Protein AF-0000000074700690 (afdb_homodimer)

Organism: Acropora cervicornis (NCBI:txid6130)

Structure (mmCIF, N/CA/C/O backbone):
data_AF-0000000074700690-model_v1
#
loop_
_entity.id
_entity.type
_entity.pdbx_description
1 polymer 'Protein ALP1-like'
#
loop_
_atom_site.group_PDB
_atom_site.id
_atom_site.type_symbol
_atom_site.label_atom_id
_atom_site.label_alt_id
_atom_site.label_comp_id
_atom_site.label_asym_id
_atom_site.label_entity_id
_atom_site.label_seq_id
_atom_site.pdbx_PDB_ins_code
_atom_site.Cartn_x
_atom_site.Cartn_y
_atom_site.Cartn_z
_atom_site.occupancy
_atom_site.B_iso_or_equiv
_atom_site.auth_seq_id
_atom_site.auth_comp_id
_atom_site.auth_asym_id
_atom_site.auth_atom_id
_atom_site.pdbx_PDB_model_num
ATOM 1 N N . MET A 1 1 ? 20.234 -24.75 26.969 1 20.64 1 MET A N 1
ATOM 2 C CA . MET A 1 1 ? 19.984 -24.656 25.531 1 20.64 1 MET A CA 1
ATOM 3 C C . MET A 1 1 ? 18.5 -24.484 25.25 1 20.64 1 MET A C 1
ATOM 5 O O . MET A 1 1 ? 18.125 -23.875 24.25 1 20.64 1 MET A O 1
ATOM 9 N N . ALA A 1 2 ? 17.594 -25.188 25.969 1 23.03 2 ALA A N 1
ATOM 10 C CA . ALA A 1 2 ? 16.172 -25.406 26.203 1 23.03 2 ALA A CA 1
ATOM 11 C C . ALA A 1 2 ? 15.492 -24.125 26.672 1 23.03 2 ALA A C 1
ATOM 13 O O . ALA A 1 2 ? 14.32 -23.891 26.391 1 23.03 2 ALA A O 1
ATOM 14 N N . GLU A 1 3 ? 16.141 -23.344 27.547 1 22.33 3 GLU A N 1
ATOM 15 C CA . GLU A 1 3 ? 15.531 -22.375 28.453 1 22.33 3 GLU A CA 1
ATOM 16 C C . GLU A 1 3 ? 15.164 -21.078 27.719 1 22.33 3 GLU A C 1
ATOM 18 O O . GLU A 1 3 ? 14.414 -20.266 28.25 1 22.33 3 GLU A O 1
ATOM 23 N N . ARG A 1 4 ? 16.016 -20.719 26.688 1 23.5 4 ARG A N 1
ATOM 24 C CA . ARG A 1 4 ? 15.922 -19.375 26.156 1 23.5 4 ARG A CA 1
ATOM 25 C C . ARG A 1 4 ? 14.648 -19.188 25.344 1 23.5 4 ARG A C 1
ATOM 27 O O . ARG A 1 4 ? 14.453 -18.156 24.703 1 23.5 4 ARG A O 1
ATOM 34 N N . LYS A 1 5 ? 13.773 -20.281 25.156 1 23.41 5 LYS A N 1
ATOM 35 C CA . LYS A 1 5 ? 12.602 -20.469 24.312 1 23.41 5 LYS A CA 1
ATOM 36 C C . LYS A 1 5 ? 11.414 -19.641 24.812 1 23.41 5 LYS A C 1
ATOM 38 O O . LYS A 1 5 ? 10.359 -19.609 24.172 1 23.41 5 LYS A O 1
ATOM 43 N N . GLY A 1 6 ? 11.328 -19.391 26.078 1 24.62 6 GLY A N 1
ATOM 44 C CA . GLY A 1 6 ? 10.062 -19.016 26.688 1 24.62 6 GLY A CA 1
ATOM 45 C C . GLY A 1 6 ? 9.555 -17.672 26.234 1 24.62 6 GLY A C 1
ATOM 46 O O . GLY A 1 6 ? 8.398 -17.312 26.484 1 24.62 6 GLY A O 1
ATOM 47 N N . ARG A 1 7 ? 10.414 -16.719 26.078 1 23.69 7 ARG A N 1
ATOM 48 C CA . ARG A 1 7 ? 10.078 -15.297 26.156 1 23.69 7 ARG A CA 1
ATOM 49 C C . ARG A 1 7 ? 9.406 -14.82 24.875 1 23.69 7 ARG A C 1
ATOM 51 O O . ARG A 1 7 ? 9.258 -13.617 24.672 1 23.69 7 ARG A O 1
ATOM 58 N N . PHE A 1 8 ? 9.156 -15.734 23.906 1 25.75 8 PHE A N 1
ATOM 59 C CA . PHE A 1 8 ? 8.688 -15.336 22.594 1 25.75 8 PHE A CA 1
ATOM 60 C C . PHE A 1 8 ? 7.242 -14.859 22.641 1 25.75 8 PHE A C 1
ATOM 62 O O . PHE A 1 8 ? 6.562 -14.797 21.625 1 25.75 8 PHE A O 1
ATOM 69 N N . LYS A 1 9 ? 6.559 -14.867 23.891 1 24.94 9 LYS A N 1
ATOM 70 C CA . LYS A 1 9 ? 5.102 -14.883 23.953 1 24.94 9 LYS A CA 1
ATOM 71 C C . LYS A 1 9 ? 4.496 -13.789 23.078 1 24.94 9 LYS A C 1
ATOM 73 O O . LYS A 1 9 ? 3.625 -14.062 22.25 1 24.94 9 LYS A O 1
ATOM 78 N N . ARG A 1 10 ? 4.02 -12.617 23.766 1 25.31 10 ARG A N 1
ATOM 79 C CA . ARG A 1 10 ? 2.801 -11.883 23.453 1 25.31 10 ARG A CA 1
ATOM 80 C C . ARG A 1 10 ? 2.994 -11 22.219 1 25.31 10 ARG A C 1
ATOM 82 O O . ARG A 1 10 ? 3.646 -9.953 22.312 1 25.31 10 ARG A O 1
ATOM 89 N N . CYS A 1 11 ? 3.287 -11.57 21.156 1 28.3 11 CYS A N 1
ATOM 90 C CA . CYS A 1 11 ? 3.461 -10.867 19.891 1 28.3 11 CYS A CA 1
ATOM 91 C C . CYS A 1 11 ? 2.273 -9.953 19.609 1 28.3 11 CYS A C 1
ATOM 93 O O . CYS A 1 11 ? 1.213 -10.422 19.188 1 28.3 11 CYS A O 1
ATOM 95 N N . LEU A 1 12 ? 1.979 -9.039 20.469 1 30.02 12 LEU A N 1
ATOM 96 C CA . LEU A 1 12 ? 0.917 -8.062 20.25 1 30.02 12 LEU A CA 1
ATOM 97 C C . LEU A 1 12 ? 0.988 -7.5 18.828 1 30.02 12 LEU A C 1
ATOM 99 O O . LEU A 1 12 ? 2.07 -7.156 18.344 1 30.02 12 LEU A O 1
ATOM 103 N N . SER A 1 13 ? 0.116 -7.926 18.047 1 34.38 13 SER A N 1
ATOM 104 C CA . SER A 1 13 ? -0.205 -7.422 16.719 1 34.38 13 SER A CA 1
ATOM 105 C C . SER A 1 13 ? 0.029 -5.918 16.625 1 34.38 13 SER A C 1
ATOM 107 O O . SER A 1 13 ? -0.413 -5.16 17.484 1 34.38 13 SER A O 1
ATOM 109 N N . VAL A 1 14 ? 1.081 -5.621 16.172 1 36.53 14 VAL A N 1
ATOM 110 C CA . VAL A 1 14 ? 1.437 -4.223 15.961 1 36.53 14 VAL A CA 1
ATOM 111 C C . VAL A 1 14 ? 0.288 -3.49 15.266 1 36.53 14 VAL A C 1
ATOM 113 O O . VAL A 1 14 ? 0.006 -3.738 14.094 1 36.53 14 VAL A O 1
ATOM 116 N N . LEU A 1 15 ? -0.778 -3.449 15.914 1 42.91 15 LEU A N 1
ATOM 117 C CA . LEU A 1 15 ? -1.876 -2.549 15.578 1 42.91 15 LEU A CA 1
ATOM 118 C C . LEU A 1 15 ? -1.349 -1.183 15.148 1 42.91 15 LEU A C 1
ATOM 120 O O . LEU A 1 15 ? -0.318 -0.726 15.656 1 42.91 15 LEU A O 1
ATOM 124 N N . PHE A 1 16 ? -1.852 -0.727 14.008 1 52.16 16 PHE A N 1
ATOM 125 C CA . PHE A 1 16 ? -1.657 0.647 13.562 1 52.16 16 PHE A CA 1
ATOM 126 C C . PHE A 1 16 ? -1.554 1.594 14.75 1 52.16 16 PHE A C 1
ATOM 128 O O . PHE A 1 16 ? -2.342 1.503 15.695 1 52.16 16 PHE A O 1
ATOM 135 N N . VAL A 1 17 ? -0.333 2.068 14.898 1 51.31 17 VAL A N 1
ATOM 136 C CA . VAL A 1 17 ? -0.028 2.879 16.062 1 51.31 17 VAL A CA 1
ATOM 137 C C . VAL A 1 17 ? -1.271 3.658 16.5 1 51.31 17 VAL A C 1
ATOM 139 O O . VAL A 1 17 ? -1.638 3.658 17.672 1 51.31 17 VAL A O 1
ATOM 142 N N . LEU A 1 18 ? -1.834 4.223 15.477 1 54.62 18 LEU A N 1
ATOM 143 C CA . LEU A 1 18 ? -3.012 5.004 15.844 1 54.62 18 LEU A CA 1
ATOM 144 C C . LEU A 1 18 ? -4.121 4.098 16.375 1 54.62 18 LEU A C 1
ATOM 146 O O . LEU A 1 18 ? -4.812 4.449 17.328 1 54.62 18 LEU A O 1
ATOM 150 N N . ASP A 1 19 ? -4.141 2.961 15.672 1 57.97 19 ASP A N 1
ATOM 151 C CA . ASP A 1 19 ? -5.16 2.02 16.125 1 57.97 19 ASP A CA 1
ATOM 152 C C . ASP A 1 19 ? -4.848 1.492 17.516 1 57.97 19 ASP A C 1
ATOM 154 O O . ASP A 1 19 ? -5.75 1.319 18.344 1 57.97 19 ASP A O 1
ATOM 158 N N . GLN A 1 20 ? -3.598 1.368 17.734 1 56.78 20 GLN A N 1
ATOM 159 C CA . GLN A 1 20 ? -3.191 0.909 19.062 1 56.78 20 GLN A CA 1
ATOM 160 C C . GLN A 1 20 ? -3.51 1.955 20.125 1 56.78 20 GLN A C 1
ATOM 162 O O . GLN A 1 20 ? -4.023 1.623 21.203 1 56.78 20 GLN A O 1
ATOM 167 N N . LEU A 1 21 ? -3.107 3.141 19.766 1 56.06 21 LEU A N 1
ATOM 168 C CA . LEU A 1 21 ? -3.338 4.215 20.734 1 56.06 21 LEU A CA 1
ATOM 169 C C . LEU A 1 21 ? -4.828 4.395 21 1 56.06 21 LEU A C 1
ATOM 171 O O . LEU A 1 21 ? -5.242 4.566 22.141 1 56.06 21 LEU A O 1
ATOM 175 N N . GLU A 1 22 ? -5.484 4.309 19.891 1 59.81 22 GLU A N 1
ATOM 176 C CA . GLU A 1 22 ? -6.926 4.477 20.031 1 59.81 22 GLU A CA 1
ATOM 177 C C . GLU A 1 22 ? -7.551 3.279 20.75 1 59.81 22 GLU A C 1
ATOM 179 O O . GLU A 1 22 ? -8.5 3.438 21.531 1 59.81 22 GLU A O 1
ATOM 184 N N . GLU A 1 23 ? -6.984 2.127 20.469 1 58.81 23 GLU A N 1
ATOM 185 C CA . GLU A 1 23 ? -7.461 0.928 21.156 1 58.81 23 GLU A CA 1
ATOM 186 C C . GLU A 1 23 ? -7.168 0.993 22.656 1 58.81 23 GLU A C 1
ATOM 188 O O . GLU A 1 23 ? -7.98 0.551 23.469 1 58.81 23 GLU A O 1
ATOM 193 N N . ILE A 1 24 ? -5.98 1.437 22.922 1 53.88 24 ILE A N 1
ATOM 194 C CA . ILE A 1 24 ? -5.629 1.595 24.328 1 53.88 24 ILE A CA 1
ATOM 195 C C . ILE A 1 24 ? -6.633 2.52 25.016 1 53.88 24 ILE A C 1
ATOM 197 O O . ILE A 1 24 ? -7.078 2.244 26.141 1 53.88 24 ILE A O 1
ATOM 201 N N . GLU A 1 25 ? -6.949 3.492 24.281 1 51.59 25 GLU A N 1
ATOM 202 C CA . GLU A 1 25 ? -7.938 4.414 24.828 1 51.59 25 GLU A CA 1
ATOM 203 C C . GLU A 1 25 ? -9.305 3.752 24.953 1 51.59 25 GLU A C 1
ATOM 205 O O . GLU A 1 25 ? -10.031 3.979 25.922 1 51.59 25 GLU A O 1
ATOM 210 N N . ASP A 1 26 ? -9.641 2.984 23.891 1 55.72 26 ASP A N 1
ATOM 211 C CA . ASP A 1 26 ? -10.93 2.309 23.859 1 55.72 26 ASP A CA 1
ATOM 212 C C . ASP A 1 26 ? -11.016 1.242 24.953 1 55.72 26 ASP A C 1
ATOM 214 O O . ASP A 1 26 ? -12.086 1.015 25.531 1 55.72 26 ASP A O 1
ATOM 218 N N . ARG A 1 27 ? -10.008 0.454 25.141 1 49.94 27 ARG A N 1
ATOM 219 C CA . ARG A 1 27 ? -10.008 -0.611 26.141 1 49.94 27 ARG A CA 1
ATOM 220 C C . ARG A 1 27 ? -10.281 -0.057 27.531 1 49.94 27 ARG A C 1
ATOM 222 O O . ARG A 1 27 ? -10.859 -0.748 28.375 1 49.94 27 ARG A O 1
ATOM 229 N N . ALA A 1 28 ? -9.625 1.015 27.812 1 45.66 28 ALA A N 1
ATOM 230 C CA . ALA A 1 28 ? -9.852 1.524 29.172 1 45.66 28 ALA A CA 1
ATOM 231 C C . ALA A 1 28 ? -11.336 1.688 29.453 1 45.66 28 ALA A C 1
ATOM 233 O O . ALA A 1 28 ? -11.773 1.608 30.609 1 45.66 28 ALA A O 1
ATOM 234 N N . SER A 1 29 ? -12.023 2.08 28.422 1 47.25 29 SER A N 1
ATOM 235 C CA . SER A 1 29 ? -13.367 2.457 28.844 1 47.25 29 SER A CA 1
ATOM 236 C C . SER A 1 29 ? -14.234 1.227 29.078 1 47.25 29 SER A C 1
ATOM 238 O O . SER A 1 29 ? -15.086 1.226 29.984 1 47.25 29 SER A O 1
ATOM 240 N N . LYS A 1 30 ? -14.82 0.274 28.094 1 48.06 30 LYS A N 1
ATOM 241 C CA . LYS A 1 30 ? -15.914 -0.65 28.391 1 48.06 30 LYS A CA 1
ATOM 242 C C . LYS A 1 30 ? -15.508 -2.09 28.078 1 48.06 30 LYS A C 1
ATOM 244 O O . LYS A 1 30 ? -15.664 -2.559 26.953 1 48.06 30 LYS A O 1
ATOM 249 N N . ARG A 1 31 ? -14.695 -2.863 28.906 1 45.5 31 ARG A N 1
ATOM 250 C CA . ARG A 1 31 ? -14.039 -4.168 28.906 1 45.5 31 ARG A CA 1
ATOM 251 C C . ARG A 1 31 ? -15.062 -5.297 28.859 1 45.5 31 ARG A C 1
ATOM 253 O O . ARG A 1 31 ? -14.703 -6.461 28.656 1 45.5 31 ARG A O 1
ATOM 260 N N . GLY A 1 32 ? -16.359 -5.188 28.453 1 53.53 32 GLY A N 1
ATOM 261 C CA . GLY A 1 32 ? -17.094 -6.438 28.594 1 53.53 32 GLY A CA 1
ATOM 262 C C . GLY A 1 32 ? -18.219 -6.594 27.578 1 53.53 32 GLY A C 1
ATOM 263 O O . GLY A 1 32 ? -18.484 -7.703 27.109 1 53.53 32 GLY A O 1
ATOM 264 N N . LYS A 1 33 ? -19.016 -5.676 27.203 1 60.81 33 LYS A N 1
ATOM 265 C CA . LYS A 1 33 ? -20.234 -5.93 26.453 1 60.81 33 LYS A CA 1
ATOM 266 C C . LYS A 1 33 ? -20.031 -5.672 24.953 1 60.81 33 LYS A C 1
ATOM 268 O O . LYS A 1 33 ? -19.344 -4.723 24.578 1 60.81 33 LYS A O 1
ATOM 273 N N . THR A 1 34 ? -20.188 -6.781 24.219 1 72.81 34 THR A N 1
ATOM 274 C CA . THR A 1 34 ? -20.156 -6.656 22.766 1 72.81 34 THR A CA 1
ATOM 275 C C . THR A 1 34 ? -20.875 -5.387 22.312 1 72.81 34 THR A C 1
ATOM 277 O O . THR A 1 34 ? -21.984 -5.09 22.781 1 72.81 34 THR A O 1
ATOM 280 N N . ARG A 1 35 ? -20.203 -4.656 21.609 1 75.31 35 ARG A N 1
ATOM 281 C CA . ARG A 1 35 ? -20.781 -3.418 21.078 1 75.31 35 ARG A CA 1
ATOM 282 C C . ARG A 1 35 ? -22.078 -3.686 20.344 1 75.31 35 ARG A C 1
ATOM 284 O O . ARG A 1 35 ? -22.234 -4.715 19.688 1 75.31 35 ARG A O 1
ATOM 291 N N . GLN A 1 36 ? -23 -2.816 20.406 1 73.88 36 GLN A N 1
ATOM 292 C CA . GLN A 1 36 ? -24.344 -3 19.891 1 73.88 36 GLN A CA 1
ATOM 293 C C . GLN A 1 36 ? -24.328 -3.188 18.375 1 73.88 36 GLN A C 1
ATOM 295 O O . GLN A 1 36 ? -25.062 -4.027 17.844 1 73.88 36 GLN A O 1
ATOM 300 N N . TRP A 1 37 ? -23.578 -2.402 17.656 1 76 37 TRP A N 1
ATOM 301 C CA . TRP A 1 37 ? -23.578 -2.506 16.188 1 76 37 TRP A CA 1
ATOM 302 C C . TRP A 1 37 ? -23.031 -3.852 15.742 1 76 37 TRP A C 1
ATOM 304 O O . TRP A 1 37 ? -23.422 -4.379 14.703 1 76 37 TRP A O 1
ATOM 314 N N . ILE A 1 38 ? -22.188 -4.484 16.484 1 76.5 38 ILE A N 1
ATOM 315 C CA . ILE A 1 38 ? -21.656 -5.805 16.172 1 76.5 38 ILE A CA 1
ATOM 316 C C . ILE A 1 38 ? -22.75 -6.855 16.344 1 76.5 38 ILE A C 1
ATOM 318 O O . ILE A 1 38 ? -22.812 -7.828 15.586 1 76.5 38 ILE A O 1
ATOM 322 N N . ARG A 1 39 ? -23.594 -6.594 17.281 1 72.69 39 ARG A N 1
ATOM 323 C CA . ARG A 1 39 ? -24.688 -7.516 17.547 1 72.69 39 ARG A CA 1
ATOM 324 C C . ARG A 1 39 ? -25.656 -7.578 16.375 1 72.69 39 ARG A C 1
ATOM 326 O O . ARG A 1 39 ? -26.406 -8.539 16.234 1 72.69 39 ARG A O 1
ATOM 333 N N . ARG A 1 40 ? -25.625 -6.629 15.508 1 80.06 40 ARG A N 1
ATOM 334 C CA . ARG A 1 40 ? -26.516 -6.57 14.359 1 80.06 40 ARG A CA 1
ATOM 335 C C . ARG A 1 40 ? -25.875 -7.195 13.125 1 80.06 40 ARG A C 1
ATOM 337 O O . ARG A 1 40 ? -26.281 -6.926 12 1 80.06 40 ARG A O 1
ATOM 344 N N . ARG A 1 41 ? -24.922 -8.055 13.305 1 82.44 41 ARG A N 1
ATOM 345 C CA . ARG A 1 41 ? -24.156 -8.672 12.219 1 82.44 41 ARG A CA 1
ATOM 346 C C . ARG A 1 41 ? -25.078 -9.484 11.312 1 82.44 41 ARG A C 1
ATOM 348 O O . ARG A 1 41 ? -24.984 -9.398 10.086 1 82.44 41 ARG A O 1
ATOM 355 N N . GLN A 1 42 ? -25.891 -10.289 11.906 1 78.19 42 GLN A N 1
ATOM 356 C CA . GLN A 1 42 ? -26.719 -11.203 11.133 1 78.19 42 GLN A CA 1
ATOM 357 C C . GLN A 1 42 ? -27.656 -10.445 10.211 1 78.19 42 GLN A C 1
ATOM 359 O O . GLN A 1 42 ? -28.047 -10.945 9.148 1 78.19 42 GLN A O 1
ATOM 364 N N . GLU A 1 43 ? -27.953 -9.211 10.539 1 80.56 43 GLU A N 1
ATOM 365 C CA . GLU A 1 43 ? -28.875 -8.422 9.742 1 80.56 43 GLU A CA 1
ATOM 366 C C . GLU A 1 43 ? -28.141 -7.492 8.789 1 80.56 43 GLU A C 1
ATOM 368 O O . GLU A 1 43 ? -28.531 -7.348 7.625 1 80.56 43 GLU A O 1
ATOM 373 N N . ASN A 1 44 ? -27.078 -6.922 9.258 1 83.25 44 ASN A N 1
ATOM 374 C CA . ASN A 1 44 ? -26.5 -5.797 8.531 1 83.25 44 ASN A CA 1
ATOM 375 C C . ASN A 1 44 ? -25.062 -6.078 8.094 1 83.25 44 ASN A C 1
ATOM 377 O O . ASN A 1 44 ? -24.422 -5.227 7.477 1 83.25 44 ASN A O 1
ATOM 381 N N . GLY A 1 45 ? -24.625 -7.301 8.391 1 83.88 45 GLY A N 1
ATOM 382 C CA . GLY A 1 45 ? -23.234 -7.621 8.055 1 83.88 45 GLY A CA 1
ATOM 383 C C . GLY A 1 45 ? -23 -7.766 6.559 1 83.88 45 GLY A C 1
ATOM 384 O O . GLY A 1 45 ? -23.938 -8.047 5.805 1 83.88 45 GLY A O 1
ATOM 385 N N . TYR A 1 46 ? -21.797 -7.578 6.188 1 86.94 46 TYR A N 1
ATOM 386 C CA . TYR A 1 46 ? -21.359 -7.648 4.801 1 86.94 46 TYR A CA 1
ATOM 387 C C . TYR A 1 46 ? -21.75 -8.984 4.176 1 86.94 46 TYR A C 1
ATOM 389 O O . TYR A 1 46 ? -22.266 -9.023 3.059 1 86.94 46 TYR A O 1
ATOM 397 N N . PHE A 1 47 ? -21.594 -10.062 4.883 1 85.62 47 PHE A N 1
ATOM 398 C CA . PHE A 1 47 ? -21.797 -11.422 4.387 1 85.62 47 PHE A CA 1
ATOM 399 C C . PHE A 1 47 ? -23.266 -11.68 4.086 1 85.62 47 PHE A C 1
ATOM 401 O O . PHE A 1 47 ? -23.594 -12.211 3.023 1 85.62 47 PHE A O 1
ATOM 408 N N . THR A 1 48 ? -24.109 -11.258 4.949 1 85.62 48 THR A N 1
ATOM 409 C CA . THR A 1 48 ? -25.531 -11.562 4.84 1 85.62 48 THR A CA 1
ATOM 410 C C . THR A 1 48 ? -26.219 -10.602 3.879 1 85.62 48 THR A C 1
ATOM 412 O O . THR A 1 48 ? -27.359 -10.828 3.484 1 85.62 48 THR A O 1
ATOM 415 N N . ASN A 1 49 ? -25.547 -9.57 3.486 1 89.06 49 ASN A N 1
ATOM 416 C CA . ASN A 1 49 ? -26.141 -8.578 2.6 1 89.06 49 ASN A CA 1
ATOM 417 C C . ASN A 1 49 ? -25.484 -8.578 1.228 1 89.06 49 ASN A C 1
ATOM 419 O O . ASN A 1 49 ? -25.828 -9.375 0.362 1 89.06 49 ASN A O 1
ATOM 423 N N . ILE A 1 50 ? -24.422 -7.891 1.108 1 88.31 50 ILE A N 1
ATOM 424 C CA . ILE A 1 50 ? -23.891 -7.625 -0.219 1 88.31 50 ILE A CA 1
ATOM 425 C C . ILE A 1 50 ? -23.328 -8.914 -0.818 1 88.31 50 ILE A C 1
ATOM 427 O O . ILE A 1 50 ? -23.5 -9.18 -2.008 1 88.31 50 ILE A O 1
ATOM 431 N N . VAL A 1 51 ? -22.688 -9.75 -0.021 1 88.75 51 VAL A N 1
ATOM 432 C CA . VAL A 1 51 ? -22.062 -10.953 -0.551 1 88.75 51 VAL A CA 1
ATOM 433 C C . VAL A 1 51 ? -23.141 -11.906 -1.074 1 88.75 51 VAL A C 1
ATOM 435 O O . VAL A 1 51 ? -23.031 -12.438 -2.182 1 88.75 51 VAL A O 1
ATOM 438 N N . ARG A 1 52 ? -24.109 -12.07 -0.277 1 87.81 52 ARG A N 1
ATOM 439 C CA . ARG A 1 52 ? -25.219 -12.953 -0.665 1 87.81 52 ARG A CA 1
ATOM 440 C C . ARG A 1 52 ? -25.953 -12.398 -1.877 1 87.81 52 ARG A C 1
ATOM 442 O O . ARG A 1 52 ? -26.344 -13.148 -2.77 1 87.81 52 ARG A O 1
ATOM 449 N N . GLU A 1 53 ? -26.188 -11.125 -1.861 1 88.94 53 GLU A N 1
ATOM 450 C CA . GLU A 1 53 ? -26.859 -10.484 -2.979 1 88.94 53 GLU A CA 1
ATOM 451 C C . GLU A 1 53 ? -26.094 -10.664 -4.281 1 88.94 53 GLU A C 1
ATOM 453 O O . GLU A 1 53 ? -26.672 -11.016 -5.309 1 88.94 53 GLU A O 1
ATOM 458 N N . LEU A 1 54 ? -24.797 -10.484 -4.25 1 89.38 54 LEU A N 1
ATOM 459 C CA . LEU A 1 54 ? -23.969 -10.602 -5.449 1 89.38 54 LEU A CA 1
ATOM 460 C C . LEU A 1 54 ? -23.938 -12.039 -5.941 1 89.38 54 LEU A C 1
ATOM 462 O O . LEU A 1 54 ? -24.031 -12.297 -7.145 1 89.38 54 LEU A O 1
ATOM 466 N N . ALA A 1 55 ? -23.812 -12.953 -5.004 1 88.12 55 ALA A N 1
ATOM 467 C CA . ALA A 1 55 ? -23.781 -14.367 -5.371 1 88.12 55 ALA A CA 1
ATOM 468 C C . ALA A 1 55 ? -25.062 -14.773 -6.09 1 88.12 55 ALA A C 1
ATOM 470 O O . ALA A 1 55 ? -25.031 -15.586 -7.02 1 88.12 55 ALA A O 1
ATOM 471 N N . ALA A 1 56 ? -26.141 -14.156 -5.777 1 86.19 56 ALA A N 1
ATOM 472 C CA . ALA A 1 56 ? -27.453 -14.547 -6.281 1 86.19 56 ALA A CA 1
ATOM 473 C C . ALA A 1 56 ? -27.781 -13.812 -7.582 1 86.19 56 ALA A C 1
ATOM 475 O O . ALA A 1 56 ? -28.422 -14.375 -8.469 1 86.19 56 ALA A O 1
ATOM 476 N N . GLU A 1 57 ? -27.297 -12.531 -7.715 1 86.62 57 GLU A N 1
ATOM 477 C CA . GLU A 1 57 ? -27.906 -11.75 -8.789 1 86.62 57 GLU A CA 1
ATOM 478 C C . GLU A 1 57 ? -26.844 -11.141 -9.695 1 86.62 57 GLU A C 1
ATOM 480 O O . GLU A 1 57 ? -27.156 -10.68 -10.797 1 86.62 57 GLU A O 1
ATOM 485 N N . ASP A 1 58 ? -25.688 -11.086 -9.281 1 88.38 58 ASP A N 1
ATOM 486 C CA . ASP A 1 58 ? -24.641 -10.43 -10.062 1 88.38 58 ASP A CA 1
ATOM 487 C C . ASP A 1 58 ? -23.328 -11.219 -10.023 1 88.38 58 ASP A C 1
ATOM 489 O O . ASP A 1 58 ? -22.391 -10.82 -9.344 1 88.38 58 ASP A O 1
ATOM 493 N N . THR A 1 59 ? -23.188 -12.148 -10.82 1 84.38 59 THR A N 1
ATOM 494 C CA . THR A 1 59 ? -22.078 -13.086 -10.828 1 84.38 59 THR A CA 1
ATOM 495 C C . THR A 1 59 ? -20.766 -12.359 -11.141 1 84.38 59 THR A C 1
ATOM 497 O O . THR A 1 59 ? -19.75 -12.602 -10.484 1 84.38 59 THR A O 1
ATOM 500 N N . PRO A 1 60 ? -20.781 -11.461 -12.055 1 83.94 60 PRO A N 1
ATOM 501 C CA . PRO A 1 60 ? -19.531 -10.742 -12.328 1 83.94 60 PRO A CA 1
ATOM 502 C C . PRO A 1 60 ? -19.047 -9.93 -11.133 1 83.94 60 PRO A C 1
ATOM 504 O O . PRO A 1 60 ? -17.844 -9.93 -10.828 1 83.94 60 PRO A O 1
ATOM 507 N N . ALA A 1 61 ? -19.969 -9.258 -10.5 1 87.5 61 ALA A N 1
ATOM 508 C CA . ALA A 1 61 ? -19.578 -8.477 -9.328 1 87.5 61 ALA A CA 1
ATOM 509 C C . ALA A 1 61 ? -19.078 -9.383 -8.211 1 87.5 61 ALA A C 1
ATOM 511 O O . ALA A 1 61 ? -18.156 -9.023 -7.473 1 87.5 61 ALA A O 1
ATOM 512 N N . TYR A 1 62 ? -19.734 -10.523 -8.102 1 90.5 62 TYR A N 1
ATOM 513 C CA . TYR A 1 62 ? -19.266 -11.492 -7.117 1 90.5 62 TYR A CA 1
ATOM 514 C C . TYR A 1 62 ? -17.844 -11.93 -7.406 1 90.5 62 TYR A C 1
ATOM 516 O O . TYR A 1 62 ? -17.016 -12.031 -6.496 1 90.5 62 TYR A O 1
ATOM 524 N N . HIS A 1 63 ? -17.578 -12.164 -8.602 1 90.06 63 HIS A N 1
ATOM 525 C CA . HIS A 1 63 ? -16.234 -12.562 -9.023 1 90.06 63 HIS A CA 1
ATOM 526 C C . HIS A 1 63 ? -15.219 -11.477 -8.703 1 90.06 63 HIS A C 1
ATOM 528 O O . HIS A 1 63 ? -14.102 -11.773 -8.273 1 90.06 63 HIS A O 1
ATOM 534 N N . HIS A 1 64 ? -15.633 -10.281 -8.836 1 86.75 64 HIS A N 1
ATOM 535 C CA . HIS A 1 64 ? -14.75 -9.164 -8.516 1 86.75 64 HIS A CA 1
ATOM 536 C C . HIS A 1 64 ? -14.477 -9.094 -7.02 1 86.75 64 HIS A C 1
ATOM 538 O O . HIS A 1 64 ? -13.359 -8.773 -6.598 1 86.75 64 HIS A O 1
ATOM 544 N N . MET A 1 65 ? -15.453 -9.367 -6.355 1 91.12 65 MET A N 1
ATOM 545 C CA . MET A 1 65 ? -15.344 -9.25 -4.902 1 91.12 65 MET A CA 1
ATOM 546 C C . MET A 1 65 ? -14.492 -10.375 -4.328 1 91.12 65 MET A C 1
ATOM 548 O O . MET A 1 65 ? -13.648 -10.141 -3.459 1 91.12 65 MET A O 1
ATOM 552 N N . MET A 1 66 ? -14.703 -11.594 -4.863 1 92.56 66 MET A N 1
ATOM 553 C CA . MET A 1 66 ? -14.125 -12.789 -4.254 1 92.56 66 MET A CA 1
ATOM 554 C C . MET A 1 66 ? -12.953 -13.312 -5.078 1 92.56 66 MET A C 1
ATOM 556 O O . MET A 1 66 ? -12.211 -14.188 -4.629 1 92.56 66 MET A O 1
ATOM 560 N N . ARG A 1 67 ? -12.773 -12.844 -6.25 1 92.19 67 ARG A N 1
ATOM 561 C CA . ARG A 1 67 ? -11.758 -13.234 -7.219 1 92.19 67 ARG A CA 1
ATOM 562 C C . ARG A 1 67 ? -11.984 -14.664 -7.711 1 92.19 67 ARG A C 1
ATOM 564 O O . ARG A 1 67 ? -11.055 -15.32 -8.18 1 92.19 67 ARG A O 1
ATOM 571 N N . MET A 1 68 ? -13.133 -15.141 -7.516 1 94.12 68 MET A N 1
ATOM 572 C CA . MET A 1 68 ? -13.531 -16.453 -7.996 1 94.12 68 MET A CA 1
ATOM 573 C C . MET A 1 68 ? -15.055 -16.562 -8.102 1 94.12 68 MET A C 1
ATOM 575 O O . MET A 1 68 ? -15.773 -15.727 -7.547 1 94.12 68 MET A O 1
ATOM 579 N N . LYS A 1 69 ? -15.484 -17.547 -8.797 1 92.56 69 LYS A N 1
ATOM 580 C CA . LYS A 1 69 ? -16.922 -17.812 -8.898 1 92.56 69 LYS A CA 1
ATOM 581 C C . LYS A 1 69 ? -17.453 -18.469 -7.621 1 92.56 69 LYS A C 1
ATOM 583 O O . LYS A 1 69 ? -16.688 -19.031 -6.84 1 92.56 69 LYS A O 1
ATOM 588 N N . PHE A 1 70 ? -18.781 -18.312 -7.527 1 93.25 70 PHE A N 1
ATOM 589 C CA . PHE A 1 70 ? -19.422 -18.875 -6.344 1 93.25 70 PHE A CA 1
ATOM 590 C C . PHE A 1 70 ? -19.219 -20.391 -6.281 1 93.25 70 PHE A C 1
ATOM 592 O O . PHE A 1 70 ? -19.062 -20.953 -5.195 1 93.25 70 PHE A O 1
ATOM 599 N N . GLU A 1 71 ? -19.203 -21.016 -7.387 1 92.5 71 GLU A N 1
ATOM 600 C CA . GLU A 1 71 ? -18.984 -22.469 -7.438 1 92.5 71 GLU A CA 1
ATOM 601 C C . GLU A 1 71 ? -17.594 -22.828 -6.918 1 92.5 71 GLU A C 1
ATOM 603 O O . GLU A 1 71 ? -17.438 -23.828 -6.203 1 92.5 71 GLU A O 1
ATOM 608 N N . ASP A 1 72 ? -16.609 -22.062 -7.352 1 95.62 72 ASP A N 1
ATOM 609 C CA . ASP A 1 72 ? -15.25 -22.297 -6.887 1 95.62 72 ASP A CA 1
ATOM 610 C C . ASP A 1 72 ? -15.133 -22.047 -5.387 1 95.62 72 ASP A C 1
ATOM 612 O O . ASP A 1 72 ? -14.445 -22.781 -4.68 1 95.62 72 ASP A O 1
ATOM 616 N N . PHE A 1 73 ? -15.828 -21 -4.934 1 96.19 73 PHE A N 1
ATOM 617 C CA . PHE A 1 73 ? -15.875 -20.703 -3.508 1 96.19 73 PHE A CA 1
ATOM 618 C C . PHE A 1 73 ? -16.422 -21.875 -2.723 1 96.19 73 PHE A C 1
ATOM 620 O O . PHE A 1 73 ? -15.859 -22.281 -1.705 1 96.19 73 PHE A O 1
ATOM 627 N N . THR A 1 74 ? -17.469 -22.438 -3.158 1 95.75 74 THR A N 1
ATOM 628 C CA . THR A 1 74 ? -18.125 -23.547 -2.482 1 95.75 74 THR A CA 1
ATOM 629 C C . THR A 1 74 ? -17.234 -24.781 -2.475 1 95.75 74 THR A C 1
ATOM 631 O O . THR A 1 74 ? -17.234 -25.562 -1.511 1 95.75 74 THR A O 1
ATOM 634 N N . ALA A 1 75 ? -16.531 -24.984 -3.545 1 95.44 75 ALA A N 1
ATOM 635 C CA . ALA A 1 75 ? -15.609 -26.109 -3.623 1 95.44 75 ALA A CA 1
ATOM 636 C C . ALA A 1 75 ? -14.508 -26 -2.57 1 95.44 75 ALA A C 1
ATOM 638 O O . ALA A 1 75 ? -14.195 -26.969 -1.889 1 95.44 75 ALA A O 1
ATOM 639 N N . ILE A 1 76 ? -13.938 -24.812 -2.436 1 96.44 76 ILE A N 1
ATOM 640 C CA . ILE A 1 76 ? -12.898 -24.578 -1.436 1 96.44 76 ILE A CA 1
ATOM 641 C C . ILE A 1 76 ? -13.492 -24.734 -0.036 1 96.44 76 ILE A C 1
ATOM 643 O O . ILE A 1 76 ? -12.891 -25.359 0.837 1 96.44 76 ILE A O 1
ATOM 647 N N . LEU A 1 77 ? -14.648 -24.172 0.163 1 97.31 77 LEU A N 1
ATOM 648 C CA . LEU A 1 77 ? -15.32 -24.234 1.455 1 97.31 77 LEU A CA 1
ATOM 649 C C . LEU A 1 77 ? -15.547 -25.688 1.87 1 97.31 77 LEU A C 1
ATOM 651 O O . LEU A 1 77 ? -15.336 -26.047 3.031 1 97.31 77 LEU A O 1
ATOM 655 N N . ARG A 1 78 ? -15.945 -26.484 0.978 1 95.94 78 ARG A N 1
ATOM 656 C CA . ARG A 1 78 ? -16.203 -27.891 1.265 1 95.94 78 ARG A CA 1
ATOM 657 C C . ARG A 1 78 ? -14.945 -28.594 1.761 1 95.94 78 ARG A C 1
ATOM 659 O O . ARG A 1 78 ? -15.008 -29.469 2.627 1 95.94 78 ARG A O 1
ATOM 666 N N . GLU A 1 79 ? -13.859 -28.203 1.231 1 95.75 79 GLU A N 1
ATOM 667 C CA . GLU A 1 79 ? -12.594 -28.844 1.59 1 95.75 79 GLU A CA 1
ATOM 668 C C . GLU A 1 79 ? -12.156 -28.453 3 1 95.75 79 GLU A C 1
ATOM 670 O O . GLU A 1 79 ? -11.492 -29.234 3.689 1 95.75 79 GLU A O 1
ATOM 675 N N . ILE A 1 80 ? -12.547 -27.219 3.469 1 97 80 ILE A N 1
ATOM 676 C CA . ILE A 1 80 ? -11.914 -26.75 4.699 1 97 80 ILE A CA 1
ATOM 677 C C . ILE A 1 80 ? -12.977 -26.562 5.781 1 97 80 ILE A C 1
ATOM 679 O O . ILE A 1 80 ? -12.656 -26.219 6.918 1 97 80 ILE A O 1
ATOM 683 N N . VAL A 1 81 ? -14.211 -26.812 5.562 1 96.56 81 VAL A N 1
ATOM 684 C CA . VAL A 1 81 ? -15.328 -26.5 6.449 1 96.56 81 VAL A CA 1
ATOM 685 C C . VAL A 1 81 ? -15.141 -27.188 7.793 1 96.56 81 VAL A C 1
ATOM 687 O O . VAL A 1 81 ? -15.438 -26.625 8.844 1 96.56 81 VAL A O 1
ATOM 690 N N . ALA A 1 82 ? -14.672 -28.344 7.832 1 94.12 82 ALA A N 1
ATOM 691 C CA . ALA A 1 82 ? -14.5 -29.125 9.062 1 94.12 82 ALA A CA 1
ATOM 692 C C . ALA A 1 82 ? -13.477 -28.453 9.977 1 94.12 82 ALA A C 1
ATOM 694 O O . ALA A 1 82 ? -13.586 -28.547 11.203 1 94.12 82 ALA A O 1
ATOM 695 N N . ASP A 1 83 ? -12.523 -27.766 9.406 1 95.69 83 ASP A N 1
ATOM 696 C CA . ASP A 1 83 ? -11.422 -27.188 10.172 1 95.69 83 ASP A CA 1
ATOM 697 C C . ASP A 1 83 ? -11.773 -25.797 10.688 1 95.69 83 ASP A C 1
ATOM 699 O O . ASP A 1 83 ? -11.18 -25.312 11.656 1 95.69 83 ASP A O 1
ATOM 703 N N . ILE A 1 84 ? -12.758 -25.094 10.07 1 95.31 84 ILE A N 1
ATOM 704 C CA . ILE A 1 84 ? -12.93 -23.688 10.406 1 95.31 84 ILE A CA 1
ATOM 705 C C . ILE A 1 84 ? -14.305 -23.469 11.039 1 95.31 84 ILE A C 1
ATOM 707 O O . ILE A 1 84 ? -14.648 -22.344 11.414 1 95.31 84 ILE A O 1
ATOM 711 N N . THR A 1 85 ? -15.086 -24.5 11.141 1 91.44 85 THR A N 1
ATOM 712 C CA . THR A 1 85 ? -16.344 -24.406 11.859 1 91.44 85 THR A CA 1
ATOM 713 C C . THR A 1 85 ? -16.125 -24.344 13.367 1 91.44 85 THR A C 1
ATOM 715 O O . THR A 1 85 ? -15.445 -25.203 13.93 1 91.44 85 THR A O 1
ATOM 718 N N . PRO A 1 86 ? -16.656 -23.25 13.922 1 85.94 86 PRO A N 1
ATOM 719 C CA . PRO A 1 86 ? -16.438 -23.156 15.367 1 85.94 86 PRO A CA 1
ATOM 720 C C . PRO A 1 86 ? -17.062 -24.312 16.141 1 85.94 86 PRO A C 1
ATOM 722 O O . PRO A 1 86 ? -18.156 -24.766 15.797 1 85.94 86 PRO A O 1
ATOM 725 N N . ARG A 1 87 ? -16.375 -24.875 17.094 1 74.25 87 ARG A N 1
ATOM 726 C CA . ARG A 1 87 ? -16.812 -26.031 17.875 1 74.25 87 ARG A CA 1
ATOM 727 C C . ARG A 1 87 ? -17.703 -25.609 19.031 1 74.25 87 ARG A C 1
ATOM 729 O O . ARG A 1 87 ? -18.594 -26.359 19.453 1 74.25 87 ARG A O 1
ATOM 736 N N . GLN A 1 88 ? -17.328 -24.422 19.562 1 66.81 88 GLN A N 1
ATOM 737 C CA . GLN A 1 88 ? -18.094 -24.031 20.734 1 66.81 88 GLN A CA 1
ATOM 738 C C . GLN A 1 88 ? -19 -22.844 20.422 1 66.81 88 GLN A C 1
ATOM 740 O O . GLN A 1 88 ? -18.609 -21.938 19.688 1 66.81 88 GLN A O 1
ATOM 745 N N . VAL A 1 89 ? -20.312 -23.062 20.719 1 61.09 89 VAL A N 1
ATOM 746 C CA . VAL A 1 89 ? -21.266 -21.953 20.656 1 61.09 89 VAL A CA 1
ATOM 747 C C . VAL A 1 89 ? -20.875 -20.875 21.672 1 61.09 89 VAL A C 1
ATOM 749 O O . VAL A 1 89 ? -20.594 -21.188 22.828 1 61.09 89 VAL A O 1
ATOM 752 N N . PRO A 1 90 ? -20.609 -19.734 21.203 1 59.59 90 PRO A N 1
ATOM 753 C CA . PRO A 1 90 ? -20.234 -18.688 22.156 1 59.59 90 PRO A CA 1
ATOM 754 C C . PRO A 1 90 ? -21.25 -18.516 23.281 1 59.59 90 PRO A C 1
ATOM 756 O O . PRO A 1 90 ? -22.453 -18.672 23.062 1 59.59 90 PRO A O 1
ATOM 759 N N . LYS A 1 91 ? -20.891 -18.594 24.531 1 52.72 91 LYS A N 1
ATOM 760 C CA . LYS A 1 91 ? -21.719 -18.562 25.734 1 52.72 91 LYS A CA 1
ATOM 761 C C . LYS A 1 91 ? -22.625 -17.328 25.734 1 52.72 91 LYS A C 1
ATOM 763 O O . LYS A 1 91 ? -23.719 -17.359 26.312 1 52.72 91 LYS A O 1
ATOM 768 N N . GLY A 1 92 ? -22.25 -16.234 25.094 1 51.16 92 GLY A N 1
ATOM 769 C CA . GLY A 1 92 ? -22.906 -14.961 25.328 1 51.16 92 GLY A CA 1
ATOM 770 C C . GLY A 1 92 ? -23.922 -14.602 24.266 1 51.16 92 GLY A C 1
ATOM 771 O O . GLY A 1 92 ? -24.312 -13.438 24.141 1 51.16 92 GLY A O 1
ATOM 772 N N . GLY A 1 93 ? -24.547 -15.734 23.641 1 55.09 93 GLY A N 1
ATOM 773 C CA . GLY A 1 93 ? -25.625 -15.445 22.719 1 55.09 93 GLY A CA 1
ATOM 774 C C . GLY A 1 93 ? -25.156 -14.953 21.359 1 55.09 93 GLY A C 1
ATOM 775 O O . GLY A 1 93 ? -25.953 -14.539 20.516 1 55.09 93 GLY A O 1
ATOM 776 N N . HIS A 1 94 ? -23.891 -14.789 21.328 1 60.84 94 HIS A N 1
ATOM 777 C CA . HIS A 1 94 ? -23.438 -14.32 20.016 1 60.84 94 HIS A CA 1
ATOM 778 C C . HIS A 1 94 ? -23.516 -15.43 18.969 1 60.84 94 HIS A C 1
ATOM 780 O O . HIS A 1 94 ? -23.234 -16.594 19.266 1 60.84 94 HIS A O 1
ATOM 786 N N . LYS A 1 95 ? -24.203 -15.023 17.953 1 70.56 95 LYS A N 1
ATOM 787 C CA . LYS A 1 95 ? -24.328 -16.016 16.875 1 70.56 95 LYS A CA 1
ATOM 788 C C . LYS A 1 95 ? -22.953 -16.359 16.312 1 70.56 95 LYS A C 1
ATOM 790 O O . LYS A 1 95 ? -22.078 -15.5 16.188 1 70.56 95 LYS A O 1
ATOM 795 N N . VAL A 1 96 ? -22.797 -17.562 16.234 1 82.56 96 VAL A N 1
ATOM 796 C CA . VAL A 1 96 ? -21.578 -18.141 15.695 1 82.56 96 VAL A CA 1
ATOM 797 C C . VAL A 1 96 ? -21.312 -17.594 14.297 1 82.56 96 VAL A C 1
ATOM 799 O O . VAL A 1 96 ? -22.234 -17.344 13.531 1 82.56 96 VAL A O 1
ATOM 802 N N . ILE A 1 97 ? -20.094 -17.188 14.039 1 90.5 97 ILE A N 1
ATOM 803 C CA . ILE A 1 97 ? -19.688 -16.828 12.695 1 90.5 97 ILE A CA 1
ATOM 804 C C . ILE A 1 97 ? -19.516 -18.078 11.844 1 90.5 97 ILE A C 1
ATOM 806 O O . ILE A 1 97 ? -18.641 -18.922 12.109 1 90.5 97 ILE A O 1
ATOM 810 N N . SER A 1 98 ? -20.297 -18.266 10.805 1 91.06 98 SER A N 1
ATOM 811 C CA . SER A 1 98 ? -20.344 -19.484 10.008 1 91.06 98 SER A CA 1
ATOM 812 C C . SER A 1 98 ? -19.031 -19.688 9.258 1 91.06 98 SER A C 1
ATOM 814 O O . SER A 1 98 ? -18.25 -18.75 9.07 1 91.06 98 SER A O 1
ATOM 816 N N . ALA A 1 99 ? -18.812 -20.922 8.812 1 94.31 99 ALA A N 1
ATOM 817 C CA . ALA A 1 99 ? -17.625 -21.25 8.031 1 94.31 99 ALA A CA 1
ATOM 818 C C . ALA A 1 99 ? -17.562 -20.453 6.734 1 94.31 99 ALA A C 1
ATOM 820 O O . ALA A 1 99 ? -16.5 -19.969 6.34 1 94.31 99 ALA A O 1
ATOM 821 N N . ALA A 1 100 ? -18.703 -20.312 6.133 1 94.94 100 ALA A N 1
ATOM 822 C CA . ALA A 1 100 ? -18.781 -19.562 4.879 1 94.94 100 ALA A CA 1
ATOM 823 C C . ALA A 1 100 ? -18.406 -18.094 5.098 1 94.94 100 ALA A C 1
ATOM 825 O O . ALA A 1 100 ? -17.703 -17.5 4.277 1 94.94 100 ALA A O 1
ATOM 826 N N . GLU A 1 101 ? -18.891 -17.531 6.141 1 94.81 101 GLU A N 1
ATOM 827 C CA . GLU A 1 101 ? -18.562 -16.156 6.465 1 94.81 101 GLU A CA 1
ATOM 828 C C . GLU A 1 101 ? -17.094 -15.992 6.812 1 94.81 101 GLU A C 1
ATOM 830 O O . GLU A 1 101 ? -16.453 -15 6.438 1 94.81 101 GLU A O 1
ATOM 835 N N . ARG A 1 102 ? -16.547 -16.922 7.512 1 96.12 102 ARG A N 1
ATOM 836 C CA . ARG A 1 102 ? -15.133 -16.922 7.879 1 96.12 102 ARG A CA 1
ATOM 837 C C . ARG A 1 102 ? -14.242 -16.969 6.637 1 96.12 102 ARG A C 1
ATOM 839 O O . ARG A 1 102 ? -13.266 -16.234 6.535 1 96.12 102 ARG A O 1
ATOM 846 N N . LEU A 1 103 ? -14.586 -17.828 5.723 1 97.12 103 LEU A N 1
ATOM 847 C CA . LEU A 1 103 ? -13.836 -17.922 4.477 1 97.12 103 LEU A CA 1
ATOM 848 C C . LEU A 1 103 ? -13.977 -16.641 3.652 1 97.12 103 LEU A C 1
ATOM 850 O O . LEU A 1 103 ? -13 -16.156 3.088 1 97.12 103 LEU A O 1
ATOM 854 N N . THR A 1 104 ? -15.203 -16.109 3.57 1 96.94 104 THR A N 1
ATOM 855 C CA . THR A 1 104 ? -15.453 -14.883 2.832 1 96.94 104 THR A CA 1
ATOM 856 C C . THR A 1 104 ? -14.594 -13.742 3.375 1 96.94 104 THR A C 1
ATOM 858 O O . THR A 1 104 ? -13.961 -13.016 2.607 1 96.94 104 THR A O 1
ATOM 861 N N . LEU A 1 105 ? -14.609 -13.625 4.648 1 96.75 105 LEU A N 1
ATOM 862 C CA . LEU A 1 105 ? -13.828 -12.594 5.328 1 96.75 105 LEU A CA 1
ATOM 863 C C . LEU A 1 105 ? -12.352 -12.719 4.984 1 96.75 105 LEU A C 1
ATOM 865 O O . LEU A 1 105 ? -11.695 -11.727 4.668 1 96.75 105 LEU A O 1
ATOM 869 N N . THR A 1 106 ? -11.844 -13.867 5.02 1 97.12 106 THR A N 1
ATOM 870 C CA . THR A 1 106 ? -10.43 -14.117 4.758 1 97.12 106 THR A CA 1
ATOM 871 C C . THR A 1 106 ? -10.094 -13.828 3.301 1 97.12 106 THR A C 1
ATOM 873 O O . THR A 1 106 ? -9.07 -13.195 3.01 1 97.12 106 THR A O 1
ATOM 876 N N . LEU A 1 107 ? -10.953 -14.273 2.436 1 96.81 107 LEU A N 1
ATOM 877 C CA . LEU A 1 107 ? -10.719 -14.023 1.018 1 96.81 107 LEU A CA 1
ATOM 878 C C . LEU A 1 107 ? -10.773 -12.531 0.71 1 96.81 107 LEU A C 1
ATOM 880 O O . LEU A 1 107 ? -10.023 -12.039 -0.138 1 96.81 107 LEU A O 1
ATOM 884 N N . ARG A 1 108 ? -11.656 -11.797 1.359 1 95.69 108 ARG A N 1
ATOM 885 C CA . ARG A 1 108 ? -11.719 -10.352 1.185 1 95.69 108 ARG A CA 1
ATOM 886 C C . ARG A 1 108 ? -10.438 -9.688 1.665 1 95.69 108 ARG A C 1
ATOM 888 O O . ARG A 1 108 ? -9.938 -8.75 1.033 1 95.69 108 ARG A O 1
ATOM 895 N N . PHE A 1 109 ? -9.945 -10.18 2.775 1 95.88 109 PHE A N 1
ATOM 896 C CA . PHE A 1 109 ? -8.672 -9.672 3.273 1 95.88 109 PHE A CA 1
ATOM 897 C C . PHE A 1 109 ? -7.562 -9.898 2.254 1 95.88 109 PHE A C 1
ATOM 899 O O . PHE A 1 109 ? -6.793 -8.984 1.951 1 95.88 109 PHE A O 1
ATOM 906 N N . LEU A 1 110 ? -7.52 -11.055 1.706 1 95.62 110 LEU A N 1
ATOM 907 C CA . LEU A 1 110 ? -6.496 -11.383 0.718 1 95.62 110 LEU A CA 1
ATOM 908 C C . LEU A 1 110 ? -6.668 -10.547 -0.543 1 95.62 110 LEU A C 1
ATOM 910 O O . LEU A 1 110 ? -5.688 -10.039 -1.091 1 95.62 110 LEU A O 1
ATOM 914 N N . ALA A 1 111 ? -7.875 -10.43 -0.96 1 93.81 111 ALA A N 1
ATOM 915 C CA . ALA A 1 111 ? -8.172 -9.766 -2.229 1 93.81 111 ALA A CA 1
ATOM 916 C C . ALA A 1 111 ? -7.891 -8.273 -2.148 1 93.81 111 ALA A C 1
ATOM 918 O O . ALA A 1 111 ? -7.523 -7.648 -3.148 1 93.81 111 ALA A O 1
ATOM 919 N N . THR A 1 112 ? -8.031 -7.688 -0.972 1 91 112 THR A N 1
ATOM 920 C CA . THR A 1 112 ? -8.023 -6.23 -0.917 1 91 112 THR A CA 1
ATOM 921 C C . THR A 1 112 ? -6.828 -5.727 -0.107 1 91 112 THR A C 1
ATOM 923 O O . THR A 1 112 ? -6.371 -4.598 -0.302 1 91 112 THR A O 1
ATOM 926 N N . GLY A 1 113 ? -6.426 -6.516 0.862 1 88.56 113 GLY A N 1
ATOM 927 C CA . GLY A 1 113 ? -5.387 -6.051 1.769 1 88.56 113 GLY A CA 1
ATOM 928 C C . GLY A 1 113 ? -5.871 -4.984 2.732 1 88.56 113 GLY A C 1
ATOM 929 O O . GLY A 1 113 ? -5.066 -4.254 3.312 1 88.56 113 GLY A O 1
ATOM 930 N N . GLU A 1 114 ? -7.164 -4.879 2.902 1 88.69 114 GLU A N 1
ATOM 931 C CA . GLU A 1 114 ? -7.727 -3.904 3.832 1 88.69 114 GLU A CA 1
ATOM 932 C C . GLU A 1 114 ? -7.34 -4.223 5.273 1 88.69 114 GLU A C 1
ATOM 934 O O . GLU A 1 114 ? -7.035 -5.375 5.598 1 88.69 114 GLU A O 1
ATOM 939 N N . THR A 1 115 ? -7.367 -3.178 6.117 1 87.12 115 THR A N 1
ATOM 940 C CA . THR A 1 115 ? -7.043 -3.375 7.527 1 87.12 115 THR A CA 1
ATOM 941 C C . THR A 1 115 ? -8.141 -4.172 8.227 1 87.12 115 THR A C 1
ATOM 943 O O . THR A 1 115 ? -9.289 -4.164 7.797 1 87.12 115 THR A O 1
ATOM 946 N N . PHE A 1 116 ? -7.758 -4.82 9.312 1 89.69 116 PHE A N 1
ATOM 947 C CA . PHE A 1 116 ? -8.742 -5.551 10.102 1 89.69 116 PHE A CA 1
ATOM 948 C C . PHE A 1 116 ? -9.805 -4.605 10.648 1 89.69 116 PHE A C 1
ATOM 950 O O . PHE A 1 116 ? -10.977 -4.98 10.773 1 89.69 116 PHE A O 1
ATOM 957 N N . ARG A 1 117 ? -9.438 -3.424 10.883 1 87.31 117 ARG A N 1
ATOM 958 C CA . ARG A 1 117 ? -10.398 -2.438 11.359 1 87.31 117 ARG A CA 1
ATOM 959 C C . ARG A 1 117 ? -11.461 -2.15 10.305 1 87.31 117 ARG A C 1
ATOM 961 O O . ARG A 1 117 ? -12.656 -2.125 10.602 1 87.31 117 ARG A O 1
ATOM 968 N N . SER A 1 118 ? -11 -1.9 9.148 1 89.25 118 SER A N 1
ATOM 969 C CA . SER A 1 118 ? -11.938 -1.66 8.055 1 89.25 118 SER A CA 1
ATOM 970 C C . SER A 1 118 ? -12.852 -2.857 7.84 1 89.25 118 SER A C 1
ATOM 972 O O . SER A 1 118 ? -14.062 -2.695 7.664 1 89.25 118 SER A O 1
ATOM 974 N N . LEU A 1 119 ? -12.273 -3.994 7.875 1 92.31 119 LEU A N 1
ATOM 975 C CA . LEU A 1 119 ? -13.062 -5.211 7.699 1 92.31 119 LEU A CA 1
ATOM 976 C C . LEU A 1 119 ? -14.039 -5.391 8.859 1 92.31 119 LEU A C 1
ATOM 978 O O . LEU A 1 119 ? -15.148 -5.91 8.664 1 92.31 119 LEU A O 1
ATOM 982 N N . SER A 1 120 ? -13.617 -4.98 10.039 1 91.88 120 SER A N 1
ATOM 983 C CA . SER A 1 120 ? -14.484 -5.062 11.203 1 91.88 120 SER A CA 1
ATOM 984 C C . SER A 1 120 ? -15.758 -4.254 11.008 1 91.88 120 SER A C 1
ATOM 986 O O . SER A 1 120 ? -16.859 -4.715 11.344 1 91.88 120 SER A O 1
ATOM 988 N N . PHE A 1 121 ? -15.672 -3.104 10.445 1 89.25 121 PHE A N 1
ATOM 989 C CA . PHE A 1 121 ? -16.828 -2.262 10.195 1 89.25 121 PHE A CA 1
ATOM 990 C C . PHE A 1 121 ? -17.75 -2.895 9.148 1 89.25 121 PHE A C 1
ATOM 992 O O . PHE A 1 121 ? -18.969 -2.76 9.219 1 89.25 121 PHE A O 1
ATOM 999 N N . GLN A 1 122 ? -17.172 -3.59 8.227 1 91.38 122 GLN A N 1
ATOM 1000 C CA . GLN A 1 122 ? -17.922 -4.195 7.137 1 91.38 122 GLN A CA 1
ATOM 1001 C C . GLN A 1 122 ? -18.641 -5.457 7.605 1 91.38 122 GLN A C 1
ATOM 1003 O O . GLN A 1 122 ? -19.859 -5.598 7.418 1 91.38 122 GLN A O 1
ATOM 1008 N N . PHE A 1 123 ? -17.891 -6.312 8.258 1 92.44 123 PHE A N 1
ATOM 1009 C CA . PHE A 1 123 ? -18.422 -7.625 8.609 1 92.44 123 PHE A CA 1
ATOM 1010 C C . PHE A 1 123 ? -19.062 -7.602 9.992 1 92.44 123 PHE A C 1
ATOM 1012 O O . PHE A 1 123 ? -19.766 -8.539 10.367 1 92.44 123 PHE A O 1
ATOM 1019 N N . ARG A 1 124 ? -18.844 -6.508 10.703 1 90.81 124 ARG A N 1
ATOM 1020 C CA . ARG A 1 124 ? -19.344 -6.375 12.07 1 90.81 124 ARG A CA 1
ATOM 1021 C C . ARG A 1 124 ? -18.828 -7.512 12.953 1 90.81 124 ARG A C 1
ATOM 1023 O O . ARG A 1 124 ? -19.609 -8.172 13.641 1 90.81 124 ARG A O 1
ATOM 1030 N N . ILE A 1 125 ? -17.594 -7.793 12.828 1 89.94 125 ILE A N 1
ATOM 1031 C CA . ILE A 1 125 ? -16.812 -8.734 13.617 1 89.94 125 ILE A CA 1
ATOM 1032 C C . ILE A 1 125 ? -15.633 -8.008 14.273 1 89.94 125 ILE A C 1
ATOM 1034 O O . ILE A 1 125 ? -15 -7.148 13.656 1 89.94 125 ILE A O 1
ATOM 1038 N N . SER A 1 126 ? -15.438 -8.32 15.523 1 87.06 126 SER A N 1
ATOM 1039 C CA . SER A 1 126 ? -14.367 -7.633 16.234 1 87.06 126 SER A CA 1
ATOM 1040 C C . SER A 1 126 ? -13.016 -7.895 15.578 1 87.06 126 SER A C 1
ATOM 1042 O O . SER A 1 126 ? -12.812 -8.938 14.953 1 87.06 126 SER A O 1
ATOM 1044 N N . ARG A 1 127 ? -12.102 -7.043 15.734 1 87.12 127 ARG A N 1
ATOM 1045 C CA . ARG A 1 127 ? -10.766 -7.164 15.164 1 87.12 127 ARG A CA 1
ATOM 1046 C C . ARG A 1 127 ? -10.055 -8.406 15.695 1 87.12 127 ARG A C 1
ATOM 1048 O O . ARG A 1 127 ? -9.352 -9.086 14.945 1 87.12 127 ARG A O 1
ATOM 1055 N N . ALA A 1 128 ? -10.211 -8.594 16.969 1 84.38 128 ALA A N 1
ATOM 1056 C CA . ALA A 1 128 ? -9.586 -9.766 17.578 1 84.38 128 ALA A CA 1
ATOM 1057 C C . ALA A 1 128 ? -10.102 -11.055 16.938 1 84.38 128 ALA A C 1
ATOM 1059 O O . ALA A 1 128 ? -9.312 -11.953 16.641 1 84.38 128 ALA A O 1
ATOM 1060 N N . ALA A 1 129 ? -11.375 -11.094 16.766 1 88.31 129 ALA A N 1
ATOM 1061 C CA . ALA A 1 129 ? -11.969 -12.266 16.125 1 88.31 129 ALA A CA 1
ATOM 1062 C C . ALA A 1 129 ? -11.5 -12.398 14.68 1 88.31 129 ALA A C 1
ATOM 1064 O O . ALA A 1 129 ? -11.242 -13.508 14.203 1 88.31 129 ALA A O 1
ATOM 1065 N N . ILE A 1 130 ? -11.391 -11.281 13.945 1 93.06 130 ILE A N 1
ATOM 1066 C CA . ILE A 1 130 ? -10.93 -11.297 12.562 1 93.06 130 ILE A CA 1
ATOM 1067 C C . ILE A 1 130 ? -9.508 -11.859 12.5 1 93.06 130 ILE A C 1
ATOM 1069 O O . ILE A 1 130 ? -9.203 -12.703 11.656 1 93.06 130 ILE A O 1
ATOM 1073 N N . SER A 1 131 ? -8.688 -11.391 13.398 1 91.19 131 SER A N 1
ATOM 1074 C CA . SER A 1 131 ? -7.309 -11.875 13.445 1 91.19 131 SER A CA 1
ATOM 1075 C C . SER A 1 131 ? -7.258 -13.383 13.633 1 91.19 131 SER A C 1
ATOM 1077 O O . SER A 1 131 ? -6.508 -14.078 12.945 1 91.19 131 SER A O 1
ATOM 1079 N N . TYR A 1 132 ? -8.062 -13.812 14.469 1 91.31 132 TYR A N 1
ATOM 1080 C CA . TYR A 1 132 ? -8.133 -15.242 14.75 1 91.31 132 TYR A CA 1
ATOM 1081 C C . TYR A 1 132 ? -8.672 -16.016 13.555 1 91.31 132 TYR A C 1
ATOM 1083 O O . TYR A 1 132 ? -8.125 -17.047 13.172 1 91.31 132 TYR A O 1
ATOM 1091 N N . ILE A 1 133 ? -9.688 -15.555 12.992 1 94.5 133 ILE A N 1
ATOM 1092 C CA . ILE A 1 133 ? -10.359 -16.219 11.883 1 94.5 133 ILE A CA 1
ATOM 1093 C C . ILE A 1 133 ? -9.414 -16.297 10.688 1 94.5 133 ILE A C 1
ATOM 1095 O O . ILE A 1 133 ? -9.273 -17.359 10.07 1 94.5 133 ILE A O 1
ATOM 1099 N N . VAL A 1 134 ? -8.797 -15.195 10.352 1 95.94 134 VAL A N 1
ATOM 1100 C CA . VAL A 1 134 ? -7.891 -15.156 9.211 1 95.94 134 VAL A CA 1
ATOM 1101 C C . VAL A 1 134 ? -6.77 -16.172 9.398 1 95.94 134 VAL A C 1
ATOM 1103 O O . VAL A 1 134 ? -6.441 -16.922 8.477 1 95.94 134 VAL A O 1
ATOM 1106 N N . LYS A 1 135 ? -6.242 -16.203 10.578 1 94.31 135 LYS A N 1
ATOM 1107 C CA . LYS A 1 135 ? -5.184 -17.172 10.883 1 94.31 135 LYS A CA 1
ATOM 1108 C C . LYS A 1 135 ? -5.68 -18.594 10.727 1 94.31 135 LYS A C 1
ATOM 1110 O O . LYS A 1 135 ? -5.047 -19.406 10.047 1 94.31 135 LYS A O 1
ATOM 1115 N N . GLU A 1 136 ? -6.773 -18.859 11.258 1 95.44 136 GLU A N 1
ATOM 1116 C CA . GLU A 1 136 ? -7.34 -20.219 11.25 1 95.44 136 GLU A CA 1
ATOM 1117 C C . GLU A 1 136 ? -7.684 -20.656 9.828 1 95.44 136 GLU A C 1
ATOM 1119 O O . GLU A 1 136 ? -7.402 -21.797 9.438 1 95.44 136 GLU A O 1
ATOM 1124 N N . VAL A 1 137 ? -8.289 -19.797 9.102 1 97.69 137 VAL A N 1
ATOM 1125 C CA . VAL A 1 137 ? -8.703 -20.125 7.742 1 97.69 137 VAL A CA 1
ATOM 1126 C C . VAL A 1 137 ? -7.477 -20.359 6.863 1 97.69 137 VAL A C 1
ATOM 1128 O O . VAL A 1 137 ? -7.43 -21.297 6.074 1 97.69 137 VAL A O 1
ATOM 1131 N N . CYS A 1 138 ? -6.484 -19.5 6.973 1 97.06 138 CYS A N 1
ATOM 1132 C CA . CYS A 1 138 ? -5.262 -19.672 6.199 1 97.06 138 CYS A CA 1
ATOM 1133 C C . CYS A 1 138 ? -4.594 -21 6.52 1 97.06 138 CYS A C 1
AT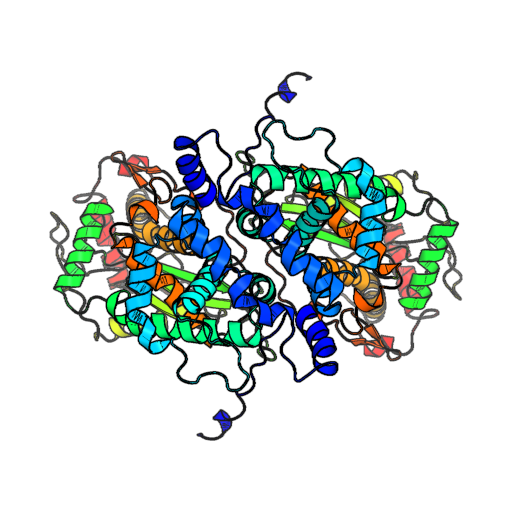OM 1135 O O . CYS A 1 138 ? -4.156 -21.703 5.613 1 97.06 138 CYS A O 1
ATOM 1137 N N . GLN A 1 139 ? -4.574 -21.328 7.758 1 96 139 GLN A N 1
ATOM 1138 C CA . GLN A 1 139 ? -3.986 -22.609 8.172 1 96 139 GLN A CA 1
ATOM 1139 C C . GLN A 1 139 ? -4.781 -23.781 7.621 1 96 139 GLN A C 1
ATOM 1141 O O . GLN A 1 139 ? -4.203 -24.797 7.211 1 96 139 GLN A O 1
ATOM 1146 N N . ALA A 1 140 ? -6.039 -23.656 7.648 1 97.38 140 ALA A N 1
ATOM 1147 C CA . ALA A 1 140 ? -6.895 -24.719 7.125 1 97.38 140 ALA A CA 1
ATOM 1148 C C . ALA A 1 140 ? -6.672 -24.906 5.629 1 97.38 140 ALA A C 1
ATOM 1150 O O . ALA A 1 140 ? -6.613 -26.047 5.148 1 97.38 140 ALA A O 1
ATOM 1151 N N . ILE A 1 141 ? -6.578 -23.844 4.922 1 96.81 141 ILE A N 1
ATOM 1152 C CA . ILE A 1 141 ? -6.324 -23.906 3.486 1 96.81 141 ILE A CA 1
ATOM 1153 C C . ILE A 1 141 ? -4.977 -24.578 3.232 1 96.81 141 ILE A C 1
ATOM 1155 O O . ILE A 1 141 ? -4.867 -25.453 2.375 1 96.81 141 ILE A O 1
ATOM 1159 N N . GLU A 1 142 ? -4.008 -24.172 3.98 1 94.44 142 GLU A N 1
ATOM 1160 C CA . GLU A 1 142 ? -2.68 -24.766 3.855 1 94.44 142 GLU A CA 1
ATOM 1161 C C . GLU A 1 142 ? -2.721 -26.266 4.129 1 94.44 142 GLU A C 1
ATOM 1163 O O . GLU A 1 142 ? -2.146 -27.062 3.379 1 94.44 142 GLU A O 1
ATOM 1168 N N . LYS A 1 143 ? -3.424 -26.656 5.109 1 95 143 LYS A N 1
ATOM 1169 C CA . LYS A 1 143 ? -3.49 -28.047 5.559 1 95 143 LYS A CA 1
ATOM 1170 C C . LYS A 1 143 ? -4.246 -28.906 4.559 1 95 143 LYS A C 1
ATOM 1172 O O . LYS A 1 143 ? -3.816 -30.016 4.238 1 95 143 LYS A O 1
ATOM 1177 N N . ARG A 1 144 ? -5.34 -28.391 4.035 1 95.5 144 ARG A N 1
ATOM 1178 C CA . ARG A 1 144 ? -6.242 -29.234 3.25 1 95.5 144 ARG A CA 1
ATOM 1179 C C . ARG A 1 144 ? -5.938 -29.109 1.76 1 95.5 144 ARG A C 1
ATOM 1181 O O . ARG A 1 144 ? -6.051 -30.094 1.021 1 95.5 144 ARG A O 1
ATOM 1188 N N . LEU A 1 145 ? -5.582 -27.938 1.298 1 94.62 145 LEU A N 1
ATOM 1189 C CA . LEU A 1 145 ? -5.367 -27.734 -0.13 1 94.62 145 LEU A CA 1
ATOM 1190 C C . LEU A 1 145 ? -3.885 -27.812 -0.475 1 94.62 145 LEU A C 1
ATOM 1192 O O . LEU A 1 145 ? -3.521 -28.094 -1.616 1 94.62 145 LEU A O 1
ATOM 1196 N N . GLY A 1 146 ? -3.025 -27.547 0.436 1 91.56 146 GLY A N 1
ATOM 1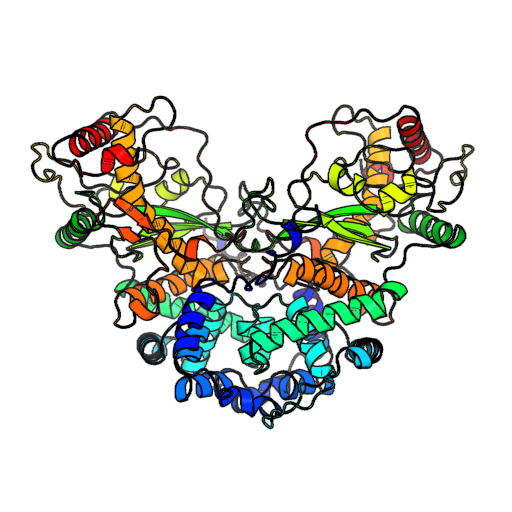197 C CA . GLY A 1 146 ? -1.588 -27.547 0.211 1 91.56 146 GLY A CA 1
ATOM 1198 C C . GLY A 1 146 ? -1.094 -28.828 -0.456 1 91.56 146 GLY A C 1
ATOM 1199 O O . GLY A 1 146 ? -0.552 -28.781 -1.562 1 91.56 146 GLY A O 1
ATOM 1200 N N . PRO A 1 147 ? -1.394 -29.938 0.133 1 89.69 147 PRO A N 1
ATOM 1201 C CA . PRO A 1 147 ? -0.915 -31.203 -0.414 1 89.69 147 PRO A CA 1
ATOM 1202 C C . PRO A 1 147 ? -1.505 -31.516 -1.787 1 89.69 147 PRO A C 1
ATOM 1204 O O . PRO A 1 147 ? -0.88 -32.219 -2.588 1 89.69 147 PRO A O 1
ATOM 1207 N N . LYS A 1 148 ? -2.604 -30.922 -2.111 1 89.31 148 LYS A N 1
ATOM 1208 C CA . LYS A 1 148 ? -3.297 -31.234 -3.359 1 89.31 148 LYS A CA 1
ATOM 1209 C C . LYS A 1 148 ? -2.814 -30.328 -4.488 1 89.31 148 LYS A C 1
ATOM 1211 O O . LYS A 1 148 ? -2.691 -30.766 -5.637 1 89.31 148 LYS A O 1
ATOM 1216 N N . PHE A 1 149 ? -2.547 -29.094 -4.129 1 91.12 149 PHE A N 1
ATOM 1217 C CA . PHE A 1 149 ? -2.352 -28.141 -5.211 1 91.12 149 PHE A CA 1
ATOM 1218 C C . PHE A 1 149 ? -0.938 -27.562 -5.184 1 91.12 149 PHE A C 1
ATOM 1220 O O . PHE A 1 149 ? -0.511 -26.906 -6.129 1 91.12 149 PHE A O 1
ATOM 1227 N N . LEU A 1 150 ? -0.25 -27.641 -4.16 1 88.69 150 LEU A N 1
ATOM 1228 C CA . LEU A 1 150 ? 1.153 -27.25 -4.078 1 88.69 150 LEU A CA 1
ATOM 1229 C C . LEU A 1 150 ? 2.041 -28.469 -3.826 1 88.69 150 LEU A C 1
ATOM 1231 O O . LEU A 1 150 ? 2.57 -28.625 -2.727 1 88.69 150 LEU A O 1
ATOM 1235 N N . ALA A 1 151 ? 2.021 -29.328 -4.816 1 80.44 151 ALA A N 1
ATOM 1236 C CA . ALA A 1 151 ? 2.787 -30.562 -4.66 1 80.44 151 ALA A CA 1
ATOM 1237 C C . ALA A 1 151 ? 3.881 -30.672 -5.719 1 80.44 151 ALA A C 1
ATOM 1239 O O . ALA A 1 151 ? 3.6 -30.609 -6.918 1 80.44 151 ALA A O 1
ATOM 1240 N N . LEU A 1 152 ? 5.043 -30.734 -5.207 1 86.06 152 LEU A N 1
ATOM 1241 C CA . LEU A 1 152 ? 6.164 -31 -6.098 1 86.06 152 LEU A CA 1
ATOM 1242 C C . LEU A 1 152 ? 6.016 -32.375 -6.754 1 86.06 152 LEU A C 1
ATOM 1244 O O . LEU A 1 152 ? 5.566 -33.344 -6.113 1 86.06 152 LEU A O 1
ATOM 1248 N N . PRO A 1 153 ? 6.379 -32.438 -7.992 1 87.75 153 PRO A N 1
ATOM 1249 C CA . PRO A 1 153 ? 6.348 -33.781 -8.617 1 87.75 153 PRO A CA 1
ATOM 1250 C C . PRO A 1 153 ? 7.121 -34.812 -7.816 1 87.75 153 PRO A C 1
ATOM 1252 O O . PRO A 1 153 ? 8.211 -34.531 -7.309 1 87.75 153 PRO A O 1
ATOM 1255 N N . SER A 1 154 ? 6.469 -35.969 -7.672 1 84.44 154 SER A N 1
ATOM 1256 C CA . SER A 1 154 ? 7.07 -37 -6.84 1 84.44 154 SER A CA 1
ATOM 1257 C C . SER A 1 154 ? 7.746 -38.062 -7.695 1 84.44 154 SER A C 1
ATOM 1259 O O . SER A 1 154 ? 8.5 -38.906 -7.18 1 84.44 154 SER A O 1
ATOM 1261 N N . SER A 1 155 ? 7.5 -38.031 -8.977 1 88.88 155 SER A N 1
ATOM 1262 C CA . SER A 1 155 ? 8.055 -39.062 -9.859 1 88.88 155 SER A CA 1
ATOM 1263 C C . SER A 1 155 ? 8.766 -38.438 -11.055 1 88.88 155 SER A C 1
ATOM 1265 O O . SER A 1 155 ? 8.539 -37.25 -11.383 1 88.88 155 SER A O 1
ATOM 1267 N N . GLN A 1 156 ? 9.57 -39.281 -11.664 1 91.12 156 GLN A N 1
ATOM 1268 C CA . GLN A 1 156 ? 10.289 -38.844 -12.859 1 91.12 156 GLN A CA 1
ATOM 1269 C C . GLN A 1 156 ? 9.32 -38.562 -14.008 1 91.12 156 GLN A C 1
ATOM 1271 O O . GLN A 1 156 ? 9.531 -37.625 -14.797 1 91.12 156 GLN A O 1
ATOM 1276 N N . GLU A 1 157 ? 8.281 -39.281 -14.023 1 92.69 157 GLU A N 1
ATOM 1277 C CA . GLU A 1 157 ? 7.285 -39.125 -15.078 1 92.69 157 GLU A CA 1
ATOM 1278 C C . GLU A 1 157 ? 6.59 -37.781 -14.984 1 92.69 157 GLU A C 1
ATOM 1280 O O . GLU A 1 157 ? 6.352 -37.125 -16 1 92.69 157 GLU A O 1
ATOM 1285 N N . GLU A 1 158 ? 6.324 -37.406 -13.797 1 93.12 158 GLU A N 1
ATOM 1286 C CA . GLU A 1 158 ? 5.676 -36.125 -13.586 1 93.12 158 GLU A CA 1
ATOM 1287 C C . GLU A 1 158 ? 6.59 -34.969 -13.992 1 93.12 158 GLU A C 1
ATOM 1289 O O . GLU A 1 158 ? 6.145 -34 -14.609 1 93.12 158 GLU A O 1
ATOM 1294 N N . TRP A 1 159 ? 7.828 -35.094 -13.688 1 94.5 159 TRP A N 1
ATOM 1295 C CA . TRP A 1 159 ? 8.812 -34.094 -14.062 1 94.5 159 TRP A CA 1
ATOM 1296 C C . TRP A 1 159 ? 8.961 -34.031 -15.578 1 94.5 159 TRP A C 1
ATOM 1298 O O . TRP A 1 159 ? 9.055 -32.938 -16.141 1 94.5 159 TRP A O 1
ATOM 1308 N N . GLN A 1 160 ? 8.984 -35.156 -16.125 1 95.12 160 GLN A N 1
ATOM 1309 C CA . GLN A 1 160 ? 9.141 -35.219 -17.578 1 95.12 160 GLN A CA 1
ATOM 1310 C C . GLN A 1 160 ? 7.953 -34.562 -18.281 1 95.12 160 GLN A C 1
ATOM 1312 O O . GLN A 1 160 ? 8.117 -33.906 -19.328 1 95.12 160 GLN A O 1
ATOM 1317 N N . ALA A 1 161 ? 6.809 -34.75 -17.734 1 95.5 161 ALA A N 1
ATOM 1318 C CA . ALA A 1 161 ? 5.621 -34.094 -18.281 1 95.5 161 ALA A CA 1
ATOM 1319 C C . ALA A 1 161 ? 5.758 -32.594 -18.25 1 95.5 161 ALA A C 1
ATOM 1321 O O . ALA A 1 161 ? 5.344 -31.906 -19.188 1 95.5 161 ALA A O 1
ATOM 1322 N N . ILE A 1 162 ? 6.266 -32.062 -17.203 1 96.19 162 ILE A N 1
ATOM 1323 C CA . ILE A 1 162 ? 6.5 -30.641 -17.062 1 96.19 162 ILE A CA 1
ATOM 1324 C C . ILE A 1 162 ? 7.512 -30.172 -18.109 1 96.19 162 ILE A C 1
ATOM 1326 O O . ILE A 1 162 ? 7.301 -29.156 -18.781 1 96.19 162 ILE A O 1
ATOM 1330 N N . ALA A 1 163 ? 8.609 -30.953 -18.281 1 97.25 163 ALA A N 1
ATOM 1331 C CA . ALA A 1 163 ? 9.641 -30.609 -19.25 1 97.25 163 ALA A CA 1
ATOM 1332 C C . ALA A 1 163 ? 9.078 -30.562 -20.672 1 97.25 163 ALA A C 1
ATOM 1334 O O . ALA A 1 163 ? 9.43 -29.672 -21.453 1 97.25 163 ALA A O 1
ATOM 1335 N N . LEU A 1 164 ? 8.242 -31.484 -20.922 1 96.38 164 LEU A N 1
ATOM 1336 C CA . LEU A 1 164 ? 7.625 -31.547 -22.25 1 96.38 164 LEU A CA 1
ATOM 1337 C C . LEU A 1 164 ? 6.781 -30.312 -22.5 1 96.38 164 LEU A C 1
ATOM 1339 O O . LEU A 1 164 ? 6.781 -29.766 -23.609 1 96.38 164 LEU A O 1
ATOM 1343 N N . LYS A 1 165 ? 6.062 -29.906 -21.5 1 96.19 165 LYS A N 1
ATOM 1344 C CA . LYS A 1 165 ? 5.23 -28.719 -21.641 1 96.19 165 LYS A CA 1
ATOM 1345 C C . LYS A 1 165 ? 6.09 -27.469 -21.828 1 96.19 165 LYS A C 1
ATOM 1347 O O . LYS A 1 165 ? 5.727 -26.562 -22.594 1 96.19 165 LYS A O 1
ATOM 1352 N N . PHE A 1 166 ? 7.188 -27.344 -21.156 1 96.81 166 PHE A N 1
ATOM 1353 C CA . PHE A 1 166 ? 8.102 -26.219 -21.328 1 96.81 166 PHE A CA 1
ATOM 1354 C C . PHE A 1 166 ? 8.648 -26.172 -22.75 1 96.81 166 PHE A C 1
ATOM 1356 O O . PHE A 1 166 ? 8.812 -25.094 -23.328 1 96.81 166 PHE A O 1
ATOM 1363 N N . GLU A 1 167 ? 8.969 -27.344 -23.234 1 95.19 167 GLU A N 1
ATOM 1364 C CA . GLU A 1 167 ? 9.445 -27.438 -24.609 1 95.19 167 GLU A CA 1
ATOM 1365 C C . GLU A 1 167 ? 8.375 -26.984 -25.609 1 95.19 167 GLU A C 1
ATOM 1367 O O . GLU A 1 167 ? 8.656 -26.188 -26.5 1 95.19 167 GLU A O 1
ATOM 1372 N N . GLU A 1 168 ? 7.223 -27.438 -25.375 1 93 168 GLU A N 1
ATOM 1373 C CA . GLU A 1 168 ? 6.121 -27.172 -26.297 1 93 168 GLU A CA 1
ATOM 1374 C C . GLU A 1 168 ? 5.691 -25.703 -26.219 1 93 168 GLU A C 1
ATOM 1376 O O . GLU A 1 168 ? 5.48 -25.062 -27.266 1 93 168 GLU A O 1
ATOM 1381 N N . ARG A 1 169 ? 5.602 -25.188 -25.031 1 91.12 169 ARG A N 1
ATOM 1382 C CA . ARG A 1 169 ? 4.98 -23.891 -24.844 1 91.12 169 ARG A CA 1
ATOM 1383 C C . ARG A 1 169 ? 6.023 -22.781 -24.875 1 91.12 169 ARG A C 1
ATOM 1385 O O . ARG A 1 169 ? 5.746 -21.656 -25.328 1 91.12 169 ARG A O 1
ATOM 1392 N N . TRP A 1 170 ? 7.215 -23.109 -24.438 1 92.25 170 TRP A N 1
ATOM 1393 C CA . TRP A 1 170 ? 8.172 -22.031 -24.234 1 92.25 170 TRP A CA 1
ATOM 1394 C C . TRP A 1 170 ? 9.469 -22.297 -24.984 1 92.25 170 TRP A C 1
ATOM 1396 O O . TRP A 1 170 ? 10.461 -21.578 -24.812 1 92.25 170 TRP A O 1
ATOM 1406 N N . ASN A 1 171 ? 9.547 -23.391 -25.719 1 92.31 171 ASN A N 1
ATOM 1407 C CA . ASN A 1 171 ? 10.68 -23.75 -26.562 1 92.31 171 ASN A CA 1
ATOM 1408 C C . ASN A 1 171 ? 11.945 -23.953 -25.734 1 92.31 171 ASN A C 1
ATOM 1410 O O . ASN A 1 171 ? 13.016 -23.469 -26.125 1 92.31 171 ASN A O 1
ATOM 1414 N N . PHE A 1 172 ? 11.82 -24.484 -24.594 1 96.75 172 PHE A N 1
ATOM 1415 C CA . PHE A 1 172 ? 12.984 -24.766 -23.75 1 96.75 172 PHE A CA 1
ATOM 1416 C C . PHE A 1 172 ? 12.961 -26.203 -23.266 1 96.75 172 PHE A C 1
ATOM 1418 O O . PHE A 1 172 ? 12.477 -26.484 -22.156 1 96.75 172 PHE A O 1
ATOM 1425 N N . PRO A 1 173 ? 13.578 -27.047 -24.016 1 96.81 173 PRO A N 1
ATOM 1426 C CA . PRO A 1 173 ? 13.57 -28.453 -23.656 1 96.81 173 PRO A CA 1
ATOM 1427 C C . PRO A 1 173 ? 14.312 -28.734 -22.344 1 96.81 173 PRO A C 1
ATOM 1429 O O . PRO A 1 173 ? 15.227 -28 -21.984 1 96.81 173 PRO A O 1
ATOM 1432 N N . ASN A 1 174 ? 13.938 -29.75 -21.609 1 97.25 174 ASN A N 1
ATOM 1433 C CA . ASN A 1 174 ? 14.539 -30.219 -20.375 1 97.25 174 ASN A CA 1
ATOM 1434 C C . ASN A 1 174 ? 14.336 -29.219 -19.234 1 97.25 174 ASN A C 1
ATOM 1436 O O . ASN A 1 174 ? 14.93 -29.359 -18.156 1 97.25 174 ASN A O 1
ATOM 1440 N N . CYS A 1 175 ? 13.531 -28.219 -19.438 1 98 175 CYS A N 1
ATOM 1441 C CA . CYS A 1 175 ? 13.258 -27.25 -18.375 1 98 175 CYS A CA 1
ATOM 1442 C C . CYS A 1 175 ? 12.164 -27.75 -17.438 1 98 175 CYS A C 1
ATOM 1444 O O . CYS A 1 175 ? 11.148 -28.281 -17.891 1 98 175 CYS A O 1
ATOM 1446 N N . LEU A 1 176 ? 12.406 -27.578 -16.172 1 97.12 176 LEU A N 1
ATOM 1447 C CA . LEU A 1 176 ? 11.484 -28.125 -15.18 1 97.12 176 LEU A CA 1
ATOM 1448 C C . LEU A 1 176 ? 10.719 -27 -14.477 1 97.12 176 LEU A C 1
ATOM 1450 O O . LEU A 1 176 ? 9.742 -27.266 -13.773 1 97.12 176 LEU A O 1
ATOM 1454 N N . GLY A 1 177 ? 11.133 -25.781 -14.586 1 97.19 177 GLY A N 1
ATOM 1455 C CA . GLY A 1 177 ? 10.477 -24.656 -13.922 1 97.19 177 GLY A CA 1
ATOM 1456 C C . GLY A 1 177 ? 11.32 -23.391 -13.898 1 97.19 177 GLY A C 1
ATOM 1457 O O . GLY A 1 177 ? 12.516 -23.438 -14.211 1 97.19 177 GLY A O 1
ATOM 1458 N N . ALA A 1 178 ? 10.695 -22.312 -13.609 1 97 178 ALA A N 1
ATOM 1459 C CA . ALA A 1 178 ? 11.367 -21.031 -13.453 1 97 178 ALA A CA 1
ATOM 1460 C C . ALA A 1 178 ? 11.352 -20.578 -12 1 97 178 ALA A C 1
ATOM 1462 O O . ALA A 1 178 ? 10.305 -20.562 -11.352 1 97 178 ALA A O 1
ATOM 1463 N N . ILE A 1 179 ? 12.508 -20.203 -11.492 1 93.75 179 ILE A N 1
ATOM 1464 C CA . ILE A 1 179 ? 12.664 -19.859 -10.086 1 93.75 179 ILE A CA 1
ATOM 1465 C C . ILE A 1 179 ? 12.82 -18.344 -9.945 1 93.75 179 ILE A C 1
ATOM 1467 O O . ILE A 1 179 ? 13.539 -17.703 -10.727 1 93.75 179 ILE A O 1
ATOM 1471 N N . ASP A 1 180 ? 12.148 -17.812 -9 1 91.5 180 ASP A N 1
ATOM 1472 C CA . ASP A 1 180 ? 12.336 -16.406 -8.625 1 91.5 180 ASP A CA 1
ATOM 1473 C C . ASP A 1 180 ? 11.891 -16.156 -7.184 1 91.5 180 ASP A C 1
ATOM 1475 O O . ASP A 1 180 ? 11.219 -17 -6.582 1 91.5 180 ASP A O 1
ATOM 1479 N N . GLY A 1 181 ? 12.375 -15.078 -6.633 1 88.62 181 GLY A N 1
ATOM 1480 C CA . GLY A 1 181 ? 12.008 -14.711 -5.273 1 88.62 181 GLY A CA 1
ATOM 1481 C C . GLY A 1 181 ? 11.469 -13.297 -5.16 1 88.62 181 GLY A C 1
ATOM 1482 O O . GLY A 1 181 ? 11.828 -12.43 -5.957 1 88.62 181 GLY A O 1
ATOM 1483 N N . LYS A 1 182 ? 10.578 -13.094 -4.219 1 87.44 182 LYS A N 1
ATOM 1484 C CA . LYS A 1 182 ? 10.023 -11.781 -3.918 1 87.44 182 LYS A CA 1
ATOM 1485 C C . LYS A 1 182 ? 10.102 -11.477 -2.424 1 87.44 182 LYS A C 1
ATOM 1487 O O . LYS A 1 182 ? 9.961 -12.375 -1.595 1 87.44 182 LYS A O 1
ATOM 1492 N N . HIS A 1 183 ? 10.328 -10.188 -2.113 1 83.56 183 HIS A N 1
ATOM 1493 C CA . HIS A 1 183 ? 10.203 -9.711 -0.741 1 83.56 183 HIS A CA 1
ATOM 1494 C C . HIS A 1 183 ? 8.758 -9.375 -0.4 1 83.56 183 HIS A C 1
ATOM 1496 O O . HIS A 1 183 ? 8.102 -8.625 -1.127 1 83.56 183 HIS A O 1
ATOM 1502 N N . ILE A 1 184 ? 8.281 -9.938 0.576 1 85.69 184 ILE A N 1
ATOM 1503 C CA . ILE A 1 184 ? 7 -9.555 1.153 1 85.69 184 ILE A CA 1
ATOM 1504 C C . ILE A 1 184 ? 7.227 -8.586 2.314 1 85.69 184 ILE A C 1
ATOM 1506 O O . ILE A 1 184 ? 7.734 -8.984 3.367 1 85.69 184 ILE A O 1
ATOM 1510 N N . VAL A 1 185 ? 6.824 -7.375 2.096 1 81.31 185 VAL A N 1
ATOM 1511 C CA . VAL A 1 185 ? 7.094 -6.336 3.082 1 81.31 185 VAL A CA 1
ATOM 1512 C C . VAL A 1 185 ? 6.078 -6.426 4.219 1 81.31 185 VAL A C 1
ATOM 1514 O O . VAL A 1 185 ? 4.883 -6.617 3.982 1 81.31 185 VAL A O 1
ATOM 1517 N N . MET A 1 186 ? 6.613 -6.371 5.418 1 81 186 MET A N 1
ATOM 1518 C CA . MET A 1 186 ? 5.746 -6.488 6.586 1 81 186 MET A CA 1
ATOM 1519 C C . MET A 1 186 ? 6.137 -5.477 7.656 1 81 186 MET A C 1
ATOM 1521 O O . MET A 1 186 ? 7.223 -4.898 7.605 1 81 186 MET A O 1
ATOM 1525 N N . GLU A 1 187 ? 5.176 -5.195 8.43 1 74 187 GLU A N 1
ATOM 1526 C CA . GLU A 1 187 ? 5.504 -4.461 9.648 1 74 187 GLU A CA 1
ATOM 1527 C C . GLU A 1 187 ? 6.285 -5.332 10.625 1 74 187 GLU A C 1
ATOM 1529 O O . GLU A 1 187 ? 5.844 -6.43 10.977 1 74 187 GLU A O 1
ATOM 1534 N N . PRO A 1 188 ? 7.461 -4.844 10.914 1 67.69 188 PRO A N 1
ATOM 1535 C CA . PRO A 1 188 ? 8.258 -5.691 11.805 1 67.69 188 PRO A CA 1
ATOM 1536 C C . PRO A 1 188 ? 7.633 -5.844 13.195 1 67.69 188 PRO A C 1
ATOM 1538 O O . PRO A 1 188 ? 7.031 -4.895 13.711 1 67.69 188 PRO A O 1
ATOM 1541 N N . PRO A 1 189 ? 7.656 -7.145 13.695 1 64.56 189 PRO A N 1
ATOM 1542 C CA . PRO A 1 189 ? 7.219 -7.301 15.086 1 64.56 189 PRO A CA 1
ATOM 1543 C C . PRO A 1 189 ? 7.973 -6.383 16.047 1 64.56 189 PRO A C 1
ATOM 1545 O O . PRO A 1 189 ? 9.102 -5.98 15.766 1 64.56 189 PRO A O 1
ATOM 1548 N N . ALA A 1 190 ? 7.234 -6.016 17 1 60.47 190 ALA A N 1
ATOM 1549 C CA . ALA A 1 190 ? 7.891 -5.199 18.016 1 60.47 190 ALA A CA 1
ATOM 1550 C C . ALA A 1 190 ? 9.172 -5.863 18.516 1 60.47 190 ALA A C 1
ATOM 1552 O O . ALA A 1 190 ? 9.203 -7.078 18.719 1 60.47 190 ALA A O 1
ATOM 1553 N N . GLY A 1 191 ? 10.25 -5.129 18.547 1 57.84 191 GLY A N 1
ATOM 1554 C CA . GLY A 1 191 ? 11.484 -5.633 19.125 1 57.84 191 GLY A CA 1
ATOM 1555 C C . GLY A 1 191 ? 12.328 -6.414 18.141 1 57.84 191 GLY A C 1
ATOM 1556 O O . GLY A 1 191 ? 13.289 -7.082 18.547 1 57.84 191 GLY A O 1
ATOM 1557 N N . SER A 1 192 ? 11.875 -6.504 16.906 1 59.31 192 SER A N 1
ATOM 1558 C CA . SER A 1 192 ? 12.594 -7.348 15.961 1 59.31 192 SER A CA 1
ATOM 1559 C C . SER A 1 192 ? 13.867 -6.672 15.469 1 59.31 192 SER A C 1
ATOM 1561 O O . SER A 1 192 ? 14.734 -7.32 14.875 1 59.31 192 SER A O 1
ATOM 1563 N N . GLY A 1 193 ? 14.148 -5.5 15.938 1 54.66 193 GLY A N 1
ATOM 1564 C CA . GLY A 1 193 ? 15.344 -4.816 15.477 1 54.66 193 GLY A CA 1
ATOM 1565 C C . GLY A 1 193 ? 15.469 -4.797 13.961 1 54.66 193 GLY A C 1
ATOM 1566 O O . GLY A 1 193 ? 14.539 -4.406 13.258 1 54.66 193 GLY A O 1
ATOM 1567 N N . SER A 1 194 ? 16.672 -5.164 13.508 1 55.06 194 SER A N 1
ATOM 1568 C CA . SER A 1 194 ? 16.969 -5.156 12.078 1 55.06 194 SER A CA 1
ATOM 1569 C C . SER A 1 194 ? 16.828 -6.551 11.477 1 55.06 194 SER A C 1
ATOM 1571 O O . SER A 1 194 ? 17.25 -6.789 10.344 1 55.06 194 SER A O 1
ATOM 1573 N N . PHE A 1 195 ? 16.312 -7.441 12.211 1 55.03 195 PHE A N 1
ATOM 1574 C CA . PHE A 1 195 ? 16.25 -8.836 11.789 1 55.03 195 PHE A CA 1
ATOM 1575 C C . PHE A 1 195 ? 15.539 -8.961 10.438 1 55.03 195 PHE A C 1
ATOM 1577 O O . PHE A 1 195 ? 15.953 -9.75 9.586 1 55.03 195 PHE A O 1
ATOM 1584 N N . TYR A 1 196 ? 14.617 -8.094 10.203 1 58.22 196 TYR A N 1
ATOM 1585 C CA . TYR A 1 196 ? 13.828 -8.203 8.984 1 58.22 196 TYR A CA 1
ATOM 1586 C C . TYR A 1 196 ? 14.148 -7.07 8.023 1 58.22 196 TYR A C 1
ATOM 1588 O O . TYR A 1 196 ? 13.531 -6.949 6.961 1 58.22 196 TYR A O 1
ATOM 1596 N N . TYR A 1 197 ? 15.078 -6.352 8.445 1 57.66 197 TYR A N 1
ATOM 1597 C CA . TYR A 1 197 ? 15.414 -5.164 7.672 1 57.66 197 TYR A CA 1
ATOM 1598 C C . TYR A 1 197 ? 16.234 -5.531 6.438 1 57.66 197 TYR A C 1
ATOM 1600 O O . TYR A 1 197 ? 17.219 -6.254 6.535 1 57.66 197 TYR A O 1
ATOM 1608 N N . ASN A 1 198 ? 15.695 -5.16 5.379 1 50.78 198 ASN A N 1
ATOM 1609 C CA . ASN A 1 198 ? 16.375 -5.527 4.141 1 50.78 198 ASN A CA 1
ATOM 1610 C C . ASN A 1 198 ? 17.094 -4.332 3.523 1 50.78 198 ASN A C 1
ATOM 1612 O O . ASN A 1 198 ? 17.031 -3.223 4.055 1 50.78 198 ASN A O 1
ATOM 1616 N N . TYR A 1 199 ? 17.938 -4.672 2.588 1 44.28 199 TYR A N 1
ATOM 1617 C CA . TYR A 1 199 ? 18.766 -3.686 1.914 1 44.28 199 TYR A CA 1
ATOM 1618 C C . TYR A 1 199 ? 17.922 -2.59 1.283 1 44.28 199 TYR A C 1
ATOM 1620 O O . TYR A 1 199 ? 18.438 -1.535 0.905 1 44.28 199 TYR A O 1
ATOM 1628 N N . LYS A 1 200 ? 16.688 -2.883 1.207 1 49.38 200 LYS A N 1
ATOM 1629 C CA . LYS A 1 200 ? 15.781 -1.904 0.597 1 49.38 200 LYS A CA 1
ATOM 1630 C C . LYS A 1 200 ? 15.133 -1.021 1.657 1 49.38 200 LYS A C 1
ATOM 1632 O O . LYS A 1 200 ? 14.18 -0.299 1.367 1 49.38 200 LYS A O 1
ATOM 1637 N N . ASN A 1 201 ? 15.578 -1.117 2.867 1 54.06 201 ASN A N 1
ATOM 1638 C CA . ASN A 1 201 ? 15.172 -0.292 3.998 1 54.06 201 ASN A CA 1
ATOM 1639 C C . ASN A 1 201 ? 13.734 -0.603 4.43 1 54.06 201 ASN A C 1
ATOM 1641 O O . ASN A 1 201 ? 12.977 0.304 4.777 1 54.06 201 ASN A O 1
ATOM 1645 N N . THR A 1 202 ? 13.453 -1.825 4.148 1 65.62 202 THR A N 1
ATOM 1646 C CA . THR A 1 202 ? 12.164 -2.309 4.621 1 65.62 202 THR A CA 1
ATOM 1647 C C . THR A 1 202 ? 12.32 -3.617 5.391 1 65.62 202 THR A C 1
ATOM 1649 O O . THR A 1 202 ? 13.359 -4.277 5.297 1 65.62 202 THR A O 1
ATOM 1652 N N . ASN A 1 203 ? 11.367 -3.963 6.203 1 74.38 203 ASN A N 1
ATOM 1653 C CA . ASN A 1 203 ? 11.289 -5.273 6.836 1 74.38 203 ASN A CA 1
ATOM 1654 C C . ASN A 1 203 ? 10.453 -6.25 6.008 1 74.38 203 ASN A C 1
ATOM 1656 O O . ASN A 1 203 ? 9.328 -5.934 5.617 1 74.38 203 ASN A O 1
ATOM 1660 N N . SER A 1 204 ? 11.133 -7.328 5.633 1 81.31 204 SER A N 1
ATOM 1661 C CA . SER A 1 204 ? 10.422 -8.227 4.727 1 81.31 204 SER A CA 1
ATOM 1662 C C . SER A 1 204 ? 10.797 -9.68 4.988 1 81.31 204 SER A C 1
ATOM 1664 O O . SER A 1 204 ? 11.773 -9.961 5.688 1 81.31 204 SER A O 1
ATOM 1666 N N . ILE A 1 205 ? 9.992 -10.594 4.582 1 82.94 205 ILE A N 1
ATOM 1667 C CA . ILE A 1 205 ? 10.273 -12.016 4.445 1 82.94 205 ILE A CA 1
ATOM 1668 C C . ILE A 1 205 ? 10.297 -12.398 2.969 1 82.94 205 ILE A C 1
ATOM 1670 O O . ILE A 1 205 ? 9.656 -11.75 2.143 1 82.94 205 ILE A O 1
ATOM 1674 N N . VAL A 1 206 ? 11.086 -13.422 2.623 1 84.69 206 VAL A N 1
ATOM 1675 C CA . VAL A 1 206 ? 11.289 -13.742 1.214 1 84.69 206 VAL A CA 1
ATOM 1676 C C . VAL A 1 206 ? 10.43 -14.945 0.827 1 84.69 206 VAL A C 1
ATOM 1678 O O . VAL A 1 206 ? 10.367 -15.93 1.559 1 84.69 206 VAL A O 1
ATOM 1681 N N . LEU A 1 207 ? 9.711 -14.797 -0.24 1 89.88 207 LEU A N 1
ATOM 1682 C CA . LEU A 1 207 ? 9.016 -15.898 -0.902 1 89.88 207 LEU A CA 1
ATOM 1683 C C . LEU A 1 207 ? 9.805 -16.391 -2.113 1 89.88 207 LEU A C 1
ATOM 1685 O O . LEU A 1 207 ? 10.07 -15.617 -3.039 1 89.88 207 LEU A O 1
ATOM 1689 N N . MET A 1 208 ? 10.297 -17.594 -2.051 1 90.56 208 MET A N 1
ATOM 1690 C CA . MET A 1 208 ? 10.891 -18.266 -3.199 1 90.56 208 MET A CA 1
ATOM 1691 C C . MET A 1 208 ? 9.891 -19.219 -3.846 1 90.56 208 MET A C 1
ATOM 1693 O O . MET A 1 208 ? 9.273 -20.031 -3.158 1 90.56 208 MET A O 1
ATOM 1697 N N . ALA A 1 209 ? 9.719 -19.078 -5.129 1 93.12 209 ALA A N 1
ATOM 1698 C CA . ALA A 1 209 ? 8.719 -19.922 -5.785 1 93.12 209 ALA A CA 1
ATOM 1699 C C . ALA A 1 209 ? 9.242 -20.469 -7.113 1 93.12 209 ALA A C 1
ATOM 1701 O O . ALA A 1 209 ? 10.164 -19.891 -7.699 1 93.12 209 ALA A O 1
ATOM 1702 N N . ILE A 1 210 ? 8.75 -21.594 -7.551 1 95 210 ILE A N 1
ATOM 1703 C CA . ILE A 1 210 ? 8.969 -22.172 -8.867 1 95 210 ILE A CA 1
ATOM 1704 C C . ILE A 1 210 ? 7.66 -22.188 -9.656 1 95 210 ILE A C 1
ATOM 1706 O O . ILE A 1 210 ? 6.652 -22.734 -9.18 1 95 210 ILE A O 1
ATOM 1710 N N . ALA A 1 211 ? 7.703 -21.578 -10.766 1 96.56 211 ALA A N 1
ATOM 1711 C CA . ALA A 1 211 ? 6.535 -21.562 -11.641 1 96.56 211 ALA A CA 1
ATOM 1712 C C . ALA A 1 211 ? 6.602 -22.688 -12.664 1 96.56 211 ALA A C 1
ATOM 1714 O O . ALA A 1 211 ? 7.664 -22.969 -13.219 1 96.56 211 ALA A O 1
ATOM 1715 N N . GLY A 1 212 ? 5.516 -23.359 -12.891 1 95.75 212 GLY A N 1
ATOM 1716 C CA . GLY A 1 212 ? 5.391 -24.359 -13.938 1 95.75 212 GLY A CA 1
ATOM 1717 C C . GLY A 1 212 ? 5.016 -23.766 -15.281 1 95.75 212 GLY A C 1
ATOM 1718 O O . GLY A 1 212 ? 4.867 -22.547 -15.414 1 95.75 212 GLY A O 1
ATOM 1719 N N . PRO A 1 213 ? 4.898 -24.641 -16.25 1 95.12 213 PRO A N 1
ATOM 1720 C CA . PRO A 1 213 ? 4.695 -24.172 -17.625 1 95.12 213 PRO A CA 1
ATOM 1721 C C . PRO A 1 213 ? 3.328 -23.531 -17.828 1 95.12 213 PRO A C 1
ATOM 1723 O O . PRO A 1 213 ? 3.113 -22.828 -18.828 1 95.12 213 PRO A O 1
ATOM 1726 N N . ASP A 1 214 ? 2.406 -23.719 -16.922 1 93 214 ASP A N 1
ATOM 1727 C CA . ASP A 1 214 ? 1.057 -23.172 -17.047 1 93 214 ASP A CA 1
ATOM 1728 C C . ASP A 1 214 ? 0.793 -22.094 -16 1 93 214 ASP A C 1
ATOM 1730 O O . ASP A 1 214 ? -0.331 -21.953 -15.516 1 93 214 ASP A O 1
ATOM 1734 N N . PHE A 1 215 ? 1.803 -21.469 -15.539 1 93.38 215 PHE A N 1
ATOM 1735 C CA . PHE A 1 215 ? 1.747 -20.328 -14.633 1 93.38 215 PHE A CA 1
ATOM 1736 C C . PHE A 1 215 ? 1.284 -20.766 -13.242 1 93.38 215 PHE A C 1
ATOM 1738 O O . PHE A 1 215 ? 0.789 -19.953 -12.461 1 93.38 215 PHE A O 1
ATOM 1745 N N . GLU A 1 216 ? 1.312 -22.047 -12.984 1 95 216 GLU A N 1
ATOM 1746 C CA . GLU A 1 216 ? 1.008 -22.531 -11.648 1 95 216 GLU A CA 1
ATOM 1747 C C . GLU A 1 216 ? 2.242 -22.5 -10.75 1 95 216 GLU A C 1
ATOM 1749 O O . GLU A 1 216 ? 3.371 -22.438 -11.242 1 95 216 GLU A O 1
ATOM 1754 N N . CYS A 1 217 ? 2.037 -22.453 -9.469 1 96.38 217 CYS A N 1
ATOM 1755 C CA . CYS A 1 217 ? 3.127 -22.531 -8.508 1 96.38 217 CYS A CA 1
ATOM 1756 C C . CYS A 1 217 ? 3.416 -23.984 -8.141 1 96.38 217 CYS A C 1
ATOM 1758 O O . CYS A 1 217 ? 2.562 -24.672 -7.574 1 96.38 217 CYS A O 1
ATOM 1760 N N . LEU A 1 218 ? 4.594 -24.469 -8.469 1 94.31 218 LEU A N 1
ATOM 1761 C CA . LEU A 1 218 ? 4.965 -25.859 -8.211 1 94.31 218 LEU A CA 1
ATOM 1762 C C . LEU A 1 218 ? 5.559 -26 -6.809 1 94.31 218 LEU A C 1
ATOM 1764 O O . LEU A 1 218 ? 5.469 -27.078 -6.207 1 94.31 218 LEU A O 1
ATOM 1768 N N . TYR A 1 219 ? 6.172 -24.969 -6.434 1 93 219 TYR A N 1
ATOM 1769 C CA . TYR A 1 219 ? 6.898 -24.969 -5.168 1 93 219 TYR A CA 1
ATOM 1770 C C . TYR A 1 219 ? 6.973 -23.562 -4.582 1 93 219 TYR A C 1
ATOM 1772 O O . TYR A 1 219 ? 7.098 -22.578 -5.316 1 93 219 TYR A O 1
ATOM 1780 N N . ALA A 1 220 ? 6.797 -23.531 -3.311 1 93.25 220 ALA A N 1
ATOM 1781 C CA . ALA A 1 220 ? 6.941 -22.266 -2.604 1 93.25 220 ALA A CA 1
ATOM 1782 C C . ALA A 1 220 ? 7.629 -22.469 -1.257 1 93.25 220 ALA A C 1
ATOM 1784 O O . ALA A 1 220 ? 7.328 -23.422 -0.532 1 93.25 220 ALA A O 1
ATOM 1785 N N . ASP A 1 221 ? 8.578 -21.656 -1.016 1 90.31 221 ASP A N 1
ATOM 1786 C CA . ASP A 1 221 ? 9.266 -21.594 0.268 1 90.31 221 ASP A CA 1
ATOM 1787 C C . ASP A 1 221 ? 9.266 -20.172 0.824 1 90.31 221 ASP A C 1
ATOM 1789 O O . ASP A 1 221 ? 9.68 -19.234 0.145 1 90.31 221 ASP A O 1
ATOM 1793 N N . ILE A 1 222 ? 8.695 -20.094 2.002 1 88.19 222 ILE A N 1
ATOM 1794 C CA . ILE A 1 222 ? 8.578 -18.766 2.605 1 88.19 222 ILE A CA 1
ATOM 1795 C C . ILE A 1 222 ? 9.156 -18.797 4.016 1 88.19 222 ILE A C 1
ATOM 1797 O O . ILE A 1 222 ? 9.031 -19.797 4.73 1 88.19 222 ILE A O 1
ATOM 1801 N N . GLY A 1 223 ? 9.836 -17.656 4.473 1 78.38 223 GLY A N 1
ATOM 1802 C CA . GLY A 1 223 ? 10.227 -17.562 5.871 1 78.38 223 GLY A CA 1
ATOM 1803 C C . GLY A 1 223 ? 11.617 -17 6.062 1 78.38 223 GLY A C 1
ATOM 1804 O O . GLY A 1 223 ? 11.953 -16.5 7.148 1 78.38 223 GLY A O 1
ATOM 1805 N N . THR A 1 224 ? 12.398 -17.062 5.008 1 73.75 224 THR A N 1
ATOM 1806 C CA . THR A 1 224 ? 13.75 -16.531 5.137 1 73.75 224 THR A CA 1
ATOM 1807 C C . THR A 1 224 ? 13.727 -15.008 5.285 1 73.75 224 THR A C 1
ATOM 1809 O O . THR A 1 224 ? 12.922 -14.328 4.637 1 73.75 224 THR A O 1
ATOM 1812 N N . ASN A 1 225 ? 14.539 -14.539 6.238 1 71.25 225 ASN A N 1
ATOM 1813 C CA . ASN A 1 225 ? 14.578 -13.109 6.504 1 71.25 225 ASN A CA 1
ATOM 1814 C C . ASN A 1 225 ? 15.07 -12.328 5.289 1 71.25 225 ASN A C 1
ATOM 1816 O O . ASN A 1 225 ? 15.867 -12.836 4.5 1 71.25 225 ASN A O 1
ATOM 1820 N N . GLY A 1 226 ? 14.664 -11.141 5.105 1 63.38 226 GLY A N 1
ATOM 1821 C CA . GLY A 1 226 ? 14.852 -10.273 3.951 1 63.38 226 GLY A CA 1
ATOM 1822 C C . GLY A 1 226 ? 16.281 -9.789 3.799 1 63.38 226 GLY A C 1
ATOM 1823 O O . GLY A 1 226 ? 16.641 -9.219 2.77 1 63.38 226 GLY A O 1
ATOM 1824 N N . ARG A 1 227 ? 17.109 -10.094 4.68 1 60.72 227 ARG A N 1
ATOM 1825 C CA . ARG A 1 227 ? 18.484 -9.617 4.613 1 60.72 227 ARG A CA 1
ATOM 1826 C C . ARG A 1 227 ? 19.297 -10.453 3.639 1 60.72 227 ARG A C 1
ATOM 1828 O O . ARG A 1 227 ? 20.312 -9.984 3.107 1 60.72 227 ARG A O 1
ATOM 1835 N N . VAL A 1 228 ? 18.828 -11.648 3.426 1 60.47 228 VAL A N 1
ATOM 1836 C CA . VAL A 1 228 ? 19.578 -12.609 2.623 1 60.47 228 VAL A CA 1
ATOM 1837 C C . VAL A 1 228 ? 19.328 -12.359 1.14 1 60.47 228 VAL A C 1
ATOM 1839 O O . VAL A 1 228 ? 18.203 -12.008 0.748 1 60.47 228 VAL A O 1
ATOM 1842 N N . SER A 1 229 ? 20.422 -12.32 0.309 1 61.31 229 SER A N 1
ATOM 1843 C CA . SER A 1 229 ? 20.281 -12.164 -1.136 1 61.31 229 SER A CA 1
ATOM 1844 C C . SER A 1 229 ? 19.469 -13.312 -1.741 1 61.31 229 SER A C 1
ATOM 1846 O O . SER A 1 229 ? 19.281 -14.344 -1.099 1 61.31 229 SER A O 1
ATOM 1848 N N . ASP A 1 230 ? 19.031 -13.094 -2.973 1 60.19 230 ASP A N 1
ATOM 1849 C CA . ASP A 1 230 ? 18.219 -14.102 -3.66 1 60.19 230 ASP A CA 1
ATOM 1850 C C . ASP A 1 230 ? 18.922 -15.453 -3.684 1 60.19 230 ASP A C 1
ATOM 1852 O O . ASP A 1 230 ? 18.328 -16.484 -3.361 1 60.19 230 ASP A O 1
ATOM 1856 N N . GLY A 1 231 ? 20.188 -15.336 -4.188 1 63.12 231 GLY A N 1
ATOM 1857 C CA . GLY A 1 231 ? 20.953 -16.578 -4.258 1 63.12 231 GLY A CA 1
ATOM 1858 C C . GLY A 1 231 ? 21.109 -17.25 -2.91 1 63.12 231 GLY A C 1
ATOM 1859 O O . GLY A 1 231 ? 21.016 -18.469 -2.809 1 63.12 231 GLY A O 1
ATOM 1860 N N . GLY A 1 232 ? 21.25 -16.469 -1.983 1 68.88 232 GLY A N 1
ATOM 1861 C CA . GLY A 1 232 ? 21.391 -17 -0.639 1 68.88 232 GLY A CA 1
ATOM 1862 C C . GLY A 1 232 ? 20.109 -17.641 -0.113 1 68.88 232 GLY A C 1
ATOM 1863 O O . GLY A 1 232 ? 20.156 -18.672 0.55 1 68.88 232 GLY A O 1
ATOM 1864 N N . VAL A 1 233 ? 19.078 -17.109 -0.494 1 73.88 233 VAL A N 1
ATOM 1865 C CA . VAL A 1 233 ? 17.781 -17.625 -0.048 1 73.88 233 VAL A CA 1
ATOM 1866 C C . VAL A 1 233 ? 17.5 -18.969 -0.709 1 73.88 233 VAL A C 1
ATOM 1868 O O . VAL A 1 233 ? 17.078 -19.922 -0.048 1 73.88 233 VAL A O 1
ATOM 1871 N N . TRP A 1 234 ? 17.859 -19.109 -1.988 1 79.81 234 TRP A N 1
ATOM 1872 C CA . TRP A 1 234 ? 17.609 -20.359 -2.705 1 79.81 234 TRP A CA 1
ATOM 1873 C C . TRP A 1 234 ? 18.406 -21.5 -2.086 1 79.81 234 TRP A C 1
ATOM 1875 O O . TRP A 1 234 ? 17.875 -22.609 -1.902 1 79.81 234 TRP A O 1
ATOM 1885 N N . ASN A 1 235 ? 19.578 -21.172 -1.761 1 77.56 235 ASN A N 1
ATOM 1886 C CA . ASN A 1 235 ? 20.438 -22.219 -1.206 1 77.56 235 ASN A CA 1
ATOM 1887 C C . ASN A 1 235 ? 19.875 -22.766 0.104 1 77.56 235 ASN A C 1
ATOM 1889 O O . ASN A 1 235 ? 20.156 -23.906 0.482 1 77.56 235 ASN A O 1
ATOM 1893 N N . LYS A 1 236 ? 19.031 -21.969 0.722 1 76.88 236 LYS A N 1
ATOM 1894 C CA . LYS A 1 236 ? 18.484 -22.359 2.012 1 76.88 236 LYS A CA 1
ATOM 1895 C C . LYS A 1 236 ? 17.109 -23.031 1.842 1 76.88 236 LYS A C 1
ATOM 1897 O O . LYS A 1 236 ? 16.578 -23.594 2.791 1 76.88 236 LYS A O 1
ATOM 1902 N N . CYS A 1 237 ? 16.656 -23 0.659 1 83.5 237 CYS A N 1
ATOM 1903 C CA . CYS A 1 237 ? 15.352 -23.578 0.401 1 83.5 237 CYS A CA 1
ATOM 1904 C C . CYS A 1 237 ? 15.406 -25.094 0.433 1 83.5 237 CYS A C 1
ATOM 1906 O O . CYS A 1 237 ? 16.422 -25.688 0.064 1 83.5 237 CYS A O 1
ATOM 1908 N N . SER A 1 238 ? 14.375 -25.719 0.8 1 79.69 238 SER A N 1
ATOM 1909 C CA . SER A 1 238 ? 14.289 -27.172 0.931 1 79.69 238 SER A CA 1
ATOM 1910 C C . SER A 1 238 ? 14.523 -27.859 -0.408 1 79.69 238 SER A C 1
ATOM 1912 O O . SER A 1 238 ? 15.219 -28.875 -0.475 1 79.69 238 SER A O 1
ATOM 1914 N N . LEU A 1 239 ? 14.031 -27.25 -1.385 1 81.12 239 LEU A N 1
ATOM 1915 C CA . LEU A 1 239 ? 14.156 -27.891 -2.691 1 81.12 239 LEU A CA 1
ATOM 1916 C C . LEU A 1 239 ? 15.602 -27.859 -3.178 1 81.12 239 LEU A C 1
ATOM 1918 O O . LEU A 1 239 ? 16.094 -28.828 -3.74 1 81.12 239 LEU A O 1
ATOM 1922 N N . SER A 1 240 ? 16.188 -26.734 -2.977 1 83.81 240 SER A N 1
ATOM 1923 C CA . SER A 1 240 ? 17.594 -26.641 -3.359 1 83.81 240 SER A CA 1
ATOM 1924 C C . SER A 1 240 ? 18.438 -27.688 -2.633 1 83.81 240 SER A C 1
ATOM 1926 O O . SER A 1 240 ? 19.266 -28.375 -3.25 1 83.81 240 SER A O 1
ATOM 1928 N N . GLN A 1 241 ? 18.156 -27.828 -1.43 1 82.88 241 GLN A N 1
ATOM 1929 C CA . GLN A 1 241 ? 18.875 -28.812 -0.625 1 82.88 241 GLN A CA 1
ATOM 1930 C C . GLN A 1 241 ? 18.562 -30.234 -1.093 1 82.88 241 GLN A C 1
ATOM 1932 O O . GLN A 1 241 ? 19.453 -31.094 -1.123 1 82.88 241 GLN A O 1
ATOM 1937 N N . ALA A 1 242 ? 17.391 -30.422 -1.447 1 83.12 242 ALA A N 1
ATOM 1938 C CA . ALA A 1 242 ? 16.984 -31.734 -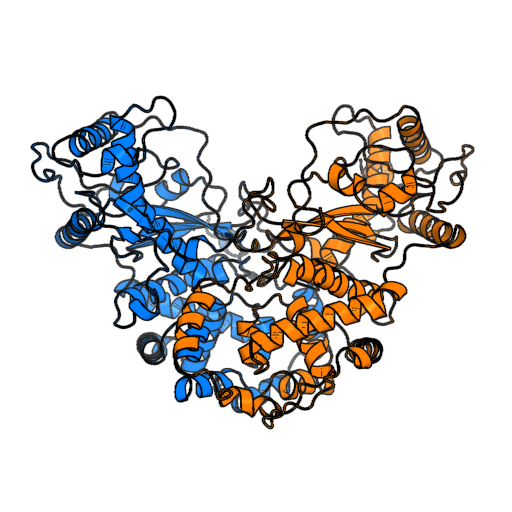1.912 1 83.12 242 ALA A CA 1
ATOM 1939 C C . ALA A 1 242 ? 17.625 -32.094 -3.252 1 83.12 242 ALA A C 1
ATOM 1941 O O . ALA A 1 242 ? 18 -33.219 -3.496 1 83.12 242 ALA A O 1
ATOM 1942 N N . ILE A 1 243 ? 17.766 -31.156 -4.07 1 83.62 243 ILE A N 1
ATOM 1943 C CA . ILE A 1 243 ? 18.406 -31.359 -5.363 1 83.62 243 ILE A CA 1
ATOM 1944 C C . ILE A 1 243 ? 19.891 -31.656 -5.168 1 83.62 243 ILE A C 1
ATOM 1946 O O . ILE A 1 243 ? 20.422 -32.625 -5.738 1 83.62 243 ILE A O 1
ATOM 1950 N N . GLU A 1 244 ? 20.484 -30.922 -4.332 1 82.25 244 GLU A N 1
ATOM 1951 C CA . GLU A 1 244 ? 21.906 -31.078 -4.07 1 82.25 244 GLU A CA 1
ATOM 1952 C C . GLU A 1 244 ? 22.188 -32.406 -3.363 1 82.25 244 GLU A C 1
ATOM 1954 O O . GLU A 1 244 ? 23.219 -33.031 -3.615 1 82.25 244 GLU A O 1
ATOM 1959 N N . GLY A 1 245 ? 21.266 -32.688 -2.496 1 81.38 245 GLY A N 1
ATOM 1960 C CA . GLY A 1 245 ? 21.438 -33.906 -1.735 1 81.38 245 GLY A CA 1
ATOM 1961 C C . GLY A 1 245 ? 20.984 -35.156 -2.488 1 81.38 245 GLY A C 1
ATOM 1962 O O . GLY A 1 245 ? 21.203 -36.281 -2.033 1 81.38 245 GLY A O 1
ATOM 1963 N N . GLY A 1 246 ? 20.344 -35.031 -3.557 1 79.81 246 GLY A N 1
ATOM 1964 C CA . GLY A 1 246 ? 19.906 -36.156 -4.375 1 79.81 246 GLY A CA 1
ATOM 1965 C C . GLY A 1 246 ? 18.641 -36.812 -3.857 1 79.81 246 GLY A C 1
ATOM 1966 O O . GLY A 1 246 ? 18.375 -37.969 -4.145 1 79.81 246 GLY A O 1
ATOM 1967 N N . THR A 1 247 ? 17.938 -36.125 -3.059 1 80.31 247 THR A N 1
ATOM 1968 C CA . THR A 1 247 ? 16.734 -36.719 -2.467 1 80.31 247 THR A CA 1
ATOM 1969 C C . THR A 1 247 ? 15.539 -36.531 -3.395 1 80.31 247 THR A C 1
ATOM 1971 O O . THR A 1 247 ? 14.547 -37.281 -3.273 1 80.31 247 THR A O 1
ATOM 1974 N N . ILE A 1 248 ? 15.641 -35.594 -4.246 1 83.25 248 ILE A N 1
ATOM 1975 C CA . ILE A 1 248 ? 14.562 -35.438 -5.215 1 83.25 248 ILE A CA 1
ATOM 1976 C C . ILE A 1 248 ? 14.891 -36.188 -6.496 1 83.25 248 ILE A C 1
ATOM 1978 O O . ILE A 1 248 ? 16.047 -36.219 -6.926 1 83.25 248 ILE A O 1
ATOM 1982 N N . SER A 1 249 ? 13.977 -36.844 -6.957 1 81.12 249 SER A N 1
ATOM 1983 C CA . SER A 1 249 ? 14.164 -37.688 -8.141 1 81.12 249 SER A CA 1
ATOM 1984 C C . SER A 1 249 ? 13.977 -36.875 -9.422 1 81.12 249 SER A C 1
ATOM 1986 O O . SER A 1 249 ? 12.945 -37 -10.086 1 81.12 249 SER A O 1
ATOM 1988 N N . LEU A 1 250 ? 14.977 -36.125 -9.797 1 88.5 250 LEU A N 1
ATOM 1989 C CA . LEU A 1 250 ? 14.906 -35.469 -11.102 1 88.5 250 LEU A CA 1
ATOM 1990 C C . LEU A 1 250 ? 15.102 -36.469 -12.219 1 88.5 250 LEU A C 1
ATOM 1992 O O . LEU A 1 250 ? 15.758 -37.5 -12.031 1 88.5 250 LEU A O 1
ATOM 1996 N N . PRO A 1 251 ? 14.5 -36.25 -13.289 1 92.56 251 PRO A N 1
ATOM 1997 C CA . PRO A 1 251 ? 14.727 -37.188 -14.391 1 92.56 251 PRO A CA 1
ATOM 1998 C C . PRO A 1 251 ? 16.188 -37.219 -14.836 1 92.56 251 PRO A C 1
ATOM 2000 O O . PRO A 1 251 ? 16.922 -36.25 -14.68 1 92.56 251 PRO A O 1
ATOM 2003 N N . PRO A 1 252 ? 16.562 -38.406 -15.305 1 91.56 252 PRO A N 1
ATOM 2004 C CA . PRO A 1 252 ? 17.938 -38.5 -15.812 1 91.56 252 PRO A CA 1
ATOM 2005 C C . PRO A 1 252 ? 18.172 -37.625 -17.047 1 91.56 252 PRO A C 1
ATOM 2007 O O . PRO A 1 252 ? 17.219 -37.188 -17.688 1 91.56 252 PRO A O 1
ATOM 2010 N N . PRO A 1 253 ? 19.469 -37.375 -17.266 1 94.06 253 PRO A N 1
ATOM 2011 C CA . PRO A 1 253 ? 19.781 -36.594 -18.453 1 94.06 253 PRO A CA 1
ATOM 2012 C C . PRO A 1 253 ? 19.156 -37.188 -19.719 1 94.06 253 PRO A C 1
ATOM 2014 O O . PRO A 1 253 ? 19.062 -38.406 -19.859 1 94.06 253 PRO A O 1
ATOM 2017 N N . LYS A 1 254 ? 18.766 -36.312 -20.562 1 94.06 254 LYS A N 1
ATOM 2018 C CA . LYS A 1 254 ? 18.109 -36.656 -21.812 1 94.06 254 LYS A CA 1
ATOM 2019 C C . LYS A 1 254 ? 18.641 -35.844 -22.969 1 94.06 254 LYS A C 1
ATOM 2021 O O . LYS A 1 254 ? 19.062 -34.688 -22.781 1 94.06 254 LYS A O 1
ATOM 2026 N N . CYS A 1 255 ? 18.562 -36.5 -24.078 1 93.31 255 CYS A N 1
ATOM 2027 C CA . CYS A 1 255 ? 18.969 -35.781 -25.281 1 93.31 255 CYS A CA 1
ATOM 2028 C C . CYS A 1 255 ? 17.953 -34.719 -25.641 1 93.31 255 CYS A C 1
ATOM 2030 O O . CYS A 1 255 ? 16.734 -34.938 -25.516 1 93.31 255 CYS A O 1
ATOM 2032 N N . LEU A 1 256 ? 18.5 -33.594 -26.031 1 93.44 256 LEU A N 1
ATOM 2033 C CA . LEU A 1 256 ? 17.625 -32.562 -26.547 1 93.44 256 LEU A CA 1
ATOM 2034 C C . LEU A 1 256 ? 16.984 -32.969 -27.859 1 93.44 256 LEU A C 1
ATOM 2036 O O . LEU A 1 256 ? 17.484 -33.875 -28.531 1 93.44 256 LEU A O 1
ATOM 2040 N N . PRO A 1 257 ? 15.844 -32.406 -28.156 1 90.75 257 PRO A N 1
ATOM 2041 C CA . PRO A 1 257 ? 15.227 -32.75 -29.438 1 90.75 257 PRO A CA 1
ATOM 2042 C C . PRO A 1 257 ? 16.172 -32.562 -30.625 1 90.75 257 PRO A C 1
ATOM 2044 O O . PRO A 1 257 ? 16.719 -31.484 -30.812 1 90.75 257 PRO A O 1
ATOM 2047 N N . HIS A 1 258 ? 16.359 -33.625 -31.375 1 87.5 258 HIS A N 1
ATOM 2048 C CA . HIS A 1 258 ? 17.203 -33.625 -32.562 1 87.5 258 HIS A CA 1
ATOM 2049 C C . HIS A 1 258 ? 18.672 -33.469 -32.188 1 87.5 258 HIS A C 1
ATOM 2051 O O . HIS A 1 258 ? 19.531 -33.281 -33.062 1 87.5 258 HIS A O 1
ATOM 2057 N N . GLY A 1 259 ? 18.906 -33.469 -30.844 1 80.81 259 GLY A N 1
ATOM 2058 C CA . GLY A 1 259 ? 20.281 -33.344 -30.406 1 80.81 259 GLY A CA 1
ATOM 2059 C C . GLY A 1 259 ? 20.922 -34.688 -30.062 1 80.81 259 GLY A C 1
ATOM 2060 O O . GLY A 1 259 ? 20.234 -35.719 -29.984 1 80.81 259 GLY A O 1
ATOM 2061 N N . VAL A 1 260 ? 22.297 -34.656 -29.906 1 81.69 260 VAL A N 1
ATOM 2062 C CA . VAL A 1 260 ? 23.016 -35.875 -29.672 1 81.69 260 VAL A CA 1
ATOM 2063 C C . VAL A 1 260 ? 23.562 -35.938 -28.25 1 81.69 260 VAL A C 1
ATOM 2065 O O . VAL A 1 260 ? 23.812 -37 -27.703 1 81.69 260 VAL A O 1
ATOM 2068 N N . GLN A 1 261 ? 23.547 -34.844 -27.719 1 86.62 261 GLN A N 1
ATOM 2069 C CA . GLN A 1 261 ? 24.141 -34.812 -26.391 1 86.62 261 GLN A CA 1
ATOM 2070 C C . GLN A 1 261 ? 23.078 -34.844 -25.297 1 86.62 261 GLN A C 1
ATOM 2072 O O . GLN A 1 261 ? 22.031 -34.188 -25.406 1 86.62 261 GLN A O 1
ATOM 2077 N N . LYS A 1 262 ? 23.359 -35.656 -24.328 1 92.94 262 LYS A N 1
ATOM 2078 C CA . LYS A 1 262 ? 22.484 -35.75 -23.172 1 92.94 262 LYS A CA 1
ATOM 2079 C C . LYS A 1 262 ? 22.734 -34.594 -22.203 1 92.94 262 LYS A C 1
ATOM 2081 O O . LYS A 1 262 ? 23.891 -34.312 -21.859 1 92.94 262 LYS A O 1
ATOM 2086 N N . LEU A 1 263 ? 21.719 -33.938 -21.906 1 95.31 263 LEU A N 1
ATOM 2087 C CA . LEU A 1 263 ? 21.812 -32.844 -20.953 1 95.31 263 LEU A CA 1
ATOM 2088 C C . LEU A 1 263 ? 20.906 -33.094 -19.75 1 95.31 263 LEU A C 1
ATOM 2090 O O . LEU A 1 263 ? 19.859 -33.75 -19.875 1 95.31 263 LEU A O 1
ATOM 2094 N N . PRO A 1 264 ? 21.312 -32.594 -18.594 1 95.31 264 PRO A N 1
ATOM 2095 C CA . PRO A 1 264 ? 20.453 -32.719 -17.422 1 95.31 264 PRO A CA 1
ATOM 2096 C C . PRO A 1 264 ? 19.203 -31.844 -17.547 1 95.31 264 PRO A C 1
ATOM 2098 O O . PRO A 1 264 ? 19.125 -30.953 -18.391 1 95.31 264 PRO A O 1
ATOM 2101 N N . HIS A 1 265 ? 18.188 -32.281 -16.766 1 96.19 265 HIS A N 1
ATOM 2102 C CA . HIS A 1 265 ? 17.047 -31.391 -16.594 1 96.19 265 HIS A CA 1
ATOM 2103 C C . HIS A 1 265 ? 17.406 -30.188 -15.711 1 96.19 265 HIS A C 1
ATOM 2105 O O . HIS A 1 265 ? 18.203 -30.328 -14.773 1 96.19 265 HIS A O 1
ATOM 2111 N N . ILE A 1 266 ? 16.844 -29.016 -16.047 1 96.94 266 ILE A N 1
ATOM 2112 C CA . ILE A 1 266 ? 17.344 -27.797 -15.406 1 96.94 266 ILE A CA 1
ATOM 2113 C C . ILE A 1 266 ? 16.172 -26.906 -15.008 1 96.94 266 ILE A C 1
ATOM 2115 O O . ILE A 1 266 ? 15.047 -27.078 -15.5 1 96.94 266 ILE A O 1
ATOM 2119 N N . PHE A 1 267 ? 16.422 -26.047 -14.07 1 96.62 267 PHE A N 1
ATOM 2120 C CA . PHE A 1 267 ? 15.586 -24.891 -13.758 1 96.62 267 PHE A CA 1
ATOM 2121 C C . PHE A 1 267 ? 16.188 -23.625 -14.328 1 96.62 267 PHE A C 1
ATOM 2123 O O . PHE A 1 267 ? 17.406 -23.547 -14.555 1 96.62 267 PHE A O 1
ATOM 2130 N N . VAL A 1 268 ? 15.367 -22.656 -14.602 1 97.06 268 VAL A N 1
ATOM 2131 C CA . VAL A 1 268 ? 15.867 -21.375 -15.094 1 97.06 268 VAL A CA 1
ATOM 2132 C C . VAL A 1 268 ? 15.648 -20.297 -14.039 1 97.06 268 VAL A C 1
ATOM 2134 O O . VAL A 1 268 ? 14.617 -20.281 -13.359 1 97.06 268 VAL A O 1
ATOM 2137 N N . ALA A 1 269 ? 16.578 -19.438 -13.82 1 93.94 269 ALA A N 1
ATOM 2138 C CA . ALA A 1 269 ? 16.516 -18.344 -12.844 1 93.94 269 ALA A CA 1
ATOM 2139 C C . ALA A 1 269 ? 17.219 -17.094 -13.375 1 93.94 269 ALA A C 1
ATOM 2141 O O . ALA A 1 269 ? 17.75 -17.109 -14.484 1 93.94 269 ALA A O 1
ATOM 2142 N N . ASP A 1 270 ? 17.094 -16.031 -12.656 1 88.94 270 ASP A N 1
ATOM 2143 C CA . ASP A 1 270 ? 17.703 -14.797 -13.125 1 88.94 270 ASP A CA 1
ATOM 2144 C C . ASP A 1 270 ? 19.188 -14.734 -12.75 1 88.94 270 ASP A C 1
ATOM 2146 O O . ASP A 1 270 ? 19.75 -15.727 -12.289 1 88.94 270 ASP A O 1
ATOM 2150 N N . ASP A 1 271 ? 19.828 -13.633 -12.992 1 85.56 271 ASP A N 1
ATOM 2151 C CA . ASP A 1 271 ? 21.281 -13.477 -12.867 1 85.56 271 ASP A CA 1
ATOM 2152 C C . ASP A 1 271 ? 21.703 -13.453 -11.406 1 85.56 271 ASP A C 1
ATOM 2154 O O . ASP A 1 271 ? 22.891 -13.602 -11.102 1 85.56 271 ASP A O 1
ATOM 2158 N N . ALA A 1 272 ? 20.781 -13.352 -10.547 1 78.5 272 ALA A N 1
ATOM 2159 C CA . ALA A 1 272 ? 21.094 -13.289 -9.125 1 78.5 272 ALA A CA 1
ATOM 2160 C C . ALA A 1 272 ? 21.406 -14.68 -8.57 1 78.5 272 ALA A C 1
ATOM 2162 O O . ALA A 1 272 ? 21.984 -14.812 -7.492 1 78.5 272 ALA A O 1
ATOM 2163 N N . PHE A 1 273 ? 21.078 -15.688 -9.273 1 85.31 273 PHE A N 1
ATOM 2164 C CA . PHE A 1 273 ? 21.297 -17.062 -8.836 1 85.31 273 PHE A CA 1
ATOM 2165 C C . PHE A 1 273 ? 22.656 -17.578 -9.336 1 85.31 273 PHE A C 1
ATOM 2167 O O . PHE A 1 273 ? 23.188 -17.078 -10.328 1 85.31 273 PHE A O 1
ATOM 2174 N N . ALA A 1 274 ? 23.141 -18.5 -8.664 1 85.94 274 ALA A N 1
ATOM 2175 C CA . ALA A 1 274 ? 24.375 -19.141 -9.109 1 85.94 274 ALA A CA 1
ATOM 2176 C C . ALA A 1 274 ? 24.094 -20.156 -10.211 1 85.94 274 ALA A C 1
ATOM 2178 O O . ALA A 1 274 ? 23.094 -20.875 -10.172 1 85.94 274 ALA A O 1
ATOM 2179 N N . LEU A 1 275 ? 25 -20.125 -11.125 1 91.75 275 LEU A N 1
ATOM 2180 C CA . LEU A 1 275 ? 24.922 -21.125 -12.18 1 91.75 275 LEU A CA 1
ATOM 2181 C C . LEU A 1 275 ? 25.297 -22.516 -11.641 1 91.75 275 LEU A C 1
ATOM 2183 O O . LEU A 1 275 ? 26.359 -22.672 -11.023 1 91.75 275 LEU A O 1
ATOM 2187 N N . LYS A 1 276 ? 24.438 -23.484 -11.828 1 91.81 276 LYS A N 1
ATOM 2188 C CA . LYS A 1 276 ? 24.672 -24.891 -11.453 1 91.81 276 LYS A CA 1
ATOM 2189 C C . LYS A 1 276 ? 24.281 -25.828 -12.586 1 91.81 276 LYS A C 1
ATOM 2191 O O . LYS A 1 276 ? 23.719 -25.391 -13.602 1 91.81 276 LYS A O 1
ATOM 2196 N N . THR A 1 277 ? 24.594 -27.078 -12.422 1 92.56 277 THR A N 1
ATOM 2197 C CA . THR A 1 277 ? 24.312 -28.047 -13.469 1 92.56 277 THR A CA 1
ATOM 2198 C C . THR A 1 277 ? 22.812 -28.156 -13.703 1 92.56 277 THR A C 1
ATOM 2200 O O . THR A 1 277 ? 22.375 -28.422 -14.828 1 92.56 277 THR A O 1
ATOM 2203 N N . ASN A 1 278 ? 22.031 -27.984 -12.641 1 93.56 278 ASN A N 1
ATOM 2204 C CA . ASN A 1 278 ? 20.578 -28.078 -12.766 1 93.56 278 ASN A CA 1
ATOM 2205 C C . ASN A 1 278 ? 19.922 -26.719 -12.648 1 93.56 278 ASN A C 1
ATOM 2207 O O . ASN A 1 278 ? 18.703 -26.625 -12.492 1 93.56 278 ASN A O 1
ATOM 2211 N N . LEU A 1 279 ? 20.688 -25.656 -12.664 1 94.12 279 LEU A N 1
ATOM 2212 C CA . LEU A 1 279 ? 20.188 -24.297 -12.57 1 94.12 279 LEU A CA 1
ATOM 2213 C C . LEU A 1 279 ? 20.891 -23.375 -13.562 1 94.12 279 LEU A C 1
ATOM 2215 O O . LEU A 1 279 ? 22.109 -23.141 -13.445 1 94.12 279 LEU A O 1
ATOM 2219 N N . MET A 1 280 ? 20.172 -22.891 -14.516 1 96.25 280 MET A N 1
ATOM 2220 C CA . MET A 1 280 ? 20.75 -22.078 -15.578 1 96.25 280 MET A CA 1
ATOM 2221 C C . MET A 1 280 ? 20.375 -20.609 -15.383 1 96.25 280 MET A C 1
ATOM 2223 O O . MET A 1 280 ? 19.297 -20.297 -14.867 1 96.25 280 MET A O 1
ATOM 2227 N N . LYS A 1 281 ? 21.141 -19.703 -15.734 1 94.06 281 LYS A N 1
ATOM 2228 C CA . LYS A 1 281 ? 20.938 -18.266 -15.727 1 94.06 281 LYS A CA 1
ATOM 2229 C C . LYS A 1 281 ? 21.422 -17.641 -17.031 1 94.06 281 LYS A C 1
ATOM 2231 O O . LYS A 1 281 ? 22.094 -18.297 -17.828 1 94.06 281 LYS A O 1
ATOM 2236 N N . PRO A 1 282 ? 21.094 -16.453 -17.312 1 94.69 282 PRO A N 1
ATOM 2237 C CA . PRO A 1 282 ? 21.531 -15.828 -18.562 1 94.69 282 PRO A CA 1
ATOM 2238 C C . PRO A 1 282 ? 23.016 -15.461 -18.562 1 94.69 282 PRO A C 1
ATOM 2240 O O . PRO A 1 282 ? 23.609 -15.336 -17.484 1 94.69 282 PRO A O 1
ATOM 2243 N N . TYR A 1 283 ? 23.562 -15.422 -19.781 1 93.88 283 TYR A N 1
ATOM 2244 C CA . TYR A 1 283 ? 24.906 -14.844 -19.906 1 93.88 283 TYR A CA 1
ATOM 2245 C C . TYR A 1 283 ? 24.891 -13.375 -19.5 1 93.88 283 TYR A C 1
ATOM 2247 O O . TYR A 1 283 ? 23.938 -12.648 -19.797 1 93.88 283 TYR A O 1
ATOM 2255 N N . PRO A 1 284 ? 25.938 -12.992 -18.812 1 89 284 PRO A N 1
ATOM 2256 C CA . PRO A 1 284 ? 26.016 -11.578 -18.438 1 89 284 PRO A CA 1
ATOM 2257 C C . PRO A 1 284 ? 26.078 -10.641 -19.641 1 89 284 PRO A C 1
ATOM 2259 O O . PRO A 1 284 ? 26.5 -11.055 -20.719 1 89 284 PRO A O 1
ATOM 2262 N N . GLN A 1 285 ? 25.688 -9.43 -19.359 1 85.56 285 GLN A N 1
ATOM 2263 C CA . GLN A 1 285 ? 25.594 -8.438 -20.438 1 85.56 285 GLN A CA 1
ATOM 2264 C C . GLN A 1 285 ? 26.969 -8.109 -21 1 85.56 285 GLN A C 1
ATOM 2266 O O . GLN A 1 285 ? 27.109 -7.84 -22.203 1 85.56 285 GLN A O 1
ATOM 2271 N N . LYS A 1 286 ? 27.859 -8.148 -20.188 1 83.88 286 LYS A N 1
ATOM 2272 C CA . LYS A 1 286 ? 29.219 -7.867 -20.641 1 83.88 286 LYS A CA 1
ATOM 2273 C C . LYS A 1 286 ? 29.734 -8.992 -21.547 1 83.88 286 LYS A C 1
ATOM 2275 O O . LYS A 1 286 ? 29.734 -10.156 -21.141 1 83.88 286 LYS A O 1
ATOM 2280 N N . GLY A 1 287 ? 30.109 -8.734 -22.797 1 84.25 287 GLY A N 1
ATOM 2281 C CA . GLY A 1 287 ? 30.719 -9.695 -23.703 1 84.25 287 GLY A CA 1
ATOM 2282 C C . GLY A 1 287 ? 29.703 -10.555 -24.438 1 84.25 287 GLY A C 1
ATOM 2283 O O . GLY A 1 287 ? 29.984 -11.711 -24.75 1 84.25 287 GLY A O 1
ATOM 2284 N N . LEU A 1 288 ? 28.578 -10.078 -24.578 1 87.75 288 LEU A N 1
ATOM 2285 C CA . LEU A 1 288 ? 27.531 -10.844 -25.25 1 87.75 288 LEU A CA 1
ATOM 2286 C C . LEU A 1 288 ? 27.781 -10.891 -26.75 1 87.75 288 LEU A C 1
ATOM 2288 O O . LEU A 1 288 ? 27.984 -9.852 -27.391 1 87.75 288 LEU A O 1
ATOM 2292 N N . ASP A 1 289 ? 27.938 -12.07 -27.312 1 92.69 289 ASP A N 1
ATOM 2293 C CA . ASP A 1 289 ? 27.906 -12.266 -28.766 1 92.69 289 ASP A CA 1
ATOM 2294 C C . ASP A 1 289 ? 26.516 -12.703 -29.219 1 92.69 289 ASP A C 1
ATOM 2296 O O . ASP A 1 289 ? 25.578 -12.781 -28.406 1 92.69 289 ASP A O 1
ATOM 2300 N N . ALA A 1 290 ? 26.375 -12.891 -30.469 1 93.38 290 ALA A N 1
ATOM 2301 C CA . ALA A 1 290 ? 25.062 -13.18 -31.031 1 93.38 290 ALA A CA 1
ATOM 2302 C C . ALA A 1 290 ? 24.516 -14.508 -30.5 1 93.38 290 ALA A C 1
ATOM 2304 O O . ALA A 1 290 ? 23.312 -14.625 -30.219 1 93.38 290 ALA A O 1
ATOM 2305 N N . GLU A 1 291 ? 25.359 -15.484 -30.406 1 95.25 291 GLU A N 1
ATOM 2306 C CA . GLU A 1 291 ? 24.922 -16.797 -29.938 1 95.25 291 GLU A CA 1
ATOM 2307 C C . GLU A 1 291 ? 24.469 -16.734 -28.484 1 95.25 291 GLU A C 1
ATOM 2309 O O . GLU A 1 291 ? 23.453 -17.344 -28.109 1 95.25 291 GLU A O 1
ATOM 2314 N N . LYS A 1 292 ? 25.203 -15.992 -27.734 1 95.88 292 LYS A N 1
ATOM 2315 C CA . LYS A 1 292 ? 24.828 -15.812 -26.328 1 95.88 292 LYS A CA 1
ATOM 2316 C C . LYS A 1 292 ? 23.531 -15.047 -26.188 1 95.88 292 LYS A C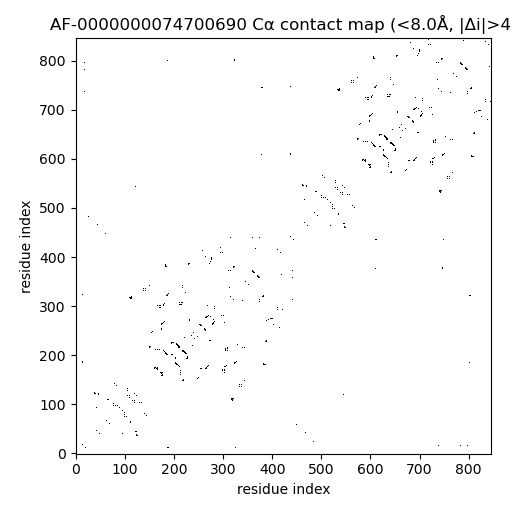 1
ATOM 2318 O O . LYS A 1 292 ? 22.734 -15.305 -25.281 1 95.88 292 LYS A O 1
ATOM 2323 N N . ARG A 1 293 ? 23.281 -14.172 -27.047 1 95.12 293 ARG A N 1
ATOM 2324 C CA . ARG A 1 293 ? 22.031 -13.414 -27.047 1 95.12 293 ARG A CA 1
ATOM 2325 C C . ARG A 1 293 ? 20.844 -14.312 -27.375 1 95.12 293 ARG A C 1
ATOM 2327 O O . ARG A 1 293 ? 19.766 -14.148 -26.828 1 95.12 293 ARG A O 1
ATOM 2334 N N . VAL A 1 294 ? 21.109 -15.188 -28.312 1 94.94 294 VAL A N 1
ATOM 2335 C CA . VAL A 1 294 ? 20.062 -16.141 -28.656 1 94.94 294 VAL A CA 1
ATOM 2336 C C . VAL A 1 294 ? 19.719 -16.984 -27.438 1 94.94 294 VAL A C 1
ATOM 2338 O O . VAL A 1 294 ? 18.531 -17.203 -27.141 1 94.94 294 VAL A O 1
ATOM 2341 N N . TYR A 1 295 ? 20.719 -17.438 -26.766 1 96.38 295 TYR A N 1
ATOM 2342 C CA . TYR A 1 295 ? 20.484 -18.188 -25.531 1 96.38 295 TYR A CA 1
ATOM 2343 C C . TYR A 1 295 ? 19.688 -17.375 -24.531 1 96.38 295 TYR A C 1
ATOM 2345 O O . TYR A 1 295 ? 18.719 -17.859 -23.938 1 96.38 295 TYR A O 1
ATOM 2353 N N . ASN A 1 296 ? 20.156 -16.156 -24.328 1 95.5 296 ASN A N 1
ATOM 2354 C CA . ASN A 1 296 ? 19.484 -15.289 -23.375 1 95.5 296 ASN A CA 1
ATOM 2355 C C . ASN A 1 296 ? 18.016 -15.07 -23.734 1 95.5 296 ASN A C 1
ATOM 2357 O O . ASN A 1 296 ? 17.172 -14.938 -22.859 1 95.5 296 ASN A O 1
ATOM 2361 N N . TYR A 1 297 ? 17.781 -15.008 -24.984 1 93.31 297 TYR A N 1
ATOM 2362 C CA . TYR A 1 297 ? 16.406 -14.852 -25.438 1 93.31 297 TYR A CA 1
ATOM 2363 C C . TYR A 1 297 ? 15.555 -16.047 -25.016 1 93.31 297 TYR A C 1
ATOM 2365 O O . TYR A 1 297 ? 14.477 -15.875 -24.438 1 93.31 297 TYR A O 1
ATOM 2373 N N . HIS A 1 298 ? 16.016 -17.266 -25.328 1 94.81 298 HIS A N 1
ATOM 2374 C CA . HIS A 1 298 ? 15.289 -18.469 -24.969 1 94.81 298 HIS A CA 1
ATOM 2375 C C . HIS A 1 298 ? 15.133 -18.594 -23.469 1 94.81 298 HIS A C 1
ATOM 2377 O O . HIS A 1 298 ? 14.07 -18.984 -22.969 1 94.81 298 HIS A O 1
ATOM 2383 N N . HIS A 1 299 ? 16.172 -18.25 -22.797 1 96.12 299 HIS A N 1
ATOM 2384 C CA . HIS A 1 299 ? 16.156 -18.281 -21.328 1 96.12 299 HIS A CA 1
ATOM 2385 C C . HIS A 1 299 ? 15.094 -17.344 -20.781 1 96.12 299 HIS A C 1
ATOM 2387 O O . HIS A 1 299 ? 14.328 -17.719 -19.891 1 96.12 299 HIS A O 1
ATOM 2393 N N . SER A 1 300 ? 15.078 -16.172 -21.266 1 93.69 300 SER A N 1
ATOM 2394 C CA . SER A 1 300 ? 14.117 -15.164 -20.812 1 93.69 300 SER A CA 1
ATOM 2395 C C . SER A 1 300 ? 12.688 -15.594 -21.109 1 93.69 300 SER A C 1
ATOM 2397 O O . SER A 1 300 ? 11.781 -15.352 -20.297 1 93.69 300 SER A O 1
ATOM 2399 N N . ARG A 1 301 ? 12.516 -16.141 -22.25 1 92.31 301 ARG A N 1
ATOM 2400 C CA . ARG A 1 301 ? 11.195 -16.609 -22.641 1 92.31 301 ARG A CA 1
ATOM 2401 C C . ARG A 1 301 ? 10.664 -17.641 -21.641 1 92.31 301 ARG A C 1
ATOM 2403 O O . ARG A 1 301 ? 9.508 -17.562 -21.219 1 92.31 301 ARG A O 1
ATOM 2410 N N . ALA A 1 302 ? 11.477 -18.547 -21.266 1 94.75 302 ALA A N 1
ATOM 2411 C CA . ALA A 1 302 ? 11.086 -19.578 -20.297 1 94.75 302 ALA A CA 1
ATOM 2412 C C . ALA A 1 302 ? 10.938 -18.984 -18.906 1 94.75 302 ALA A C 1
ATOM 2414 O O . ALA A 1 302 ? 10.023 -19.359 -18.156 1 94.75 302 ALA A O 1
ATOM 2415 N N . ARG A 1 303 ? 11.781 -18.078 -18.562 1 94.62 303 ARG A N 1
ATOM 2416 C CA . ARG A 1 303 ? 11.812 -17.5 -17.219 1 94.62 303 ARG A CA 1
ATOM 2417 C C . ARG A 1 303 ? 10.617 -16.578 -16.984 1 94.62 303 ARG A C 1
ATOM 2419 O O . ARG A 1 303 ? 10.18 -16.406 -15.844 1 94.62 303 ARG A O 1
ATOM 2426 N N . ARG A 1 304 ? 10.07 -15.977 -17.922 1 92.62 304 ARG A N 1
ATOM 2427 C CA . ARG A 1 304 ? 9.008 -14.977 -17.812 1 92.62 304 ARG A CA 1
ATOM 2428 C C . ARG A 1 304 ? 7.785 -15.555 -17.109 1 92.62 304 ARG A C 1
ATOM 2430 O O . ARG A 1 304 ? 6.973 -14.805 -16.562 1 92.62 304 ARG A O 1
ATOM 2437 N N . ILE A 1 305 ? 7.66 -16.812 -17.125 1 93.62 305 ILE A N 1
ATOM 2438 C CA . ILE A 1 305 ? 6.488 -17.469 -16.547 1 93.62 305 ILE A CA 1
ATOM 2439 C C . ILE A 1 305 ? 6.414 -17.156 -15.055 1 93.62 305 ILE A C 1
ATOM 2441 O O . ILE A 1 305 ? 5.324 -16.984 -14.5 1 93.62 305 ILE A O 1
ATOM 2445 N N . VAL A 1 306 ? 7.551 -17.141 -14.406 1 94.19 306 VAL A N 1
ATOM 2446 C CA . VAL A 1 306 ? 7.539 -16.891 -12.969 1 94.19 306 VAL A CA 1
ATOM 2447 C C . VAL A 1 306 ? 7.199 -15.422 -12.703 1 94.19 306 VAL A C 1
ATOM 2449 O O . VAL A 1 306 ? 6.562 -15.102 -11.703 1 94.19 306 VAL A O 1
ATOM 2452 N N . GLU A 1 307 ? 7.621 -14.555 -13.57 1 90.69 307 GLU A N 1
ATOM 2453 C CA . GLU A 1 307 ? 7.207 -13.156 -13.469 1 90.69 307 GLU A CA 1
ATOM 2454 C C . GLU A 1 307 ? 5.688 -13.023 -13.562 1 90.69 307 GLU A C 1
ATOM 2456 O O . GLU A 1 307 ? 5.082 -12.25 -12.82 1 90.69 307 GLU A O 1
ATOM 2461 N N . ASN A 1 308 ? 5.152 -13.766 -14.492 1 92 308 ASN A N 1
ATOM 2462 C CA . ASN A 1 308 ? 3.703 -13.766 -14.656 1 92 308 ASN A CA 1
ATOM 2463 C C . ASN A 1 308 ? 3.004 -14.336 -13.422 1 92 308 ASN A C 1
ATOM 2465 O O . ASN A 1 308 ? 1.982 -13.805 -12.984 1 92 308 ASN A O 1
ATOM 2469 N N . LEU A 1 309 ? 3.514 -15.398 -12.93 1 93.56 309 LEU A N 1
ATOM 2470 C CA . LEU A 1 309 ? 2.943 -15.977 -11.719 1 93.56 309 LEU A CA 1
ATOM 2471 C C . LEU A 1 309 ? 2.852 -14.93 -10.609 1 93.56 309 LEU A C 1
ATOM 2473 O O . LEU A 1 309 ? 1.777 -14.703 -10.055 1 93.56 309 LEU A O 1
ATOM 2477 N N . PHE A 1 310 ? 3.949 -14.242 -10.297 1 91.06 310 PHE A N 1
ATOM 2478 C CA . PHE A 1 310 ? 3.975 -13.242 -9.234 1 91.06 310 PHE A CA 1
ATOM 2479 C C . PHE A 1 310 ? 3.07 -12.062 -9.578 1 91.06 310 PHE A C 1
ATOM 2481 O O . PHE A 1 310 ? 2.416 -11.5 -8.695 1 91.06 310 PHE A O 1
ATOM 2488 N N . GLY A 1 311 ? 3.07 -11.719 -10.797 1 88.62 311 GLY A N 1
ATOM 2489 C CA . GLY A 1 311 ? 2.209 -10.633 -11.234 1 88.62 311 GLY A CA 1
ATOM 2490 C C . GLY A 1 311 ? 0.735 -10.914 -11.016 1 88.62 311 GLY A C 1
ATOM 2491 O O . GLY A 1 311 ? 0.008 -10.062 -10.492 1 88.62 311 GLY A O 1
ATOM 2492 N N . ILE A 1 312 ? 0.297 -12.07 -11.375 1 90.06 312 ILE A N 1
ATOM 2493 C CA . ILE A 1 312 ? -1.106 -12.445 -11.25 1 90.06 312 ILE A CA 1
ATOM 2494 C C . ILE A 1 312 ? -1.481 -12.555 -9.773 1 90.06 312 ILE A C 1
ATOM 2496 O O . ILE A 1 312 ? -2.535 -12.07 -9.352 1 90.06 312 ILE A O 1
ATOM 2500 N N . VAL A 1 313 ? -0.647 -13.227 -9.062 1 92.44 313 VAL A N 1
ATOM 2501 C CA . VAL A 1 313 ? -0.922 -13.422 -7.645 1 92.44 313 VAL A CA 1
ATOM 2502 C C . VAL A 1 313 ? -1.027 -12.062 -6.945 1 92.44 313 VAL A C 1
ATOM 2504 O O . VAL A 1 313 ? -1.94 -11.836 -6.148 1 92.44 313 VAL A O 1
ATOM 2507 N N . ALA A 1 314 ? -0.167 -11.141 -7.25 1 88.75 314 ALA A N 1
ATOM 2508 C CA . ALA A 1 314 ? -0.2 -9.812 -6.641 1 88.75 314 ALA A CA 1
ATOM 2509 C C . ALA A 1 314 ? -1.421 -9.031 -7.105 1 88.75 314 ALA A C 1
ATOM 2511 O O . ALA A 1 314 ? -1.985 -8.234 -6.344 1 88.75 314 ALA A O 1
ATOM 2512 N N . ASN A 1 315 ? -1.754 -9.266 -8.297 1 85.88 315 ASN A N 1
ATOM 2513 C CA . ASN A 1 315 ? -2.889 -8.547 -8.859 1 85.88 315 ASN A CA 1
ATOM 2514 C C . ASN A 1 315 ? -4.211 -9.039 -8.281 1 85.88 315 ASN A C 1
ATOM 2516 O O . ASN A 1 315 ? -5.109 -8.242 -7.996 1 85.88 315 ASN A O 1
ATOM 2520 N N . ARG A 1 316 ? -4.332 -10.297 -8.234 1 90.5 316 ARG A N 1
ATOM 2521 C CA . ARG A 1 316 ? -5.57 -10.883 -7.73 1 90.5 316 ARG A CA 1
ATOM 2522 C C . ARG A 1 316 ? -5.664 -10.734 -6.215 1 90.5 316 ARG A C 1
ATOM 2524 O O . ARG A 1 316 ? -6.723 -10.383 -5.688 1 90.5 316 ARG A O 1
ATOM 2531 N N . TRP A 1 317 ? -4.598 -11.047 -5.559 1 93.19 317 TRP A N 1
ATOM 2532 C CA . TRP A 1 317 ? -4.531 -10.953 -4.102 1 93.19 317 TRP A CA 1
ATOM 2533 C C . TRP A 1 317 ? -3.711 -9.742 -3.674 1 93.19 317 TRP A C 1
ATOM 2535 O O . TRP A 1 317 ? -2.51 -9.859 -3.42 1 93.19 317 TRP A O 1
ATOM 2545 N N . ARG A 1 318 ? -4.348 -8.711 -3.424 1 88.75 318 ARG A N 1
ATOM 2546 C CA . ARG A 1 318 ? -3.732 -7.391 -3.334 1 88.75 318 ARG A CA 1
ATOM 2547 C C . ARG A 1 318 ? -3.121 -7.164 -1.956 1 88.75 318 ARG A C 1
ATOM 2549 O O . ARG A 1 318 ? -2.498 -6.129 -1.711 1 88.75 318 ARG A O 1
ATOM 2556 N N . VAL A 1 319 ? -3.314 -8.094 -1.064 1 90.31 319 VAL A N 1
ATOM 2557 C CA . VAL A 1 319 ? -2.633 -8.031 0.224 1 90.31 319 VAL A CA 1
ATOM 2558 C C . VAL A 1 319 ? -1.124 -7.938 0.007 1 90.31 319 VAL A C 1
ATOM 2560 O O . VAL A 1 319 ? -0.408 -7.355 0.825 1 90.31 319 VAL A O 1
ATOM 2563 N N . PHE A 1 320 ? -0.678 -8.422 -1.152 1 89.31 320 PHE A N 1
ATOM 2564 C CA . PHE A 1 320 ? 0.751 -8.461 -1.44 1 89.31 320 PHE A CA 1
ATOM 2565 C C . PHE A 1 320 ? 1.236 -7.105 -1.95 1 89.31 320 PHE A C 1
ATOM 2567 O O . PHE A 1 320 ? 2.441 -6.883 -2.082 1 89.31 320 PHE A O 1
ATOM 2574 N N . ARG A 1 321 ? 0.36 -6.219 -2.186 1 81.5 321 ARG A N 1
ATOM 2575 C CA . ARG A 1 321 ? 0.738 -4.922 -2.734 1 81.5 321 ARG A CA 1
ATOM 2576 C C . ARG A 1 321 ? 0.96 -3.902 -1.624 1 81.5 321 ARG A C 1
ATOM 2578 O O . ARG A 1 321 ? 1.413 -2.785 -1.881 1 81.5 321 ARG A O 1
ATOM 2585 N N . GLY A 1 322 ? 0.641 -4.262 -0.463 1 78.44 322 GLY A N 1
ATOM 2586 C CA . GLY A 1 322 ? 0.826 -3.379 0.678 1 78.44 322 GLY A CA 1
ATOM 2587 C C . GLY A 1 322 ? 1.71 -3.977 1.757 1 78.44 322 GLY A C 1
ATOM 2588 O O . GLY A 1 322 ? 2.211 -5.094 1.608 1 78.44 322 GLY A O 1
ATOM 2589 N N . VAL A 1 323 ? 1.899 -3.172 2.777 1 78.56 323 VAL A N 1
ATOM 2590 C CA . VAL A 1 323 ? 2.617 -3.658 3.951 1 78.56 323 VAL A CA 1
ATOM 2591 C C . VAL A 1 323 ? 1.694 -4.535 4.797 1 78.56 323 VAL A C 1
ATOM 2593 O O . VAL A 1 323 ? 0.631 -4.086 5.23 1 78.56 323 VAL A O 1
ATOM 2596 N N . ILE A 1 324 ? 2.123 -5.746 4.93 1 83.5 324 ILE A N 1
ATOM 2597 C CA . ILE A 1 324 ? 1.282 -6.672 5.684 1 83.5 324 ILE A CA 1
ATOM 2598 C C . ILE A 1 324 ? 1.556 -6.516 7.176 1 83.5 324 ILE A C 1
ATOM 2600 O O . ILE A 1 324 ? 2.711 -6.531 7.609 1 83.5 324 ILE A O 1
ATOM 2604 N N . GLN A 1 325 ? 0.456 -6.324 7.867 1 78.81 325 GLN A N 1
ATOM 2605 C CA . GLN A 1 325 ? 0.568 -6.094 9.305 1 78.81 325 GLN A CA 1
ATOM 2606 C C . GLN A 1 325 ? 0.237 -7.363 10.094 1 78.81 325 GLN A C 1
ATOM 2608 O O . GLN A 1 325 ? -0.701 -7.375 10.891 1 78.81 325 GLN A O 1
ATOM 2613 N N . LEU A 1 326 ? 0.935 -8.398 9.961 1 83.94 326 LEU A N 1
ATOM 2614 C CA . LEU A 1 326 ? 0.794 -9.672 10.656 1 83.94 326 LEU A CA 1
ATOM 2615 C C . LEU A 1 326 ? 2.154 -10.203 11.094 1 83.94 326 LEU A C 1
ATOM 2617 O O . LEU A 1 326 ? 3.191 -9.734 10.625 1 83.94 326 LEU A O 1
ATOM 2621 N N . ALA A 1 327 ? 2.094 -11.086 11.992 1 82 327 ALA A N 1
ATOM 2622 C CA . ALA A 1 327 ? 3.316 -11.766 12.406 1 82 327 ALA A CA 1
ATOM 2623 C C . ALA A 1 327 ? 3.881 -12.625 11.281 1 82 327 ALA A C 1
ATOM 2625 O O . ALA A 1 327 ? 3.131 -13.125 10.438 1 82 327 ALA A O 1
ATOM 2626 N N . PRO A 1 328 ? 5.191 -12.82 11.289 1 81.94 328 PRO A N 1
ATOM 2627 C CA . PRO A 1 328 ? 5.836 -13.578 10.211 1 81.94 328 PRO A CA 1
ATOM 2628 C C . PRO A 1 328 ? 5.219 -14.961 10.008 1 81.94 328 PRO A C 1
ATOM 2630 O O . PRO A 1 328 ? 5.016 -15.383 8.867 1 81.94 328 PRO A O 1
ATOM 2633 N N . SER A 1 329 ? 4.953 -15.672 11.102 1 83.25 329 SER A N 1
ATOM 2634 C CA . SER A 1 329 ? 4.379 -17.016 10.992 1 83.25 329 SER A CA 1
ATOM 2635 C C . SER A 1 329 ? 3.014 -16.969 10.312 1 83.25 329 SER A C 1
ATOM 2637 O O . SER A 1 329 ? 2.682 -17.859 9.523 1 83.25 329 SER A O 1
ATOM 2639 N N . SER A 1 330 ? 2.293 -15.969 10.633 1 87.75 330 SER A N 1
ATOM 2640 C CA . SER A 1 330 ? 0.981 -15.797 10.016 1 87.75 330 SER A CA 1
ATOM 2641 C C . SER A 1 330 ? 1.108 -15.453 8.531 1 87.75 330 SER A C 1
ATOM 2643 O O . SER A 1 330 ? 0.264 -15.836 7.727 1 87.75 330 SER A O 1
ATOM 2645 N N . ILE A 1 331 ? 2.145 -14.742 8.273 1 89.69 331 ILE A N 1
ATOM 2646 C CA . ILE A 1 331 ? 2.363 -14.344 6.887 1 89.69 331 ILE A CA 1
ATOM 2647 C C . ILE A 1 331 ? 2.697 -15.57 6.039 1 89.69 331 ILE A C 1
ATOM 2649 O O . ILE A 1 331 ? 2.271 -15.672 4.883 1 89.69 331 ILE A O 1
ATOM 2653 N N . GLU A 1 332 ? 3.453 -16.5 6.582 1 90.38 332 GLU A N 1
ATOM 2654 C CA . GLU A 1 332 ? 3.779 -17.734 5.859 1 90.38 332 GLU A CA 1
ATOM 2655 C C . GLU A 1 332 ? 2.516 -18.469 5.434 1 90.38 332 GLU A C 1
ATOM 2657 O O . GLU A 1 332 ? 2.363 -18.828 4.262 1 90.38 332 GLU A O 1
ATOM 2662 N N . SER A 1 333 ? 1.642 -18.641 6.375 1 92.44 333 SER A N 1
ATOM 2663 C CA . SER A 1 333 ? 0.386 -19.328 6.078 1 92.44 333 SER A CA 1
ATOM 2664 C C . SER A 1 333 ? -0.466 -18.516 5.105 1 92.44 333 SER A C 1
ATOM 2666 O O . SER A 1 333 ? -1.162 -19.094 4.262 1 92.44 333 SER A O 1
ATOM 2668 N N . LEU A 1 334 ? -0.428 -17.234 5.281 1 94.69 334 LEU A N 1
ATOM 2669 C CA . LEU A 1 334 ? -1.191 -16.344 4.418 1 94.69 334 LEU A CA 1
ATOM 2670 C C . LEU A 1 334 ? -0.75 -16.484 2.967 1 94.69 334 LEU A C 1
ATOM 2672 O O . LEU A 1 334 ? -1.587 -16.531 2.061 1 94.69 334 LEU A O 1
ATOM 2676 N N . VAL A 1 335 ? 0.536 -16.547 2.756 1 94.06 335 VAL A N 1
ATOM 2677 C CA . VAL A 1 335 ? 1.086 -16.641 1.408 1 94.06 335 VAL A CA 1
ATOM 2678 C C . VAL A 1 335 ? 0.643 -17.953 0.764 1 94.06 335 VAL A C 1
ATOM 2680 O O . VAL A 1 335 ? 0.17 -17.969 -0.375 1 94.06 335 VAL A O 1
ATOM 2683 N N . ILE A 1 336 ? 0.757 -18.984 1.52 1 93.5 336 ILE A N 1
ATOM 2684 C CA . ILE A 1 336 ? 0.351 -20.281 1.005 1 93.5 336 ILE A CA 1
ATOM 2685 C C . ILE A 1 336 ? -1.147 -20.281 0.709 1 93.5 336 ILE A C 1
ATOM 2687 O O . ILE A 1 336 ? -1.587 -20.812 -0.312 1 93.5 336 ILE A O 1
ATOM 2691 N N . ALA A 1 337 ? -1.865 -19.672 1.551 1 95.31 337 ALA A N 1
ATOM 2692 C CA . ALA A 1 337 ? -3.316 -19.594 1.399 1 95.31 337 ALA A CA 1
ATOM 2693 C C . ALA A 1 337 ? -3.703 -18.812 0.154 1 95.31 337 ALA A C 1
ATOM 2695 O O . ALA A 1 337 ? -4.777 -19.016 -0.414 1 95.31 337 ALA A O 1
ATOM 2696 N N . ALA A 1 338 ? -2.91 -17.875 -0.228 1 95.56 338 ALA A N 1
ATOM 2697 C CA . ALA A 1 338 ? -3.166 -17.109 -1.449 1 95.56 338 ALA A CA 1
ATOM 2698 C C . ALA A 1 338 ? -2.77 -17.906 -2.688 1 95.56 338 ALA A C 1
ATOM 2700 O O . ALA A 1 338 ? -3.434 -17.828 -3.723 1 95.56 338 ALA A O 1
ATOM 2701 N N . LEU A 1 339 ? -1.72 -18.703 -2.557 1 96.06 339 LEU A N 1
ATOM 2702 C CA . LEU A 1 339 ? -1.214 -19.469 -3.691 1 96.06 339 LEU A CA 1
ATOM 2703 C C . LEU A 1 339 ? -2.133 -20.641 -4.008 1 96.06 339 LEU A C 1
ATOM 2705 O O . LEU A 1 339 ? -2.209 -21.094 -5.156 1 96.06 339 LEU A O 1
ATOM 2709 N N . MET A 1 340 ? -2.826 -21.141 -3.041 1 95.56 340 MET A N 1
ATOM 2710 C CA . MET A 1 340 ? -3.654 -22.328 -3.24 1 95.56 340 MET A CA 1
ATOM 2711 C C . MET A 1 340 ? -4.848 -22.016 -4.133 1 95.56 340 MET A C 1
ATOM 2713 O O . MET A 1 340 ? -5.09 -22.719 -5.121 1 95.56 340 MET A O 1
ATOM 2717 N N . PRO A 1 341 ? -5.59 -20.953 -3.822 1 95.31 341 PRO A N 1
ATOM 2718 C CA . PRO A 1 341 ? -6.652 -20.609 -4.77 1 95.31 341 PRO A CA 1
ATOM 2719 C C . PRO A 1 341 ? -6.121 -20.312 -6.168 1 95.31 341 PRO A C 1
ATOM 2721 O O . PRO A 1 341 ? -6.793 -20.609 -7.164 1 95.31 341 PRO A O 1
ATOM 2724 N N . HIS A 1 342 ? -5 -19.766 -6.281 1 95.75 342 HIS A N 1
ATOM 2725 C CA . HIS A 1 342 ? -4.395 -19.531 -7.586 1 95.75 342 HIS A CA 1
ATOM 2726 C C . HIS A 1 342 ? -4.219 -20.844 -8.352 1 95.75 342 HIS A C 1
ATOM 2728 O O . HIS A 1 342 ? -4.676 -20.969 -9.492 1 95.75 342 HIS A O 1
ATOM 2734 N N . ASN A 1 343 ? -3.514 -21.797 -7.719 1 96.12 343 ASN A N 1
ATOM 2735 C CA . ASN A 1 343 ? -3.303 -23.078 -8.359 1 96.12 343 ASN A CA 1
ATOM 2736 C C . ASN A 1 343 ? -4.625 -23.781 -8.656 1 96.12 343 ASN A C 1
ATOM 2738 O O . ASN A 1 343 ? -4.801 -24.375 -9.727 1 96.12 343 ASN A O 1
ATOM 2742 N N . PHE A 1 344 ? -5.543 -23.75 -7.719 1 95.44 344 PHE A N 1
ATOM 2743 C CA . PHE A 1 344 ? -6.852 -24.375 -7.867 1 95.44 344 PHE A CA 1
ATOM 2744 C C . PHE A 1 344 ? -7.598 -23.797 -9.062 1 95.44 344 PHE A C 1
ATOM 2746 O O . PHE A 1 344 ? -8.102 -24.531 -9.906 1 95.44 344 PHE A O 1
ATOM 2753 N N . LEU A 1 345 ? -7.645 -22.453 -9.117 1 94.62 345 LEU A N 1
ATOM 2754 C CA . LEU A 1 345 ? -8.422 -21.781 -10.148 1 94.62 345 LEU A CA 1
ATOM 2755 C C . LEU A 1 345 ? -7.758 -21.922 -11.516 1 94.62 345 LEU A C 1
ATOM 2757 O O . LEU A 1 345 ? -8.445 -21.969 -12.539 1 94.62 345 LEU A O 1
ATOM 2761 N N . ARG A 1 346 ? -6.441 -22.047 -11.555 1 92.5 346 ARG A N 1
ATOM 2762 C CA . ARG A 1 346 ? -5.73 -22.266 -12.812 1 92.5 346 ARG A CA 1
ATOM 2763 C C . ARG A 1 346 ? -6.035 -23.641 -13.391 1 92.5 346 ARG A C 1
ATOM 2765 O O . ARG A 1 346 ? -5.949 -23.844 -14.609 1 92.5 346 ARG A O 1
ATOM 2772 N N . LYS A 1 347 ? -6.379 -24.531 -12.539 1 91 347 LYS A N 1
ATOM 2773 C CA . LYS A 1 347 ? -6.637 -25.906 -12.969 1 91 347 LYS A CA 1
ATOM 2774 C C . LYS A 1 347 ? -8.133 -26.156 -13.125 1 91 347 LYS A C 1
ATOM 2776 O O . LYS A 1 347 ? -8.539 -27.219 -13.602 1 91 347 LYS A O 1
ATOM 2781 N N . SER A 1 348 ? -8.891 -25.219 -12.695 1 90.69 348 SER A N 1
ATOM 2782 C CA . SER A 1 348 ? -10.344 -25.391 -12.727 1 90.69 348 SER A CA 1
ATOM 2783 C C . SER A 1 348 ? -10.93 -24.875 -14.039 1 90.69 348 SER A C 1
ATOM 2785 O O . SER A 1 348 ? -10.203 -24.375 -14.898 1 90.69 348 SER A O 1
ATOM 2787 N N . SER A 1 349 ? -12.266 -25.047 -14.148 1 89.69 349 SER A N 1
ATOM 2788 C CA . SER A 1 349 ? -12.992 -24.547 -15.312 1 89.69 349 SER A CA 1
ATOM 2789 C C . SER A 1 349 ? -13.047 -23.016 -15.32 1 89.69 349 SER A C 1
ATOM 2791 O O . SER A 1 349 ? -13.398 -22.406 -16.328 1 89.69 349 SER A O 1
ATOM 2793 N N . SER A 1 350 ? -12.664 -22.484 -14.227 1 90.75 350 SER A N 1
ATOM 2794 C CA . SER A 1 350 ? -12.734 -21.031 -14.102 1 90.75 350 SER A CA 1
ATOM 2795 C C . SER A 1 350 ? -11.414 -20.375 -14.484 1 90.75 350 SER A C 1
ATOM 2797 O O . SER A 1 350 ? -11.195 -19.188 -14.219 1 90.75 350 SER A O 1
ATOM 2799 N N . ARG A 1 351 ? -10.57 -21.109 -15.133 1 90.62 351 ARG A N 1
ATOM 2800 C CA . ARG A 1 351 ? -9.227 -20.641 -15.477 1 90.62 351 ARG A CA 1
ATOM 2801 C C . ARG A 1 351 ? -9.281 -19.344 -16.281 1 90.62 351 ARG A C 1
ATOM 2803 O O . ARG A 1 351 ? -8.547 -18.406 -15.984 1 90.62 351 ARG A O 1
ATOM 2810 N N . ASN A 1 352 ? -10.203 -19.297 -17.156 1 87.69 352 ASN A N 1
ATOM 2811 C CA . ASN A 1 352 ? -10.266 -18.141 -18.062 1 87.69 352 ASN A CA 1
ATOM 2812 C C . ASN A 1 352 ? -10.852 -16.922 -17.359 1 87.69 352 ASN A C 1
ATOM 2814 O O . ASN A 1 352 ? -10.531 -15.789 -17.719 1 87.69 352 ASN A O 1
ATOM 2818 N N . GLN A 1 353 ? -11.68 -17.203 -16.422 1 86.81 353 GLN A N 1
ATOM 2819 C CA . GLN A 1 353 ? -12.227 -16.078 -15.664 1 86.81 353 GLN A CA 1
ATOM 2820 C C . GLN A 1 353 ? -11.203 -15.523 -14.672 1 86.81 353 GLN A C 1
ATOM 2822 O O . GLN A 1 353 ? -11.133 -14.312 -14.453 1 86.81 353 GLN A O 1
ATOM 2827 N N . TYR A 1 354 ? -10.508 -16.438 -14.156 1 89.88 354 TYR A N 1
ATOM 2828 C CA . TYR A 1 354 ? -9.484 -16.047 -13.195 1 89.88 354 TYR A CA 1
ATOM 2829 C C . TYR A 1 354 ? -8.336 -15.32 -13.891 1 89.88 354 TYR A C 1
ATOM 2831 O O . TYR A 1 354 ? -7.828 -14.32 -13.391 1 89.88 354 TYR A O 1
ATOM 2839 N N . CYS A 1 355 ? -7.941 -15.844 -15.016 1 89 355 CYS A N 1
ATOM 2840 C CA . CYS A 1 355 ? -6.906 -15.242 -15.844 1 89 355 CYS A CA 1
ATOM 2841 C C . CYS A 1 355 ? -7.41 -15.008 -17.266 1 89 355 CYS A C 1
ATOM 2843 O O . CYS A 1 355 ? -7.113 -15.797 -18.172 1 89 355 CYS A O 1
ATOM 2845 N N . PRO A 1 356 ? -8.086 -13.938 -17.406 1 84.75 356 PRO A N 1
ATOM 2846 C CA . PRO A 1 356 ? -8.609 -13.664 -18.75 1 84.75 356 PRO A CA 1
ATOM 2847 C C . PRO A 1 356 ? -7.508 -13.406 -19.781 1 84.75 356 PRO A C 1
ATOM 2849 O O . PRO A 1 356 ? -6.363 -13.133 -19.406 1 84.75 356 PRO A O 1
ATOM 2852 N N . SER A 1 357 ? -7.941 -13.523 -20.969 1 82.44 357 SER A N 1
ATOM 2853 C CA . SER A 1 357 ? -7 -13.266 -22.047 1 82.44 357 SER A CA 1
ATOM 2854 C C . SER A 1 357 ? -6.434 -11.852 -21.969 1 82.44 357 SER A C 1
ATOM 2856 O O . SER A 1 357 ? -7.172 -10.898 -21.719 1 82.44 357 SER A O 1
ATOM 2858 N N . GLY A 1 358 ? -5.16 -11.828 -22.141 1 81.81 358 GLY A N 1
ATOM 2859 C CA . GLY A 1 358 ? -4.512 -10.523 -22.141 1 81.81 358 GLY A CA 1
ATOM 2860 C C . GLY A 1 358 ? -3.875 -10.18 -20.812 1 81.81 358 GLY A C 1
ATOM 2861 O O . GLY A 1 358 ? -3.027 -9.289 -20.734 1 81.81 358 GLY A O 1
ATOM 2862 N N . LEU A 1 359 ? -4.332 -10.859 -19.797 1 82.75 359 LEU A N 1
ATOM 2863 C CA . LEU A 1 359 ? -3.762 -10.578 -18.484 1 82.75 359 LEU A CA 1
ATOM 2864 C C . LEU A 1 359 ? -2.309 -11.039 -18.422 1 82.75 359 LEU A C 1
ATOM 2866 O O . LEU A 1 359 ? -1.459 -10.352 -17.859 1 82.75 359 LEU A O 1
ATOM 2870 N N . LEU A 1 360 ? -2.072 -12.133 -19.047 1 85.75 360 LEU A N 1
ATOM 2871 C CA . LEU A 1 360 ? -0.746 -12.742 -19.016 1 85.75 360 LEU A CA 1
ATOM 2872 C C . LEU A 1 360 ? 0.04 -12.391 -20.266 1 85.75 360 LEU A C 1
ATOM 2874 O O . LEU A 1 360 ? -0.546 -12.031 -21.297 1 85.75 360 LEU A O 1
ATOM 2878 N N . ASP A 1 361 ? 1.319 -12.508 -20.047 1 85 361 ASP A N 1
ATOM 2879 C CA . ASP A 1 361 ? 2.145 -12.422 -21.25 1 85 361 ASP A CA 1
ATOM 2880 C C . ASP A 1 361 ? 1.81 -13.539 -22.234 1 85 361 ASP A C 1
ATOM 2882 O O . ASP A 1 361 ? 1.556 -14.68 -21.812 1 85 361 ASP A O 1
ATOM 2886 N N . THR A 1 362 ? 1.622 -13.109 -23.438 1 83.06 362 THR A N 1
ATOM 2887 C CA . THR A 1 362 ? 1.357 -14.109 -24.469 1 83.06 362 THR A CA 1
ATOM 2888 C C . THR A 1 362 ? 2.416 -14.055 -25.562 1 83.06 362 THR A C 1
ATOM 2890 O O . THR A 1 362 ? 2.891 -12.969 -25.922 1 83.06 362 THR A O 1
ATOM 2893 N N . GLU A 1 363 ? 2.832 -15.227 -25.906 1 80.88 363 GLU A N 1
ATOM 2894 C CA . GLU A 1 363 ? 3.752 -15.352 -27.031 1 80.88 363 GLU A CA 1
ATOM 2895 C C . GLU A 1 363 ? 3.004 -15.68 -28.328 1 80.88 363 GLU A C 1
ATOM 2897 O O . GLU A 1 363 ? 2.25 -16.656 -28.375 1 80.88 363 GLU A O 1
ATOM 2902 N N . LEU A 1 364 ? 3.258 -14.812 -29.203 1 78.69 364 LEU A N 1
ATOM 2903 C CA . LEU A 1 364 ? 2.619 -15.031 -30.5 1 78.69 364 LEU A CA 1
ATOM 2904 C C . LEU A 1 364 ? 3.455 -15.969 -31.375 1 78.69 364 LEU A C 1
ATOM 2906 O O . LEU A 1 364 ? 4.625 -16.219 -31.078 1 78.69 364 LEU A O 1
ATOM 2910 N N . SER A 1 365 ? 2.857 -16.438 -32.438 1 76.5 365 SER A N 1
ATOM 2911 C CA . SER A 1 365 ? 3.488 -17.422 -33.312 1 76.5 365 SER A CA 1
ATOM 2912 C C . SER A 1 365 ? 4.727 -16.828 -33.969 1 76.5 365 SER A C 1
ATOM 2914 O O . SER A 1 365 ? 5.648 -17.562 -34.344 1 76.5 365 SER A O 1
ATOM 2916 N N . ASN A 1 366 ? 4.719 -15.516 -34.094 1 72.56 366 ASN A N 1
ATOM 2917 C CA . ASN A 1 366 ? 5.852 -14.875 -34.75 1 72.56 366 ASN A CA 1
ATOM 2918 C C . ASN A 1 366 ? 6.941 -14.492 -33.75 1 72.56 366 ASN A C 1
ATOM 2920 O O . ASN A 1 366 ? 7.895 -13.797 -34.094 1 72.56 366 ASN A O 1
ATOM 2924 N N . GLY A 1 367 ? 6.766 -14.938 -32.562 1 74 367 GLY A N 1
ATOM 2925 C CA . GLY A 1 367 ? 7.789 -14.664 -31.578 1 74 367 GLY A CA 1
ATOM 2926 C C . GLY A 1 367 ? 7.582 -13.336 -30.875 1 74 367 GLY A C 1
ATOM 2927 O O . GLY A 1 367 ? 8.352 -12.984 -29.969 1 74 367 GLY A O 1
ATOM 2928 N N . GLU A 1 368 ? 6.586 -12.68 -31.312 1 79 368 GLU A N 1
ATOM 2929 C CA . GLU A 1 368 ? 6.297 -11.414 -30.656 1 79 368 GLU A CA 1
ATOM 2930 C C . GLU A 1 368 ? 5.656 -11.633 -29.281 1 79 368 GLU A C 1
ATOM 2932 O O . GLU A 1 368 ? 4.883 -12.578 -29.109 1 79 368 GLU A O 1
ATOM 2937 N N . ARG A 1 369 ? 6.164 -10.836 -28.453 1 82.38 369 ARG A N 1
ATOM 2938 C CA . ARG A 1 369 ? 5.633 -10.898 -27.094 1 82.38 369 ARG A CA 1
ATOM 2939 C C . ARG A 1 369 ? 4.602 -9.797 -26.859 1 82.38 369 ARG A C 1
ATOM 2941 O O . ARG A 1 369 ? 4.852 -8.633 -27.172 1 82.38 369 ARG A O 1
ATOM 2948 N N . ALA A 1 370 ? 3.4 -10.242 -26.516 1 82.19 370 ALA A N 1
ATOM 2949 C CA . ALA A 1 370 ? 2.408 -9.281 -26.031 1 82.19 370 ALA A CA 1
ATOM 2950 C C . ALA A 1 370 ? 2.41 -9.203 -24.516 1 82.19 370 ALA A C 1
ATOM 2952 O O . ALA A 1 370 ? 2.135 -10.195 -23.828 1 82.19 370 ALA A O 1
ATOM 2953 N N . GLU A 1 371 ? 2.768 -8.086 -24.016 1 83.06 371 GLU A N 1
ATOM 2954 C CA . GLU A 1 371 ? 2.84 -7.918 -22.562 1 83.06 371 GLU A CA 1
ATOM 2955 C C . GLU A 1 371 ? 1.453 -7.992 -21.922 1 83.06 371 GLU A C 1
ATOM 2957 O O . GLU A 1 371 ? 0.483 -7.469 -22.484 1 83.06 371 GLU A O 1
ATOM 2962 N N . GLY A 1 372 ? 1.48 -8.766 -20.906 1 81.12 372 GLY A N 1
ATOM 2963 C CA . GLY A 1 372 ? 0.227 -8.875 -20.172 1 81.12 372 GLY A CA 1
ATOM 2964 C C . GLY A 1 372 ? -0.187 -7.578 -19.5 1 81.12 372 GLY A C 1
ATOM 2965 O O . GLY A 1 372 ? 0.661 -6.746 -19.172 1 81.12 372 GLY A O 1
ATOM 2966 N N . LEU A 1 373 ? -1.42 -7.473 -19.203 1 75.81 373 LEU A N 1
ATOM 2967 C CA . LEU A 1 373 ? -1.99 -6.27 -18.609 1 75.81 373 LEU A CA 1
ATOM 2968 C C . LEU A 1 373 ? -1.507 -6.098 -17.172 1 75.81 373 LEU A C 1
ATOM 2970 O O . LEU A 1 373 ? -1.465 -4.977 -16.656 1 75.81 373 LEU A O 1
ATOM 2974 N N . TRP A 1 374 ? -1.122 -7.219 -16.594 1 77 374 TRP A N 1
ATOM 2975 C CA . TRP A 1 374 ? -0.673 -7.133 -15.211 1 77 374 TRP A CA 1
ATOM 2976 C C . TRP A 1 374 ? 0.568 -6.254 -15.094 1 77 374 TRP A C 1
ATOM 2978 O O . TRP A 1 374 ? 0.837 -5.684 -14.031 1 77 374 TRP A O 1
ATOM 2988 N N . ARG A 1 375 ? 1.293 -6.172 -16.172 1 76.69 375 ARG A N 1
ATOM 2989 C CA . ARG A 1 375 ? 2.541 -5.414 -16.156 1 76.69 375 ARG A CA 1
ATOM 2990 C C . ARG A 1 375 ? 2.271 -3.914 -16.125 1 76.69 375 ARG A C 1
ATOM 2992 O O . ARG A 1 375 ? 3.17 -3.123 -15.828 1 76.69 375 ARG A O 1
ATOM 2999 N N . GLN A 1 376 ? 1.163 -3.533 -16.406 1 68.12 376 GLN A N 1
ATOM 3000 C CA . GLN A 1 376 ? 0.817 -2.117 -16.453 1 68.12 376 GLN A CA 1
ATOM 3001 C C . GLN A 1 376 ? 0.582 -1.563 -15.047 1 68.12 376 GLN A C 1
ATOM 3003 O O . GLN A 1 376 ? 0.614 -0.348 -14.836 1 68.12 376 GLN A O 1
ATOM 3008 N N . GLU A 1 377 ? 0.39 -2.445 -14.18 1 67.12 377 GLU A N 1
ATOM 3009 C CA . GLU A 1 377 ? 0.196 -1.994 -12.805 1 67.12 377 GLU A CA 1
ATOM 3010 C C . GLU A 1 377 ? 1.527 -1.649 -12.148 1 67.12 377 GLU A C 1
ATOM 3012 O O . GLU A 1 377 ? 2.514 -2.373 -12.305 1 67.12 377 GLU A O 1
ATOM 3017 N N . THR A 1 378 ? 1.599 -0.421 -11.586 1 62.12 378 THR A N 1
ATOM 3018 C CA . THR A 1 378 ? 2.812 -0.018 -10.883 1 62.12 378 THR A CA 1
ATOM 3019 C C . THR A 1 378 ? 3.111 -0.973 -9.734 1 62.12 378 THR A C 1
ATOM 3021 O O . THR A 1 378 ? 2.217 -1.318 -8.953 1 62.12 378 THR A O 1
ATOM 3024 N N . PRO A 1 379 ? 4.309 -1.533 -9.938 1 58.69 379 PRO A N 1
ATOM 3025 C CA . PRO A 1 379 ? 4.656 -2.406 -8.812 1 58.69 379 PRO A CA 1
ATOM 3026 C C . PRO A 1 379 ? 4.555 -1.699 -7.461 1 58.69 379 PRO A C 1
ATOM 3028 O O . PRO A 1 379 ? 4.883 -0.515 -7.355 1 58.69 379 PRO A O 1
ATOM 3031 N N . GLY A 1 380 ? 3.662 -2.17 -6.68 1 58.38 380 GLY A N 1
ATOM 3032 C CA . GLY A 1 380 ? 3.654 -1.632 -5.328 1 58.38 380 GLY A CA 1
ATOM 3033 C C . GLY A 1 380 ? 5 -1.73 -4.641 1 58.38 380 GLY A C 1
ATOM 30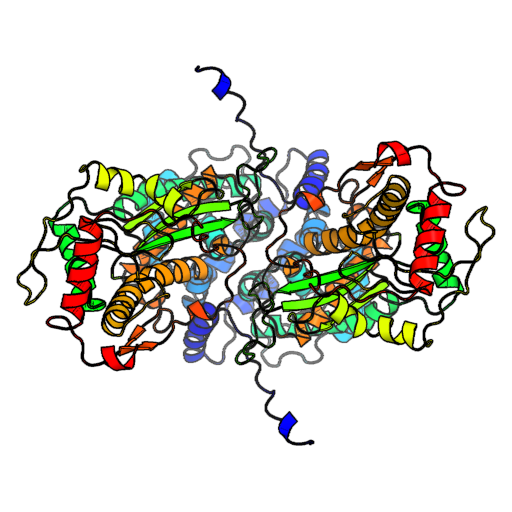34 O O . GLY A 1 380 ? 5.934 -2.336 -5.172 1 58.38 380 GLY A O 1
ATOM 3035 N N . ASN A 1 381 ? 5.215 -0.941 -3.703 1 57.5 381 ASN A N 1
ATOM 3036 C CA . ASN A 1 381 ? 6.457 -1.002 -2.936 1 57.5 381 ASN A CA 1
ATOM 3037 C C . ASN A 1 381 ? 6.5 -2.236 -2.041 1 57.5 381 ASN A C 1
ATOM 3039 O O . ASN A 1 381 ? 7.219 -2.256 -1.039 1 57.5 381 ASN A O 1
ATOM 3043 N N . SER A 1 382 ? 5.582 -3.098 -2.441 1 62.62 382 SER A N 1
ATOM 3044 C CA . SER A 1 382 ? 5.543 -4.379 -1.744 1 62.62 382 SER A CA 1
ATOM 3045 C C . SER A 1 382 ? 5.68 -5.543 -2.719 1 62.62 382 SER A C 1
ATOM 3047 O O . SER A 1 382 ? 5.543 -5.363 -3.93 1 62.62 382 SER A O 1
ATOM 3049 N N . PHE A 1 383 ? 6.371 -6.531 -2.486 1 60.31 383 PHE A N 1
ATOM 3050 C CA . PHE A 1 383 ? 6.621 -7.684 -3.346 1 60.31 383 PHE A CA 1
ATOM 3051 C C . PHE A 1 383 ? 7.777 -7.406 -4.301 1 60.31 383 PHE A C 1
ATOM 3053 O O . PHE A 1 383 ? 7.605 -7.461 -5.52 1 60.31 383 PHE A O 1
ATOM 3060 N N . LEU A 1 384 ? 8.828 -6.922 -3.723 1 63.31 384 LEU A N 1
ATOM 3061 C CA . LEU A 1 384 ? 10 -6.371 -4.391 1 63.31 384 LEU A CA 1
ATOM 3062 C C . LEU A 1 384 ? 10.922 -7.484 -4.883 1 63.31 384 LEU A C 1
ATOM 3064 O O . LEU A 1 384 ? 11.047 -8.523 -4.23 1 63.31 384 LEU A O 1
ATOM 3068 N N . PRO A 1 385 ? 11.422 -7.188 -6.062 1 64.25 385 PRO A N 1
ATOM 3069 C CA . PRO A 1 385 ? 12.414 -8.156 -6.535 1 64.25 385 PRO A CA 1
ATOM 3070 C C . PRO A 1 385 ? 13.617 -8.273 -5.602 1 64.25 385 PRO A C 1
ATOM 3072 O O . PRO A 1 385 ? 13.922 -7.332 -4.863 1 64.25 385 PRO A O 1
ATOM 3075 N N . LEU A 1 386 ? 14.219 -9.422 -5.605 1 62.78 386 LEU A N 1
ATOM 3076 C CA . LEU A 1 386 ? 15.414 -9.641 -4.797 1 62.78 386 LEU A CA 1
ATOM 3077 C C . LEU A 1 386 ? 16.641 -9 -5.441 1 62.78 386 LEU A C 1
ATOM 3079 O O . LEU A 1 386 ? 16.688 -8.836 -6.664 1 62.78 386 LEU A O 1
ATOM 3083 N N . ALA A 1 387 ? 17.5 -8.461 -4.543 1 57.97 387 ALA A N 1
ATOM 3084 C CA . ALA A 1 387 ? 18.703 -7.801 -5.027 1 57.97 387 ALA A CA 1
ATOM 3085 C C . ALA A 1 387 ? 19.719 -8.828 -5.523 1 57.97 387 ALA A C 1
ATOM 3087 O O . ALA A 1 387 ? 19.766 -9.961 -5.035 1 57.97 387 ALA A O 1
ATOM 3088 N N . MET A 1 388 ? 20.453 -8.438 -6.609 1 56.12 388 MET A N 1
ATOM 3089 C CA . MET A 1 388 ? 21.547 -9.242 -7.137 1 56.12 388 MET A CA 1
ATOM 3090 C C . MET A 1 388 ? 22.734 -9.234 -6.18 1 56.12 388 MET A C 1
ATOM 3092 O O . MET A 1 388 ? 23.125 -8.18 -5.672 1 56.12 388 MET A O 1
ATOM 3096 N N . PRO A 1 389 ? 23.109 -10.492 -5.695 1 52.56 389 PRO A N 1
ATOM 3097 C CA . PRO A 1 389 ? 24.328 -10.445 -4.902 1 52.56 389 PRO A CA 1
ATOM 3098 C C . PRO A 1 389 ? 25.516 -9.844 -5.668 1 52.56 389 PRO A C 1
ATOM 3100 O O . PRO A 1 389 ? 25.578 -9.961 -6.895 1 52.56 389 PRO A O 1
ATOM 3103 N N . THR A 1 390 ? 26.234 -8.906 -5.043 1 50.62 390 THR A N 1
ATOM 3104 C CA . THR A 1 390 ? 27.438 -8.305 -5.605 1 50.62 390 THR A CA 1
ATOM 3105 C C . THR A 1 390 ? 28.5 -9.367 -5.902 1 50.62 390 THR A C 1
ATOM 3107 O O . THR A 1 390 ? 29.438 -9.125 -6.66 1 50.62 390 THR A O 1
ATOM 3110 N N . THR A 1 391 ? 28.484 -10.5 -5.227 1 50.59 391 THR A N 1
ATOM 3111 C CA . THR A 1 391 ? 29.641 -11.375 -5.387 1 50.59 391 THR A CA 1
ATOM 3112 C C . THR A 1 391 ? 29.328 -12.508 -6.367 1 50.59 391 THR A C 1
ATOM 3114 O O . THR A 1 391 ? 28.344 -13.227 -6.199 1 50.59 391 THR A O 1
ATOM 3117 N N . GLY A 1 392 ? 29.75 -12.383 -7.48 1 53.44 392 GLY A N 1
ATOM 3118 C CA . GLY A 1 392 ? 29.656 -13.398 -8.523 1 53.44 392 GLY A CA 1
ATOM 3119 C C . GLY A 1 392 ? 30.312 -14.703 -8.141 1 53.44 392 GLY A C 1
ATOM 3120 O O . GLY A 1 392 ? 31.453 -14.711 -7.641 1 53.44 392 GLY A O 1
ATOM 3121 N N . HIS A 1 393 ? 29.656 -15.727 -7.648 1 60.03 393 HIS A N 1
ATOM 3122 C CA . HIS A 1 393 ? 30.297 -17.016 -7.422 1 60.03 393 HIS A CA 1
ATOM 3123 C C . HIS A 1 393 ? 30.703 -17.672 -8.742 1 60.03 393 HIS A C 1
ATOM 3125 O O . HIS A 1 393 ? 29.969 -17.594 -9.727 1 60.03 393 HIS A O 1
ATOM 3131 N N . ASN A 1 394 ? 31.984 -18.031 -8.789 1 70.5 394 ASN A N 1
ATOM 3132 C CA . ASN A 1 394 ? 32.469 -18.75 -9.969 1 70.5 394 ASN A CA 1
ATOM 3133 C C . ASN A 1 394 ? 31.75 -20.078 -10.156 1 70.5 394 ASN A C 1
ATOM 3135 O O . ASN A 1 394 ? 31.797 -20.938 -9.273 1 70.5 394 ASN A O 1
ATOM 3139 N N . ALA A 1 395 ? 31.031 -20.312 -11.258 1 82.88 395 ALA A N 1
ATOM 3140 C CA . ALA A 1 395 ? 30.297 -21.531 -11.578 1 82.88 395 ALA A CA 1
ATOM 3141 C C . ALA A 1 395 ? 31.234 -22.672 -11.945 1 82.88 395 ALA A C 1
ATOM 3143 O O . ALA A 1 395 ? 32.375 -22.422 -12.398 1 82.88 395 ALA A O 1
ATOM 3144 N N . SER A 1 396 ? 30.891 -23.859 -11.68 1 87.94 396 SER A N 1
ATOM 3145 C CA . SER A 1 396 ? 31.672 -25.031 -12.039 1 87.94 396 SER A CA 1
ATOM 3146 C C . SER A 1 396 ? 31.812 -25.172 -13.555 1 87.94 396 SER A C 1
ATOM 3148 O O . SER A 1 396 ? 30.984 -24.641 -14.305 1 87.94 396 SER A O 1
ATOM 3150 N N . LYS A 1 397 ? 32.844 -25.812 -13.938 1 91.19 397 LYS A N 1
ATOM 3151 C CA . LYS A 1 397 ? 33.062 -26.062 -15.359 1 91.19 397 LYS A CA 1
ATOM 3152 C C . LYS A 1 397 ? 31.906 -26.859 -15.961 1 91.19 397 LYS A C 1
ATOM 3154 O O . LYS A 1 397 ? 31.5 -26.609 -17.109 1 91.19 397 LYS A O 1
ATOM 3159 N N . ASP A 1 398 ? 31.406 -27.766 -15.203 1 92.62 398 ASP A N 1
ATOM 3160 C CA . ASP A 1 398 ? 30.297 -28.594 -15.672 1 92.62 398 ASP A CA 1
ATOM 3161 C C . ASP A 1 398 ? 29.047 -27.734 -15.922 1 92.62 398 ASP A C 1
ATOM 3163 O O . ASP A 1 398 ? 28.344 -27.938 -16.922 1 92.62 398 ASP A O 1
ATOM 3167 N N . ALA A 1 399 ? 28.797 -26.859 -15.062 1 94.56 399 ALA A N 1
ATOM 3168 C CA . ALA A 1 399 ? 27.641 -25.984 -15.211 1 94.56 399 ALA A CA 1
ATOM 3169 C C . ALA A 1 399 ? 27.766 -25.109 -16.453 1 94.56 399 ALA A C 1
ATOM 3171 O O . ALA A 1 399 ? 26.797 -24.906 -17.188 1 94.56 399 ALA A O 1
ATOM 3172 N N . LYS A 1 400 ? 28.938 -24.656 -16.703 1 95.5 400 LYS A N 1
ATOM 3173 C CA . LYS A 1 400 ? 29.203 -23.844 -17.875 1 95.5 400 LYS A CA 1
ATOM 3174 C C . LYS A 1 400 ? 29.016 -24.656 -19.156 1 95.5 400 LYS A C 1
ATOM 3176 O O . LYS A 1 400 ? 28.516 -24.141 -20.156 1 95.5 400 LYS A O 1
ATOM 3181 N N . LEU A 1 401 ? 29.469 -25.812 -19.047 1 94.88 401 LEU A N 1
ATOM 3182 C CA . LEU A 1 401 ? 29.344 -26.703 -20.203 1 94.88 401 LEU A CA 1
ATOM 3183 C C . LEU A 1 401 ? 27.875 -26.938 -20.547 1 94.88 401 LEU A C 1
ATOM 3185 O O . LEU A 1 401 ? 27.5 -26.969 -21.719 1 94.88 401 LEU A O 1
ATOM 3189 N N . VAL A 1 402 ? 27.094 -27.156 -19.531 1 96.06 402 VAL A N 1
ATOM 3190 C CA . VAL A 1 402 ? 25.672 -27.344 -19.75 1 96.06 402 VAL A CA 1
ATOM 3191 C C . VAL A 1 402 ? 25.078 -26.109 -20.406 1 96.06 402 VAL A C 1
ATOM 3193 O O . VAL A 1 402 ? 24.344 -26.219 -21.406 1 96.06 402 VAL A O 1
ATOM 3196 N N . GLN A 1 403 ? 25.375 -24.938 -19.906 1 96.69 403 GLN A N 1
ATOM 3197 C CA . GLN A 1 403 ? 24.875 -23.688 -20.453 1 96.69 403 GLN A CA 1
ATOM 3198 C C . GLN A 1 403 ? 25.297 -23.5 -21.906 1 96.69 403 GLN A C 1
ATOM 3200 O O . GLN A 1 403 ? 24.484 -23.141 -22.766 1 96.69 403 GLN A O 1
ATOM 3205 N N . ASP A 1 404 ? 26.547 -23.828 -22.188 1 96.25 404 ASP A N 1
ATOM 3206 C CA . ASP A 1 404 ? 27.094 -23.672 -23.531 1 96.25 404 ASP A CA 1
ATOM 3207 C C . ASP A 1 404 ? 26.453 -24.656 -24.5 1 96.25 404 ASP A C 1
ATOM 3209 O O . ASP A 1 404 ? 26.281 -24.344 -25.688 1 96.25 404 ASP A O 1
ATOM 3213 N N . THR A 1 405 ? 26.203 -25.828 -23.984 1 95.94 405 THR A N 1
ATOM 3214 C CA . THR A 1 405 ? 25.562 -26.812 -24.828 1 95.94 405 THR A CA 1
ATOM 3215 C C . THR A 1 405 ? 24.156 -26.391 -25.188 1 95.94 405 THR A C 1
ATOM 3217 O O . THR A 1 405 ? 23.703 -26.578 -26.328 1 95.94 405 THR A O 1
ATOM 3220 N N . PHE A 1 406 ? 23.453 -25.844 -24.25 1 96.62 406 PHE A N 1
ATOM 3221 C CA . PHE A 1 406 ? 22.141 -25.297 -24.547 1 96.62 406 PHE A CA 1
ATOM 3222 C C . PHE A 1 406 ? 22.25 -24.172 -25.578 1 96.62 406 PHE A C 1
ATOM 3224 O O . PHE A 1 406 ? 21.438 -24.078 -26.5 1 96.62 406 PHE A O 1
ATOM 3231 N N . LYS A 1 407 ? 23.203 -23.328 -25.344 1 96.62 407 LYS A N 1
ATOM 3232 C CA . LYS A 1 407 ? 23.438 -22.25 -26.297 1 96.62 407 LYS A CA 1
ATOM 3233 C C . LYS A 1 407 ? 23.625 -22.797 -27.703 1 96.62 407 LYS A C 1
ATOM 3235 O O . LYS A 1 407 ? 22.984 -22.328 -28.656 1 96.62 407 LYS A O 1
ATOM 3240 N N . ALA A 1 408 ? 24.531 -23.797 -27.812 1 95.62 408 ALA A N 1
ATOM 3241 C CA . ALA A 1 408 ? 24.781 -24.422 -29.109 1 95.62 408 ALA A CA 1
ATOM 3242 C C . ALA A 1 408 ? 23.516 -25.016 -29.703 1 95.62 408 ALA A C 1
ATOM 3244 O O . ALA A 1 408 ? 23.266 -24.906 -30.906 1 95.62 408 ALA A O 1
ATOM 3245 N N . TYR A 1 409 ? 22.797 -25.562 -28.875 1 95.44 409 TYR A N 1
ATOM 3246 C CA . TYR A 1 409 ? 21.547 -26.172 -29.312 1 95.44 409 TYR A CA 1
ATOM 3247 C C . TYR A 1 409 ? 20.594 -25.125 -29.875 1 95.44 409 TYR A C 1
ATOM 3249 O O . TYR A 1 409 ? 20 -25.328 -30.938 1 95.44 409 TYR A O 1
ATOM 3257 N N . PHE A 1 410 ? 20.391 -24 -29.266 1 95.5 410 PHE A N 1
ATOM 3258 C CA . PHE A 1 410 ? 19.422 -22.984 -29.656 1 95.5 410 PHE A CA 1
ATOM 3259 C C . PHE A 1 410 ? 19.859 -22.266 -30.938 1 95.5 410 PHE A C 1
ATOM 3261 O O . PHE A 1 410 ? 19.047 -21.703 -31.656 1 95.5 410 PHE A O 1
ATOM 3268 N N . VAL A 1 411 ? 21.109 -22.328 -31.188 1 95 411 VAL A N 1
ATOM 3269 C CA . VAL A 1 411 ? 21.625 -21.703 -32.375 1 95 411 VAL A CA 1
ATOM 3270 C C . VAL A 1 411 ? 21.5 -22.656 -33.562 1 95 411 VAL A C 1
ATOM 3272 O O . VAL A 1 411 ? 21.453 -22.234 -34.719 1 95 411 VAL A O 1
ATOM 3275 N N . ASN A 1 412 ? 21.406 -23.969 -33.281 1 94.06 412 ASN A N 1
ATOM 3276 C CA . ASN A 1 412 ? 21.406 -24.984 -34.312 1 94.06 412 ASN A CA 1
ATOM 3277 C C . ASN A 1 412 ? 20.094 -25.766 -34.344 1 94.06 412 ASN A C 1
ATOM 3279 O O . ASN A 1 412 ? 19.094 -25.281 -34.844 1 94.06 412 ASN A O 1
ATOM 3283 N N . GLU A 1 413 ? 20.031 -26.922 -33.719 1 92.81 413 GLU A N 1
ATOM 3284 C CA . GLU A 1 413 ? 18.906 -27.828 -33.812 1 92.81 413 GLU A CA 1
ATOM 3285 C C . GLU A 1 413 ? 17.641 -27.203 -33.219 1 92.81 413 GLU A C 1
ATOM 3287 O O . GLU A 1 413 ? 16.531 -27.5 -33.688 1 92.81 413 GLU A O 1
ATOM 3292 N N . GLY A 1 414 ? 17.875 -26.438 -32.25 1 92.5 414 GLY A N 1
ATOM 3293 C CA . GLY A 1 414 ? 16.75 -25.875 -31.531 1 92.5 414 GLY A CA 1
ATOM 3294 C C . GLY A 1 414 ? 16.391 -24.469 -31.969 1 92.5 414 GLY A C 1
ATOM 3295 O O . GLY A 1 414 ? 15.625 -23.781 -31.281 1 92.5 414 GLY A O 1
ATOM 3296 N N . ALA A 1 415 ? 16.938 -23.984 -33.062 1 92.94 415 ALA A N 1
ATOM 3297 C CA . ALA A 1 415 ? 16.703 -22.625 -33.531 1 92.94 415 ALA A CA 1
ATOM 3298 C C . ALA A 1 415 ? 15.25 -22.438 -33.969 1 92.94 415 ALA A C 1
ATOM 3300 O O . ALA A 1 415 ? 14.648 -23.312 -34.562 1 92.94 415 ALA A O 1
ATOM 3301 N N . VAL A 1 416 ? 14.734 -21.359 -33.562 1 90.69 416 VAL A N 1
ATOM 3302 C CA . VAL A 1 416 ? 13.406 -20.969 -34 1 90.69 416 VAL A CA 1
ATOM 3303 C C . VAL A 1 416 ? 13.516 -19.859 -35.031 1 90.69 416 VAL A C 1
ATOM 3305 O O . VAL A 1 416 ? 14.461 -19.062 -35 1 90.69 416 VAL A O 1
ATOM 3308 N N . GLU A 1 417 ? 12.547 -19.688 -35.875 1 88.31 417 GLU A N 1
ATOM 3309 C CA . GLU A 1 417 ? 12.609 -18.859 -37.062 1 88.31 417 GLU A CA 1
ATOM 3310 C C . GLU A 1 417 ? 12.805 -17.391 -36.719 1 88.31 417 GLU A C 1
ATOM 3312 O O . GLU A 1 417 ? 13.508 -16.672 -37.438 1 88.31 417 GLU A O 1
ATOM 3317 N N . TRP A 1 418 ? 12.281 -17 -35.688 1 89.69 418 TRP A N 1
ATOM 3318 C CA . TRP A 1 418 ? 12.195 -15.562 -35.406 1 89.69 418 TRP A CA 1
ATOM 3319 C C . TRP A 1 418 ? 13.273 -15.125 -34.438 1 89.69 418 TRP A C 1
ATOM 3321 O O . TRP A 1 418 ? 13.367 -13.945 -34.094 1 89.69 418 TRP A O 1
ATOM 3331 N N . GLN A 1 419 ? 14.133 -16.016 -33.969 1 90.5 419 GLN A N 1
ATOM 3332 C CA . GLN A 1 419 ? 14.984 -15.734 -32.812 1 90.5 419 GLN A CA 1
ATOM 3333 C C . GLN A 1 419 ? 16.016 -14.664 -33.156 1 90.5 419 GLN A C 1
ATOM 3335 O O . GLN A 1 419 ? 16.375 -13.852 -32.281 1 90.5 419 GLN A O 1
ATOM 3340 N N . TRP A 1 420 ? 16.516 -14.617 -34.344 1 89.31 420 TRP A N 1
ATOM 3341 C CA . TRP A 1 420 ? 17.562 -13.68 -34.719 1 89.31 420 TRP A CA 1
ATOM 3342 C C . TRP A 1 420 ? 17.016 -12.258 -34.812 1 89.31 420 TRP A C 1
ATOM 3344 O O . TRP A 1 420 ? 17.766 -11.289 -34.688 1 89.31 420 TRP A O 1
ATOM 3354 N N . ASP A 1 421 ? 15.727 -12.07 -34.906 1 86.94 421 ASP A N 1
ATOM 3355 C CA . ASP A 1 421 ? 15.086 -10.758 -34.938 1 86.94 421 ASP A CA 1
ATOM 3356 C C . ASP A 1 421 ? 14.914 -10.203 -33.531 1 86.94 421 ASP A C 1
ATOM 3358 O O . ASP A 1 421 ? 14.656 -9.008 -33.344 1 86.94 421 ASP A O 1
ATOM 3362 N N . LYS A 1 422 ? 15.055 -11.055 -32.594 1 85.12 422 LYS A N 1
ATOM 3363 C CA . LYS A 1 422 ? 14.68 -10.664 -31.234 1 85.12 422 LYS A CA 1
ATOM 3364 C C . LYS A 1 422 ? 15.914 -10.352 -30.391 1 85.12 422 LYS A C 1
ATOM 3366 O O . LYS A 1 422 ? 15.805 -9.984 -29.219 1 85.12 422 LYS A O 1
ATOM 3371 N N . ILE A 1 423 ? 17.047 -10.453 -30.984 1 84.44 423 ILE A N 1
ATOM 3372 C CA . ILE A 1 423 ? 18.266 -10.219 -30.203 1 84.44 423 ILE A CA 1
ATOM 3373 C C . ILE A 1 423 ? 18.891 -8.898 -30.641 1 84.44 423 ILE A C 1
ATOM 3375 O O . ILE A 1 423 ? 18.719 -8.453 -31.766 1 84.44 423 ILE A O 1
ATOM 3379 N N . MET B 1 1 ? 0.002 28.234 -31.609 1 20.41 1 MET B N 1
ATOM 3380 C CA . MET B 1 1 ? 0.478 28.094 -30.234 1 20.41 1 MET B CA 1
ATOM 3381 C C . MET B 1 1 ? -0.596 27.469 -29.344 1 20.41 1 MET B C 1
ATOM 3383 O O . MET B 1 1 ? -0.282 26.781 -28.375 1 20.41 1 MET B O 1
ATOM 3387 N N . ALA B 1 2 ? -1.88 27.828 -29.5 1 22.34 2 ALA B N 1
ATOM 3388 C CA . ALA B 1 2 ? -3.246 27.625 -29.016 1 22.34 2 ALA B CA 1
ATOM 3389 C C . ALA B 1 2 ? -3.725 26.203 -29.312 1 22.34 2 ALA B C 1
ATOM 3391 O O . ALA B 1 2 ? -4.59 25.672 -28.609 1 22.34 2 ALA B O 1
ATOM 3392 N N . GLU B 1 3 ? -3.334 25.641 -30.359 1 22.45 3 GLU B N 1
ATOM 3393 C CA . GLU B 1 3 ? -3.992 24.516 -31.031 1 22.45 3 GLU B CA 1
ATOM 3394 C C . GLU B 1 3 ? -3.707 23.203 -30.328 1 22.45 3 GLU B C 1
ATOM 3396 O O . GLU B 1 3 ? -4.391 22.203 -30.562 1 22.45 3 GLU B O 1
ATOM 3401 N N . ARG B 1 4 ? -2.447 23.062 -29.781 1 22.7 4 ARG B N 1
ATOM 3402 C CA . ARG B 1 4 ? -2.004 21.734 -29.375 1 22.7 4 ARG B CA 1
ATOM 3403 C C . ARG B 1 4 ? -2.693 21.297 -28.078 1 22.7 4 ARG B C 1
ATOM 3405 O O . ARG B 1 4 ? -2.24 20.359 -27.422 1 22.7 4 ARG B O 1
ATOM 3412 N N . LYS B 1 5 ? -3.631 22.031 -27.469 1 23.88 5 LYS B N 1
ATOM 3413 C CA . LYS B 1 5 ? -4.359 22 -26.203 1 23.88 5 LYS B CA 1
ATOM 3414 C C . LYS B 1 5 ? -5.402 20.875 -26.203 1 23.88 5 LYS B C 1
ATOM 3416 O O . LYS B 1 5 ? -5.973 20.562 -25.156 1 23.88 5 LYS B O 1
ATOM 3421 N N . GLY B 1 6 ? -5.965 20.531 -27.406 1 24.66 6 GLY B N 1
ATOM 3422 C CA . GLY B 1 6 ? -7.23 19.812 -27.469 1 24.66 6 GLY B CA 1
ATOM 3423 C C . GLY B 1 6 ? -7.133 18.375 -26.969 1 24.66 6 GLY B C 1
ATOM 3424 O O . GLY B 1 6 ? -8.148 17.719 -26.781 1 24.66 6 GLY B O 1
ATOM 3425 N N . ARG B 1 7 ? -6.113 17.672 -27.266 1 24.19 7 ARG B N 1
ATOM 3426 C CA . ARG B 1 7 ? -6.078 16.203 -27.328 1 24.19 7 ARG B CA 1
ATOM 3427 C C . ARG B 1 7 ? -5.988 15.602 -25.938 1 24.19 7 ARG B C 1
ATOM 3429 O O . ARG B 1 7 ? -5.75 14.406 -25.781 1 24.19 7 ARG B O 1
ATOM 3436 N N . PHE B 1 8 ? -5.977 16.438 -24.875 1 25.62 8 PHE B N 1
ATOM 3437 C CA . PHE B 1 8 ? -5.645 15.969 -23.531 1 25.62 8 PHE B CA 1
ATOM 3438 C C . PHE B 1 8 ? -6.789 15.148 -22.938 1 25.62 8 PHE B C 1
ATOM 3440 O O . PHE B 1 8 ? -6.812 14.875 -21.734 1 25.62 8 PHE B O 1
ATOM 3447 N N . LYS B 1 9 ? -8.008 15.016 -23.672 1 26.17 9 LYS B N 1
ATOM 3448 C CA . LYS B 1 9 ? -9.273 14.742 -23 1 26.17 9 LYS B CA 1
ATOM 3449 C C . LYS B 1 9 ? -9.172 13.484 -22.141 1 26.17 9 LYS B C 1
ATOM 3451 O O . LYS B 1 9 ? -9.562 13.484 -20.969 1 26.17 9 LYS B O 1
ATOM 3456 N N . ARG B 1 10 ? -9.539 12.289 -22.766 1 25.83 10 ARG B N 1
ATOM 3457 C CA . ARG B 1 10 ? -10.281 11.227 -22.078 1 25.83 10 ARG B CA 1
ATOM 3458 C C . ARG B 1 10 ? -9.367 10.43 -21.156 1 25.83 10 ARG B C 1
ATOM 3460 O O . ARG B 1 10 ? -8.586 9.602 -21.609 1 25.83 10 ARG B O 1
ATOM 3467 N N . CYS B 1 11 ? -8.781 11.039 -20.188 1 28.66 11 CYS B N 1
ATOM 3468 C CA . CYS B 1 11 ? -7.906 10.438 -19.188 1 28.66 11 CYS B CA 1
ATOM 3469 C C . CYS B 1 11 ? -8.586 9.25 -18.516 1 28.66 11 CYS B C 1
ATOM 3471 O O . CYS B 1 11 ? -9.445 9.438 -17.641 1 28.66 11 CYS B O 1
ATOM 3473 N N . LEU B 1 12 ? -8.922 8.242 -19.266 1 30.2 12 LEU B N 1
ATOM 3474 C CA . LEU B 1 12 ? -9.508 7.02 -18.719 1 30.2 12 LEU B CA 1
ATOM 3475 C C . LEU B 1 12 ? -8.75 6.566 -17.469 1 30.2 12 LEU B C 1
ATOM 3477 O O . LEU B 1 12 ? -7.52 6.559 -17.453 1 30.2 12 LEU B O 1
ATOM 3481 N N . SER B 1 13 ? -9.352 6.758 -16.406 1 34.41 13 SER B N 1
ATOM 3482 C CA . SER B 1 13 ? -9.008 6.262 -15.078 1 34.41 13 SER B CA 1
ATOM 3483 C C . SER B 1 13 ? -8.359 4.887 -15.156 1 34.41 13 SER B C 1
ATOM 3485 O O . SER B 1 13 ? -8.844 3.998 -15.859 1 34.41 13 SER B O 1
ATOM 3487 N N . VAL B 1 14 ? -7.16 4.895 -15.094 1 36.81 14 VAL B N 1
ATOM 3488 C CA . VAL B 1 14 ? -6.363 3.676 -15.102 1 36.81 14 VAL B CA 1
ATOM 3489 C C . VAL B 1 14 ? -6.922 2.682 -14.086 1 36.81 14 VAL B C 1
ATOM 3491 O O . VAL B 1 14 ? -6.816 2.896 -12.875 1 36.81 14 VAL B O 1
ATOM 3494 N N . LEU B 1 15 ? -8.078 2.307 -14.305 1 43.03 15 LEU B N 1
ATOM 3495 C CA . LEU B 1 15 ? -8.695 1.165 -13.633 1 43.03 15 LEU B CA 1
ATOM 3496 C C . LEU B 1 15 ? -7.711 0.003 -13.539 1 43.03 15 LEU B C 1
ATOM 3498 O O . LEU B 1 15 ? -6.879 -0.191 -14.422 1 43.03 15 LEU B O 1
ATOM 3502 N N . PHE B 1 16 ? -7.574 -0.518 -12.305 1 52.41 16 PHE B N 1
ATOM 3503 C CA . PHE B 1 16 ? -6.863 -1.768 -12.062 1 52.41 16 PHE B CA 1
ATOM 3504 C C . PHE B 1 16 ? -7.035 -2.729 -13.234 1 52.41 16 PHE B C 1
ATOM 3506 O O . PHE B 1 16 ? -8.141 -2.877 -13.758 1 52.41 16 PHE B O 1
ATOM 3513 N N . VAL B 1 17 ? -5.906 -2.928 -13.875 1 51.06 17 VAL B N 1
ATOM 3514 C CA . VAL B 1 17 ? -5.918 -3.705 -15.109 1 51.06 17 VAL B CA 1
ATOM 3515 C C . VAL B 1 17 ? -6.988 -4.793 -15.023 1 51.06 17 VAL B C 1
ATOM 3517 O O . VAL B 1 17 ? -7.793 -4.953 -15.945 1 51.06 17 VAL B O 1
ATOM 3520 N N . LEU B 1 18 ? -6.938 -5.418 -13.891 1 54.47 18 LEU B N 1
ATOM 3521 C CA . LEU B 1 18 ? -7.93 -6.484 -13.789 1 54.47 18 LEU B CA 1
ATOM 3522 C C . LEU B 1 18 ? -9.344 -5.906 -13.766 1 54.47 18 LEU B C 1
ATOM 3524 O O . LEU B 1 18 ? -10.258 -6.473 -14.375 1 54.47 18 LEU B O 1
ATOM 3528 N N . ASP B 1 19 ? -9.359 -4.789 -13.07 1 57.81 19 ASP B N 1
ATOM 3529 C CA . ASP B 1 19 ? -10.672 -4.156 -13.016 1 57.81 19 ASP B CA 1
ATOM 3530 C C . ASP B 1 19 ? -11.094 -3.65 -14.391 1 57.81 19 ASP B C 1
ATOM 3532 O O . ASP B 1 19 ? -12.266 -3.752 -14.758 1 57.81 19 ASP B O 1
ATOM 3536 N N . GLN B 1 20 ? -10.125 -3.238 -15.094 1 56.53 20 GLN B N 1
ATOM 3537 C CA . GLN B 1 20 ? -10.43 -2.77 -16.438 1 56.53 20 GLN B CA 1
ATOM 3538 C C . GLN B 1 20 ? -10.883 -3.92 -17.344 1 56.53 20 GLN B C 1
ATOM 3540 O O . GLN B 1 20 ? -11.859 -3.785 -18.078 1 56.53 20 GLN B O 1
ATOM 3545 N N . LEU B 1 21 ? -10.086 -4.938 -17.234 1 56.03 21 LEU B N 1
ATOM 3546 C CA . LEU B 1 21 ? -10.422 -6.09 -18.062 1 56.03 21 LEU B CA 1
ATOM 3547 C C . LEU B 1 21 ? -11.797 -6.645 -17.703 1 56.03 21 LEU B C 1
ATOM 3549 O O . LEU B 1 21 ? -12.586 -6.977 -18.578 1 56.03 21 LEU B O 1
ATOM 3553 N N . GLU B 1 22 ? -11.953 -6.66 -16.422 1 59.62 22 GLU B N 1
ATOM 3554 C CA . GLU B 1 22 ? -13.234 -7.184 -15.969 1 59.62 22 GLU B CA 1
ATOM 3555 C C . GLU B 1 22 ? -14.367 -6.219 -16.312 1 59.62 22 GLU B C 1
ATOM 3557 O O . GLU B 1 22 ? -15.484 -6.652 -16.625 1 59.62 22 GLU B O 1
ATOM 3562 N N . GLU B 1 23 ? -14.047 -4.945 -16.219 1 58.94 23 GLU B N 1
ATOM 3563 C CA . GLU B 1 23 ? -15.039 -3.945 -16.578 1 58.94 23 GLU B CA 1
ATOM 3564 C C . GLU B 1 23 ? -15.383 -4.027 -18.078 1 58.94 23 GLU B C 1
ATOM 3566 O O . GLU B 1 23 ? -16.531 -3.846 -18.453 1 58.94 23 GLU B O 1
ATOM 3571 N N . ILE B 1 24 ? -14.336 -4.191 -18.844 1 53.94 24 ILE B N 1
ATOM 3572 C CA . ILE B 1 24 ? -14.57 -4.34 -20.281 1 53.94 24 ILE B CA 1
ATOM 3573 C C . ILE B 1 24 ? -15.5 -5.523 -20.531 1 53.94 24 ILE B C 1
ATOM 3575 O O . ILE B 1 24 ? -16.422 -5.434 -21.344 1 53.94 24 ILE B O 1
ATOM 3579 N N . GLU B 1 25 ? -15.242 -6.504 -19.766 1 51.41 25 GLU B N 1
ATOM 3580 C CA . GLU B 1 25 ? -16.109 -7.668 -19.906 1 51.41 25 GLU B CA 1
ATOM 3581 C C . GLU B 1 25 ? -17.531 -7.355 -19.422 1 51.41 25 GLU B C 1
ATOM 3583 O O . GLU B 1 25 ? -18.5 -7.816 -20 1 51.41 25 GLU B O 1
ATOM 3588 N N . ASP B 1 26 ? -17.594 -6.621 -18.312 1 55.62 26 ASP B N 1
ATOM 3589 C CA . ASP B 1 26 ? -18.891 -6.27 -17.719 1 55.62 26 ASP B CA 1
ATOM 3590 C C . ASP B 1 26 ? -19.672 -5.316 -18.625 1 55.62 26 ASP B C 1
ATOM 3592 O O . ASP B 1 26 ? -20.891 -5.383 -18.688 1 55.62 26 ASP B O 1
ATOM 3596 N N . ARG B 1 27 ? -19.016 -4.297 -19.156 1 51 27 ARG B N 1
ATOM 3597 C CA . ARG B 1 27 ? -19.688 -3.309 -20 1 51 27 ARG B CA 1
ATOM 3598 C C . ARG B 1 27 ? -20.375 -3.979 -21.188 1 51 27 ARG B C 1
ATOM 3600 O O . ARG B 1 27 ? -21.375 -3.479 -21.688 1 51 27 ARG B O 1
ATOM 3607 N N . ALA B 1 28 ? -19.625 -4.891 -21.75 1 43.81 28 ALA B N 1
ATOM 3608 C CA . ALA B 1 28 ? -20.266 -5.508 -22.906 1 43.81 28 ALA B CA 1
ATOM 3609 C C . ALA B 1 28 ? -21.656 -6.043 -22.547 1 43.81 28 ALA B C 1
ATOM 3611 O O . ALA B 1 28 ? -22.516 -6.184 -23.422 1 43.81 28 ALA B O 1
ATOM 3612 N N . SER B 1 29 ? -21.688 -6.559 -21.406 1 46.41 29 SER B N 1
ATOM 3613 C CA . SER B 1 29 ? -22.953 -7.273 -21.219 1 46.41 29 SER B CA 1
ATOM 3614 C C . SER B 1 29 ? -24.109 -6.305 -21.031 1 46.41 29 SER B C 1
ATOM 3616 O O . SER B 1 29 ? -25.234 -6.566 -21.469 1 46.41 29 SER B O 1
ATOM 3618 N N . LYS B 1 30 ? -24.484 -5.48 -19.75 1 48.44 30 LYS B N 1
ATOM 3619 C CA . LYS B 1 30 ? -25.797 -4.879 -19.5 1 48.44 30 LYS B CA 1
ATOM 3620 C C . LYS B 1 30 ? -25.688 -3.371 -19.312 1 48.44 30 LYS B C 1
ATOM 3622 O O . LYS B 1 30 ? -25.406 -2.9 -18.203 1 48.44 30 LYS B O 1
ATOM 3627 N N . ARG B 1 31 ? -25.484 -2.496 -20.266 1 46.62 31 ARG B N 1
ATOM 3628 C CA . ARG B 1 31 ? -25.219 -1.064 -20.375 1 46.62 31 ARG B CA 1
ATOM 3629 C C . ARG B 1 31 ? -26.25 -0.257 -19.594 1 46.62 31 ARG B C 1
ATOM 3631 O O . ARG B 1 31 ? -26 0.903 -19.25 1 46.62 31 ARG B O 1
ATOM 3638 N N . GLY B 1 32 ? -27.484 -0.653 -19.359 1 52.22 32 GLY B N 1
ATOM 3639 C CA . GLY B 1 32 ? -28.469 0.381 -19.094 1 52.22 32 GLY B CA 1
ATOM 3640 C C . GLY B 1 32 ? -29.031 0.32 -17.688 1 52.22 32 GLY B C 1
ATOM 3641 O O . GLY B 1 32 ? -29.391 1.349 -17.109 1 52.22 32 GLY B O 1
ATOM 3642 N N . LYS B 1 33 ? -29.359 -0.717 -17.016 1 60.84 33 LYS B N 1
ATOM 3643 C CA . LYS B 1 33 ? -30.188 -0.712 -15.812 1 60.84 33 LYS B CA 1
ATOM 3644 C C . LYS B 1 33 ? -29.312 -0.827 -14.562 1 60.84 33 LYS B C 1
ATOM 3646 O O . LYS B 1 33 ? -28.328 -1.573 -14.547 1 60.84 33 LYS B O 1
ATOM 3651 N N . THR B 1 34 ? -29.406 0.225 -13.758 1 72.75 34 THR B N 1
ATOM 3652 C CA . THR B 1 34 ? -28.75 0.197 -12.461 1 72.75 34 THR B CA 1
ATOM 3653 C C . THR B 1 34 ? -28.875 -1.183 -11.82 1 72.75 34 THR B C 1
ATOM 3655 O O . THR B 1 34 ? -29.969 -1.767 -11.805 1 72.75 34 THR B O 1
ATOM 3658 N N . ARG B 1 35 ? -27.812 -1.689 -11.484 1 75.06 35 ARG B N 1
ATOM 3659 C CA . ARG B 1 35 ? -27.781 -2.996 -10.836 1 75.06 35 ARG B CA 1
ATOM 3660 C C . ARG B 1 35 ? -28.688 -3.02 -9.617 1 75.06 35 ARG B C 1
ATOM 3662 O O . ARG B 1 35 ? -28.812 -2.023 -8.898 1 75.06 35 ARG B O 1
ATOM 3669 N N . GLN B 1 36 ? -29.312 -4.094 -9.344 1 73.81 36 GLN B N 1
ATOM 3670 C CA . GLN B 1 36 ? -30.328 -4.219 -8.305 1 73.81 36 GLN B CA 1
ATOM 3671 C C . GLN B 1 36 ? -29.734 -3.953 -6.922 1 73.81 36 GLN B C 1
ATOM 3673 O O . GLN B 1 36 ? -30.375 -3.291 -6.094 1 73.81 36 GLN B O 1
ATOM 3678 N N . TRP B 1 37 ? -28.578 -4.48 -6.629 1 75.94 37 TRP B N 1
ATOM 3679 C CA . TRP B 1 37 ? -28.016 -4.305 -5.297 1 75.94 37 TRP B CA 1
ATOM 3680 C C . TRP B 1 37 ? -27.672 -2.838 -5.039 1 75.94 37 TRP B C 1
ATOM 3682 O O . TRP B 1 37 ? -27.719 -2.373 -3.898 1 75.94 37 TRP B O 1
ATOM 3692 N N . ILE B 1 38 ? -27.406 -2.055 -6.027 1 76.19 38 ILE B N 1
ATOM 3693 C CA . ILE B 1 38 ? -27.141 -0.627 -5.891 1 76.19 38 ILE B CA 1
ATOM 3694 C C . ILE B 1 38 ? -28.422 0.107 -5.535 1 76.19 38 ILE B C 1
ATOM 3696 O O . ILE B 1 38 ? -28.406 1.074 -4.773 1 76.19 38 ILE B O 1
ATOM 3700 N N . ARG B 1 39 ? -29.484 -0.41 -6.051 1 72.44 39 ARG B N 1
ATOM 3701 C CA . ARG B 1 39 ? -30.797 0.196 -5.797 1 72.44 39 ARG B CA 1
ATOM 3702 C C . ARG B 1 39 ? -31.172 0.084 -4.324 1 72.44 39 ARG B C 1
ATOM 3704 O O . ARG B 1 39 ? -32 0.836 -3.834 1 72.44 39 ARG B O 1
ATOM 3711 N N . ARG B 1 40 ? -30.547 -0.771 -3.598 1 79.81 40 ARG B N 1
ATOM 3712 C CA . ARG B 1 40 ? -30.844 -0.984 -2.184 1 79.81 40 ARG B CA 1
ATOM 3713 C C . ARG B 1 40 ? -29.922 -0.149 -1.3 1 79.81 40 ARG B C 1
ATOM 3715 O O . ARG B 1 40 ? -29.734 -0.452 -0.118 1 79.81 40 ARG B O 1
ATOM 3722 N N . ARG B 1 41 ? -29.359 0.896 -1.796 1 82.5 41 ARG B N 1
ATOM 3723 C CA . ARG B 1 41 ? -28.406 1.736 -1.086 1 82.5 41 ARG B CA 1
ATOM 3724 C C . ARG B 1 41 ? -29.031 2.35 0.161 1 82.5 41 ARG B C 1
ATOM 3726 O O . ARG B 1 41 ? -28.422 2.352 1.232 1 82.5 41 ARG B O 1
ATOM 3733 N N . GLN B 1 42 ? -30.203 2.904 0.002 1 77.94 42 GLN B N 1
ATOM 3734 C CA . GLN B 1 42 ? -30.828 3.629 1.097 1 77.94 42 GLN B CA 1
ATOM 3735 C C . GLN B 1 42 ? -31.109 2.707 2.281 1 77.94 42 GLN B C 1
ATOM 3737 O O . GLN B 1 42 ? -31.125 3.152 3.432 1 77.94 42 GLN B O 1
ATOM 3742 N N . GLU B 1 43 ? -31.188 1.433 2.023 1 80.56 43 GLU B N 1
ATOM 3743 C CA . GLU B 1 43 ? -31.5 0.475 3.082 1 80.56 43 GLU B CA 1
ATOM 3744 C C . GLU B 1 43 ? -30.234 -0.196 3.604 1 80.56 43 GLU B C 1
ATOM 3746 O O . GLU B 1 43 ? -30.062 -0.37 4.812 1 80.56 43 GLU B O 1
ATOM 3751 N N . ASN B 1 44 ? -29.344 -0.509 2.701 1 83.19 44 ASN B N 1
ATOM 3752 C CA . ASN B 1 44 ? -28.266 -1.422 3.072 1 83.19 44 ASN B CA 1
ATOM 3753 C C . ASN B 1 44 ? -26.906 -0.774 2.896 1 83.19 44 ASN B C 1
ATOM 3755 O O . ASN B 1 44 ? -25.875 -1.405 3.152 1 83.19 44 ASN B O 1
ATOM 3759 N N . GLY B 1 45 ? -26.938 0.498 2.512 1 83.62 45 GLY B N 1
ATOM 3760 C CA . GLY B 1 45 ? -25.656 1.161 2.271 1 83.62 45 GLY B CA 1
ATOM 3761 C C . GLY B 1 45 ? -24.875 1.436 3.543 1 83.62 45 GLY B C 1
ATOM 3762 O O . GLY B 1 45 ? -25.453 1.515 4.629 1 83.62 45 GLY B O 1
ATOM 3763 N N . TYR B 1 46 ? -23.625 1.584 3.369 1 87.19 46 TYR B N 1
ATOM 3764 C CA . TYR B 1 46 ? -22.688 1.831 4.461 1 87.19 46 TYR B CA 1
ATOM 3765 C C . TYR B 1 46 ? -23.094 3.062 5.262 1 87.19 46 TYR B C 1
ATOM 3767 O O . TYR B 1 46 ? -23.109 3.029 6.492 1 87.19 46 TYR B O 1
ATOM 3775 N N . PHE B 1 47 ? -23.531 4.113 4.621 1 85.12 47 PHE B N 1
ATOM 3776 C CA . PHE B 1 47 ? -23.812 5.402 5.23 1 85.12 47 PHE B CA 1
ATOM 3777 C C . PHE B 1 47 ? -25.062 5.312 6.117 1 85.12 47 PHE B C 1
ATOM 3779 O O . PHE B 1 47 ? -25.047 5.793 7.254 1 85.12 47 PHE B O 1
ATOM 3786 N N . THR B 1 48 ? -26.031 4.648 5.652 1 85.44 48 THR B N 1
ATOM 3787 C CA . THR B 1 48 ? -27.312 4.609 6.348 1 85.44 48 THR B CA 1
ATOM 3788 C C . THR B 1 48 ? -27.297 3.555 7.453 1 85.44 48 THR B C 1
ATOM 3790 O O . THR B 1 48 ? -28.203 3.506 8.281 1 85.44 48 THR B O 1
ATOM 3793 N N . ASN B 1 49 ? -26.297 2.74 7.48 1 89.06 49 ASN B N 1
ATOM 3794 C CA . ASN B 1 49 ? -26.203 1.681 8.484 1 89.06 49 ASN B CA 1
ATOM 3795 C C . ASN B 1 49 ? -25.062 1.916 9.453 1 89.06 49 ASN B C 1
ATOM 3797 O O . ASN B 1 49 ? -25.219 2.65 10.438 1 89.06 49 ASN B O 1
ATOM 3801 N N . ILE B 1 50 ? -23.922 1.516 9.094 1 88.38 50 ILE B N 1
ATOM 3802 C CA . ILE B 1 50 ? -22.844 1.459 10.062 1 88.38 50 ILE B CA 1
ATOM 3803 C C . ILE B 1 50 ? -22.422 2.875 10.453 1 88.38 50 ILE B C 1
ATOM 3805 O O . ILE B 1 50 ? -22.156 3.154 11.625 1 88.38 50 ILE B O 1
ATOM 3809 N N . VAL B 1 51 ? -22.406 3.799 9.516 1 88.81 51 VAL B N 1
ATOM 3810 C CA . VAL B 1 51 ? -21.938 5.148 9.812 1 88.81 51 VAL B CA 1
ATOM 3811 C C . VAL B 1 51 ? -22.891 5.828 10.781 1 88.81 51 VAL B C 1
ATOM 3813 O O . VAL B 1 51 ? -22.469 6.426 11.773 1 88.81 51 VAL B O 1
ATOM 3816 N N . ARG B 1 52 ? -24.125 5.719 10.461 1 87.69 52 ARG B N 1
ATOM 3817 C CA . ARG B 1 52 ? -25.141 6.316 11.312 1 87.69 52 ARG B CA 1
ATOM 3818 C C . ARG B 1 52 ? -25.156 5.656 12.695 1 87.69 52 ARG B C 1
ATOM 3820 O O . ARG B 1 52 ? -25.328 6.336 13.711 1 87.69 52 ARG B O 1
ATOM 3827 N N . GLU B 1 53 ? -25.047 4.363 12.695 1 88.94 53 GLU B N 1
ATOM 3828 C CA . GLU B 1 53 ? -25.031 3.629 13.961 1 88.94 53 GLU B CA 1
ATOM 3829 C C . GLU B 1 53 ? -23.859 4.066 14.836 1 88.94 53 GLU B C 1
ATOM 3831 O O . GLU B 1 53 ? -24.031 4.312 16.031 1 88.94 53 GLU B O 1
ATOM 3836 N N . LEU B 1 54 ? -22.703 4.203 14.273 1 89.5 54 LEU B N 1
ATOM 3837 C CA . LEU B 1 54 ? -21.516 4.582 15.031 1 89.5 54 LEU B CA 1
ATOM 3838 C C . LEU B 1 54 ? -21.641 6.012 15.547 1 89.5 54 LEU B C 1
ATOM 3840 O O . LEU B 1 54 ? -21.281 6.293 16.703 1 89.5 54 LEU B O 1
ATOM 3844 N N . ALA B 1 55 ? -22.141 6.871 14.695 1 88.12 55 ALA B N 1
ATOM 3845 C CA . ALA B 1 55 ? -22.312 8.266 15.094 1 88.12 55 ALA B CA 1
ATOM 3846 C C . ALA B 1 55 ? -23.234 8.383 16.297 1 88.12 55 ALA B C 1
ATOM 3848 O O . ALA B 1 55 ? -23.031 9.219 17.172 1 88.12 55 ALA B O 1
ATOM 3849 N N . ALA B 1 56 ? -24.172 7.504 16.422 1 86 56 ALA B N 1
ATOM 3850 C CA . ALA B 1 56 ? -25.219 7.582 17.438 1 86 56 ALA B CA 1
ATOM 3851 C C . ALA B 1 56 ? -24.797 6.863 18.703 1 86 56 ALA B C 1
ATOM 3853 O O . ALA B 1 56 ? -25.141 7.289 19.812 1 86 56 ALA B O 1
ATOM 3854 N N . GLU B 1 57 ? -23.984 5.75 18.547 1 86.62 57 GLU B N 1
ATOM 3855 C CA . GLU B 1 57 ? -23.891 4.898 19.734 1 86.62 57 GLU B CA 1
ATOM 3856 C C . GLU B 1 57 ? -22.438 4.613 20.094 1 86.62 57 GLU B C 1
ATOM 3858 O O . GLU B 1 57 ? -22.156 4.152 21.203 1 86.62 57 GLU B O 1
ATOM 3863 N N . ASP B 1 58 ? -21.562 4.832 19.25 1 88.38 58 ASP B N 1
ATOM 3864 C CA . ASP B 1 58 ? -20.172 4.488 19.5 1 88.38 58 ASP B CA 1
ATOM 3865 C C . ASP B 1 58 ? -19.234 5.57 18.969 1 88.38 58 ASP B C 1
ATOM 3867 O O . ASP B 1 58 ? -18.578 5.379 17.953 1 88.38 58 ASP B O 1
ATOM 3871 N N . THR B 1 59 ? -19.016 6.555 19.688 1 84.19 59 THR B N 1
ATOM 3872 C CA . THR B 1 59 ? -18.25 7.738 19.281 1 84.19 59 THR B CA 1
ATOM 3873 C C . THR B 1 59 ? -16.797 7.383 19 1 84.19 59 THR B C 1
ATOM 3875 O O . THR B 1 59 ? -16.234 7.836 18 1 84.19 59 THR B O 1
ATOM 3878 N N . PRO B 1 60 ? -16.219 6.551 19.797 1 83.81 60 PRO B N 1
ATOM 3879 C CA . PRO B 1 60 ? -14.836 6.184 19.5 1 83.81 60 PRO B CA 1
ATOM 3880 C C . PRO B 1 60 ? -14.695 5.453 18.156 1 83.81 60 PRO B C 1
ATOM 3882 O O . PRO B 1 60 ? -13.766 5.73 17.406 1 83.81 60 PRO B O 1
ATOM 3885 N N . ALA B 1 61 ? -15.609 4.543 17.922 1 87.44 61 ALA B N 1
ATOM 3886 C CA . ALA B 1 61 ? -15.547 3.822 16.656 1 87.44 61 ALA B CA 1
ATOM 3887 C C . ALA B 1 61 ? -15.781 4.766 15.477 1 87.44 61 ALA B C 1
ATOM 3889 O O . ALA B 1 61 ? -15.18 4.598 14.414 1 87.44 61 ALA B O 1
ATOM 3890 N N . TYR B 1 62 ? -16.688 5.703 15.719 1 90.5 62 TYR B N 1
ATOM 3891 C CA . TYR B 1 62 ? -16.922 6.703 14.688 1 90.5 62 TYR B CA 1
ATOM 3892 C C . TYR B 1 62 ? -15.648 7.492 14.391 1 90.5 62 TYR B C 1
ATOM 3894 O O . TYR B 1 62 ? -15.32 7.742 13.227 1 90.5 62 TYR B O 1
ATOM 3902 N N . HIS B 1 63 ? -14.984 7.84 15.383 1 89.88 63 HIS B N 1
ATOM 3903 C CA . HIS B 1 63 ? -13.734 8.578 15.234 1 89.88 63 HIS B CA 1
ATOM 3904 C C . HIS B 1 63 ? -12.703 7.754 14.469 1 89.88 63 HIS B C 1
ATOM 3906 O O . HIS B 1 63 ? -11.969 8.297 13.641 1 89.88 63 HIS B O 1
ATOM 3912 N N . HIS B 1 64 ? -12.719 6.504 14.68 1 86.62 64 HIS B N 1
ATOM 3913 C CA . HIS B 1 64 ? -11.797 5.625 13.969 1 86.62 64 HIS B CA 1
ATOM 3914 C C . HIS B 1 64 ? -12.156 5.543 12.492 1 86.62 64 HIS B C 1
ATOM 3916 O O . HIS B 1 64 ? -11.266 5.477 11.633 1 86.62 64 HIS B O 1
ATOM 3922 N N . MET B 1 65 ? -13.359 5.543 12.305 1 90.81 65 MET B N 1
ATOM 3923 C CA . MET B 1 65 ? -13.828 5.383 10.93 1 90.81 65 MET B CA 1
ATOM 3924 C C . MET B 1 65 ? -13.586 6.652 10.125 1 90.81 65 MET B C 1
ATOM 3926 O O . MET B 1 65 ? -13.141 6.586 8.977 1 90.81 65 MET B O 1
ATOM 3930 N N . MET B 1 66 ? -13.859 7.812 10.758 1 92.31 66 MET B N 1
ATOM 3931 C CA . MET B 1 66 ? -13.898 9.078 10.031 1 92.31 66 MET B CA 1
ATOM 3932 C C . MET B 1 66 ? -12.656 9.914 10.344 1 92.31 66 MET B C 1
ATOM 3934 O O . MET B 1 66 ? -12.406 10.922 9.68 1 92.31 66 MET B O 1
ATOM 3938 N N . ARG B 1 67 ? -11.914 9.57 11.305 1 92.12 67 ARG B N 1
ATOM 3939 C CA . ARG B 1 67 ? -10.711 10.25 11.789 1 92.12 67 ARG B CA 1
ATOM 3940 C C . ARG B 1 67 ? -11.062 11.602 12.406 1 92.12 67 ARG B C 1
ATOM 3942 O O . ARG B 1 67 ? -10.219 12.492 12.477 1 92.12 67 ARG B O 1
ATOM 3949 N N . MET B 1 68 ? -12.273 11.773 12.742 1 94 68 MET B N 1
ATOM 3950 C CA . MET B 1 68 ? -12.758 12.977 13.414 1 94 68 MET B CA 1
ATOM 3951 C C . MET B 1 68 ? -14.078 12.703 14.141 1 94 68 MET B C 1
ATOM 3953 O O . MET B 1 68 ? -14.727 11.695 13.883 1 94 68 MET B O 1
ATOM 3957 N N . LYS B 1 69 ? -14.406 13.594 14.992 1 92.31 69 LYS B N 1
ATOM 3958 C CA . LYS B 1 69 ? -15.695 13.5 15.68 1 92.31 69 LYS B CA 1
ATOM 3959 C C . LYS B 1 69 ? -16.844 13.93 14.766 1 92.31 69 LYS B C 1
ATOM 3961 O O . LYS B 1 69 ? -16.625 14.625 13.773 1 92.31 69 LYS B O 1
ATOM 3966 N N . PHE B 1 70 ? -18.016 13.461 15.227 1 93.19 70 PHE B N 1
ATOM 3967 C CA . PHE B 1 70 ? -19.203 13.781 14.438 1 93.19 70 PHE B CA 1
ATOM 3968 C C . PHE B 1 70 ? -19.406 15.289 14.375 1 93.19 70 PHE B C 1
ATOM 3970 O O . PHE B 1 70 ? -19.859 15.812 13.359 1 93.19 70 PHE B O 1
ATOM 3977 N N . GLU B 1 71 ? -19.109 15.953 15.414 1 92.38 71 GLU B N 1
ATOM 3978 C CA . GLU B 1 71 ? -19.25 17.406 15.445 1 92.38 71 GLU B CA 1
ATOM 3979 C C . GLU B 1 71 ? -18.328 18.078 14.43 1 92.38 71 GLU B C 1
ATOM 3981 O O . GLU B 1 71 ? -18.719 19.031 13.766 1 92.38 71 GLU B O 1
ATOM 3986 N N . ASP B 1 72 ? -17.094 17.594 14.375 1 95.56 72 ASP B N 1
ATOM 3987 C CA . ASP B 1 72 ? -16.141 18.125 13.414 1 95.56 72 ASP B CA 1
ATOM 3988 C C . ASP B 1 72 ? -16.578 17.828 11.984 1 95.56 72 ASP B C 1
ATOM 3990 O O . ASP B 1 72 ? -16.453 18.688 11.094 1 95.56 72 ASP B O 1
ATOM 3994 N N . PHE B 1 73 ? -17.125 16.641 11.789 1 96.19 73 PHE B N 1
ATOM 3995 C CA . PHE B 1 73 ? -17.688 16.266 10.492 1 96.19 73 PHE B CA 1
ATOM 3996 C C . PHE B 1 73 ? -18.781 17.234 10.07 1 96.19 73 PHE B C 1
ATOM 3998 O O . PHE B 1 73 ? -18.797 17.703 8.93 1 96.19 73 PHE B O 1
ATOM 4005 N N . THR B 1 74 ? -19.656 17.531 10.922 1 95.75 74 THR B N 1
ATOM 4006 C CA . THR B 1 74 ? -20.781 18.406 10.641 1 95.75 74 THR B CA 1
ATOM 4007 C C . THR B 1 74 ? -20.297 19.828 10.336 1 95.75 74 THR B C 1
ATOM 4009 O O . THR B 1 74 ? -20.875 20.516 9.5 1 95.75 74 THR B O 1
ATOM 4012 N N . ALA B 1 75 ? -19.297 20.234 11.039 1 95.31 75 ALA B N 1
ATOM 4013 C CA . ALA B 1 75 ? -18.719 21.562 10.797 1 95.31 75 ALA B CA 1
ATOM 4014 C C . ALA B 1 75 ? -18.172 21.672 9.383 1 95.31 75 ALA B C 1
ATOM 4016 O O . ALA B 1 75 ? -18.406 22.656 8.688 1 95.31 75 ALA B O 1
ATOM 4017 N N . ILE B 1 76 ? -17.422 20.641 8.953 1 96.31 76 ILE B N 1
ATOM 4018 C CA . ILE B 1 76 ? -16.859 20.625 7.609 1 96.31 76 ILE B CA 1
ATOM 4019 C C . ILE B 1 76 ? -18 20.547 6.582 1 96.31 76 ILE B C 1
ATOM 4021 O O . ILE B 1 76 ? -17.969 21.266 5.578 1 96.31 76 ILE B O 1
ATOM 4025 N N . LEU B 1 77 ? -18.953 19.719 6.848 1 97.19 77 LEU B N 1
ATOM 4026 C CA . LEU B 1 77 ? -20.094 19.547 5.949 1 97.19 77 LEU B CA 1
ATOM 4027 C C . LEU B 1 77 ? -20.812 20.875 5.742 1 97.19 77 LEU B C 1
ATOM 4029 O O . LEU B 1 77 ? -21.203 21.219 4.617 1 97.19 77 LEU B O 1
ATOM 4033 N N . ARG B 1 78 ? -21 21.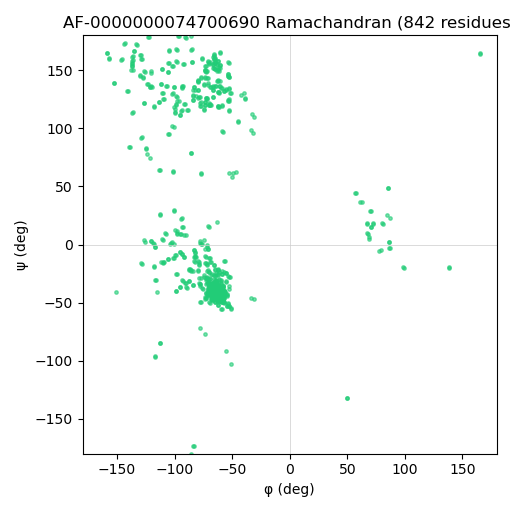594 6.758 1 95.88 78 ARG B N 1
ATOM 4034 C CA . ARG B 1 78 ? -21.688 22.891 6.676 1 95.88 78 ARG B CA 1
ATOM 4035 C C . ARG B 1 78 ? -20.953 23.844 5.746 1 95.88 78 ARG B C 1
ATOM 4037 O O . ARG B 1 78 ? -21.578 24.625 5.031 1 95.88 78 ARG B O 1
ATOM 4044 N N . GLU B 1 79 ? -19.688 23.766 5.766 1 95.69 79 GLU B N 1
ATOM 4045 C CA . GLU B 1 79 ? -18.875 24.672 4.957 1 95.69 79 GLU B CA 1
ATOM 4046 C C . GLU B 1 79 ? -18.969 24.328 3.473 1 95.69 79 GLU B C 1
ATOM 4048 O O . GLU B 1 79 ? -18.859 25.203 2.615 1 95.69 79 GLU B O 1
ATOM 4053 N N . ILE B 1 80 ? -19.203 23.016 3.145 1 96.94 80 ILE B N 1
ATOM 4054 C CA . ILE B 1 80 ? -19.031 22.656 1.743 1 96.94 80 ILE B CA 1
ATOM 4055 C C . ILE B 1 80 ? -20.359 22.141 1.178 1 96.94 80 ILE B C 1
ATOM 4057 O O . ILE B 1 80 ? -20.453 21.844 -0.012 1 96.94 80 ILE B O 1
ATOM 4061 N N . VAL B 1 81 ? -21.422 22.094 1.899 1 96.5 81 VAL B N 1
ATOM 4062 C CA . VAL B 1 81 ? -22.688 21.469 1.531 1 96.5 81 VAL B CA 1
ATOM 4063 C C . VAL B 1 81 ? -23.234 22.109 0.265 1 96.5 81 VAL B C 1
ATOM 4065 O O . VAL B 1 81 ? -23.781 21.438 -0.601 1 96.5 81 VAL B O 1
ATOM 4068 N N . ALA B 1 82 ? -23.125 23.328 0.1 1 94 82 ALA B N 1
ATOM 4069 C CA . ALA B 1 82 ? -23.656 24.062 -1.047 1 94 82 ALA B CA 1
ATOM 4070 C C . ALA B 1 82 ? -22.984 23.625 -2.34 1 94 82 ALA B C 1
ATOM 4072 O O . ALA B 1 82 ? -23.594 23.625 -3.406 1 94 82 ALA B O 1
ATOM 4073 N N . ASP B 1 83 ? -21.734 23.234 -2.254 1 95.62 83 ASP B N 1
ATOM 4074 C CA . ASP B 1 83 ? -20.938 22.906 -3.432 1 95.62 83 ASP B CA 1
ATOM 4075 C C . ASP B 1 83 ? -21.109 21.438 -3.832 1 95.62 83 ASP B C 1
ATOM 4077 O O . ASP B 1 83 ? -20.875 21.078 -4.984 1 95.62 83 ASP B O 1
ATOM 4081 N N . ILE B 1 84 ? -21.547 20.547 -2.908 1 95.38 84 ILE B N 1
ATOM 4082 C CA . ILE B 1 84 ? -21.484 19.125 -3.223 1 95.38 84 ILE B CA 1
ATOM 4083 C C . ILE B 1 84 ? -22.906 18.547 -3.252 1 95.38 84 ILE B C 1
ATOM 4085 O O . ILE B 1 84 ? -23.094 17.359 -3.508 1 95.38 84 ILE B O 1
ATOM 4089 N N . THR B 1 85 ? -23.891 19.344 -2.969 1 91.38 85 THR B N 1
ATOM 4090 C CA . THR B 1 85 ? -25.266 18.906 -3.107 1 91.38 85 THR B CA 1
ATOM 4091 C C . THR B 1 85 ? -25.672 18.828 -4.578 1 91.38 85 THR B C 1
ATOM 4093 O O . THR B 1 85 ? -25.516 19.797 -5.324 1 91.38 85 THR B O 1
ATOM 4096 N N . PRO B 1 86 ? -26.094 17.594 -4.926 1 85.69 86 PRO B N 1
ATOM 4097 C CA . PRO B 1 86 ? -26.469 17.469 -6.336 1 85.69 86 PRO B CA 1
ATOM 4098 C C . PRO B 1 86 ? -27.625 18.406 -6.719 1 85.69 86 PRO B C 1
ATOM 4100 O O . PRO B 1 86 ? -28.562 18.578 -5.938 1 85.69 86 PRO B O 1
ATOM 4103 N N . ARG B 1 87 ? -27.531 19.078 -7.859 1 73.56 87 ARG B N 1
ATOM 4104 C CA . ARG B 1 87 ? -28.531 20.047 -8.32 1 73.56 87 ARG B CA 1
ATOM 4105 C C . ARG B 1 87 ? -29.688 19.359 -9.031 1 73.56 87 ARG B C 1
ATOM 4107 O O . ARG B 1 87 ? -30.812 19.844 -9.008 1 73.56 87 ARG B O 1
ATOM 4114 N N . GLN B 1 88 ? -29.266 18.266 -9.727 1 66.62 88 GLN B N 1
ATOM 4115 C CA . GLN B 1 88 ? -30.312 17.641 -10.508 1 66.62 88 GLN B CA 1
ATOM 4116 C C . GLN B 1 88 ? -30.703 16.297 -9.914 1 66.62 88 GLN B C 1
ATOM 4118 O O . GLN B 1 88 ? -29.859 15.547 -9.438 1 66.62 88 GLN B O 1
ATOM 4123 N N . VAL B 1 89 ? -32.031 16.188 -9.648 1 60.97 89 VAL B N 1
ATOM 4124 C CA . VAL B 1 89 ? -32.594 14.891 -9.258 1 60.97 89 VAL B CA 1
ATOM 4125 C C . VAL B 1 89 ? -32.406 13.883 -10.391 1 60.97 89 VAL B C 1
ATOM 4127 O O . VAL B 1 89 ? -32.688 14.188 -11.547 1 60.97 89 VAL B O 1
ATOM 4130 N N . PRO B 1 90 ? -31.703 12.859 -10.109 1 59.44 90 PRO B N 1
ATOM 4131 C CA . PRO B 1 90 ? -31.516 11.883 -11.188 1 59.44 90 PRO B CA 1
ATOM 4132 C C . PRO B 1 90 ? -32.812 11.414 -11.805 1 59.44 90 PRO B C 1
ATOM 4134 O O . PRO B 1 90 ? -33.844 11.312 -11.109 1 59.44 90 PRO B O 1
ATOM 4137 N N . LYS B 1 91 ? -33.031 11.516 -13.094 1 52.41 91 LYS B N 1
ATOM 4138 C CA . LYS B 1 91 ? -34.25 11.219 -13.836 1 52.41 91 LYS B CA 1
ATOM 4139 C C . LYS B 1 91 ? -34.75 9.812 -13.547 1 52.41 91 LYS B C 1
ATOM 4141 O O . LYS B 1 91 ? -35.938 9.539 -13.625 1 52.41 91 LYS B O 1
ATOM 4146 N N . GLY B 1 92 ? -33.875 8.883 -13.18 1 50.97 92 GLY B N 1
ATOM 4147 C CA . GLY B 1 92 ? -34.25 7.477 -13.211 1 50.97 92 GLY B CA 1
ATOM 4148 C C . GLY B 1 92 ? -34.625 6.926 -11.844 1 50.97 92 GLY B C 1
ATOM 4149 O O . GLY B 1 92 ? -34.594 5.711 -11.633 1 50.97 92 GLY B O 1
ATOM 4150 N N . GLY B 1 93 ? -35.156 7.875 -10.945 1 54.94 93 GLY B N 1
ATOM 4151 C CA . GLY B 1 93 ? -35.656 7.375 -9.68 1 54.94 93 GLY B CA 1
ATOM 4152 C C . GLY B 1 93 ? -34.562 7.086 -8.68 1 54.94 93 GLY B C 1
ATOM 4153 O O . GLY B 1 93 ? -34.812 6.535 -7.605 1 54.94 93 GLY B O 1
ATOM 4154 N N . HIS B 1 94 ? -33.406 7.238 -9.172 1 60.72 94 HIS B N 1
ATOM 4155 C CA . HIS B 1 94 ? -32.375 6.969 -8.203 1 60.72 94 HIS B CA 1
ATOM 4156 C C . HIS B 1 94 ? -32.281 8.078 -7.156 1 60.72 94 HIS B C 1
ATOM 4158 O O . HIS B 1 94 ? -32.438 9.258 -7.48 1 60.72 94 HIS B O 1
ATOM 4164 N N . LYS B 1 95 ? -32.375 7.574 -5.965 1 70.5 95 LYS B N 1
ATOM 4165 C CA . LYS B 1 95 ? -32.281 8.562 -4.887 1 70.5 95 LYS B CA 1
ATOM 4166 C C . LYS B 1 95 ? -30.906 9.266 -4.906 1 70.5 95 LYS B C 1
ATOM 4168 O O . LYS B 1 95 ? -29.891 8.648 -5.207 1 70.5 95 LYS B O 1
ATOM 4173 N N . VAL B 1 96 ? -31.047 10.461 -4.832 1 82.31 96 VAL B N 1
ATOM 4174 C CA . VAL B 1 96 ? -29.891 11.352 -4.816 1 82.31 96 VAL B CA 1
ATOM 4175 C C . VAL B 1 96 ? -28.938 10.961 -3.684 1 82.31 96 VAL B C 1
ATOM 4177 O O . VAL B 1 96 ? -29.391 10.539 -2.613 1 82.31 96 VAL B O 1
ATOM 4180 N N . ILE B 1 97 ? -27.672 10.891 -3.961 1 90.44 97 ILE B N 1
ATOM 4181 C CA . ILE B 1 97 ? -26.672 10.711 -2.924 1 90.44 97 ILE B CA 1
ATOM 4182 C C . ILE B 1 97 ? -26.484 12.016 -2.146 1 90.44 97 ILE B C 1
ATOM 4184 O O . ILE B 1 97 ? -26.031 13.016 -2.701 1 90.44 97 ILE B O 1
ATOM 4188 N N . SER B 1 98 ? -26.812 12.047 -0.872 1 90.94 98 SER B N 1
ATOM 4189 C CA . SER B 1 98 ? -26.828 13.258 -0.062 1 90.94 98 SER B CA 1
ATOM 4190 C C . SER B 1 98 ? -25.422 13.828 0.095 1 90.94 98 SER B C 1
ATOM 4192 O O . SER B 1 98 ? -24.422 13.117 -0.097 1 90.94 98 SER B O 1
ATOM 4194 N N . ALA B 1 99 ? -25.344 15.086 0.475 1 94.25 99 ALA B N 1
ATOM 4195 C CA . ALA B 1 99 ? -24.062 15.75 0.715 1 94.25 99 ALA B CA 1
ATOM 4196 C C . ALA B 1 99 ? -23.281 15.055 1.832 1 94.25 99 ALA B C 1
ATOM 4198 O O . ALA B 1 99 ? -22.078 14.867 1.731 1 94.25 99 ALA B O 1
ATOM 4199 N N . ALA B 1 100 ? -24.016 14.672 2.838 1 94.88 100 ALA B N 1
ATOM 4200 C CA . ALA B 1 100 ? -23.375 14 3.969 1 94.88 100 ALA B CA 1
ATOM 4201 C C . ALA B 1 100 ? -22.781 12.664 3.543 1 94.88 100 ALA B C 1
ATOM 4203 O O . ALA B 1 100 ? -21.688 12.297 3.977 1 94.88 100 ALA B O 1
ATOM 4204 N N . GLU B 1 101 ? -23.484 11.945 2.762 1 94.81 101 GLU B N 1
ATOM 4205 C CA . GLU B 1 101 ? -23 10.664 2.26 1 94.81 101 GLU B CA 1
ATOM 4206 C C . GLU B 1 101 ? -21.797 10.859 1.335 1 94.81 101 GLU B C 1
ATOM 4208 O O . GLU B 1 101 ? -20.844 10.07 1.364 1 94.81 101 GLU B O 1
ATOM 4213 N N . ARG B 1 102 ? -21.828 11.852 0.541 1 96.06 102 ARG B N 1
ATOM 4214 C CA . ARG B 1 102 ? -20.75 12.172 -0.37 1 96.06 102 ARG B CA 1
ATOM 4215 C C . ARG B 1 102 ? -19.469 12.508 0.4 1 96.06 102 ARG B C 1
ATOM 4217 O O . ARG B 1 102 ? -18.391 12.031 0.053 1 96.06 102 ARG B O 1
ATOM 4224 N N . LEU B 1 103 ? -19.609 13.305 1.41 1 97 103 LEU B N 1
ATOM 4225 C CA . LEU B 1 103 ? -18.453 13.656 2.244 1 97 103 LEU B CA 1
ATOM 4226 C C . LEU B 1 103 ? -17.938 12.43 2.984 1 97 103 LEU B C 1
ATOM 4228 O O . LEU B 1 103 ? -16.719 12.227 3.076 1 97 103 LEU B O 1
ATOM 4232 N N . THR B 1 104 ? -18.844 11.609 3.516 1 96.94 104 THR B N 1
ATOM 4233 C CA . THR B 1 104 ? -18.453 10.398 4.227 1 96.94 104 THR B CA 1
ATOM 4234 C C . THR B 1 104 ? -17.641 9.477 3.322 1 96.94 104 THR B C 1
ATOM 4236 O O . THR B 1 104 ? -16.594 8.969 3.723 1 96.94 104 THR B O 1
ATOM 4239 N N . LEU B 1 105 ? -18.156 9.289 2.168 1 96.75 105 LEU B N 1
ATOM 4240 C CA . LEU B 1 105 ? -17.484 8.445 1.176 1 96.75 105 LEU B CA 1
ATOM 4241 C C . LEU B 1 105 ? -16.078 8.953 0.893 1 96.75 105 LEU B C 1
ATOM 4243 O O . LEU B 1 105 ? -15.125 8.164 0.858 1 96.75 105 LEU B O 1
ATOM 4247 N N . THR B 1 106 ? -15.938 10.188 0.705 1 97.19 106 THR B N 1
ATOM 4248 C CA . THR B 1 106 ? -14.648 10.789 0.38 1 97.19 106 THR B CA 1
ATOM 4249 C C . THR B 1 106 ? -13.68 10.672 1.556 1 97.19 106 THR B C 1
ATOM 4251 O O . THR B 1 106 ? -12.508 10.328 1.37 1 97.19 106 THR B O 1
ATOM 4254 N N . LEU B 1 107 ? -14.18 10.93 2.715 1 96.69 107 LEU B N 1
ATOM 4255 C CA . LEU B 1 107 ? -13.344 10.828 3.902 1 96.69 107 LEU B CA 1
ATOM 4256 C C . LEU B 1 107 ? -12.898 9.383 4.129 1 96.69 107 LEU B C 1
ATOM 4258 O O . LEU B 1 107 ? -11.773 9.141 4.574 1 96.69 107 LEU B O 1
ATOM 4262 N N . ARG B 1 108 ? -13.766 8.43 3.855 1 95.5 108 ARG B N 1
ATOM 4263 C CA . ARG B 1 108 ? -13.398 7.023 3.965 1 95.5 108 ARG B CA 1
ATOM 4264 C C . ARG B 1 108 ? -12.297 6.668 2.971 1 95.5 108 ARG B C 1
ATOM 4266 O O . ARG B 1 108 ? -11.383 5.91 3.297 1 95.5 108 ARG B O 1
ATOM 4273 N N . PHE B 1 109 ? -12.438 7.227 1.811 1 95.5 109 PHE B N 1
ATOM 4274 C CA . PHE B 1 109 ? -11.398 7.02 0.813 1 95.5 109 PHE B CA 1
ATOM 4275 C C . PHE B 1 109 ? -10.062 7.57 1.301 1 95.5 109 PHE B C 1
ATOM 4277 O O . PHE B 1 109 ? -9.039 6.887 1.23 1 95.5 109 PHE B O 1
ATOM 4284 N N . LEU B 1 110 ? -10.078 8.711 1.79 1 95.5 110 LEU B N 1
ATOM 4285 C CA . LEU B 1 110 ? -8.859 9.336 2.291 1 95.5 110 LEU B CA 1
ATOM 4286 C C . LEU B 1 110 ? -8.289 8.555 3.467 1 95.5 110 LEU B C 1
ATOM 4288 O O . LEU B 1 110 ? -7.078 8.32 3.537 1 95.5 110 LEU B O 1
ATOM 4292 N N . ALA B 1 111 ? -9.156 8.148 4.344 1 93.75 111 ALA B N 1
ATOM 4293 C CA . ALA B 1 111 ? -8.742 7.508 5.59 1 93.75 111 ALA B CA 1
ATOM 4294 C C . ALA B 1 111 ? -8.156 6.125 5.32 1 93.75 111 ALA B C 1
ATOM 4296 O O . ALA B 1 111 ? -7.273 5.664 6.051 1 93.75 111 ALA B O 1
ATOM 4297 N N . THR B 1 112 ? -8.609 5.465 4.277 1 90.88 112 THR B N 1
ATOM 4298 C CA . THR B 1 112 ? -8.266 4.055 4.148 1 90.88 112 THR B CA 1
ATOM 4299 C C . THR B 1 112 ? -7.43 3.812 2.895 1 90.88 112 THR B C 1
ATOM 4301 O O . THR B 1 112 ? -6.676 2.84 2.822 1 90.88 112 THR B O 1
ATOM 4304 N N . GLY B 1 113 ? -7.664 4.629 1.888 1 88.5 113 GLY B N 1
ATOM 4305 C CA . GLY B 1 113 ? -7.012 4.387 0.613 1 88.5 113 GLY B CA 1
ATOM 4306 C C . GLY B 1 113 ? -7.57 3.184 -0.125 1 88.5 113 GLY B C 1
ATOM 4307 O O . GLY B 1 113 ? -6.918 2.639 -1.018 1 88.5 113 GLY B O 1
ATOM 4308 N N . GLU B 1 114 ? -8.742 2.75 0.247 1 88.69 114 GLU B N 1
ATOM 4309 C CA . GLU B 1 114 ? -9.375 1.617 -0.419 1 88.69 114 GLU B CA 1
ATOM 4310 C C . GLU B 1 114 ? -9.703 1.942 -1.874 1 88.69 114 GLU B C 1
ATOM 4312 O O . GLU B 1 114 ? -9.844 3.111 -2.236 1 88.69 114 GLU B O 1
ATOM 4317 N N . THR B 1 115 ? -9.82 0.884 -2.686 1 87.25 115 THR B N 1
ATOM 4318 C CA . THR B 1 115 ? -10.156 1.075 -4.09 1 87.25 115 THR B CA 1
ATOM 4319 C C . THR B 1 115 ? -11.602 1.542 -4.238 1 87.25 115 THR B C 1
ATOM 4321 O O . THR B 1 115 ? -12.438 1.273 -3.375 1 87.25 115 THR B O 1
ATOM 4324 N N . PHE B 1 116 ? -11.859 2.205 -5.34 1 89.75 116 PHE B N 1
ATOM 4325 C CA . PHE B 1 116 ? -13.234 2.629 -5.613 1 89.75 116 PHE B CA 1
ATOM 4326 C C . PHE B 1 116 ? -14.156 1.426 -5.734 1 89.75 116 PHE B C 1
ATOM 4328 O O . PHE B 1 116 ? -15.328 1.498 -5.359 1 89.75 116 PHE B O 1
ATOM 4335 N N . ARG B 1 117 ? -13.641 0.356 -6.168 1 87.5 117 ARG B N 1
ATOM 4336 C CA . ARG B 1 117 ? -14.438 -0.859 -6.266 1 87.5 117 ARG B CA 1
ATOM 4337 C C . ARG B 1 117 ? -14.875 -1.344 -4.887 1 87.5 117 ARG B C 1
ATOM 4339 O O . ARG B 1 117 ? -16.047 -1.678 -4.68 1 87.5 117 ARG B O 1
ATOM 4346 N N . SER B 1 118 ? -13.938 -1.417 -4.043 1 89.5 118 SER B N 1
ATOM 4347 C CA . SER B 1 118 ? -14.266 -1.823 -2.678 1 89.5 118 SER B CA 1
ATOM 4348 C C . SER B 1 118 ? -15.273 -0.876 -2.043 1 89.5 118 SER B C 1
ATOM 4350 O O . SER B 1 118 ? -16.234 -1.319 -1.4 1 89.5 118 SER B O 1
ATOM 4352 N N . LEU B 1 119 ? -15.047 0.373 -2.244 1 92.31 119 LEU B N 1
ATOM 4353 C CA . LEU B 1 119 ? -15.969 1.365 -1.702 1 92.31 119 LEU B CA 1
ATOM 4354 C C . LEU B 1 119 ? -17.344 1.239 -2.346 1 92.31 119 LEU B C 1
ATOM 4356 O O . LEU B 1 119 ? -18.359 1.479 -1.694 1 92.31 119 LEU B O 1
ATOM 4360 N N . SER B 1 120 ? -17.359 0.875 -3.604 1 91.81 120 SER B N 1
ATOM 4361 C CA . SER B 1 120 ? -18.625 0.678 -4.312 1 91.81 120 SER B CA 1
ATOM 4362 C C . SER B 1 120 ? -19.453 -0.411 -3.65 1 91.81 120 SER B C 1
ATOM 4364 O O . SER B 1 120 ? -20.672 -0.255 -3.488 1 91.81 120 SER B O 1
ATOM 4366 N N . PHE B 1 121 ? -18.859 -1.467 -3.246 1 89.31 121 PHE B N 1
ATOM 4367 C CA . PHE B 1 121 ? -19.562 -2.557 -2.584 1 89.31 121 PHE B CA 1
ATOM 4368 C C . PHE B 1 121 ? -20.094 -2.113 -1.226 1 89.31 121 PHE B C 1
ATOM 4370 O O . PHE B 1 121 ? -21.172 -2.553 -0.796 1 89.31 121 PHE B O 1
ATOM 4377 N N . GLN B 1 122 ? -19.391 -1.246 -0.588 1 91.38 122 GLN B N 1
ATOM 4378 C CA . GLN B 1 122 ? -19.766 -0.791 0.746 1 91.38 122 GLN B CA 1
ATOM 4379 C C . GLN B 1 122 ? -20.891 0.23 0.679 1 91.38 122 GLN B C 1
ATOM 4381 O O . GLN B 1 122 ? -21.922 0.077 1.354 1 91.38 122 GLN B O 1
ATOM 4386 N N . PHE B 1 123 ? -20.719 1.212 -0.175 1 92.38 123 PHE B N 1
ATOM 4387 C CA . PHE B 1 123 ? -21.641 2.336 -0.209 1 92.38 123 PHE B CA 1
ATOM 4388 C C . PHE B 1 123 ? -22.766 2.082 -1.21 1 92.38 123 PHE B C 1
ATOM 4390 O O . PHE B 1 123 ? -23.766 2.797 -1.221 1 92.38 123 PHE B O 1
ATOM 4397 N N . ARG B 1 124 ? -22.594 1.035 -2.008 1 90.69 124 ARG B N 1
ATOM 4398 C CA . ARG B 1 124 ? -23.562 0.714 -3.061 1 90.69 124 ARG B CA 1
ATOM 4399 C C . ARG B 1 124 ? -23.734 1.892 -4.012 1 90.69 124 ARG B C 1
ATOM 4401 O O . ARG B 1 124 ? -24.875 2.307 -4.281 1 90.69 124 ARG B O 1
ATOM 4408 N N . ILE B 1 125 ? -22.672 2.479 -4.383 1 89.88 125 ILE B N 1
ATOM 4409 C CA . ILE B 1 125 ? -22.531 3.541 -5.375 1 89.88 125 ILE B CA 1
ATOM 4410 C C . ILE B 1 125 ? -21.594 3.092 -6.492 1 89.88 125 ILE B C 1
ATOM 4412 O O . ILE B 1 125 ? -20.578 2.443 -6.23 1 89.88 125 ILE B O 1
ATOM 4416 N N . SER B 1 126 ? -22.016 3.379 -7.68 1 87.06 126 SER B N 1
ATOM 4417 C CA . SER B 1 126 ? -21.188 2.941 -8.805 1 87.06 126 SER B CA 1
ATOM 4418 C C . SER B 1 126 ? -19.797 3.561 -8.742 1 87.06 126 SER B C 1
ATOM 4420 O O . SER B 1 126 ? -19.625 4.656 -8.211 1 87.06 126 SER B O 1
ATOM 4422 N N . ARG B 1 127 ? -18.844 2.932 -9.32 1 87.12 127 ARG B N 1
ATOM 4423 C CA . ARG B 1 127 ? -17.469 3.406 -9.344 1 87.12 127 ARG B CA 1
ATOM 4424 C C . ARG B 1 127 ? -17.359 4.754 -10.047 1 87.12 127 ARG B C 1
ATOM 4426 O O . ARG B 1 127 ? -16.609 5.625 -9.617 1 87.12 127 ARG B O 1
ATOM 4433 N N . ALA B 1 128 ? -18.062 4.832 -11.125 1 84.31 128 ALA B N 1
ATOM 4434 C CA . ALA B 1 128 ? -18.047 6.086 -11.867 1 84.31 128 ALA B CA 1
ATOM 4435 C C . ALA B 1 128 ? -18.547 7.242 -11.008 1 84.31 128 ALA B C 1
ATOM 4437 O O . ALA B 1 128 ? -17.953 8.32 -11.008 1 84.31 128 ALA B O 1
ATOM 4438 N N . ALA B 1 129 ? -19.625 6.992 -10.32 1 88.38 129 ALA B N 1
ATOM 4439 C CA . ALA B 1 129 ? -20.172 8.016 -9.438 1 88.38 129 ALA B CA 1
ATOM 4440 C C . ALA B 1 129 ? -19.203 8.344 -8.305 1 88.38 129 ALA B C 1
ATOM 4442 O O . ALA B 1 129 ? -19.047 9.508 -7.918 1 88.38 129 ALA B O 1
ATOM 4443 N N . ILE B 1 130 ? -18.531 7.32 -7.746 1 93.12 130 ILE B N 1
ATOM 4444 C CA . ILE B 1 130 ? -17.562 7.52 -6.672 1 93.12 130 ILE B CA 1
ATOM 4445 C C . ILE B 1 130 ? -16.422 8.414 -7.16 1 93.12 130 ILE B C 1
ATOM 4447 O O . ILE B 1 130 ? -16.016 9.352 -6.465 1 93.12 130 ILE B O 1
ATOM 4451 N N . SER B 1 131 ? -15.945 8.109 -8.336 1 91.19 131 SER B N 1
ATOM 4452 C CA . SER B 1 131 ? -14.875 8.914 -8.914 1 91.19 131 SER B CA 1
ATOM 4453 C C . SER B 1 131 ? -15.281 10.383 -9.023 1 91.19 131 SER B C 1
ATOM 4455 O O . SER B 1 131 ? -14.508 11.273 -8.672 1 91.19 131 SER B O 1
ATOM 4457 N N . TYR B 1 132 ? -16.438 10.555 -9.43 1 91.25 132 TYR B N 1
ATOM 4458 C CA . TYR B 1 132 ? -16.953 11.906 -9.586 1 91.25 132 TYR B CA 1
ATOM 4459 C C . TYR B 1 132 ? -17.141 12.586 -8.227 1 91.25 132 TYR B C 1
ATOM 4461 O O . TYR B 1 132 ? -16.75 13.742 -8.047 1 91.25 132 TYR B O 1
ATOM 4469 N N . ILE B 1 133 ? -17.703 11.922 -7.336 1 94.5 133 ILE B N 1
ATOM 4470 C CA . ILE B 1 133 ? -18 12.461 -6.012 1 94.5 133 ILE B CA 1
ATOM 4471 C C . ILE B 1 133 ? -16.703 12.836 -5.305 1 94.5 133 ILE B C 1
ATOM 4473 O O . ILE B 1 133 ? -16.578 13.922 -4.742 1 94.5 133 ILE B O 1
ATOM 4477 N N . VAL B 1 134 ? -15.742 11.93 -5.312 1 96 134 VAL B N 1
ATOM 4478 C CA . VAL B 1 134 ? -14.477 12.18 -4.637 1 96 134 VAL B CA 1
ATOM 4479 C C . VAL B 1 134 ? -13.812 13.422 -5.219 1 96 134 VAL B C 1
ATOM 4481 O O . VAL B 1 134 ? -13.336 14.289 -4.477 1 96 134 VAL B O 1
ATOM 4484 N N . LYS B 1 135 ? -13.844 13.516 -6.512 1 94.31 135 LYS B N 1
ATOM 4485 C CA . LYS B 1 135 ? -13.273 14.688 -7.168 1 94.31 135 LYS B CA 1
ATOM 4486 C C . LYS B 1 135 ? -14 15.969 -6.746 1 94.31 135 LYS B C 1
ATOM 4488 O O . LYS B 1 135 ? -13.367 16.938 -6.348 1 94.31 135 LYS B O 1
ATOM 4493 N N . GLU B 1 136 ? -15.234 15.938 -6.766 1 95.5 136 GLU B N 1
ATOM 4494 C CA . GLU B 1 136 ? -16.062 17.094 -6.457 1 95.5 136 GLU B CA 1
ATOM 4495 C C . GLU B 1 136 ? -15.891 17.516 -5 1 95.5 136 GLU B C 1
ATOM 4497 O O . GLU B 1 136 ? -15.766 18.703 -4.699 1 95.5 136 GLU B O 1
ATOM 4502 N N . VAL B 1 137 ? -15.93 16.594 -4.133 1 97.69 137 VAL B N 1
ATOM 4503 C CA . VAL B 1 137 ? -15.82 16.875 -2.709 1 97.69 137 VAL B CA 1
ATOM 4504 C C . VAL B 1 137 ? -14.438 17.438 -2.398 1 97.69 137 VAL B C 1
ATOM 4506 O O . VAL B 1 137 ? -14.312 18.422 -1.649 1 97.69 137 VAL B O 1
ATOM 4509 N N . CYS B 1 138 ? -13.398 16.844 -2.949 1 97.06 138 CYS B N 1
ATOM 4510 C CA . CYS B 1 138 ? -12.047 17.359 -2.736 1 97.06 138 CYS B CA 1
ATOM 4511 C C . CYS B 1 138 ? -11.922 18.781 -3.229 1 97.06 138 CYS B C 1
ATOM 4513 O O . CYS B 1 138 ? -11.344 19.641 -2.545 1 97.06 138 CYS B O 1
ATOM 4515 N N . GLN B 1 139 ? -12.492 19.047 -4.336 1 96 139 GLN B N 1
ATOM 4516 C CA . GLN B 1 139 ? -12.453 20.406 -4.887 1 96 139 GLN B CA 1
ATOM 4517 C C . GLN B 1 139 ? -13.219 21.375 -3.998 1 96 139 GLN B C 1
ATOM 4519 O O . GLN B 1 139 ? -12.797 22.516 -3.812 1 96 139 GLN B O 1
ATOM 4524 N N . ALA B 1 140 ? -14.312 20.953 -3.518 1 97.38 140 ALA B N 1
ATOM 4525 C CA . ALA B 1 140 ? -15.117 21.797 -2.633 1 97.38 140 ALA B CA 1
ATOM 4526 C C . ALA B 1 140 ? -14.352 22.125 -1.352 1 97.38 140 ALA B C 1
ATOM 4528 O O . ALA B 1 140 ? -14.383 23.266 -0.878 1 97.38 140 ALA B O 1
ATOM 4529 N N . ILE B 1 141 ? -13.703 21.141 -0.81 1 96.81 141 ILE B N 1
ATOM 4530 C CA . ILE B 1 141 ? -12.914 21.344 0.397 1 96.81 141 ILE B CA 1
ATOM 4531 C C . ILE B 1 141 ? -11.789 22.344 0.116 1 96.81 141 ILE B C 1
ATOM 4533 O O . ILE B 1 141 ? -11.562 23.266 0.901 1 96.81 141 ILE B O 1
ATOM 4537 N N . GLU B 1 142 ? -11.156 22.141 -0.986 1 94.31 142 GLU B N 1
ATOM 4538 C CA . GLU B 1 142 ? -10.086 23.062 -1.383 1 94.31 142 GLU B CA 1
ATOM 4539 C C . GLU B 1 142 ? -10.609 24.484 -1.536 1 94.31 142 GLU B C 1
ATOM 4541 O O . GLU B 1 142 ? -9.984 25.438 -1.049 1 94.31 142 GLU B O 1
ATOM 4546 N N . LYS B 1 143 ? -11.711 24.625 -2.105 1 94.94 143 LYS B N 1
ATOM 4547 C CA . LYS B 1 143 ? -12.297 25.922 -2.412 1 94.94 143 LYS B CA 1
ATOM 4548 C C . LYS B 1 143 ? -12.766 26.625 -1.143 1 94.94 143 LYS B C 1
ATOM 4550 O O . LYS B 1 143 ? -12.531 27.828 -0.97 1 94.94 143 LYS B O 1
ATOM 4555 N N . ARG B 1 144 ? -13.391 25.891 -0.244 1 95.38 144 ARG B N 1
ATOM 4556 C CA . ARG B 1 144 ? -14.07 26.516 0.884 1 95.38 144 ARG B CA 1
ATOM 4557 C C . ARG B 1 144 ? -13.172 26.562 2.111 1 95.38 144 ARG B C 1
ATOM 4559 O O . ARG B 1 144 ? -13.211 27.531 2.883 1 95.38 144 ARG B O 1
ATOM 4566 N N . LEU B 1 145 ? -12.375 25.547 2.314 1 94.56 145 LEU B N 1
ATOM 4567 C CA . LEU B 1 145 ? -11.547 25.469 3.518 1 94.56 145 LEU B CA 1
ATOM 4568 C C . LEU B 1 145 ? -10.125 25.922 3.229 1 94.56 145 LEU B C 1
ATOM 4570 O O . LEU B 1 145 ? -9.414 26.359 4.137 1 94.56 145 LEU B O 1
ATOM 4574 N N . GLY B 1 146 ? -9.68 25.828 2.041 1 91.38 146 GLY B N 1
ATOM 4575 C CA . GLY B 1 146 ? -8.328 26.203 1.66 1 91.38 146 GLY B CA 1
ATOM 4576 C C . GLY B 1 146 ? -7.938 27.594 2.137 1 91.38 146 GLY B C 1
ATOM 4577 O O . GLY B 1 146 ? -7 27.734 2.924 1 91.38 146 GLY B O 1
ATOM 4578 N N . PRO B 1 147 ? -8.719 28.562 1.784 1 89.31 147 PRO B N 1
ATOM 4579 C CA . PRO B 1 147 ? -8.391 29.953 2.158 1 89.31 147 PRO B CA 1
ATOM 4580 C C . PRO B 1 147 ? -8.422 30.172 3.668 1 89.31 147 PRO B C 1
ATOM 4582 O O . PRO B 1 147 ? -7.727 31.047 4.184 1 89.31 147 PRO B O 1
ATOM 4585 N N . LYS B 1 148 ? -9.109 29.344 4.375 1 89.12 148 LYS B N 1
ATOM 4586 C CA . LYS B 1 148 ? -9.289 29.516 5.812 1 89.12 148 LYS B CA 1
ATOM 4587 C C . LYS B 1 148 ? -8.18 28.828 6.598 1 89.12 148 LYS B C 1
ATOM 4589 O O . LYS B 1 148 ? -7.719 29.328 7.621 1 89.12 148 LYS B O 1
ATOM 4594 N N . PHE B 1 149 ? -7.781 27.688 6.086 1 90.94 149 PHE B N 1
ATOM 4595 C CA . PHE B 1 149 ? -6.93 26.875 6.941 1 90.94 149 PHE B CA 1
ATOM 4596 C C . PHE B 1 149 ? -5.559 26.672 6.309 1 90.94 149 PHE B C 1
ATOM 4598 O O . PHE B 1 149 ? -4.633 26.188 6.961 1 90.94 149 PHE B O 1
ATOM 4605 N N . LEU B 1 150 ? -5.395 26.844 5.098 1 88.25 150 LEU B N 1
ATOM 4606 C CA . LEU B 1 150 ? -4.098 26.812 4.426 1 88.25 150 LEU B CA 1
ATOM 4607 C C . LEU B 1 150 ? -3.725 28.188 3.896 1 88.25 150 LEU B C 1
ATOM 4609 O O . LEU B 1 150 ? -3.758 28.422 2.686 1 88.25 150 LEU B O 1
ATOM 4613 N N . ALA B 1 151 ? -3.559 29.078 4.844 1 79.88 151 ALA B N 1
ATOM 4614 C CA . ALA B 1 151 ? -3.252 30.453 4.453 1 79.88 151 ALA B CA 1
ATOM 4615 C C . ALA B 1 151 ? -1.884 30.891 4.977 1 79.88 151 ALA B C 1
ATOM 4617 O O . ALA B 1 151 ? -1.629 30.828 6.18 1 79.88 151 ALA B O 1
ATOM 4618 N N . LEU B 1 152 ? -1.078 31.188 4.051 1 85.88 152 LEU B N 1
ATOM 4619 C CA . LEU B 1 152 ? 0.202 31.781 4.414 1 85.88 152 LEU B CA 1
ATOM 4620 C C . LEU B 1 152 ? -0.004 33.094 5.148 1 85.88 152 LEU B C 1
ATOM 4622 O O . LEU B 1 152 ? -0.897 33.875 4.801 1 85.88 152 LEU B O 1
ATOM 4626 N N . PRO B 1 153 ? 0.806 33.312 6.133 1 87.56 153 PRO B N 1
ATOM 4627 C CA . PRO B 1 153 ? 0.705 34.625 6.789 1 87.56 153 PRO B CA 1
ATOM 4628 C C . PRO B 1 153 ? 0.799 35.781 5.801 1 87.56 153 PRO B C 1
ATOM 4630 O O . PRO B 1 153 ? 1.617 35.75 4.879 1 87.56 153 PRO B O 1
ATOM 4633 N N . SER B 1 154 ? -0.115 36.719 5.992 1 83.94 154 SER B N 1
ATOM 4634 C CA . SER B 1 154 ? -0.189 37.844 5.047 1 83.94 154 SER B CA 1
ATOM 4635 C C . SER B 1 154 ? 0.492 39.094 5.605 1 83.94 154 SER B C 1
ATOM 4637 O O . SER B 1 154 ? 0.748 40.031 4.867 1 83.94 154 SER B O 1
ATOM 4639 N N . SER B 1 155 ? 0.813 39.062 6.875 1 88.56 155 SER B N 1
ATOM 4640 C CA . SER B 1 155 ? 1.406 40.25 7.504 1 88.56 155 SER B CA 1
ATOM 4641 C C . SER B 1 155 ? 2.676 39.875 8.266 1 88.56 155 SER B C 1
ATOM 4643 O O . SER B 1 155 ? 2.896 38.719 8.594 1 88.56 155 SER B O 1
ATOM 4645 N N . GLN B 1 156 ? 3.438 40.906 8.539 1 90.94 156 GLN B N 1
ATOM 4646 C CA . GLN B 1 156 ? 4.66 40.75 9.312 1 90.94 156 GLN B CA 1
ATOM 4647 C C . GLN B 1 156 ? 4.344 40.281 10.742 1 90.94 156 GLN B C 1
ATOM 4649 O O . GLN B 1 156 ? 5.082 39.5 11.328 1 90.94 156 GLN B O 1
ATOM 4654 N N . GLU B 1 157 ? 3.244 40.75 11.219 1 92.44 157 GLU B N 1
ATOM 4655 C CA . GLU B 1 157 ? 2.838 40.406 12.578 1 92.44 157 GLU B CA 1
ATOM 4656 C C . GLU B 1 157 ? 2.52 38.938 12.703 1 92.44 157 GLU B C 1
ATOM 4658 O O . GLU B 1 157 ? 2.885 38.281 13.688 1 92.44 157 GLU B O 1
ATOM 4663 N N . GLU B 1 158 ? 1.899 38.438 11.703 1 93 158 GLU B N 1
ATOM 4664 C CA . GLU B 1 158 ? 1.563 37 11.711 1 93 158 GLU B CA 1
ATOM 4665 C C . GLU B 1 158 ? 2.82 36.156 11.648 1 93 158 GLU B C 1
ATOM 4667 O O . GLU B 1 158 ? 2.916 35.125 12.336 1 93 158 GLU B O 1
ATOM 4672 N N . TRP B 1 159 ? 3.746 36.562 10.867 1 94.38 159 TRP B N 1
ATOM 4673 C CA . TRP B 1 159 ? 5.016 35.844 10.758 1 94.38 159 TRP B CA 1
ATOM 4674 C C . TRP B 1 159 ? 5.781 35.906 12.078 1 94.38 159 TRP B C 1
ATOM 4676 O O . TRP B 1 159 ? 6.375 34.906 12.5 1 94.38 159 TRP B O 1
ATOM 4686 N N . GLN B 1 160 ? 5.75 37.031 12.633 1 95 160 GLN B N 1
ATOM 4687 C CA . GLN B 1 160 ? 6.465 37.219 13.898 1 95 160 GLN B CA 1
ATOM 4688 C C . GLN B 1 160 ? 5.867 36.312 14.984 1 95 160 GLN B C 1
ATOM 4690 O O . GLN B 1 160 ? 6.59 35.812 15.844 1 95 160 GLN B O 1
ATOM 4695 N N . ALA B 1 161 ? 4.578 36.188 14.953 1 95.38 161 ALA B N 1
ATOM 4696 C CA . ALA B 1 161 ? 3.922 35.312 15.914 1 95.38 161 ALA B CA 1
ATOM 4697 C C . ALA B 1 161 ? 4.402 33.875 15.742 1 95.38 161 ALA B C 1
ATOM 4699 O O . ALA B 1 161 ? 4.586 33.156 16.734 1 95.38 161 ALA B O 1
ATOM 4700 N N . ILE B 1 162 ? 4.555 33.438 14.555 1 96.12 162 ILE B N 1
ATOM 4701 C CA . ILE B 1 162 ? 5.059 32.125 14.25 1 96.12 162 ILE B CA 1
ATOM 4702 C C . ILE B 1 162 ? 6.488 31.969 14.766 1 96.12 162 ILE B C 1
ATOM 4704 O O . ILE B 1 162 ? 6.828 30.969 15.406 1 96.12 162 ILE B O 1
ATOM 4708 N N . ALA B 1 163 ? 7.336 33 14.523 1 97.19 163 ALA B N 1
ATOM 4709 C CA . ALA B 1 163 ? 8.727 32.969 14.961 1 97.19 163 ALA B CA 1
ATOM 4710 C C . ALA B 1 163 ? 8.82 32.875 16.484 1 97.19 163 ALA B C 1
ATOM 4712 O O . ALA B 1 163 ? 9.672 32.156 17.016 1 97.19 163 ALA B O 1
ATOM 4713 N N . LEU B 1 164 ? 7.953 33.562 17.109 1 96.31 164 LEU B N 1
ATOM 4714 C CA . LEU B 1 164 ? 7.941 33.531 18.562 1 96.31 164 LEU B CA 1
ATOM 4715 C C . LEU B 1 164 ? 7.613 32.156 19.078 1 96.31 164 LEU B C 1
ATOM 4717 O O . LEU B 1 164 ? 8.195 31.688 20.062 1 96.31 164 LEU B O 1
ATOM 4721 N N . LYS B 1 165 ? 6.668 31.531 18.422 1 96.12 165 LYS B N 1
ATOM 4722 C CA . LYS B 1 165 ? 6.297 30.172 18.844 1 96.12 165 LYS B CA 1
ATOM 4723 C C . LYS B 1 165 ? 7.434 29.188 18.594 1 96.12 165 LYS B C 1
ATOM 4725 O O . LYS B 1 165 ? 7.648 28.266 19.391 1 96.12 165 LYS B O 1
ATOM 4730 N N . PHE B 1 166 ? 8.148 29.312 17.531 1 96.75 166 PHE B N 1
ATOM 4731 C CA . PHE B 1 166 ? 9.305 28.453 17.25 1 96.75 166 PHE B CA 1
ATOM 4732 C C . PHE B 1 166 ? 10.367 28.625 18.328 1 96.75 166 PHE B C 1
ATOM 4734 O O . PHE B 1 166 ? 11.016 27.656 18.719 1 96.75 166 PHE B O 1
ATOM 4741 N N . GLU B 1 167 ? 10.578 29.875 18.703 1 95.19 167 GLU B N 1
ATOM 4742 C CA . GLU B 1 167 ? 11.531 30.156 19.766 1 95.19 167 GLU B CA 1
ATOM 4743 C C . GLU B 1 167 ? 11.109 29.516 21.078 1 95.19 167 GLU B C 1
ATOM 4745 O O . GLU B 1 167 ? 11.914 28.859 21.734 1 95.19 167 GLU B O 1
ATOM 4750 N N . GLU B 1 168 ? 9.883 29.641 21.359 1 92.94 168 GLU B N 1
ATOM 4751 C CA . GLU B 1 168 ? 9.352 29.172 22.625 1 92.94 168 GLU B CA 1
ATOM 4752 C C . GLU B 1 168 ? 9.312 27.641 22.672 1 92.94 168 GLU B C 1
ATOM 4754 O O . GLU B 1 168 ? 9.703 27.031 23.672 1 92.94 168 GLU B O 1
ATOM 4759 N N . ARG B 1 169 ? 8.875 27.047 21.594 1 91.12 169 ARG B N 1
ATOM 4760 C CA . ARG B 1 169 ? 8.578 25.625 21.609 1 91.12 169 ARG B CA 1
ATOM 4761 C C . ARG B 1 169 ? 9.781 24.812 21.156 1 91.12 169 ARG B C 1
ATOM 4763 O O . ARG B 1 169 ? 10 23.688 21.625 1 91.12 169 ARG B O 1
ATOM 4770 N N . TRP B 1 170 ? 10.562 25.406 20.281 1 92.25 170 TRP B N 1
ATOM 4771 C CA . TRP B 1 170 ? 11.594 24.578 19.656 1 92.25 170 TRP B CA 1
ATOM 4772 C C . TRP B 1 170 ? 12.969 25.203 19.812 1 92.25 170 TRP B C 1
ATOM 4774 O O . TRP B 1 170 ? 13.953 24.734 19.234 1 92.25 170 TRP B O 1
ATOM 4784 N N . ASN B 1 171 ? 13.07 26.312 20.516 1 92.25 171 ASN B N 1
ATOM 4785 C CA . ASN B 1 171 ? 14.32 27 20.844 1 92.25 171 ASN B CA 1
ATOM 4786 C C . ASN B 1 171 ? 15.055 27.453 19.594 1 92.25 171 ASN B C 1
ATOM 4788 O O . ASN B 1 171 ? 16.266 27.281 19.469 1 92.25 171 ASN B O 1
ATOM 4792 N N . PHE B 1 172 ? 14.336 27.875 18.609 1 96.69 172 PHE B N 1
ATOM 4793 C CA . PHE B 1 172 ? 14.953 28.391 17.406 1 96.69 172 PHE B CA 1
ATOM 4794 C C . PHE B 1 172 ? 14.367 29.766 17.047 1 96.69 172 PHE B C 1
ATOM 4796 O O . PHE B 1 172 ? 13.43 29.844 16.25 1 96.69 172 PHE B O 1
ATOM 4803 N N . PRO B 1 173 ? 15.016 30.766 17.516 1 96.69 173 PRO B N 1
ATOM 4804 C CA . PRO B 1 173 ? 14.508 32.125 17.25 1 96.69 173 PRO B CA 1
ATOM 4805 C C . PRO B 1 173 ? 14.547 32.5 15.781 1 96.69 173 PRO B C 1
ATOM 4807 O O . PRO B 1 173 ? 15.391 31.984 15.031 1 96.69 173 PRO B O 1
ATOM 4810 N N . ASN B 1 174 ? 13.672 33.344 15.328 1 97.19 174 ASN B N 1
ATOM 4811 C CA . ASN B 1 174 ? 13.57 33.875 13.977 1 97.19 174 ASN B CA 1
ATOM 4812 C C . ASN B 1 174 ? 13.18 32.812 12.969 1 97.19 174 ASN B C 1
ATOM 4814 O O . ASN B 1 174 ? 13.25 33.031 11.758 1 97.19 174 ASN B O 1
ATOM 4818 N N . CYS B 1 175 ? 12.797 31.641 13.422 1 97.94 175 CYS B N 1
ATOM 4819 C CA . CYS B 1 175 ? 12.367 30.578 12.523 1 97.94 175 CYS B CA 1
ATOM 4820 C C . CYS B 1 175 ? 10.898 30.75 12.141 1 97.94 175 CYS B C 1
ATOM 4822 O O . CYS B 1 175 ? 10.062 31.031 13 1 97.94 175 CYS B O 1
ATOM 4824 N N . LEU B 1 176 ? 10.641 30.578 10.875 1 97.06 176 LEU B N 1
ATOM 4825 C CA . LEU B 1 176 ? 9.297 30.812 10.367 1 97.06 176 LEU B CA 1
ATOM 4826 C C . LEU B 1 176 ? 8.617 29.516 9.984 1 97.06 176 LEU B C 1
ATOM 4828 O O . LEU B 1 176 ? 7.402 29.484 9.75 1 97.06 176 LEU B O 1
ATOM 4832 N N . GLY B 1 177 ? 9.328 28.422 9.844 1 97.19 177 GLY B N 1
ATOM 4833 C CA . GLY B 1 177 ? 8.758 27.156 9.453 1 97.19 177 GLY B CA 1
ATOM 4834 C C . GLY B 1 177 ? 9.797 26.141 9.016 1 97.19 177 GLY B C 1
ATOM 4835 O O . GLY B 1 177 ? 10.961 26.484 8.82 1 97.19 177 GLY B O 1
ATOM 4836 N N . ALA B 1 178 ? 9.398 24.922 8.961 1 97 178 ALA B N 1
ATOM 4837 C CA . ALA B 1 178 ? 10.242 23.828 8.477 1 97 178 ALA B CA 1
ATOM 4838 C C . ALA B 1 178 ? 9.742 23.312 7.133 1 97 178 ALA B C 1
ATOM 4840 O O . ALA B 1 178 ? 8.555 23 6.977 1 97 178 ALA B O 1
ATOM 4841 N N . ILE B 1 179 ? 10.648 23.203 6.18 1 93.75 179 ILE B N 1
ATOM 4842 C CA . ILE B 1 179 ? 10.289 22.828 4.816 1 93.75 179 ILE B CA 1
ATOM 4843 C C . ILE B 1 179 ? 10.75 21.391 4.539 1 93.75 179 ILE B C 1
ATOM 4845 O O . ILE B 1 179 ? 11.852 21 4.922 1 93.75 179 ILE B O 1
ATOM 4849 N N . ASP B 1 180 ? 9.898 20.656 3.912 1 91.62 180 ASP B N 1
ATOM 4850 C CA . ASP B 1 180 ? 10.258 19.328 3.416 1 91.62 180 ASP B CA 1
ATOM 4851 C C . ASP B 1 180 ? 9.344 18.906 2.27 1 91.62 180 ASP B C 1
ATOM 4853 O O . ASP B 1 180 ? 8.297 19.516 2.043 1 91.62 180 ASP B O 1
ATOM 4857 N N . GLY B 1 181 ? 9.82 17.953 1.503 1 88.56 181 GLY B N 1
ATOM 4858 C CA . GLY B 1 181 ? 9.039 17.438 0.392 1 88.56 181 GLY B CA 1
ATOM 4859 C C . GLY B 1 181 ? 8.867 15.93 0.436 1 88.56 181 GLY B C 1
ATOM 4860 O O . GLY B 1 181 ? 9.719 15.211 0.968 1 88.56 181 GLY B O 1
ATOM 4861 N N . LYS B 1 182 ? 7.738 15.461 -0.072 1 87.5 182 LYS B N 1
ATOM 4862 C CA . LYS B 1 182 ? 7.457 14.031 -0.191 1 87.5 182 LYS B CA 1
ATOM 4863 C C . LYS B 1 182 ? 6.988 13.68 -1.601 1 87.5 182 LYS B C 1
ATOM 4865 O O . LYS B 1 182 ? 6.297 14.477 -2.246 1 87.5 182 LYS B O 1
ATOM 4870 N N . HIS B 1 183 ? 7.375 12.477 -2.043 1 83.5 183 HIS B N 1
ATOM 4871 C CA . HIS B 1 183 ? 6.828 11.914 -3.271 1 83.5 183 HIS B CA 1
ATOM 4872 C C . HIS B 1 183 ? 5.5 11.211 -3.01 1 83.5 183 HIS B C 1
ATOM 4874 O O . HIS B 1 183 ? 5.406 10.359 -2.121 1 83.5 183 HIS B O 1
ATOM 4880 N N . ILE B 1 184 ? 4.543 11.578 -3.676 1 85.69 184 ILE B N 1
ATOM 4881 C CA . ILE B 1 184 ? 3.275 10.859 -3.701 1 85.69 184 ILE B CA 1
ATOM 4882 C C . ILE B 1 184 ? 3.242 9.914 -4.898 1 85.69 184 ILE B C 1
ATOM 4884 O O . ILE B 1 184 ? 3.16 10.359 -6.047 1 85.69 184 ILE B O 1
ATOM 4888 N N . VAL B 1 185 ? 3.281 8.664 -4.605 1 81.5 185 VAL B N 1
ATOM 4889 C CA . VAL B 1 185 ? 3.371 7.668 -5.668 1 81.5 185 VAL B CA 1
ATOM 4890 C C . VAL B 1 185 ? 1.993 7.441 -6.285 1 81.5 185 VAL B C 1
ATOM 4892 O O . VAL B 1 185 ? 0.994 7.344 -5.57 1 81.5 185 VAL B O 1
ATOM 4895 N N . MET B 1 186 ? 1.985 7.449 -7.598 1 80.81 186 MET B N 1
ATOM 4896 C CA . MET B 1 186 ? 0.718 7.281 -8.305 1 80.81 186 MET B CA 1
ATOM 4897 C C . MET B 1 186 ? 0.877 6.34 -9.492 1 80.81 186 MET B C 1
ATOM 4899 O O . MET B 1 186 ? 1.998 6.055 -9.914 1 80.81 186 MET B O 1
ATOM 4903 N N . GLU B 1 187 ? -0.216 5.785 -9.828 1 74.12 187 GLU B N 1
ATOM 4904 C CA . GLU B 1 187 ? -0.242 5.09 -11.109 1 74.12 187 GLU B CA 1
ATOM 4905 C C . GLU B 1 187 ? -0.177 6.074 -12.273 1 74.12 187 GLU B C 1
ATOM 4907 O O . GLU B 1 187 ? -0.987 6.996 -12.359 1 74.12 187 GLU B O 1
ATOM 4912 N N . PRO B 1 188 ? 0.863 5.883 -13.039 1 67.44 188 PRO B N 1
ATOM 4913 C CA . PRO B 1 188 ? 0.983 6.855 -14.133 1 67.44 188 PRO B CA 1
ATOM 4914 C C . PRO B 1 188 ? -0.164 6.758 -15.133 1 67.44 188 PRO B C 1
ATOM 4916 O O . PRO B 1 188 ? -0.659 5.66 -15.406 1 67.44 188 PRO B O 1
ATOM 4919 N N . PRO B 1 189 ? -0.673 8 -15.531 1 64.44 189 PRO B N 1
ATOM 4920 C CA . PRO B 1 189 ? -1.659 7.957 -16.609 1 64.44 189 PRO B CA 1
ATOM 4921 C C . PRO B 1 189 ? -1.154 7.203 -17.844 1 64.44 189 PRO B C 1
ATOM 4923 O O . PRO B 1 189 ? 0.056 7.105 -18.062 1 64.44 189 PRO B O 1
ATOM 4926 N N . ALA B 1 190 ? -2.088 6.613 -18.422 1 60.31 190 ALA B N 1
ATOM 4927 C CA . ALA B 1 190 ? -1.723 5.93 -19.656 1 60.31 190 ALA B CA 1
ATOM 4928 C C . ALA B 1 190 ? -0.96 6.859 -20.594 1 60.31 190 ALA B C 1
ATOM 4930 O O . ALA B 1 190 ? -1.322 8.031 -20.75 1 60.31 190 ALA B O 1
ATOM 4931 N N . GLY B 1 191 ? 0.146 6.418 -21.094 1 58.12 191 GLY B N 1
ATOM 4932 C CA . GLY B 1 191 ? 0.868 7.176 -22.094 1 58.12 191 GLY B CA 1
ATOM 4933 C C . GLY B 1 191 ? 1.816 8.203 -21.516 1 58.12 191 GLY B C 1
ATOM 4934 O O . GLY B 1 191 ? 2.328 9.062 -22.234 1 58.12 191 GLY B O 1
ATOM 4935 N N . SER B 1 192 ? 1.91 8.25 -20.188 1 59.06 192 SER B N 1
ATOM 4936 C CA . SER B 1 192 ? 2.713 9.297 -19.578 1 59.06 192 SER B CA 1
ATOM 4937 C C . SER B 1 192 ? 4.203 8.992 -19.688 1 59.06 192 SER B C 1
ATOM 4939 O O . SER B 1 192 ? 5.039 9.875 -19.469 1 59.06 192 SER B O 1
ATOM 4941 N N . GLY B 1 193 ? 4.543 7.91 -20.281 1 54.75 193 GLY B N 1
ATOM 4942 C CA . GLY B 1 193 ? 5.957 7.578 -20.391 1 54.75 193 GLY B CA 1
ATOM 4943 C C . GLY B 1 193 ? 6.691 7.672 -19.062 1 54.75 193 GLY B C 1
ATOM 4944 O O . GLY B 1 193 ? 6.258 7.094 -18.062 1 54.75 193 GLY B O 1
ATOM 4945 N N . SER B 1 194 ? 7.836 8.359 -19.125 1 55.25 194 SER B N 1
ATOM 4946 C CA . SER B 1 194 ? 8.68 8.5 -17.938 1 55.25 194 SER B CA 1
ATOM 4947 C C . SER B 1 194 ? 8.445 9.844 -17.25 1 55.25 194 SER B C 1
ATOM 4949 O O . SER B 1 194 ? 9.211 10.234 -16.359 1 55.25 194 SER B O 1
ATOM 4951 N N . PHE B 1 195 ? 7.48 10.531 -17.672 1 54.38 195 PHE B N 1
ATOM 4952 C CA . PHE B 1 195 ? 7.246 11.891 -17.172 1 54.38 195 PHE B CA 1
ATOM 4953 C C . PHE B 1 195 ? 7.133 11.898 -15.656 1 54.38 195 PHE B C 1
ATOM 4955 O O . PHE B 1 195 ? 7.645 12.805 -15 1 54.38 195 PHE B O 1
ATOM 4962 N N . TYR B 1 196 ? 6.633 10.859 -15.125 1 58 196 TYR B N 1
ATOM 4963 C CA . TYR B 1 196 ? 6.402 10.828 -13.68 1 58 196 TYR B CA 1
ATOM 4964 C C . TYR B 1 196 ? 7.359 9.859 -13 1 58 196 TYR B C 1
ATOM 4966 O O . TYR B 1 196 ? 7.277 9.648 -11.789 1 58 196 TYR B O 1
ATOM 4974 N N . TYR B 1 197 ? 8.172 9.367 -13.805 1 57.47 197 TYR B N 1
ATOM 4975 C CA . TYR B 1 197 ? 9.078 8.344 -13.297 1 57.47 197 TYR B CA 1
ATOM 4976 C C . TYR B 1 197 ? 10.203 8.969 -12.484 1 57.47 197 TYR B C 1
ATOM 4978 O O . TYR B 1 197 ? 10.852 9.914 -12.93 1 57.47 197 TYR B O 1
ATOM 4986 N N . ASN B 1 198 ? 10.266 8.531 -11.32 1 50.47 198 ASN B N 1
ATOM 4987 C CA . ASN B 1 198 ? 11.273 9.125 -10.445 1 50.47 198 ASN B CA 1
ATOM 4988 C C . ASN B 1 198 ? 12.461 8.188 -10.25 1 50.47 198 ASN B C 1
ATOM 4990 O O . ASN B 1 198 ? 12.477 7.074 -10.773 1 50.47 198 ASN B O 1
ATOM 4994 N N . TYR B 1 199 ? 13.492 8.781 -9.703 1 44 199 TYR B N 1
ATOM 4995 C CA . TYR B 1 199 ? 14.75 8.078 -9.484 1 44 199 TYR B CA 1
ATOM 4996 C C . TYR B 1 199 ? 14.539 6.836 -8.617 1 44 199 TYR B C 1
ATOM 4998 O O . TYR B 1 199 ? 15.406 5.969 -8.547 1 44 199 TYR B O 1
ATOM 5006 N N . LYS B 1 200 ? 13.406 6.816 -8.031 1 49.81 200 LYS B N 1
ATOM 5007 C CA . LYS B 1 200 ? 13.109 5.68 -7.164 1 49.81 200 LYS B CA 1
ATOM 5008 C C . LYS B 1 200 ? 12.328 4.602 -7.91 1 49.81 200 LYS B C 1
ATOM 5010 O O . LYS B 1 200 ? 11.797 3.678 -7.293 1 49.81 200 LYS B O 1
ATOM 5015 N N . ASN B 1 201 ? 12.203 4.75 -9.188 1 54.31 201 ASN B N 1
ATOM 5016 C CA . ASN B 1 201 ? 11.594 3.783 -10.102 1 54.31 201 ASN B CA 1
ATOM 5017 C C . ASN B 1 201 ? 10.078 3.699 -9.891 1 54.31 201 ASN B C 1
ATOM 5019 O O . ASN B 1 201 ? 9.5 2.613 -9.945 1 54.31 201 ASN B O 1
ATOM 5023 N N . THR B 1 202 ? 9.625 4.816 -9.461 1 65.69 202 THR B N 1
ATOM 5024 C CA . THR B 1 202 ? 8.18 4.938 -9.344 1 65.69 202 THR B CA 1
ATOM 5025 C C . THR B 1 202 ? 7.684 6.203 -10.039 1 65.69 202 THR B C 1
ATOM 5027 O O . THR B 1 202 ? 8.469 7.102 -10.336 1 65.69 202 THR B O 1
ATOM 5030 N N . ASN B 1 203 ? 6.434 6.254 -10.383 1 74.31 203 ASN B N 1
ATOM 5031 C CA . ASN B 1 203 ? 5.781 7.473 -10.859 1 74.31 203 ASN B CA 1
ATOM 5032 C C . ASN B 1 203 ? 5.148 8.258 -9.711 1 74.31 203 ASN B C 1
ATOM 5034 O O . ASN B 1 203 ? 4.406 7.691 -8.906 1 74.31 203 ASN B O 1
ATOM 5038 N N . SER B 1 204 ? 5.617 9.484 -9.586 1 81.44 204 SER B N 1
ATOM 5039 C CA . SER B 1 204 ? 5.141 10.227 -8.422 1 81.44 204 SER B CA 1
ATOM 5040 C C . SER B 1 204 ? 5.008 11.711 -8.734 1 81.44 204 SER B C 1
ATOM 5042 O O . SER B 1 204 ? 5.512 12.188 -9.758 1 81.44 204 SER B O 1
ATOM 5044 N N . ILE B 1 205 ? 4.238 12.414 -7.988 1 82.88 205 ILE B N 1
ATOM 5045 C CA . ILE B 1 205 ? 4.191 13.867 -7.902 1 82.88 205 ILE B CA 1
ATOM 5046 C C . ILE B 1 205 ? 4.727 14.32 -6.547 1 82.88 205 ILE B C 1
ATOM 5048 O O . ILE B 1 205 ? 4.668 13.578 -5.57 1 82.88 205 ILE B O 1
ATOM 5052 N N . VAL B 1 206 ? 5.309 15.523 -6.488 1 84.62 206 VAL B N 1
ATOM 5053 C CA . VAL B 1 206 ? 5.984 15.961 -5.27 1 84.62 206 VAL B CA 1
ATOM 5054 C C . VAL B 1 206 ? 5.09 16.938 -4.504 1 84.62 206 VAL B C 1
ATOM 5056 O O . VAL B 1 206 ? 4.492 17.844 -5.094 1 84.62 206 VAL B O 1
ATOM 5059 N N . LEU B 1 207 ? 4.926 16.672 -3.244 1 89.81 207 LEU B N 1
ATOM 5060 C CA . LEU B 1 207 ? 4.316 17.609 -2.299 1 89.81 207 LEU B CA 1
ATOM 5061 C C . LEU B 1 207 ? 5.379 18.344 -1.492 1 89.81 207 LEU B C 1
ATOM 5063 O O . LEU B 1 207 ? 6.184 17.719 -0.8 1 89.81 207 LEU B O 1
ATOM 5067 N N . MET B 1 208 ? 5.488 19.625 -1.681 1 90.5 208 MET B N 1
ATOM 5068 C CA . MET B 1 208 ? 6.316 20.5 -0.842 1 90.5 208 MET B CA 1
ATOM 5069 C C . MET B 1 208 ? 5.469 21.203 0.206 1 90.5 208 MET B C 1
ATOM 5071 O O . MET B 1 208 ? 4.441 21.797 -0.122 1 90.5 208 MET B O 1
ATOM 5075 N N . ALA B 1 209 ? 5.867 21.094 1.447 1 93.06 209 ALA B N 1
ATOM 5076 C CA . ALA B 1 209 ? 5.051 21.703 2.498 1 93.06 209 ALA B CA 1
ATOM 5077 C C . ALA B 1 209 ? 5.922 22.422 3.521 1 93.06 209 ALA B C 1
ATOM 5079 O O . ALA B 1 209 ? 7.113 22.141 3.645 1 93.06 209 ALA B O 1
ATOM 5080 N N . ILE B 1 210 ? 5.391 23.422 4.184 1 94.94 210 ILE B N 1
ATOM 5081 C CA . ILE B 1 210 ? 5.98 24.109 5.324 1 94.94 210 ILE B CA 1
ATOM 5082 C C . ILE B 1 210 ? 5.145 23.844 6.578 1 94.94 210 ILE B C 1
ATOM 5084 O O . ILE B 1 210 ? 3.936 24.078 6.586 1 94.94 210 ILE B O 1
ATOM 5088 N N . ALA B 1 211 ? 5.793 23.312 7.539 1 96.5 211 ALA B N 1
ATOM 5089 C CA . ALA B 1 211 ? 5.129 23.047 8.812 1 96.5 211 ALA B CA 1
ATOM 5090 C C . ALA B 1 211 ? 5.32 24.219 9.781 1 96.5 211 ALA B C 1
ATOM 5092 O O . ALA B 1 211 ? 6.414 24.781 9.867 1 96.5 211 ALA B O 1
ATOM 5093 N N . GLY B 1 212 ? 4.297 24.609 10.461 1 95.69 212 GLY B N 1
ATOM 5094 C CA . GLY B 1 212 ? 4.367 25.609 11.523 1 95.69 212 GLY B CA 1
ATOM 5095 C C . GLY B 1 212 ? 4.738 25.016 12.875 1 95.69 212 GLY B C 1
ATOM 5096 O O . GLY B 1 212 ? 4.965 23.812 12.984 1 95.69 212 GLY B O 1
ATOM 5097 N N . PRO B 1 213 ? 4.809 25.875 13.844 1 95.06 213 PRO B N 1
ATOM 5098 C CA . PRO B 1 213 ? 5.309 25.438 15.148 1 95.06 213 PRO B CA 1
ATOM 5099 C C . PRO B 1 213 ? 4.352 24.484 15.859 1 95.06 213 PRO B C 1
ATOM 5101 O O . PRO B 1 213 ? 4.742 23.797 16.812 1 95.06 213 PRO B O 1
ATOM 5104 N N . ASP B 1 214 ? 3.127 24.391 15.43 1 93 214 ASP B N 1
ATOM 5105 C CA . ASP B 1 214 ? 2.129 23.547 16.078 1 93 214 ASP B CA 1
ATOM 5106 C C . ASP B 1 214 ? 1.734 22.391 15.164 1 93 214 ASP B C 1
ATOM 5108 O O . ASP B 1 214 ? 0.582 21.953 15.172 1 93 214 ASP B O 1
ATOM 5112 N N . PHE B 1 215 ? 2.584 22 14.297 1 93.44 215 PHE B N 1
ATOM 5113 C CA . PHE B 1 215 ? 2.443 20.828 13.43 1 93.44 215 PHE B CA 1
ATOM 5114 C C . PHE B 1 215 ? 1.364 21.062 12.383 1 93.44 215 PHE B C 1
ATOM 5116 O O . PHE B 1 215 ? 0.815 20.109 11.828 1 93.44 215 PHE B O 1
ATOM 5123 N N . GLU B 1 216 ? 0.968 22.281 12.203 1 95 216 GLU B N 1
ATOM 5124 C CA . GLU B 1 216 ? 0.031 22.609 11.133 1 95 216 GLU B CA 1
ATOM 5125 C C . GLU B 1 216 ? 0.76 22.828 9.812 1 95 216 GLU B C 1
ATOM 5127 O O . GLU B 1 216 ? 1.969 23.078 9.797 1 95 216 GLU B O 1
ATOM 5132 N N . CYS B 1 217 ? 0.068 22.672 8.719 1 96.31 217 CYS B N 1
ATOM 5133 C CA . CYS B 1 217 ? 0.61 22.984 7.398 1 96.31 217 CYS B CA 1
ATOM 5134 C C . CYS B 1 217 ? 0.357 24.438 7.031 1 96.31 217 CYS B C 1
ATOM 5136 O O . CYS B 1 217 ? -0.793 24.859 6.898 1 96.31 217 CYS B O 1
ATOM 5138 N N . LEU B 1 218 ? 1.407 25.219 6.871 1 94.19 218 LEU B N 1
ATOM 5139 C CA . LEU B 1 218 ? 1.285 26.641 6.559 1 94.19 218 LEU B CA 1
ATOM 5140 C C . LEU B 1 218 ? 1.197 26.859 5.051 1 94.19 218 LEU B C 1
ATOM 5142 O O . LEU B 1 218 ? 0.605 27.828 4.594 1 94.19 218 LEU B O 1
ATOM 5146 N N . TYR B 1 219 ? 1.839 25.984 4.406 1 92.94 219 TYR B N 1
ATOM 5147 C CA . TYR B 1 219 ? 1.963 26.094 2.959 1 92.94 219 TYR B CA 1
ATOM 5148 C C . TYR B 1 219 ? 2.137 24.719 2.316 1 92.94 219 TYR B C 1
ATOM 5150 O O . TYR B 1 219 ? 2.789 23.844 2.883 1 92.94 219 TYR B O 1
ATOM 5158 N N . ALA B 1 220 ? 1.457 24.578 1.222 1 93.19 220 ALA B N 1
ATOM 5159 C CA . ALA B 1 220 ? 1.609 23.344 0.449 1 93.19 220 ALA B CA 1
ATOM 5160 C C . ALA B 1 220 ? 1.612 23.641 -1.049 1 93.19 220 ALA B C 1
ATOM 5162 O O . ALA B 1 220 ? 0.813 24.438 -1.534 1 93.19 220 ALA B O 1
ATOM 5163 N N . ASP B 1 221 ? 2.551 23.078 -1.7 1 90 221 ASP B N 1
ATOM 5164 C CA . ASP B 1 221 ? 2.648 23.125 -3.156 1 90 221 ASP B CA 1
ATOM 5165 C C . ASP B 1 221 ? 2.77 21.719 -3.738 1 90 221 ASP B C 1
ATOM 5167 O O . ASP B 1 221 ? 3.652 20.938 -3.344 1 90 221 ASP B O 1
ATOM 5171 N N . ILE B 1 222 ? 1.803 21.438 -4.59 1 88.06 222 ILE B N 1
ATOM 5172 C CA . ILE B 1 222 ? 1.78 20.094 -5.16 1 88.06 222 ILE B CA 1
ATOM 5173 C C . ILE B 1 222 ? 1.708 20.172 -6.684 1 88.06 222 ILE B C 1
ATOM 5175 O O . ILE B 1 222 ? 1.06 21.078 -7.23 1 88.06 222 ILE B O 1
ATOM 5179 N N . GLY B 1 223 ? 2.406 19.219 -7.441 1 78.25 223 GLY B N 1
ATOM 5180 C CA . GLY B 1 223 ? 2.203 19.156 -8.883 1 78.25 223 GLY B CA 1
ATOM 5181 C C . GLY B 1 223 ? 3.488 18.938 -9.656 1 78.25 223 GLY B C 1
ATOM 5182 O O . GLY B 1 223 ? 3.459 18.484 -10.805 1 78.25 223 GLY B O 1
ATOM 5183 N N . THR B 1 224 ? 4.59 19.25 -9.008 1 73.31 224 THR B N 1
ATOM 5184 C CA . THR B 1 224 ? 5.855 19.062 -9.711 1 73.31 224 THR B CA 1
ATOM 5185 C C . THR B 1 224 ? 6.148 17.578 -9.914 1 73.31 224 THR B C 1
ATOM 5187 O O . THR B 1 224 ? 5.879 16.766 -9.031 1 73.31 224 THR B O 1
ATOM 5190 N N . ASN B 1 225 ? 6.586 17.281 -11.148 1 70.56 225 ASN B N 1
ATOM 5191 C CA . ASN B 1 225 ? 6.867 15.891 -11.484 1 70.56 225 ASN B CA 1
ATOM 5192 C C . ASN B 1 225 ? 7.984 15.312 -10.625 1 70.56 225 ASN B C 1
ATOM 5194 O O . ASN B 1 225 ? 8.875 16.047 -10.188 1 70.56 225 ASN B O 1
ATOM 5198 N N . GLY B 1 226 ? 8.008 14.078 -10.367 1 63.06 226 GLY B N 1
ATOM 5199 C CA . GLY B 1 226 ? 8.859 13.344 -9.438 1 63.06 226 GLY B CA 1
ATOM 5200 C C . GLY B 1 226 ? 10.297 13.242 -9.906 1 63.06 226 GLY B C 1
ATOM 5201 O O . GLY B 1 226 ? 11.172 12.82 -9.148 1 63.06 226 GLY B O 1
ATOM 5202 N N . ARG B 1 227 ? 10.586 13.703 -11.016 1 60.81 227 ARG B N 1
ATOM 5203 C CA . ARG B 1 227 ? 11.945 13.594 -11.539 1 60.81 227 ARG B CA 1
ATOM 5204 C C . ARG B 1 227 ? 12.852 14.656 -10.938 1 60.81 227 ARG B C 1
ATOM 5206 O O . ARG B 1 227 ? 14.07 14.484 -10.891 1 60.81 227 ARG B O 1
ATOM 5213 N N . VAL B 1 228 ? 12.234 15.695 -10.461 1 60.56 228 VAL B N 1
ATOM 5214 C CA . VAL B 1 228 ? 12.984 16.859 -9.977 1 60.56 228 VAL B CA 1
ATOM 5215 C C . VAL B 1 228 ? 13.414 16.625 -8.531 1 60.56 228 VAL B C 1
ATOM 5217 O O . VAL B 1 228 ? 12.68 16.031 -7.742 1 60.56 228 VAL B O 1
ATOM 5220 N N . SER B 1 229 ? 14.727 16.906 -8.219 1 61.41 229 SER B N 1
ATOM 5221 C CA . SER B 1 229 ? 15.227 16.797 -6.852 1 61.41 229 SER B CA 1
ATOM 5222 C C . SER B 1 229 ? 14.477 17.734 -5.914 1 61.41 229 SER B C 1
ATOM 5224 O O . SER B 1 229 ? 13.781 18.656 -6.367 1 61.41 229 SER B O 1
ATOM 5226 N N . ASP B 1 230 ? 14.641 17.5 -4.625 1 60.81 230 ASP B N 1
ATOM 5227 C CA . ASP B 1 230 ? 13.961 18.312 -3.621 1 60.81 230 ASP B CA 1
ATOM 5228 C C . ASP B 1 230 ? 14.258 19.797 -3.82 1 60.81 230 ASP B C 1
ATOM 5230 O O . ASP B 1 230 ? 13.336 20.609 -3.82 1 60.81 230 ASP B O 1
ATOM 5234 N N . GLY B 1 231 ? 15.594 20.016 -3.869 1 63.75 231 GLY B N 1
ATOM 5235 C CA . GLY B 1 231 ? 15.984 21.406 -4.055 1 63.75 231 GLY B CA 1
ATOM 5236 C C . GLY B 1 231 ? 15.422 22.031 -5.32 1 63.75 231 GLY B C 1
ATOM 5237 O O . GLY B 1 231 ? 14.992 23.188 -5.312 1 63.75 231 GLY B O 1
ATOM 5238 N N . GLY B 1 232 ? 15.359 21.266 -6.27 1 68.94 232 GLY B N 1
ATOM 5239 C CA . GLY B 1 232 ? 14.805 21.734 -7.523 1 68.94 232 GLY B CA 1
ATOM 5240 C C . GLY B 1 232 ? 13.312 22 -7.453 1 68.94 232 GLY B C 1
ATOM 5241 O O . GLY B 1 232 ? 12.82 22.984 -8.016 1 68.94 232 GLY B O 1
ATOM 5242 N N . VAL B 1 233 ? 12.68 21.25 -6.707 1 73.81 233 VAL B N 1
ATOM 5243 C CA . VAL B 1 233 ? 11.234 21.406 -6.559 1 73.81 233 VAL B CA 1
ATOM 5244 C C . VAL B 1 233 ? 10.93 22.688 -5.773 1 73.81 233 VAL B C 1
ATOM 5246 O O . VAL B 1 233 ? 10.047 23.453 -6.145 1 73.81 233 VAL B O 1
ATOM 5249 N N . TRP B 1 234 ? 11.727 22.969 -4.738 1 79.62 234 TRP B N 1
ATOM 5250 C CA . TRP B 1 234 ? 11.5 24.156 -3.916 1 79.62 234 TRP B CA 1
ATOM 5251 C C . TRP B 1 234 ? 11.656 25.422 -4.742 1 79.62 234 TRP B C 1
ATOM 5253 O O . TRP B 1 234 ? 10.844 26.344 -4.633 1 79.62 234 TRP B O 1
ATOM 5263 N N . ASN B 1 235 ? 12.641 25.375 -5.543 1 77.5 235 ASN B N 1
ATOM 5264 C CA . ASN B 1 235 ? 12.906 26.562 -6.34 1 77.5 235 ASN B CA 1
ATOM 5265 C C . ASN B 1 235 ? 11.742 26.891 -7.277 1 77.5 235 ASN B C 1
ATOM 5267 O O . ASN B 1 235 ? 11.562 28.031 -7.688 1 77.5 235 ASN B O 1
ATOM 5271 N N . LYS B 1 236 ? 10.953 25.875 -7.543 1 76.88 236 LYS B N 1
ATOM 5272 C CA . LYS B 1 236 ? 9.844 26.047 -8.469 1 76.88 236 LYS B CA 1
ATOM 5273 C C . LYS B 1 236 ? 8.547 26.359 -7.723 1 76.88 236 LYS B C 1
ATOM 5275 O O . LYS B 1 236 ? 7.543 26.719 -8.336 1 76.88 236 LYS B O 1
ATOM 5280 N N . CYS B 1 237 ? 8.648 26.281 -6.461 1 83.44 237 CYS B N 1
ATOM 5281 C CA . CYS B 1 237 ? 7.457 26.531 -5.656 1 83.44 237 CYS B CA 1
ATOM 5282 C C . CYS B 1 237 ? 7.117 28.016 -5.629 1 83.44 237 CYS B C 1
ATOM 5284 O O . CYS B 1 237 ? 8.008 28.859 -5.684 1 83.44 237 CYS B O 1
ATOM 5286 N N . SER B 1 238 ? 5.898 28.344 -5.508 1 79.19 238 SER B N 1
ATOM 5287 C CA . SER B 1 238 ? 5.41 29.719 -5.516 1 79.19 238 SER B CA 1
ATOM 5288 C C . SER B 1 238 ? 5.992 30.516 -4.355 1 79.19 238 SER B C 1
ATOM 5290 O O . SER B 1 238 ? 6.367 31.672 -4.523 1 79.19 238 SER B O 1
ATOM 5292 N N . LEU B 1 239 ? 6.109 29.859 -3.291 1 80.88 239 LEU B N 1
ATOM 5293 C CA . LEU B 1 239 ? 6.598 30.578 -2.117 1 80.88 239 LEU B CA 1
ATOM 5294 C C . LEU B 1 239 ? 8.078 30.922 -2.268 1 80.88 239 LEU B C 1
ATOM 5296 O O . LEU B 1 239 ? 8.5 32.031 -1.907 1 80.88 239 LEU B O 1
ATOM 5300 N N . SER B 1 240 ? 8.781 29.984 -2.76 1 83.69 240 SER B N 1
ATOM 5301 C CA . SER B 1 240 ? 10.203 30.25 -2.99 1 83.69 240 SER B CA 1
ATOM 5302 C C . SER B 1 240 ? 10.391 31.422 -3.943 1 83.69 240 SER B C 1
ATOM 5304 O O . SER B 1 240 ? 11.195 32.312 -3.684 1 83.69 240 SER B O 1
ATOM 5306 N N . GLN B 1 241 ? 9.609 31.438 -4.906 1 82.62 241 GLN B N 1
ATOM 5307 C CA . GLN B 1 241 ? 9.664 32.531 -5.879 1 82.62 241 GLN B CA 1
ATOM 5308 C C . GLN B 1 241 ? 9.234 33.844 -5.254 1 82.62 241 GLN B C 1
ATOM 5310 O O . GLN B 1 241 ? 9.812 34.906 -5.551 1 82.62 241 GLN B O 1
ATOM 5315 N N . ALA B 1 242 ? 8.312 33.75 -4.438 1 82.88 242 ALA B N 1
ATOM 5316 C CA . ALA B 1 242 ? 7.809 34.969 -3.773 1 82.88 242 ALA B CA 1
ATOM 5317 C C . ALA B 1 242 ? 8.844 35.5 -2.799 1 82.88 242 ALA B C 1
ATOM 5319 O O . ALA B 1 242 ? 8.977 36.719 -2.664 1 82.88 242 ALA B O 1
ATOM 5320 N N . ILE B 1 243 ? 9.523 34.719 -2.164 1 83.5 243 ILE B N 1
ATOM 5321 C CA . ILE B 1 243 ? 10.562 35.125 -1.234 1 83.5 243 ILE B CA 1
ATOM 5322 C C . ILE B 1 243 ? 11.711 35.781 -2.004 1 83.5 243 ILE B C 1
ATOM 5324 O O . ILE B 1 243 ? 12.172 36.875 -1.648 1 83.5 243 ILE B O 1
ATOM 5328 N N . GLU B 1 244 ? 12.086 35.156 -3.053 1 82.19 244 GLU B N 1
ATOM 5329 C CA . GLU B 1 244 ? 13.188 35.656 -3.867 1 82.19 244 GLU B CA 1
ATOM 5330 C C . GLU B 1 244 ? 12.82 36.969 -4.555 1 82.19 244 GLU B C 1
ATOM 5332 O O . GLU B 1 244 ? 13.664 37.844 -4.707 1 82.19 244 GLU B O 1
ATOM 5337 N N . GLY B 1 245 ? 11.57 36.969 -4.949 1 80.88 245 GLY B N 1
ATOM 5338 C CA . GLY B 1 245 ? 11.109 38.156 -5.645 1 80.88 245 GLY B CA 1
ATOM 5339 C C . GLY B 1 245 ? 10.711 39.281 -4.707 1 80.88 245 GLY B C 1
ATOM 5340 O O . GLY B 1 245 ? 10.445 40.406 -5.148 1 80.88 245 GLY B O 1
ATOM 5341 N N . GLY B 1 246 ? 10.625 39.062 -3.467 1 79.62 246 GLY B N 1
ATOM 5342 C CA . GLY B 1 246 ? 10.305 40.094 -2.486 1 79.62 246 GLY B CA 1
ATOM 5343 C C . GLY B 1 246 ? 8.812 40.375 -2.404 1 79.62 246 GLY B C 1
ATOM 5344 O O . GLY B 1 246 ? 8.414 41.469 -1.968 1 79.62 246 GLY B O 1
ATOM 5345 N N . THR B 1 247 ? 8.031 39.5 -2.895 1 79.56 247 THR B N 1
ATOM 5346 C CA . THR B 1 247 ? 6.598 39.719 -2.914 1 79.56 247 THR B CA 1
ATOM 5347 C C . THR B 1 247 ? 5.961 39.312 -1.591 1 79.56 247 THR B C 1
ATOM 5349 O O . THR B 1 247 ? 4.859 39.781 -1.26 1 79.56 247 THR B O 1
ATOM 5352 N N . ILE B 1 248 ? 6.625 38.469 -0.897 1 82.81 248 ILE B N 1
ATOM 5353 C CA . ILE B 1 248 ? 6.117 38.094 0.417 1 82.81 248 ILE B CA 1
ATOM 5354 C C . ILE B 1 248 ? 6.746 38.969 1.489 1 82.81 248 ILE B C 1
ATOM 5356 O O . ILE B 1 248 ? 7.93 39.312 1.412 1 82.81 248 ILE B O 1
ATOM 5360 N N . SER B 1 249 ? 5.977 39.406 2.312 1 81 249 SER B N 1
ATOM 5361 C CA . SER B 1 249 ? 6.418 40.344 3.359 1 81 249 SER B CA 1
ATOM 5362 C C . SER B 1 249 ? 6.969 39.562 4.562 1 81 249 SER B C 1
ATOM 5364 O O . SER B 1 249 ? 6.301 39.469 5.594 1 81 249 SER B O 1
ATOM 5366 N N . LEU B 1 250 ? 8.188 39.094 4.465 1 88.38 250 LEU B N 1
ATOM 5367 C CA . LEU B 1 250 ? 8.82 38.531 5.648 1 88.38 250 LEU B CA 1
ATOM 5368 C C . LEU B 1 250 ? 9.188 39.625 6.648 1 88.38 250 LEU B C 1
ATOM 5370 O O . LEU B 1 250 ? 9.438 40.781 6.258 1 88.38 250 LEU B O 1
ATOM 5374 N N . PRO B 1 251 ? 9.164 39.281 7.84 1 92.44 251 PRO B N 1
ATOM 5375 C CA . PRO B 1 251 ? 9.57 40.312 8.805 1 92.44 251 PRO B CA 1
ATOM 5376 C C . PRO B 1 251 ? 11.023 40.75 8.617 1 92.44 251 PRO B C 1
ATOM 5378 O O . PRO B 1 251 ? 11.852 39.969 8.133 1 92.44 251 PRO B O 1
ATOM 5381 N N . PRO B 1 252 ? 11.266 42 8.953 1 91.44 252 PRO B N 1
ATOM 5382 C CA . PRO B 1 252 ? 12.648 42.469 8.867 1 91.44 252 PRO B CA 1
ATOM 5383 C C . PRO B 1 252 ? 13.578 41.75 9.844 1 91.44 252 PRO B C 1
ATOM 5385 O O . PRO B 1 252 ? 13.117 41.125 10.797 1 91.44 252 PRO B O 1
ATOM 5388 N N . PRO B 1 253 ? 14.859 41.844 9.5 1 94 253 PRO B N 1
ATOM 5389 C CA . PRO B 1 253 ? 15.812 41.219 10.414 1 94 253 PRO B CA 1
ATOM 5390 C C . PRO B 1 253 ? 15.641 41.688 11.859 1 94 253 PRO B C 1
ATOM 5392 O O . PRO B 1 253 ? 15.312 42.875 12.094 1 94 253 PRO B O 1
ATOM 5395 N N . LYS B 1 254 ? 15.852 40.812 12.727 1 94 254 LYS B N 1
ATOM 5396 C CA . LYS B 1 254 ? 15.688 41.062 14.156 1 94 254 LYS B CA 1
ATOM 5397 C C . LYS B 1 254 ? 16.844 40.438 14.953 1 94 254 LYS B C 1
ATOM 5399 O O . LYS B 1 254 ? 17.422 39.438 14.555 1 94 254 LYS B O 1
ATOM 5404 N N . CYS B 1 255 ? 17.062 41.125 16.031 1 93.31 255 CYS B N 1
ATOM 5405 C CA . CYS B 1 255 ? 18.078 40.594 16.938 1 93.31 255 CYS B CA 1
ATOM 5406 C C . CYS B 1 255 ? 17.609 39.344 17.625 1 93.31 255 CYS B C 1
ATOM 5408 O O . CYS B 1 255 ? 16.438 39.25 18 1 93.31 255 CYS B O 1
ATOM 5410 N N . LEU B 1 256 ? 18.531 38.406 17.688 1 93.44 256 LEU B N 1
ATOM 5411 C CA . LEU B 1 256 ? 18.219 37.219 18.469 1 93.44 256 LEU B CA 1
ATOM 5412 C C . LEU B 1 256 ? 18.078 37.531 19.953 1 93.44 256 LEU B C 1
ATOM 5414 O O . LEU B 1 256 ? 18.562 38.594 20.406 1 93.44 256 LEU B O 1
ATOM 5418 N N . PRO B 1 257 ? 17.359 36.719 20.656 1 90.69 257 PRO B N 1
ATOM 5419 C CA . PRO B 1 257 ? 17.25 36.969 22.094 1 90.69 257 PRO B CA 1
ATOM 5420 C C . PRO B 1 257 ? 18.609 37.094 22.781 1 90.69 257 PRO B C 1
ATOM 5422 O O . PRO B 1 257 ? 19.438 36.219 22.656 1 90.69 257 PRO B O 1
ATOM 5425 N N . HIS B 1 258 ? 18.812 38.219 23.438 1 87.25 258 HIS B N 1
ATOM 5426 C CA . HIS B 1 258 ? 20.031 38.5 24.188 1 87.25 258 HIS B CA 1
ATOM 5427 C C . HIS B 1 258 ? 21.219 38.688 23.234 1 87.25 258 HIS B C 1
ATOM 5429 O O . HIS B 1 258 ? 22.359 38.75 23.672 1 87.25 258 HIS B O 1
ATOM 5435 N N . GLY B 1 259 ? 20.875 38.688 21.922 1 80.5 259 GLY B N 1
ATOM 5436 C CA . GLY B 1 259 ? 21.938 38.875 20.938 1 80.5 259 GLY B CA 1
ATOM 5437 C C . GLY B 1 259 ? 22.016 40.312 20.453 1 80.5 259 GLY B C 1
ATOM 5438 O O . GLY B 1 259 ? 21.125 41.125 20.703 1 80.5 259 GLY B O 1
ATOM 5439 N N . VAL B 1 260 ? 23.156 40.594 19.734 1 81.12 260 VAL B N 1
ATOM 5440 C CA . VAL B 1 260 ? 23.391 41.969 19.312 1 81.12 260 VAL B CA 1
ATOM 5441 C C . VAL B 1 260 ? 23.281 42.062 17.781 1 81.12 260 VAL B C 1
ATOM 5443 O O . VAL B 1 260 ? 23.016 43.125 17.234 1 81.12 260 VAL B O 1
ATOM 5446 N N . GLN B 1 261 ? 23.312 41 17.25 1 86.31 261 GLN B N 1
ATOM 5447 C CA . GLN B 1 261 ? 23.312 41.031 15.781 1 86.31 261 GLN B CA 1
ATOM 5448 C C . GLN B 1 261 ? 21.922 40.75 15.227 1 86.31 261 GLN B C 1
ATOM 5450 O O . GLN B 1 261 ? 21.219 39.875 15.719 1 86.31 261 GLN B O 1
ATOM 5455 N N . LYS B 1 262 ? 21.594 41.562 14.258 1 92.81 262 LYS B N 1
ATOM 5456 C CA . LYS B 1 262 ? 20.312 41.344 13.57 1 92.81 262 LYS B CA 1
ATOM 5457 C C . LYS B 1 262 ? 20.438 40.25 12.516 1 92.81 262 LYS B C 1
ATOM 5459 O O . LYS B 1 262 ? 21.391 40.25 11.719 1 92.81 262 LYS B O 1
ATOM 5464 N N . LEU B 1 263 ? 19.578 39.344 12.625 1 95.25 263 LEU B N 1
ATOM 5465 C CA . LEU B 1 263 ? 19.547 38.25 11.656 1 95.25 263 LEU B CA 1
ATOM 5466 C C . LEU B 1 263 ? 18.203 38.188 10.945 1 95.25 263 LEU B C 1
ATOM 5468 O O . LEU B 1 263 ? 17.172 38.562 11.516 1 95.25 263 LEU B O 1
ATOM 5472 N N . PRO B 1 264 ? 18.219 37.781 9.703 1 95.25 264 PRO B N 1
ATOM 5473 C CA . PRO B 1 264 ? 16.953 37.594 9 1 95.25 264 PRO B CA 1
ATOM 5474 C C . PRO B 1 264 ? 16.109 36.438 9.57 1 95.25 264 PRO B C 1
ATOM 5476 O O . PRO B 1 264 ? 16.625 35.625 10.328 1 95.25 264 PRO B O 1
ATOM 5479 N N . HIS B 1 265 ? 14.805 36.594 9.305 1 96.19 265 HIS B N 1
ATOM 5480 C CA . HIS B 1 265 ? 13.961 35.438 9.57 1 96.19 265 HIS B CA 1
ATOM 5481 C C . HIS B 1 265 ? 14.203 34.312 8.555 1 96.19 265 HIS B C 1
ATOM 5483 O O . HIS B 1 265 ? 14.484 34.594 7.383 1 96.19 265 HIS B O 1
ATOM 5489 N N . ILE B 1 266 ? 14.148 33.062 9.023 1 96.88 266 ILE B N 1
ATOM 5490 C CA . ILE B 1 266 ? 14.617 31.969 8.164 1 96.88 266 ILE B CA 1
ATOM 5491 C C . ILE B 1 266 ? 13.641 30.797 8.234 1 96.88 266 ILE B C 1
ATOM 5493 O O . ILE B 1 266 ? 12.82 30.719 9.148 1 96.88 266 ILE B O 1
ATOM 5497 N N . PHE B 1 267 ? 13.695 29.969 7.238 1 96.56 267 PHE B N 1
ATOM 5498 C CA . PHE B 1 267 ? 13.125 28.625 7.23 1 96.56 267 PHE B CA 1
ATOM 5499 C C . PHE B 1 267 ? 14.211 27.578 7.43 1 96.56 267 PHE B C 1
ATOM 5501 O O . PHE B 1 267 ? 15.383 27.828 7.141 1 96.56 267 PHE B O 1
ATOM 5508 N N . VAL B 1 268 ? 13.828 26.453 7.965 1 97.06 268 VAL B N 1
ATOM 5509 C CA . VAL B 1 268 ? 14.781 25.359 8.141 1 97.06 268 VAL B CA 1
ATOM 5510 C C . VAL B 1 268 ? 14.422 24.203 7.211 1 97.06 268 VAL B C 1
ATOM 5512 O O . VAL B 1 268 ? 13.242 23.906 7.016 1 97.06 268 VAL B O 1
ATOM 5515 N N . ALA B 1 269 ? 15.359 23.594 6.586 1 94 269 ALA B N 1
ATOM 5516 C CA . ALA B 1 269 ? 15.18 22.469 5.66 1 94 269 ALA B CA 1
ATOM 5517 C C . ALA B 1 269 ? 16.312 21.469 5.797 1 94 269 ALA B C 1
ATOM 5519 O O . ALA B 1 269 ? 17.234 21.672 6.59 1 94 269 ALA B O 1
ATOM 5520 N N . ASP B 1 270 ? 16.188 20.375 5.129 1 89.12 270 ASP B N 1
ATOM 5521 C CA . ASP B 1 270 ? 17.234 19.344 5.238 1 89.12 270 ASP B CA 1
ATOM 5522 C C . ASP B 1 270 ? 18.391 19.641 4.289 1 89.12 270 ASP B C 1
ATOM 5524 O O . ASP B 1 270 ? 18.469 20.719 3.703 1 89.12 270 ASP B O 1
ATOM 5528 N N . ASP B 1 271 ? 19.328 18.734 4.184 1 85.69 271 ASP B N 1
ATOM 5529 C CA . ASP B 1 271 ? 20.594 18.938 3.477 1 85.69 271 ASP B CA 1
ATOM 5530 C C . ASP B 1 271 ? 20.375 18.938 1.964 1 85.69 271 ASP B C 1
ATOM 5532 O O . ASP B 1 271 ? 21.266 19.359 1.209 1 85.69 271 ASP B O 1
ATOM 5536 N N . ALA B 1 272 ? 19.219 18.578 1.553 1 78.62 272 ALA B N 1
ATOM 5537 C CA . ALA B 1 272 ? 18.938 18.516 0.121 1 78.62 272 ALA B CA 1
ATOM 5538 C C . ALA B 1 272 ? 18.641 19.906 -0.433 1 78.62 272 ALA B C 1
ATOM 5540 O O . ALA B 1 272 ? 18.688 20.125 -1.647 1 78.62 272 ALA B O 1
ATOM 5541 N N . PHE B 1 273 ? 18.406 20.844 0.393 1 85.31 273 PHE B N 1
ATOM 5542 C CA . PHE B 1 273 ? 18.078 22.203 -0.015 1 85.31 273 PHE B CA 1
ATOM 5543 C C . PHE B 1 273 ? 19.344 23.062 -0.087 1 85.31 273 PHE B C 1
ATOM 5545 O O . PHE B 1 273 ? 20.328 22.766 0.574 1 85.31 273 PHE B O 1
ATOM 5552 N N . ALA B 1 274 ? 19.266 24.031 -0.85 1 85.88 274 ALA B N 1
ATOM 5553 C CA . ALA B 1 274 ? 20.375 24.984 -0.914 1 85.88 274 ALA B CA 1
ATOM 5554 C C . ALA B 1 274 ? 20.328 25.969 0.26 1 85.88 274 ALA B C 1
ATOM 5556 O O . ALA B 1 274 ? 19.25 26.406 0.666 1 85.88 274 ALA B O 1
ATOM 5557 N N . LEU B 1 275 ? 21.5 26.203 0.719 1 91.69 275 LEU B N 1
ATOM 5558 C CA . LEU B 1 275 ? 21.609 27.219 1.767 1 91.69 275 LEU B CA 1
ATOM 5559 C C . LEU B 1 275 ? 21.391 28.609 1.198 1 91.69 275 LEU B C 1
ATOM 5561 O O . LEU B 1 275 ? 22.016 29 0.217 1 91.69 275 LEU B O 1
ATOM 5565 N N . LYS B 1 276 ? 20.453 29.359 1.762 1 91.75 276 LYS B N 1
ATOM 5566 C CA . LYS B 1 276 ? 20.156 30.734 1.405 1 91.75 276 LYS B CA 1
ATOM 5567 C C . LYS B 1 276 ? 20.047 31.609 2.648 1 91.75 276 LYS B C 1
ATOM 5569 O O . LYS B 1 276 ? 20.078 31.109 3.773 1 91.75 276 LYS B O 1
ATOM 5574 N N . THR B 1 277 ? 19.953 32.906 2.449 1 92.5 277 THR B N 1
ATOM 5575 C CA . THR B 1 277 ? 19.891 33.812 3.576 1 92.5 277 THR B CA 1
ATOM 5576 C C . THR B 1 277 ? 18.641 33.562 4.41 1 92.5 277 THR B C 1
ATOM 5578 O O . THR B 1 277 ? 18.641 33.781 5.625 1 92.5 277 THR B O 1
ATOM 5581 N N . ASN B 1 278 ? 17.562 33.156 3.746 1 93.44 278 ASN B N 1
ATOM 5582 C CA . ASN B 1 278 ? 16.312 32.906 4.453 1 93.44 278 ASN B CA 1
ATOM 5583 C C . ASN B 1 278 ? 16.031 31.406 4.547 1 93.44 278 ASN B C 1
ATOM 5585 O O . ASN B 1 278 ? 14.914 31 4.895 1 93.44 278 ASN B O 1
ATOM 5589 N N . LEU B 1 279 ? 16.969 30.578 4.184 1 94.06 279 LEU B N 1
ATOM 5590 C CA . LEU B 1 279 ? 16.828 29.125 4.227 1 94.06 279 LEU B CA 1
ATOM 5591 C C . LEU B 1 279 ? 18.078 28.469 4.797 1 94.06 279 LEU B C 1
ATOM 5593 O O . LEU B 1 279 ? 19.156 28.531 4.188 1 94.06 279 LEU B O 1
ATOM 5597 N N . MET B 1 280 ? 17.953 27.875 5.926 1 96.19 280 MET B N 1
ATOM 5598 C CA . MET B 1 280 ? 19.094 27.266 6.621 1 96.19 280 MET B CA 1
ATOM 5599 C C . MET B 1 280 ? 19.047 25.75 6.516 1 96.19 280 MET B C 1
ATOM 5601 O O . MET B 1 280 ? 17.969 25.156 6.469 1 96.19 280 MET B O 1
ATOM 5605 N N . LYS B 1 281 ? 20.078 25.094 6.484 1 94.06 281 LYS B N 1
ATOM 5606 C CA . LYS B 1 281 ? 20.266 23.641 6.484 1 94.06 281 LYS B CA 1
ATOM 5607 C C . LYS B 1 281 ? 21.375 23.234 7.449 1 94.06 281 LYS B C 1
ATOM 5609 O O . LYS B 1 281 ? 22.125 24.078 7.934 1 94.06 281 LYS B O 1
ATOM 5614 N N . PRO B 1 282 ? 21.484 22.016 7.762 1 94.75 282 PRO B N 1
ATOM 5615 C CA . PRO B 1 282 ? 22.531 21.578 8.688 1 94.75 282 PRO B CA 1
ATOM 5616 C C . PRO B 1 282 ? 23.922 21.609 8.055 1 94.75 282 PRO B C 1
ATOM 5618 O O . PRO B 1 282 ? 24.047 21.578 6.828 1 94.75 282 PRO B O 1
ATOM 5621 N N . TYR B 1 283 ? 24.938 21.781 8.953 1 93.88 283 TYR B N 1
ATOM 5622 C CA . TYR B 1 283 ? 26.297 21.562 8.484 1 93.88 283 TYR B CA 1
ATOM 5623 C C . TYR B 1 283 ? 26.5 20.125 8.039 1 93.88 283 TYR B C 1
ATOM 5625 O O . TYR B 1 283 ? 25.969 19.188 8.656 1 93.88 283 TYR B O 1
ATOM 5633 N N . PRO B 1 284 ? 27.234 19.969 6.973 1 89 284 PRO B N 1
ATOM 5634 C CA . PRO B 1 284 ? 27.5 18.609 6.512 1 89 284 PRO B CA 1
ATOM 5635 C C . PRO B 1 284 ? 28.281 17.781 7.535 1 89 284 PRO B C 1
ATOM 5637 O O . PRO B 1 284 ? 28.984 18.344 8.375 1 89 284 PRO B O 1
ATOM 5640 N N . GLN B 1 285 ? 28.125 16.484 7.363 1 85.75 285 GLN B N 1
ATOM 5641 C CA . GLN B 1 285 ? 28.719 15.562 8.32 1 85.75 285 GLN B CA 1
ATOM 5642 C C . GLN B 1 285 ? 30.25 15.625 8.258 1 85.75 285 GLN B C 1
ATOM 5644 O O . GLN B 1 285 ? 30.922 15.461 9.281 1 85.75 285 GLN B O 1
ATOM 5649 N N . LYS B 1 286 ? 30.688 15.82 7.145 1 84 286 LYS B N 1
ATOM 5650 C CA . LYS B 1 286 ? 32.125 15.922 6.996 1 84 286 LYS B CA 1
ATOM 5651 C C . LYS B 1 286 ? 32.656 17.188 7.66 1 84 286 LYS B C 1
ATOM 5653 O O . LYS B 1 286 ? 32.219 18.297 7.355 1 84 286 LYS B O 1
ATOM 5658 N N . GLY B 1 287 ? 33.562 17.125 8.656 1 84.62 287 GLY B N 1
ATOM 5659 C CA . GLY B 1 287 ? 34.219 18.266 9.273 1 84.62 287 GLY B CA 1
ATOM 5660 C C . GLY B 1 287 ? 33.438 18.859 10.414 1 84.62 287 GLY B C 1
ATOM 5661 O O . GLY B 1 287 ? 33.531 20.062 10.672 1 84.62 287 GLY B O 1
ATOM 5662 N N . LEU B 1 288 ? 32.625 18.125 10.969 1 87.81 288 LEU B N 1
ATOM 5663 C CA . LEU B 1 288 ? 31.781 18.625 12.055 1 87.81 288 LEU B CA 1
ATOM 5664 C C . LEU B 1 288 ? 32.594 18.812 13.328 1 87.81 288 LEU B C 1
ATOM 5666 O O . LEU B 1 288 ? 33.312 17.891 13.75 1 87.81 288 LEU B O 1
ATOM 5670 N N . ASP B 1 289 ? 32.656 20.016 13.844 1 92.69 289 ASP B N 1
ATOM 5671 C CA . ASP B 1 289 ? 33.188 20.281 15.188 1 92.69 289 ASP B CA 1
ATOM 5672 C C . ASP B 1 289 ? 32.031 20.375 16.203 1 92.69 289 ASP B C 1
ATOM 5674 O O . ASP B 1 289 ? 30.875 20.172 15.852 1 92.69 289 ASP B O 1
ATOM 5678 N N . ALA B 1 290 ? 32.375 20.594 17.391 1 93.44 290 ALA B N 1
ATOM 5679 C CA . ALA B 1 290 ? 31.375 20.578 18.469 1 93.44 290 ALA B CA 1
ATOM 5680 C C . ALA B 1 290 ? 30.359 21.688 18.281 1 93.44 290 ALA B C 1
ATOM 5682 O O . ALA B 1 290 ? 29.156 21.484 18.516 1 93.44 290 ALA B O 1
ATOM 5683 N N . GLU B 1 291 ? 30.812 22.844 17.922 1 95.19 291 GLU B N 1
ATOM 5684 C CA . GLU B 1 291 ? 29.906 23.984 17.734 1 95.19 291 GLU B CA 1
ATOM 5685 C C . GLU B 1 291 ? 28.922 23.734 16.594 1 95.19 291 GLU B C 1
ATOM 5687 O O . GLU B 1 291 ? 27.75 24.047 16.703 1 95.19 291 GLU B O 1
ATOM 5692 N N . LYS B 1 292 ? 29.469 23.156 15.555 1 95.81 292 LYS B N 1
ATOM 5693 C CA . LYS B 1 292 ? 28.609 22.812 14.414 1 95.81 292 LYS B CA 1
ATOM 5694 C C . LYS B 1 292 ? 27.594 21.734 14.789 1 95.81 292 LYS B C 1
ATOM 5696 O O . LYS B 1 292 ? 26.469 21.75 14.297 1 95.81 292 LYS B O 1
ATOM 5701 N N . ARG B 1 293 ? 27.953 20.875 15.609 1 95.19 293 ARG B N 1
ATOM 5702 C CA . ARG B 1 293 ? 27.047 19.844 16.078 1 95.19 293 ARG B CA 1
ATOM 5703 C C . ARG B 1 293 ? 25.906 20.422 16.906 1 95.19 293 ARG B C 1
ATOM 5705 O O . ARG B 1 293 ? 24.766 19.969 16.844 1 95.19 293 ARG B O 1
ATOM 5712 N N . VAL B 1 294 ? 26.297 21.375 17.719 1 94.88 294 VAL B N 1
ATOM 5713 C CA . VAL B 1 294 ? 25.281 22.062 18.516 1 94.88 294 VAL B CA 1
ATOM 5714 C C . VAL B 1 294 ? 24.266 22.734 17.594 1 94.88 294 VAL B C 1
ATOM 5716 O O . VAL B 1 294 ? 23.062 22.641 17.812 1 94.88 294 VAL B O 1
ATOM 5719 N N . TYR B 1 295 ? 24.766 23.375 16.578 1 96.38 295 TYR B N 1
ATOM 5720 C CA . TYR B 1 295 ? 23.875 23.984 15.602 1 96.38 295 TYR B CA 1
ATOM 5721 C C . TYR B 1 295 ? 22.969 22.938 14.969 1 96.38 295 TYR B C 1
ATOM 5723 O O . TYR B 1 295 ? 21.766 23.156 14.844 1 96.38 295 TYR B O 1
ATOM 5731 N N . ASN B 1 296 ? 23.594 21.875 14.523 1 95.56 296 ASN B N 1
ATOM 5732 C CA . ASN B 1 296 ? 22.844 20.828 13.867 1 95.56 296 ASN B CA 1
ATOM 5733 C C . ASN B 1 296 ? 21.75 20.266 14.789 1 95.56 296 ASN B C 1
ATOM 5735 O O . ASN B 1 296 ? 20.688 19.875 14.328 1 95.56 296 ASN B O 1
ATOM 5739 N N . TYR B 1 297 ? 22.062 20.203 16.016 1 93.38 297 TYR B N 1
ATOM 5740 C CA . TYR B 1 297 ? 21.078 19.734 16.984 1 93.38 297 TYR B CA 1
ATOM 5741 C C . TYR B 1 297 ? 19.875 20.656 17.016 1 93.38 297 TYR B C 1
ATOM 5743 O O . TYR B 1 297 ? 18.734 20.203 16.922 1 93.38 297 TYR B O 1
ATOM 5751 N N . HIS B 1 298 ? 20.109 21.969 17.188 1 94.81 298 HIS B N 1
ATOM 5752 C CA . HIS B 1 298 ? 19.016 22.938 17.234 1 94.81 298 HIS B CA 1
ATOM 5753 C C . HIS B 1 298 ? 18.234 22.938 15.922 1 94.81 298 HIS B C 1
ATOM 5755 O O . HIS B 1 298 ? 17 23.031 15.938 1 94.81 298 HIS B O 1
ATOM 5761 N N . HIS B 1 299 ? 18.953 22.828 14.875 1 96.12 299 HIS B N 1
ATOM 5762 C CA . HIS B 1 299 ? 18.344 22.781 13.555 1 96.12 299 HIS B CA 1
ATOM 5763 C C . HIS B 1 299 ? 17.422 21.578 13.422 1 96.12 299 HIS B C 1
ATOM 5765 O O . HIS B 1 299 ? 16.281 21.703 12.945 1 96.12 299 HIS B O 1
ATOM 5771 N N . SER B 1 300 ? 17.891 20.469 13.805 1 93.81 300 SER B N 1
ATOM 5772 C CA . SER B 1 300 ? 17.109 19.234 13.727 1 93.81 300 SER B CA 1
ATOM 5773 C C . SER B 1 300 ? 15.867 19.297 14.602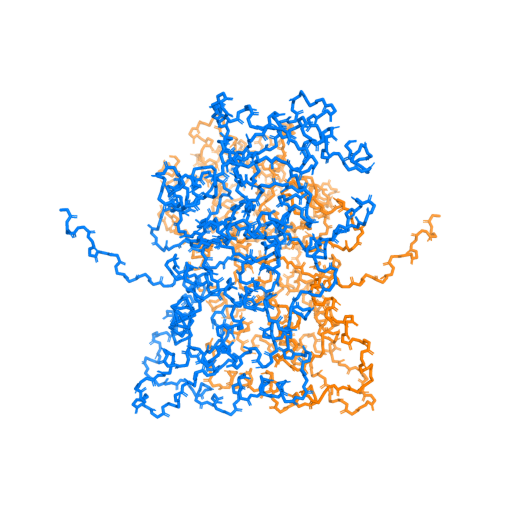 1 93.81 300 SER B C 1
ATOM 5775 O O . SER B 1 300 ? 14.805 18.797 14.219 1 93.81 300 SER B O 1
ATOM 5777 N N . ARG B 1 301 ? 16.047 19.859 15.734 1 92.38 301 ARG B N 1
ATOM 5778 C CA . ARG B 1 301 ? 14.93 20 16.672 1 92.38 301 ARG B CA 1
ATOM 5779 C C . ARG B 1 301 ? 13.797 20.797 16.031 1 92.38 301 ARG B C 1
ATOM 5781 O O . ARG B 1 301 ? 12.633 20.422 16.125 1 92.38 301 ARG B O 1
ATOM 5788 N N . ALA B 1 302 ? 14.133 21.875 15.406 1 94.75 302 ALA B N 1
ATOM 5789 C CA . ALA B 1 302 ? 13.141 22.719 14.75 1 94.75 302 ALA B CA 1
ATOM 5790 C C . ALA B 1 302 ? 12.586 22.031 13.5 1 94.75 302 ALA B C 1
ATOM 5792 O O . ALA B 1 302 ? 11.391 22.125 13.211 1 94.75 302 ALA B O 1
ATOM 5793 N N . ARG B 1 303 ? 13.422 21.344 12.797 1 94.69 303 ARG B N 1
ATOM 5794 C CA . ARG B 1 303 ? 13.039 20.734 11.523 1 94.69 303 ARG B CA 1
ATOM 5795 C C . ARG B 1 303 ? 12.117 19.531 11.75 1 94.69 303 ARG B C 1
ATOM 5797 O O . ARG B 1 303 ? 11.312 19.188 10.883 1 94.69 303 ARG B O 1
ATOM 5804 N N . ARG B 1 304 ? 12.18 18.859 12.789 1 92.75 304 ARG B N 1
ATOM 5805 C CA . ARG B 1 304 ? 11.453 17.625 13.078 1 92.75 304 ARG B CA 1
ATOM 5806 C C . ARG B 1 304 ? 9.945 17.844 12.961 1 92.75 304 ARG B C 1
ATOM 5808 O O . ARG B 1 304 ? 9.195 16.891 12.742 1 92.75 304 ARG B O 1
ATOM 5815 N N . ILE B 1 305 ? 9.516 19.031 13.102 1 93.62 305 ILE B N 1
ATOM 5816 C CA . ILE B 1 305 ? 8.086 19.328 13.078 1 93.62 305 ILE B CA 1
ATOM 5817 C C . ILE B 1 305 ? 7.492 18.938 11.734 1 93.62 305 ILE B C 1
ATOM 5819 O O . ILE B 1 305 ? 6.355 18.469 11.656 1 93.62 305 ILE B O 1
ATOM 5823 N N . VAL B 1 306 ? 8.242 19.156 10.68 1 94.06 306 VAL B N 1
ATOM 5824 C CA . VAL B 1 306 ? 7.715 18.844 9.359 1 94.06 306 VAL B CA 1
ATOM 5825 C C . VAL B 1 306 ? 7.672 17.328 9.18 1 94.06 306 VAL B C 1
ATOM 5827 O O . VAL B 1 306 ? 6.777 16.797 8.508 1 94.06 306 VAL B O 1
ATOM 5830 N N . GLU B 1 307 ? 8.609 16.641 9.742 1 90.62 307 GLU B N 1
ATOM 5831 C CA . GLU B 1 307 ? 8.539 15.18 9.742 1 90.62 307 GLU B CA 1
ATOM 5832 C C . GLU B 1 307 ? 7.281 14.68 10.438 1 90.62 307 GLU B C 1
ATOM 5834 O O . GLU B 1 307 ? 6.633 13.742 9.969 1 90.62 307 GLU B O 1
ATOM 5839 N N . ASN B 1 308 ? 7.004 15.312 11.547 1 92.06 308 ASN B N 1
ATOM 5840 C CA . ASN B 1 308 ? 5.793 14.969 12.289 1 92.06 308 ASN B CA 1
ATOM 5841 C C . ASN B 1 308 ? 4.535 15.281 11.477 1 92.06 308 ASN B C 1
ATOM 5843 O O . ASN B 1 308 ? 3.59 14.492 11.469 1 92.06 308 ASN B O 1
ATOM 5847 N N . LEU B 1 309 ? 4.523 16.406 10.891 1 93.5 309 LEU B N 1
ATOM 5848 C CA . LEU B 1 309 ? 3.385 16.766 10.047 1 93.5 309 LEU B CA 1
ATOM 5849 C C . LEU B 1 309 ? 3.113 15.664 9.016 1 93.5 309 LEU B C 1
ATOM 5851 O O . LEU B 1 309 ? 1.994 15.156 8.93 1 93.5 309 LEU B O 1
ATOM 5855 N N . PHE B 1 310 ? 4.117 15.25 8.25 1 90.88 310 PHE B N 1
ATOM 5856 C CA . PHE B 1 310 ? 3.953 14.234 7.215 1 90.88 310 PHE B CA 1
ATOM 5857 C C . PHE B 1 310 ? 3.586 12.891 7.832 1 90.88 310 PHE B C 1
ATOM 5859 O O . PHE B 1 310 ? 2.785 12.141 7.27 1 90.88 310 PHE B O 1
ATOM 5866 N N . GLY B 1 311 ? 4.184 12.625 8.922 1 88.62 311 GLY B N 1
ATOM 5867 C CA . GLY B 1 311 ? 3.871 11.383 9.609 1 88.62 311 GLY B CA 1
ATOM 5868 C C . GLY B 1 311 ? 2.414 11.281 10.023 1 88.62 311 GLY B C 1
ATOM 5869 O O . GLY B 1 311 ? 1.771 10.258 9.797 1 88.62 311 GLY B O 1
ATOM 5870 N N . ILE B 1 312 ? 1.884 12.312 10.594 1 90.06 312 ILE B N 1
ATOM 5871 C CA . ILE B 1 312 ? 0.507 12.32 11.078 1 90.06 312 ILE B CA 1
ATOM 5872 C C . ILE B 1 312 ? -0.455 12.258 9.898 1 90.06 312 ILE B C 1
ATOM 5874 O O . ILE B 1 312 ? -1.436 11.508 9.922 1 90.06 312 ILE B O 1
ATOM 5878 N N . VAL B 1 313 ? -0.179 13.07 8.938 1 92.31 313 VAL B N 1
ATOM 5879 C CA . VAL B 1 313 ? -1.049 13.117 7.77 1 92.31 313 VAL B CA 1
ATOM 5880 C C . VAL B 1 313 ? -1.091 11.742 7.105 1 92.31 313 VAL B C 1
ATOM 5882 O O . VAL B 1 313 ? -2.162 11.258 6.734 1 92.31 313 VAL B O 1
ATOM 5885 N N . ALA B 1 314 ? 0.016 11.078 6.98 1 88.69 314 ALA B N 1
ATOM 5886 C CA . ALA B 1 314 ? 0.065 9.758 6.367 1 88.69 314 ALA B CA 1
ATOM 5887 C C . ALA B 1 314 ? -0.628 8.719 7.25 1 88.69 314 ALA B C 1
ATOM 5889 O O . ALA B 1 314 ? -1.24 7.773 6.742 1 88.69 314 ALA B O 1
ATOM 5890 N N . ASN B 1 315 ? -0.494 8.93 8.477 1 85.94 315 ASN B N 1
ATOM 5891 C CA . ASN B 1 315 ? -1.087 7.984 9.414 1 85.94 315 ASN B CA 1
ATOM 5892 C C . ASN B 1 315 ? -2.607 8.109 9.453 1 85.94 315 ASN B C 1
ATOM 5894 O O . ASN B 1 315 ? -3.316 7.105 9.516 1 85.94 315 ASN B O 1
ATOM 5898 N N . ARG B 1 316 ? -3.049 9.297 9.531 1 90.44 316 ARG B N 1
ATOM 5899 C CA . ARG B 1 316 ? -4.488 9.523 9.609 1 90.44 316 ARG B CA 1
ATOM 5900 C C . ARG B 1 316 ? -5.152 9.281 8.258 1 90.44 316 ARG B C 1
ATOM 5902 O O . ARG B 1 316 ? -6.215 8.656 8.188 1 90.44 316 ARG B O 1
ATOM 5909 N N . TRP B 1 317 ? -4.543 9.812 7.234 1 93.06 317 TRP B N 1
ATOM 5910 C CA . TRP B 1 317 ? -5.059 9.656 5.879 1 93.06 317 TRP B CA 1
ATOM 5911 C C . TRP B 1 317 ? -4.211 8.664 5.086 1 93.06 317 TRP B C 1
ATOM 5913 O O . TRP B 1 317 ? -3.289 9.062 4.371 1 93.06 317 TRP B O 1
ATOM 5923 N N . ARG B 1 318 ? -4.621 7.5 5.062 1 88.69 318 ARG B N 1
ATOM 5924 C CA . ARG B 1 318 ? -3.791 6.367 4.656 1 88.69 318 ARG B CA 1
ATOM 5925 C C . ARG B 1 318 ? -3.764 6.223 3.139 1 88.69 318 ARG B C 1
ATOM 5927 O O . ARG B 1 318 ? -3.062 5.359 2.605 1 88.69 318 ARG B O 1
ATOM 5934 N N . VAL B 1 319 ? -4.523 7.023 2.465 1 90.19 319 VAL B N 1
ATOM 5935 C CA . VAL B 1 319 ? -4.438 7.059 1.008 1 90.19 319 VAL B CA 1
ATOM 5936 C C . VAL B 1 319 ? -2.998 7.348 0.583 1 90.19 319 VAL B C 1
ATOM 5938 O O . VAL B 1 319 ? -2.561 6.918 -0.486 1 90.19 319 VAL B O 1
ATOM 5941 N N . PHE B 1 320 ? -2.244 7.992 1.483 1 89.19 320 PHE B N 1
ATOM 5942 C CA . PHE B 1 320 ? -0.879 8.391 1.161 1 89.19 320 PHE B CA 1
ATOM 5943 C C . PHE B 1 320 ? 0.088 7.23 1.359 1 89.19 320 PHE B C 1
ATOM 5945 O O . PHE B 1 320 ? 1.258 7.32 0.98 1 89.19 320 PHE B O 1
ATOM 5952 N N . ARG B 1 321 ? -0.373 6.168 1.872 1 81.56 321 ARG B N 1
ATOM 5953 C CA . ARG B 1 321 ? 0.502 5.035 2.152 1 81.56 321 ARG B CA 1
ATOM 5954 C C . ARG B 1 321 ? 0.498 4.043 0.994 1 81.56 321 ARG B C 1
ATOM 5956 O O . ARG B 1 321 ? 1.276 3.086 0.986 1 81.56 321 ARG B O 1
ATOM 5963 N N . GLY B 1 322 ? -0.335 4.254 0.085 1 78.44 322 GLY B N 1
ATOM 5964 C CA . GLY B 1 322 ? -0.418 3.383 -1.077 1 78.44 322 GLY B CA 1
ATOM 5965 C C . GLY B 1 322 ? -0.24 4.121 -2.391 1 78.44 322 GLY B C 1
ATOM 5966 O O . GLY B 1 322 ? -0.044 5.34 -2.402 1 78.44 322 GLY B O 1
ATOM 5967 N N . VAL B 1 323 ? -0.281 3.34 -3.436 1 78.56 323 VAL B N 1
ATOM 5968 C CA . VAL B 1 323 ? -0.251 3.922 -4.773 1 78.56 323 VAL B CA 1
ATOM 5969 C C . VAL B 1 323 ? -1.625 4.492 -5.117 1 78.56 323 VAL B C 1
ATOM 5971 O O . VAL B 1 323 ? -2.625 3.773 -5.098 1 78.56 323 VAL B O 1
ATOM 5974 N N . ILE B 1 324 ? -1.603 5.762 -5.352 1 83.44 324 ILE B N 1
ATOM 5975 C CA . ILE B 1 324 ? -2.879 6.406 -5.648 1 83.44 324 ILE B CA 1
ATOM 5976 C C . ILE B 1 324 ? -3.209 6.242 -7.129 1 83.44 324 ILE B C 1
ATOM 5978 O O . ILE B 1 324 ? -2.375 6.52 -7.992 1 83.44 324 ILE B O 1
ATOM 5982 N N . GLN B 1 325 ? -4.414 5.754 -7.32 1 79 325 GLN B N 1
ATOM 5983 C CA . GLN B 1 325 ? -4.848 5.484 -8.688 1 79 325 GLN B CA 1
ATOM 5984 C C . GLN B 1 325 ? -5.773 6.586 -9.195 1 79 325 GLN B C 1
ATOM 5986 O O . GLN B 1 325 ? -6.926 6.324 -9.539 1 79 325 GLN B O 1
ATOM 5991 N N . LEU B 1 326 ? -5.352 7.766 -9.312 1 83.94 326 LEU B N 1
ATOM 5992 C CA . LEU B 1 326 ? -6.074 8.93 -9.812 1 83.94 326 LEU B CA 1
ATOM 5993 C C . LEU B 1 326 ? -5.191 9.758 -10.742 1 83.94 326 LEU B C 1
ATOM 5995 O O . LEU B 1 326 ? -3.971 9.586 -10.766 1 83.94 326 LEU B O 1
ATOM 5999 N N . ALA B 1 327 ? -5.84 10.531 -11.484 1 82.12 327 ALA B N 1
ATOM 6000 C CA . ALA B 1 327 ? -5.105 11.469 -12.328 1 82.12 327 ALA B CA 1
ATOM 6001 C C . ALA B 1 327 ? -4.359 12.5 -11.484 1 82.12 327 ALA B C 1
ATOM 6003 O O . ALA B 1 327 ? -4.801 12.852 -10.383 1 82.12 327 ALA B O 1
ATOM 6004 N N . P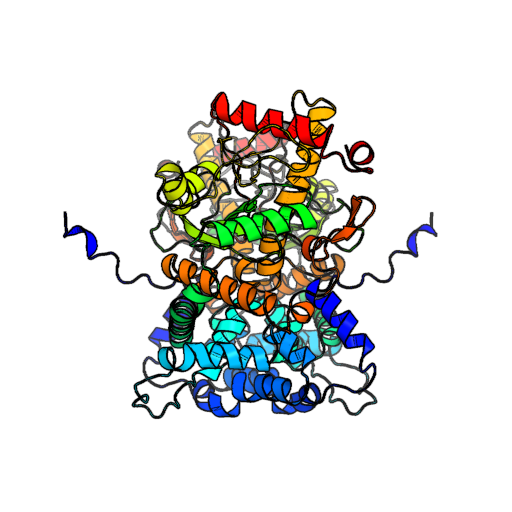RO B 1 328 ? -3.254 13.016 -12.016 1 81.81 328 PRO B N 1
ATOM 6005 C CA . PRO B 1 328 ? -2.434 13.961 -11.258 1 81.81 328 PRO B CA 1
ATOM 6006 C C . PRO B 1 328 ? -3.232 15.164 -10.75 1 81.81 328 PRO B C 1
ATOM 6008 O O . PRO B 1 328 ? -3.053 15.586 -9.602 1 81.81 328 PRO B O 1
ATOM 6011 N N . SER B 1 329 ? -4.086 15.734 -11.602 1 83.06 329 SER B N 1
ATOM 6012 C CA . SER B 1 329 ? -4.871 16.891 -11.188 1 83.06 329 SER B CA 1
ATOM 6013 C C . SER B 1 329 ? -5.789 16.562 -10.016 1 83.06 329 SER B C 1
ATOM 6015 O O . SER B 1 329 ? -5.973 17.375 -9.109 1 83.06 329 SER B O 1
ATOM 6017 N N . SER B 1 330 ? -6.301 15.383 -10.062 1 87.69 330 SER B N 1
ATOM 6018 C CA . SER B 1 330 ? -7.16 14.938 -8.977 1 87.69 330 SER B CA 1
ATOM 6019 C C . SER B 1 330 ? -6.359 14.711 -7.695 1 87.69 330 SER B C 1
ATOM 6021 O O . SER B 1 330 ? -6.867 14.922 -6.594 1 87.69 330 SER B O 1
ATOM 6023 N N . ILE B 1 331 ? -5.176 14.305 -7.918 1 89.62 331 ILE B N 1
ATOM 6024 C CA . ILE B 1 331 ? -4.316 14.039 -6.77 1 89.62 331 ILE B CA 1
ATOM 6025 C C . ILE B 1 331 ? -3.98 15.359 -6.066 1 89.62 331 ILE B C 1
ATOM 6027 O O . ILE B 1 331 ? -3.908 15.406 -4.836 1 89.62 331 ILE B O 1
ATOM 6031 N N . GLU B 1 332 ? -3.766 16.422 -6.812 1 90.12 332 GLU B N 1
ATOM 6032 C CA . GLU B 1 332 ? -3.486 17.734 -6.223 1 90.12 332 GLU B CA 1
ATOM 6033 C C . GLU B 1 332 ? -4.605 18.156 -5.277 1 90.12 332 GLU B C 1
ATOM 6035 O O . GLU B 1 332 ? -4.348 18.531 -4.129 1 90.12 332 GLU B O 1
ATOM 6040 N N . SER B 1 333 ? -5.805 18.062 -5.762 1 92.38 333 SER B N 1
ATOM 6041 C CA . SER B 1 333 ? -6.953 18.422 -4.941 1 92.38 333 SER B CA 1
ATOM 6042 C C . SER B 1 333 ? -7.105 17.484 -3.754 1 92.38 333 SER B C 1
ATOM 6044 O O . SER B 1 333 ? -7.516 17.906 -2.67 1 92.38 333 SER B O 1
ATOM 6046 N N . LEU B 1 334 ? -6.836 16.25 -4.004 1 94.62 334 LEU B N 1
ATOM 6047 C CA . LEU B 1 334 ? -6.934 15.234 -2.959 1 94.62 334 LEU B CA 1
ATOM 6048 C C . LEU B 1 334 ? -5.984 15.547 -1.806 1 94.62 334 LEU B C 1
ATOM 6050 O O . LEU B 1 334 ? -6.363 15.43 -0.638 1 94.62 334 LEU B O 1
ATOM 6054 N N . VAL B 1 335 ? -4.781 15.93 -2.137 1 94 335 VAL B N 1
ATOM 6055 C CA . VAL B 1 335 ? -3.773 16.234 -1.128 1 94 335 VAL B CA 1
ATOM 6056 C C . VAL B 1 335 ? -4.223 17.422 -0.29 1 94 335 VAL B C 1
ATOM 6058 O O . VAL B 1 335 ? -4.176 17.391 0.941 1 94 335 VAL B O 1
ATOM 6061 N N . ILE B 1 336 ? -4.691 18.406 -0.965 1 93.25 336 ILE B N 1
ATOM 6062 C CA . ILE B 1 336 ? -5.16 19.609 -0.263 1 93.25 336 ILE B CA 1
ATOM 6063 C C . ILE B 1 336 ? -6.352 19.25 0.619 1 93.25 336 ILE B C 1
ATOM 6065 O O . ILE B 1 336 ? -6.457 19.719 1.755 1 93.25 336 ILE B O 1
ATOM 6069 N N . ALA B 1 337 ? -7.176 18.422 0.115 1 95.25 337 ALA B N 1
ATOM 6070 C CA . ALA B 1 337 ? -8.375 18.016 0.842 1 95.25 337 ALA B CA 1
ATOM 6071 C C . ALA B 1 337 ? -8.008 17.219 2.094 1 95.25 337 ALA B C 1
ATOM 6073 O O . ALA B 1 337 ? -8.773 17.188 3.062 1 95.25 337 ALA B O 1
ATOM 6074 N N . ALA B 1 338 ? -6.918 16.531 2.066 1 95.5 338 ALA B N 1
ATOM 6075 C CA . ALA B 1 338 ? -6.457 15.797 3.244 1 95.5 338 ALA B CA 1
ATOM 6076 C C . ALA B 1 338 ? -5.801 16.734 4.254 1 95.5 338 ALA B C 1
ATOM 6078 O O . ALA B 1 338 ? -5.941 16.547 5.465 1 95.5 338 ALA B O 1
ATOM 6079 N N . LEU B 1 339 ? -5.125 17.766 3.752 1 96 339 LEU B N 1
ATOM 6080 C CA . LEU B 1 339 ? -4.406 18.688 4.617 1 96 339 LEU B CA 1
ATOM 6081 C C . LEU B 1 339 ? -5.371 19.625 5.344 1 96 339 LEU B C 1
ATOM 6083 O O . LEU B 1 339 ? -5.078 20.094 6.445 1 96 339 LEU B O 1
ATOM 6087 N N . MET B 1 340 ? -6.504 19.875 4.781 1 95.44 340 MET B N 1
ATOM 6088 C CA . MET B 1 340 ? -7.441 20.828 5.367 1 95.44 340 MET B CA 1
ATOM 6089 C C . MET B 1 340 ? -8.047 20.281 6.652 1 95.44 340 MET B C 1
ATOM 6091 O O . MET B 1 340 ? -8.031 20.953 7.688 1 95.44 340 MET B O 1
ATOM 6095 N N . PRO B 1 341 ? -8.555 19.047 6.609 1 95.25 341 PRO B N 1
ATOM 6096 C CA . PRO B 1 341 ? -9.023 18.5 7.891 1 95.25 341 PRO B CA 1
ATOM 6097 C C . PRO B 1 341 ? -7.91 18.422 8.938 1 95.25 341 PRO B C 1
ATOM 6099 O O . PRO B 1 341 ? -8.164 18.578 10.125 1 95.25 341 PRO B O 1
ATOM 6102 N N . HIS B 1 342 ? -6.746 18.188 8.539 1 95.69 342 HIS B N 1
ATOM 6103 C CA . HIS B 1 342 ? -5.625 18.172 9.469 1 95.69 342 HIS B CA 1
ATOM 6104 C C . HIS B 1 342 ? -5.48 19.516 10.172 1 95.69 342 HIS B C 1
ATOM 6106 O O . HIS B 1 342 ? -5.445 19.594 11.406 1 95.69 342 HIS B O 1
ATOM 6112 N N . ASN B 1 343 ? -5.359 20.578 9.359 1 96 343 ASN B N 1
ATOM 6113 C CA . ASN B 1 343 ? -5.23 21.922 9.93 1 96 343 ASN B CA 1
ATOM 6114 C C . ASN B 1 343 ? -6.445 22.281 10.773 1 96 343 ASN B C 1
ATOM 6116 O O . ASN B 1 343 ? -6.309 22.875 11.852 1 96 343 ASN B O 1
ATOM 6120 N N . PHE B 1 344 ? -7.613 21.984 10.297 1 95.06 344 PHE B N 1
ATOM 6121 C CA . PHE B 1 344 ? -8.859 22.266 11 1 95.06 344 PHE B CA 1
ATOM 6122 C C . PHE B 1 344 ? -8.883 21.578 12.359 1 95.06 344 PHE B C 1
ATOM 6124 O O . PHE B 1 344 ? -9.172 22.203 13.375 1 95.06 344 PHE B O 1
ATOM 6131 N N . LEU B 1 345 ? -8.57 20.281 12.359 1 94.56 345 LEU B N 1
ATOM 6132 C CA . LEU B 1 345 ? -8.664 19.484 13.578 1 94.56 345 LEU B CA 1
ATOM 6133 C C . LEU B 1 345 ? -7.566 19.859 14.562 1 94.56 345 LEU B C 1
ATOM 6135 O O . LEU B 1 345 ? -7.766 19.797 15.773 1 94.56 345 LEU B O 1
ATOM 6139 N N . ARG B 1 346 ? -6.43 20.297 14.07 1 92.5 346 ARG B N 1
ATOM 6140 C CA . ARG B 1 346 ? -5.34 20.75 14.938 1 92.5 346 ARG B CA 1
ATOM 6141 C C . ARG B 1 346 ? -5.711 22.031 15.664 1 92.5 346 ARG B C 1
ATOM 6143 O O . ARG B 1 346 ? -5.184 22.312 16.75 1 92.5 346 ARG B O 1
ATOM 6150 N N . LYS B 1 347 ? -6.594 22.781 15.086 1 90.81 347 LYS B N 1
ATOM 6151 C CA . LYS B 1 347 ? -6.988 24.062 15.648 1 90.81 347 LYS B CA 1
ATOM 6152 C C . LYS B 1 347 ? -8.305 23.953 16.422 1 90.81 347 LYS B C 1
ATOM 6154 O O . LYS B 1 347 ? -8.727 24.906 17.078 1 90.81 347 LYS B O 1
ATOM 6159 N N . SER B 1 348 ? -8.906 22.828 16.281 1 90.44 348 SER B N 1
ATOM 6160 C CA . SER B 1 348 ? -10.211 22.641 16.906 1 90.44 348 SER B CA 1
ATOM 6161 C C . SER B 1 348 ? -10.07 22.062 18.312 1 90.44 348 SER B C 1
ATOM 6163 O O . SER B 1 348 ? -8.953 21.797 18.766 1 90.44 348 SER B O 1
ATOM 6165 N N . SER B 1 349 ? -11.234 21.891 18.984 1 89.44 349 SER B N 1
ATOM 6166 C CA . SER B 1 349 ? -11.266 21.297 20.312 1 89.44 349 SER B CA 1
ATOM 6167 C C . SER B 1 349 ? -10.938 19.797 20.25 1 89.44 349 SER B C 1
ATOM 6169 O O . SER B 1 349 ? -10.68 19.172 21.281 1 89.44 349 SER B O 1
ATOM 6171 N N . SER B 1 350 ? -10.93 19.312 19.062 1 90.62 350 SER B N 1
ATOM 6172 C CA . SER B 1 350 ? -10.688 17.891 18.891 1 90.62 350 SER B CA 1
ATOM 6173 C C . SER B 1 350 ? -9.203 17.609 18.672 1 90.62 350 SER B C 1
ATOM 6175 O O . SER B 1 350 ? -8.828 16.5 18.266 1 90.62 350 SER B O 1
ATOM 6177 N N . ARG B 1 351 ? -8.375 18.547 18.953 1 90.56 351 ARG B N 1
ATOM 6178 C CA . ARG B 1 351 ? -6.938 18.453 18.688 1 90.56 351 ARG B CA 1
ATOM 6179 C C . ARG B 1 351 ? -6.336 17.234 19.375 1 90.56 351 ARG B C 1
ATOM 6181 O O . ARG B 1 351 ? -5.582 16.469 18.75 1 90.56 351 ARG B O 1
ATOM 6188 N N . ASN B 1 352 ? -6.781 16.984 20.547 1 87.56 352 ASN B N 1
ATOM 6189 C CA . ASN B 1 352 ? -6.18 15.914 21.328 1 87.56 352 ASN B CA 1
ATOM 6190 C C . ASN B 1 352 ? -6.68 14.547 20.875 1 87.56 352 ASN B C 1
ATOM 6192 O O . ASN B 1 352 ? -5.969 13.547 21 1 87.56 352 ASN B O 1
ATOM 6196 N N . GLN B 1 353 ? -7.855 14.562 20.375 1 86.56 353 GLN B N 1
ATOM 6197 C CA . GLN B 1 353 ? -8.375 13.305 19.828 1 86.56 353 GLN B CA 1
ATOM 6198 C C . GLN B 1 353 ? -7.742 12.977 18.484 1 86.56 353 GLN B C 1
ATOM 6200 O O . GLN B 1 353 ? -7.477 11.812 18.188 1 86.56 353 GLN B O 1
ATOM 6205 N N . TYR B 1 354 ? -7.566 14 17.781 1 89.81 354 TYR B N 1
ATOM 6206 C CA . TYR B 1 354 ? -6.953 13.828 16.469 1 89.81 354 TYR B CA 1
ATOM 6207 C C . TYR B 1 354 ? -5.484 13.453 16.594 1 89.81 354 TYR B C 1
ATOM 6209 O O . TYR B 1 354 ? -4.996 12.578 15.867 1 89.81 354 TYR B O 1
ATOM 6217 N N . CYS B 1 355 ? -4.801 14.117 17.484 1 88.94 355 CYS B N 1
ATOM 6218 C CA . CYS B 1 355 ? -3.402 13.828 17.781 1 88.94 355 CYS B CA 1
ATOM 6219 C C . CYS B 1 355 ? -3.211 13.562 19.266 1 88.94 355 CYS B C 1
ATOM 6221 O O . CYS B 1 355 ? -2.771 14.438 20.016 1 88.94 355 CYS B O 1
ATOM 6223 N N . PRO B 1 356 ? -3.48 12.375 19.625 1 84.75 356 PRO B N 1
ATOM 6224 C CA . PRO B 1 356 ? -3.328 12.055 21.047 1 84.75 356 PRO B CA 1
ATOM 6225 C C . PRO B 1 356 ? -1.877 12.133 21.516 1 84.75 356 PRO B C 1
ATOM 6227 O O . PRO B 1 356 ? -0.958 12.133 20.688 1 84.75 356 PRO B O 1
ATOM 6230 N N . SER B 1 357 ? -1.796 12.188 22.781 1 82.44 357 SER B N 1
ATOM 6231 C CA . SER B 1 357 ? -0.462 12.234 23.375 1 82.44 357 SER B CA 1
ATOM 6232 C C . SER B 1 357 ? 0.351 11 23 1 82.44 357 SER B C 1
ATOM 6234 O O . SER B 1 357 ? -0.166 9.883 23.016 1 82.44 357 SER B O 1
ATOM 6236 N N . GLY B 1 358 ? 1.552 11.305 22.641 1 82 358 GLY B N 1
ATOM 6237 C CA . GLY B 1 358 ? 2.439 10.211 22.297 1 82 358 GLY B CA 1
ATOM 6238 C C . GLY B 1 358 ? 2.537 9.961 20.797 1 82 358 GLY B C 1
ATOM 6239 O O . GLY B 1 358 ? 3.469 9.305 20.328 1 82 358 GLY B O 1
ATOM 6240 N N . LEU B 1 359 ? 1.553 10.453 20.094 1 82.69 359 LEU B N 1
ATOM 6241 C CA . LEU B 1 359 ? 1.583 10.258 18.656 1 82.69 359 LEU B CA 1
ATOM 6242 C C . LEU B 1 359 ? 2.713 11.062 18.016 1 82.69 359 LEU B C 1
ATOM 6244 O O . LEU B 1 359 ? 3.404 10.57 17.125 1 82.69 359 LEU B O 1
ATOM 6248 N N . LEU B 1 360 ? 2.914 12.211 18.547 1 85.75 360 LEU B N 1
ATOM 6249 C CA . LEU B 1 360 ? 3.918 13.117 18 1 85.75 360 LEU B CA 1
ATOM 6250 C C . LEU B 1 360 ? 5.211 13.039 18.812 1 85.75 360 LEU B C 1
ATOM 6252 O O . LEU B 1 360 ? 5.203 12.602 19.969 1 85.75 360 LEU B O 1
ATOM 6256 N N . ASP B 1 361 ? 6.219 13.453 18.109 1 85 361 ASP B N 1
ATOM 6257 C CA . ASP B 1 361 ? 7.461 13.633 18.859 1 85 361 ASP B CA 1
ATOM 6258 C C . ASP B 1 361 ? 7.293 14.688 19.953 1 85 361 ASP B C 1
ATOM 6260 O O . ASP B 1 361 ? 6.629 15.703 19.734 1 85 361 ASP B O 1
ATOM 6264 N N . THR B 1 362 ? 7.723 14.281 21.109 1 83.12 362 THR B N 1
ATOM 6265 C CA . THR B 1 362 ? 7.66 15.242 22.203 1 83.12 362 THR B CA 1
ATOM 6266 C C . THR B 1 362 ? 9.055 15.5 22.781 1 83.12 362 THR B C 1
ATOM 6268 O O . THR B 1 362 ? 9.883 14.594 22.844 1 83.12 362 THR B O 1
ATOM 6271 N N . GLU B 1 363 ? 9.273 16.766 23 1 80.88 363 GLU B N 1
ATOM 6272 C CA . GLU B 1 363 ? 10.508 17.156 23.656 1 80.88 363 GLU B CA 1
ATOM 6273 C C . GLU B 1 363 ? 10.289 17.375 25.156 1 80.88 363 GLU B C 1
ATOM 6275 O O . GLU B 1 363 ? 9.406 18.125 25.562 1 80.88 363 GLU B O 1
ATOM 6280 N N . LEU B 1 364 ? 11.086 16.625 25.812 1 78.75 364 LEU B N 1
ATOM 6281 C CA . LEU B 1 364 ? 10.992 16.766 27.266 1 78.75 364 LEU B CA 1
ATOM 6282 C C . LEU B 1 364 ? 11.852 17.922 27.766 1 78.75 364 LEU B C 1
ATOM 6284 O O . LEU B 1 364 ? 12.695 18.438 27.031 1 78.75 364 LEU B O 1
ATOM 6288 N N . SER B 1 365 ? 11.648 18.281 29 1 76.31 365 SER B N 1
ATOM 6289 C CA . SER B 1 365 ? 12.32 19.438 29.594 1 76.31 365 SER B CA 1
ATOM 6290 C C . SER B 1 365 ? 13.828 19.203 29.656 1 76.31 365 SER B C 1
ATOM 6292 O O . SER B 1 365 ? 14.602 20.172 29.641 1 76.31 365 SER B O 1
ATOM 6294 N N . ASN B 1 366 ? 14.195 17.953 29.672 1 72.75 366 ASN B N 1
ATOM 6295 C CA . ASN B 1 366 ? 15.617 17.641 29.781 1 72.75 366 ASN B CA 1
ATOM 6296 C C . ASN B 1 366 ? 16.266 17.484 28.406 1 72.75 366 ASN B C 1
ATOM 6298 O O . ASN B 1 366 ? 17.406 17.078 28.297 1 72.75 366 ASN B O 1
ATOM 6302 N N . GLY B 1 367 ? 15.516 17.812 27.438 1 74.06 367 GLY B N 1
ATOM 6303 C CA . GLY B 1 367 ? 16.062 17.734 26.094 1 74.06 367 GLY B CA 1
ATOM 6304 C C . GLY B 1 367 ? 15.93 16.375 25.453 1 74.06 367 GLY B C 1
ATOM 6305 O O . GLY B 1 367 ? 16.328 16.172 24.312 1 74.06 367 GLY B O 1
ATOM 6306 N N . GLU B 1 368 ? 15.406 15.523 26.25 1 79 368 GLU B N 1
ATOM 6307 C CA . GLU B 1 368 ? 15.203 14.195 25.688 1 79 368 GLU B CA 1
ATOM 6308 C C . GLU B 1 368 ? 14.023 14.172 24.719 1 79 368 GLU B C 1
ATOM 6310 O O . GLU B 1 368 ? 13.031 14.875 24.922 1 79 368 GLU B O 1
ATOM 6315 N N . ARG B 1 369 ? 14.328 13.484 23.703 1 82.88 369 ARG B N 1
ATOM 6316 C CA . ARG B 1 369 ? 13.289 13.336 22.688 1 82.88 369 ARG B CA 1
ATOM 6317 C C . ARG B 1 369 ? 12.562 12 22.828 1 82.88 369 ARG B C 1
ATOM 6319 O O . ARG B 1 369 ? 13.195 10.953 22.953 1 82.88 369 ARG B O 1
ATOM 6326 N N . ALA B 1 370 ? 11.258 12.117 23.047 1 82.56 370 ALA B N 1
ATOM 6327 C CA . ALA B 1 370 ? 10.43 10.914 22.969 1 82.56 370 ALA B CA 1
ATOM 6328 C C . ALA B 1 370 ? 9.828 10.758 21.562 1 82.56 370 ALA B C 1
ATOM 6330 O O . ALA B 1 370 ? 9.07 11.617 21.109 1 82.56 370 ALA B O 1
ATOM 6331 N N . GLU B 1 371 ? 10.211 9.734 20.906 1 83.06 371 GLU B N 1
ATOM 6332 C CA . GLU B 1 371 ? 9.719 9.516 19.547 1 83.06 371 GLU B CA 1
ATOM 6333 C C . GLU B 1 371 ? 8.219 9.219 19.531 1 83.06 371 GLU B C 1
ATOM 6335 O O . GLU B 1 371 ? 7.719 8.508 20.406 1 83.06 371 GLU B O 1
ATOM 6340 N N . GLY B 1 372 ? 7.621 9.914 18.641 1 81.12 372 GLY B N 1
ATOM 6341 C CA . GLY B 1 372 ? 6.195 9.672 18.5 1 81.12 372 GLY B CA 1
ATOM 6342 C C . GLY B 1 372 ? 5.875 8.281 17.984 1 81.12 372 GLY B C 1
ATOM 6343 O O . GLY B 1 372 ? 6.691 7.664 17.297 1 81.12 372 GLY B O 1
ATOM 6344 N N . LEU B 1 373 ? 4.695 7.855 18.203 1 75.94 373 LEU B N 1
ATOM 6345 C CA . LEU B 1 373 ? 4.246 6.52 17.828 1 75.94 373 LEU B CA 1
ATOM 6346 C C . LEU B 1 373 ? 4.125 6.398 16.312 1 75.94 373 LEU B C 1
ATOM 6348 O O . LEU B 1 373 ? 4.219 5.297 15.766 1 75.94 373 LEU B O 1
ATOM 6352 N N . TRP B 1 374 ? 3.949 7.535 15.68 1 77.12 374 TRP B N 1
ATOM 6353 C CA . TRP B 1 374 ? 3.797 7.492 14.234 1 77.12 374 TRP B CA 1
ATOM 6354 C C . TRP B 1 374 ? 5.055 6.938 13.57 1 77.12 374 TRP B C 1
ATOM 6356 O O . TRP B 1 374 ? 4.996 6.402 12.461 1 77.12 374 TRP B O 1
ATOM 6366 N N . ARG B 1 375 ? 6.16 7.098 14.234 1 76.62 375 ARG B N 1
ATOM 6367 C CA . ARG B 1 375 ? 7.438 6.668 13.68 1 76.62 375 ARG B CA 1
ATOM 6368 C C . ARG B 1 375 ? 7.547 5.148 13.664 1 76.62 375 ARG B C 1
ATOM 6370 O O . ARG B 1 375 ? 8.414 4.586 12.984 1 76.62 375 ARG B O 1
ATOM 6377 N N . GLN B 1 376 ? 6.781 4.52 14.359 1 68.31 376 GLN B N 1
ATOM 6378 C CA . GLN B 1 376 ? 6.844 3.064 14.461 1 68.31 376 GLN B CA 1
ATOM 6379 C C . GLN B 1 376 ? 6.195 2.4 13.25 1 68.31 376 GLN B C 1
ATOM 6381 O O . GLN B 1 376 ? 6.438 1.223 12.977 1 68.31 376 GLN B O 1
ATOM 6386 N N . GLU B 1 377 ? 5.449 3.154 12.609 1 66.81 377 GLU B N 1
ATOM 6387 C CA . GLU B 1 377 ? 4.82 2.602 11.406 1 66.81 377 GLU B CA 1
ATOM 6388 C C . GLU B 1 377 ? 5.805 2.561 10.242 1 66.81 377 GLU B C 1
ATOM 6390 O O . GLU B 1 377 ? 6.559 3.512 10.023 1 66.81 377 GLU B O 1
ATOM 6395 N N . THR B 1 378 ? 5.949 1.365 9.625 1 62.06 378 THR B N 1
ATOM 6396 C CA . THR B 1 378 ? 6.824 1.232 8.461 1 62.06 378 THR B CA 1
ATOM 6397 C C . THR B 1 378 ? 6.383 2.164 7.34 1 62.06 378 THR B C 1
ATOM 6399 O O . THR B 1 378 ? 5.195 2.24 7.02 1 62.06 378 THR B O 1
ATOM 6402 N N . PRO B 1 379 ? 7.383 3.014 7.07 1 58.59 379 PRO B N 1
ATOM 6403 C CA . PRO B 1 379 ? 7.02 3.891 5.953 1 58.59 379 PRO B CA 1
ATOM 6404 C C . PRO B 1 379 ? 6.562 3.117 4.723 1 58.59 379 PRO B C 1
ATOM 6406 O O . PRO B 1 379 ? 7.098 2.045 4.426 1 58.59 379 PRO B O 1
ATOM 6409 N N . GLY B 1 380 ? 5.336 3.299 4.41 1 58.31 380 GLY B N 1
ATOM 6410 C CA . GLY B 1 380 ? 4.914 2.715 3.146 1 58.31 380 GLY B CA 1
ATOM 6411 C C . GLY B 1 380 ? 5.793 3.119 1.979 1 58.31 380 GLY B C 1
ATOM 6412 O O . GLY B 1 380 ? 6.672 3.973 2.121 1 58.31 380 GLY B O 1
ATOM 6413 N N . ASN B 1 381 ? 5.82 2.369 1.001 1 57.75 381 ASN B N 1
ATOM 6414 C CA . ASN B 1 381 ? 6.586 2.703 -0.195 1 57.75 381 ASN B CA 1
ATOM 6415 C C . ASN B 1 381 ? 5.953 3.861 -0.96 1 57.75 381 ASN B C 1
ATOM 6417 O O . ASN B 1 381 ? 6.184 4.02 -2.16 1 57.75 381 ASN B O 1
ATOM 6421 N N . SER B 1 382 ? 5.078 4.473 -0.191 1 62.66 382 SER B N 1
ATOM 6422 C CA . SER B 1 382 ? 4.438 5.664 -0.74 1 62.66 382 SER B CA 1
ATOM 6423 C C . SER B 1 382 ? 4.664 6.875 0.155 1 62.66 382 SER B C 1
ATOM 6425 O O . SER B 1 382 ? 5.082 6.734 1.306 1 62.66 382 SER B O 1
ATOM 6427 N N . PHE B 1 383 ? 4.934 7.992 -0.297 1 60.75 383 PHE B N 1
ATOM 6428 C CA . PHE B 1 383 ? 5.219 9.211 0.448 1 60.75 383 PHE B CA 1
ATOM 6429 C C . PHE B 1 383 ? 6.695 9.281 0.832 1 60.75 383 PHE B C 1
ATOM 6431 O O . PHE B 1 383 ? 7.027 9.367 2.016 1 60.75 383 PHE B O 1
ATOM 6438 N N . LEU B 1 384 ? 7.504 9.039 -0.143 1 63.59 384 LEU B N 1
ATOM 6439 C CA . LEU B 1 384 ? 8.945 8.828 -0.039 1 63.59 384 LEU B CA 1
ATOM 6440 C C . LEU B 1 384 ? 9.68 10.156 0.092 1 63.59 384 LEU B C 1
ATOM 6442 O O . LEU B 1 384 ? 9.273 11.156 -0.504 1 63.59 384 LEU B O 1
ATOM 6446 N N . PRO B 1 385 ? 10.688 10.055 0.946 1 64.38 385 PRO B N 1
ATOM 6447 C CA . PRO B 1 385 ? 11.508 11.258 1.024 1 64.38 385 PRO B CA 1
ATOM 6448 C C . PRO B 1 385 ? 12.164 11.617 -0.309 1 64.38 385 PRO B C 1
ATOM 6450 O O . PRO B 1 385 ? 12.367 10.742 -1.155 1 64.38 385 PRO B O 1
ATOM 6453 N N . LEU B 1 386 ? 12.422 12.867 -0.495 1 62.59 386 LEU B N 1
ATOM 6454 C CA . LEU B 1 386 ? 13.086 13.336 -1.707 1 62.59 386 LEU B CA 1
ATOM 6455 C C . LEU B 1 386 ? 14.586 13.055 -1.646 1 62.59 386 LEU B C 1
ATOM 6457 O O . LEU B 1 386 ? 15.156 12.969 -0.558 1 62.59 386 LEU B O 1
ATOM 6461 N N . ALA B 1 387 ? 15.109 12.719 -2.84 1 57.88 387 ALA B N 1
ATOM 6462 C CA . ALA B 1 387 ? 16.531 12.414 -2.928 1 57.88 387 ALA B CA 1
ATOM 6463 C C . ALA B 1 387 ? 17.375 13.688 -2.824 1 57.88 387 ALA B C 1
ATOM 6465 O O . ALA B 1 387 ? 16.922 14.766 -3.219 1 57.88 387 ALA B O 1
ATOM 6466 N N . MET B 1 388 ? 18.547 13.531 -2.146 1 56 388 MET B N 1
ATOM 6467 C CA . MET B 1 388 ? 19.516 14.617 -2.066 1 56 388 MET B CA 1
ATOM 6468 C C . MET B 1 388 ? 20.172 14.859 -3.422 1 56 388 MET B C 1
ATOM 6470 O O . MET B 1 388 ? 20.562 13.906 -4.105 1 56 388 MET B O 1
ATOM 6474 N N . PRO B 1 389 ? 20.016 16.141 -3.924 1 52.56 389 PRO B N 1
ATOM 6475 C CA . PRO B 1 389 ? 20.781 16.359 -5.156 1 52.56 389 PRO B CA 1
ATOM 6476 C C . PRO B 1 389 ? 22.266 16.094 -4.984 1 52.56 389 PRO B C 1
ATOM 6478 O O . PRO B 1 389 ? 22.812 16.266 -3.889 1 52.56 389 PRO B O 1
ATOM 6481 N N . THR B 1 390 ? 22.875 15.336 -5.906 1 50.75 390 THR B N 1
ATOM 6482 C CA . THR B 1 390 ? 24.297 15.062 -5.938 1 50.75 390 THR B CA 1
ATOM 6483 C C . THR B 1 390 ? 25.094 16.359 -6.031 1 50.75 390 THR B C 1
ATOM 6485 O O . THR B 1 390 ? 26.297 16.391 -5.742 1 50.75 390 THR B O 1
ATOM 6488 N N . THR B 1 391 ? 24.531 17.422 -6.566 1 50.69 391 THR B N 1
ATOM 6489 C CA . THR B 1 391 ? 25.406 18.562 -6.836 1 50.69 391 THR B CA 1
ATOM 6490 C C . THR B 1 391 ? 25.234 19.641 -5.766 1 50.69 391 THR B C 1
ATOM 6492 O O . THR B 1 391 ? 24.125 20.078 -5.488 1 50.69 391 THR B O 1
ATOM 6495 N N . GLY B 1 392 ? 26.094 19.688 -4.926 1 53.38 392 GLY B N 1
ATOM 6496 C CA . GLY B 1 392 ? 26.172 20.703 -3.891 1 53.38 392 GLY B CA 1
ATOM 6497 C C . GLY B 1 392 ? 26.281 22.109 -4.449 1 53.38 392 GLY B C 1
ATOM 6498 O O . GLY B 1 392 ? 27.062 22.359 -5.367 1 53.38 392 GLY B O 1
ATOM 6499 N N . HIS B 1 393 ? 25.25 22.906 -4.578 1 60.06 393 HIS B N 1
ATOM 6500 C CA . HIS B 1 393 ? 25.391 24.312 -4.984 1 60.06 393 HIS B CA 1
ATOM 6501 C C . HIS B 1 393 ? 26.125 25.125 -3.914 1 60.06 393 HIS B C 1
ATOM 6503 O O . HIS B 1 393 ? 25.891 24.922 -2.719 1 60.06 393 HIS B O 1
ATOM 6509 N N . ASN B 1 394 ? 27.156 25.797 -4.367 1 70.38 394 ASN B N 1
ATOM 6510 C CA . ASN B 1 394 ? 27.891 26.672 -3.463 1 70.38 394 ASN B CA 1
ATOM 6511 C C . ASN B 1 394 ? 27.016 27.797 -2.924 1 70.38 394 ASN B C 1
ATOM 6513 O O . ASN B 1 394 ? 26.469 28.594 -3.697 1 70.38 394 ASN B O 1
ATOM 6517 N N . ALA B 1 395 ? 26.797 27.891 -1.618 1 82.69 395 ALA B N 1
ATOM 6518 C CA . ALA B 1 395 ? 25.969 28.891 -0.953 1 82.69 395 ALA B CA 1
ATOM 6519 C C . ALA B 1 395 ? 26.672 30.25 -0.947 1 82.69 395 ALA B C 1
ATOM 6521 O O . ALA B 1 395 ? 27.906 30.328 -1 1 82.69 395 ALA B O 1
ATOM 6522 N N . SER B 1 396 ? 25.969 31.297 -0.973 1 87.69 396 SER B N 1
ATOM 6523 C CA . SER B 1 396 ? 26.516 32.656 -0.903 1 87.69 396 SER B CA 1
ATOM 6524 C C . SER B 1 396 ? 27.219 32.906 0.429 1 87.69 396 SER B C 1
ATOM 6526 O O . SER B 1 396 ? 26.938 32.219 1.419 1 87.69 396 SER B O 1
ATOM 6528 N N . LYS B 1 397 ? 28.109 33.812 0.398 1 91 397 LYS B N 1
ATOM 6529 C CA . LYS B 1 397 ? 28.828 34.188 1.618 1 91 397 LYS B CA 1
ATOM 6530 C C . LYS B 1 397 ? 27.859 34.688 2.682 1 91 397 LYS B C 1
ATOM 6532 O O . LYS B 1 397 ? 28.031 34.406 3.871 1 91 397 LYS B O 1
ATOM 6537 N N . ASP B 1 398 ? 26.891 35.406 2.236 1 92.5 398 ASP B N 1
ATOM 6538 C CA . ASP B 1 398 ? 25.891 35.969 3.158 1 92.5 398 ASP B CA 1
ATOM 6539 C C . ASP B 1 398 ? 25.125 34.844 3.852 1 92.5 398 ASP B C 1
ATOM 6541 O O . ASP B 1 398 ? 24.859 34.906 5.055 1 92.5 398 ASP B O 1
ATOM 6545 N N . ALA B 1 399 ? 24.766 33.875 3.131 1 94.5 399 ALA B N 1
ATOM 6546 C CA . ALA B 1 399 ? 24.031 32.75 3.691 1 94.5 399 ALA B CA 1
ATOM 6547 C C . ALA B 1 399 ? 24.875 32 4.723 1 94.5 399 ALA B C 1
ATOM 6549 O O . ALA B 1 399 ? 24.375 31.609 5.781 1 94.5 399 ALA B O 1
ATOM 6550 N N . LYS B 1 400 ? 26.109 31.875 4.438 1 95.5 400 LYS B N 1
ATOM 6551 C CA . LYS B 1 400 ? 27.016 31.203 5.363 1 95.5 400 LYS B CA 1
ATOM 6552 C C . LYS B 1 400 ? 27.188 32 6.648 1 95.5 400 LYS B C 1
ATOM 6554 O O . LYS B 1 400 ? 27.266 31.453 7.738 1 95.5 400 LYS B O 1
ATOM 6559 N N . LEU B 1 401 ? 27.25 33.25 6.43 1 94.88 401 LEU B N 1
ATOM 6560 C CA . LEU B 1 401 ? 27.391 34.125 7.586 1 94.88 401 LEU B CA 1
ATOM 6561 C C . LEU B 1 401 ? 26.172 34.031 8.5 1 94.88 401 LEU B C 1
ATOM 6563 O O . LEU B 1 401 ? 26.312 34.031 9.727 1 94.88 401 LEU B O 1
ATOM 6567 N N . VAL B 1 402 ? 25.031 33.969 7.914 1 96.06 402 VAL B N 1
ATOM 6568 C CA . VAL B 1 402 ? 23.812 33.812 8.703 1 96.06 402 VAL B CA 1
ATOM 6569 C C . VAL B 1 402 ? 23.859 32.531 9.492 1 96.06 402 VAL B C 1
ATOM 6571 O O . VAL B 1 402 ? 23.594 32.5 10.695 1 96.06 402 VAL B O 1
ATOM 6574 N N . GLN B 1 403 ? 24.203 31.438 8.844 1 96.69 403 GLN B N 1
ATOM 6575 C CA . GLN B 1 403 ? 24.312 30.125 9.477 1 96.69 403 GLN B CA 1
ATOM 6576 C C . GLN B 1 403 ? 25.328 30.141 10.617 1 96.69 403 GLN B C 1
ATOM 6578 O O . GLN B 1 403 ? 25.047 29.625 11.703 1 96.69 403 GLN B O 1
ATOM 6583 N N . ASP B 1 404 ? 26.438 30.766 10.375 1 96.19 404 ASP B N 1
ATOM 6584 C CA . ASP B 1 404 ? 27.516 30.828 11.367 1 96.19 404 ASP B CA 1
ATOM 6585 C C . ASP B 1 404 ? 27.094 31.672 12.57 1 96.19 404 ASP B C 1
ATOM 6587 O O . ASP B 1 404 ? 27.5 31.391 13.703 1 96.19 404 ASP B O 1
ATOM 6591 N N . THR B 1 405 ? 26.391 32.719 12.258 1 95.88 405 THR B N 1
ATOM 6592 C CA . THR B 1 405 ? 25.922 33.562 13.352 1 95.88 405 THR B CA 1
ATOM 6593 C C . THR B 1 405 ? 24.938 32.812 14.242 1 95.88 405 THR B C 1
ATOM 6595 O O . THR B 1 405 ? 24.953 32.938 15.461 1 95.88 405 THR B O 1
ATOM 6598 N N . PHE B 1 406 ? 24.062 32.062 13.633 1 96.56 406 PHE B N 1
ATOM 6599 C CA . PHE B 1 406 ? 23.172 31.219 14.414 1 96.56 406 PHE B CA 1
ATOM 6600 C C . PHE B 1 406 ? 23.969 30.219 15.242 1 96.56 406 PHE B C 1
ATOM 6602 O O . PHE B 1 406 ? 23.656 29.969 16.406 1 96.56 406 PHE B O 1
ATOM 6609 N N . LYS B 1 407 ? 24.938 29.625 14.586 1 96.62 407 LYS B N 1
ATOM 6610 C CA . LYS B 1 407 ? 25.797 28.688 15.305 1 96.62 407 LYS B CA 1
ATOM 6611 C C . LYS B 1 407 ? 26.391 29.344 16.547 1 96.62 407 LYS B C 1
ATOM 6613 O O . LYS B 1 407 ? 26.344 28.781 17.641 1 96.62 407 LYS B O 1
ATOM 6618 N N . ALA B 1 408 ? 26.984 30.531 16.344 1 95.56 408 ALA B N 1
ATOM 6619 C CA . ALA B 1 408 ? 27.594 31.266 17.438 1 95.56 408 ALA B CA 1
ATOM 6620 C C . ALA B 1 408 ? 26.562 31.562 18.531 1 95.56 408 ALA B C 1
ATOM 6622 O O . ALA B 1 408 ? 26.875 31.484 19.719 1 95.56 408 ALA B O 1
ATOM 6623 N N . TYR B 1 409 ? 25.453 31.859 18.094 1 95.38 409 TYR B N 1
ATOM 6624 C CA . TYR B 1 409 ? 24.375 32.156 19.047 1 95.38 409 TYR B CA 1
ATOM 6625 C C . TYR B 1 409 ? 24.031 30.953 19.891 1 95.38 409 TYR B C 1
ATOM 6627 O O . TYR B 1 409 ? 23.906 31.062 21.109 1 95.38 409 TYR B O 1
ATOM 6635 N N . PHE B 1 410 ? 23.891 29.781 19.359 1 95.44 410 PHE B N 1
ATOM 6636 C CA . PHE B 1 410 ? 23.453 28.578 20.047 1 95.44 410 PHE B CA 1
ATOM 6637 C C . PHE B 1 410 ? 24.531 28.078 20.984 1 95.44 410 PHE B C 1
ATOM 6639 O O . PHE B 1 410 ? 24.234 27.359 21.953 1 95.44 410 PHE B O 1
ATOM 6646 N N . VAL B 1 411 ? 25.703 28.453 20.719 1 95 411 VAL B N 1
ATOM 6647 C CA . VAL B 1 411 ? 26.812 28.031 21.578 1 95 411 VAL B CA 1
ATOM 6648 C C . VAL B 1 411 ? 26.938 28.984 22.75 1 95 411 VAL B C 1
ATOM 6650 O O . VAL B 1 411 ? 27.469 28.609 23.812 1 95 411 VAL B O 1
ATOM 6653 N N . ASN B 1 412 ? 26.422 30.203 22.594 1 94 412 ASN B N 1
ATOM 6654 C CA . ASN B 1 412 ? 26.594 31.25 23.609 1 94 412 ASN B CA 1
ATOM 6655 C C . ASN B 1 412 ? 25.266 31.688 24.203 1 94 412 ASN B C 1
ATOM 6657 O O . ASN B 1 412 ? 24.703 30.984 25.062 1 94 412 ASN B O 1
ATOM 6661 N N . GLU B 1 413 ? 24.672 32.75 23.719 1 92.69 413 GLU B N 1
ATOM 6662 C CA . GLU B 1 413 ? 23.484 33.375 24.312 1 92.69 413 GLU B CA 1
ATOM 6663 C C . GLU B 1 413 ? 22.281 32.406 24.266 1 92.69 413 GLU B C 1
ATOM 6665 O O . GLU B 1 413 ? 21.422 32.438 25.141 1 92.69 413 GLU B O 1
ATOM 6670 N N . GLY B 1 414 ? 22.281 31.656 23.25 1 92.44 414 GLY B N 1
ATOM 6671 C CA . GLY B 1 414 ? 21.141 30.812 23.016 1 92.44 414 GLY B CA 1
ATOM 6672 C C . GLY B 1 414 ? 21.359 29.375 23.469 1 92.44 414 GLY B C 1
ATOM 6673 O O . GLY B 1 414 ? 20.562 28.484 23.141 1 92.44 414 GLY B O 1
ATOM 6674 N N . ALA B 1 415 ? 22.391 29.109 24.219 1 92.88 415 ALA B N 1
ATOM 6675 C CA . ALA B 1 415 ? 22.734 27.766 24.672 1 92.88 415 ALA B CA 1
ATOM 6676 C C . ALA B 1 415 ? 21.672 27.234 25.641 1 92.88 415 ALA B C 1
ATOM 6678 O O . ALA B 1 415 ? 21.172 27.984 26.484 1 92.88 415 ALA B O 1
ATOM 6679 N N . VAL B 1 416 ? 21.328 26.031 25.422 1 90.62 416 VAL B N 1
ATOM 6680 C CA . VAL B 1 416 ? 20.438 25.359 26.359 1 90.62 416 VAL B CA 1
ATOM 6681 C C . VAL B 1 416 ? 21.234 24.359 27.188 1 90.62 416 VAL B C 1
ATOM 6683 O O . VAL B 1 416 ? 22.25 23.828 26.734 1 90.62 416 VAL B O 1
ATOM 6686 N N . GLU B 1 417 ? 20.781 24 28.344 1 88.12 417 GLU B N 1
ATOM 6687 C CA . GLU B 1 417 ? 21.531 23.281 29.359 1 88.12 417 GLU B CA 1
ATOM 6688 C C . GLU B 1 417 ? 21.906 21.891 28.875 1 88.12 417 GLU B C 1
ATOM 6690 O O . GLU B 1 417 ? 23 21.391 29.188 1 88.12 417 GLU B O 1
ATOM 6695 N N . TRP B 1 418 ? 21.141 21.328 28.125 1 89.81 418 TRP B N 1
ATOM 6696 C CA . TRP B 1 418 ? 21.312 19.906 27.844 1 89.81 418 TRP B CA 1
ATOM 6697 C C . TRP B 1 418 ? 21.953 19.703 26.469 1 89.81 418 TRP B C 1
ATOM 6699 O O . TRP B 1 418 ? 22.188 18.562 26.047 1 89.81 418 TRP B O 1
ATOM 6709 N N . GLN B 1 419 ? 22.297 20.734 25.75 1 90.44 419 GLN B N 1
ATOM 6710 C CA . GLN B 1 419 ? 22.641 20.625 24.344 1 90.44 419 GLN B CA 1
ATOM 6711 C C . GLN B 1 419 ? 23.953 19.859 24.172 1 90.44 419 GLN B C 1
ATOM 6713 O O . GLN B 1 419 ? 24.125 19.125 23.188 1 90.44 419 GLN B O 1
ATOM 6718 N N . TRP B 1 420 ? 24.891 20 25.047 1 89.25 420 TRP B N 1
ATOM 6719 C CA . TRP B 1 420 ? 26.203 19.375 24.906 1 89.25 420 TRP B CA 1
ATOM 6720 C C . TRP B 1 420 ? 26.125 17.875 25.141 1 89.25 420 TRP B C 1
ATOM 6722 O O . TRP B 1 420 ? 26.969 17.125 24.641 1 89.25 420 TRP B O 1
ATOM 6732 N N . ASP B 1 421 ? 25.062 17.359 25.734 1 87.19 421 ASP B N 1
ATOM 6733 C CA . ASP B 1 421 ? 24.828 15.938 25.938 1 87.19 421 ASP B CA 1
ATOM 6734 C C . ASP B 1 421 ? 24.234 15.281 24.703 1 87.19 421 ASP B C 1
ATOM 6736 O O . ASP B 1 421 ? 24.234 14.055 24.578 1 87.19 421 ASP B O 1
ATOM 6740 N N . LYS B 1 422 ? 23.781 16.094 23.828 1 85.25 422 LYS B N 1
ATOM 6741 C CA . LYS B 1 422 ? 22.984 15.555 22.719 1 85.25 422 LYS B CA 1
ATOM 6742 C C . LYS B 1 422 ? 23.812 15.508 21.438 1 85.25 422 LYS B C 1
ATOM 6744 O O . LYS B 1 422 ? 23.328 15.07 20.391 1 85.25 422 LYS B O 1
ATOM 6749 N N . ILE B 1 423 ? 25.031 15.93 21.547 1 84.56 423 ILE B N 1
ATOM 6750 C CA . ILE B 1 423 ? 25.844 15.961 20.328 1 84.56 423 ILE B CA 1
ATOM 6751 C C . ILE B 1 423 ? 26.906 14.867 20.391 1 84.56 423 ILE B C 1
ATOM 6753 O O . ILE B 1 423 ? 27.328 14.461 21.469 1 84.56 423 ILE B O 1
#

Radius of gyration: 29.38 Å; Cα contacts (8 Å, |Δi|>4): 1424; chains: 2; bounding box: 70×82×67 Å

Sequence (846 aa):
MAERKGRFKRCLSVLFVLDQLEEIEDRASKRGKTRQWIRRRQENGYFTNIVRELAAEDTPAYHHMMRMKFEDFTAILREIVADITPRQVPKGGHKVISAAERLTLTLRFLATGETFRSLSFQFRISRAAISYIVKEVCQAIEKRLGPKFLALPSSQEEWQAIALKFEERWNFPNCLGAIDGKHIVMEPPAGSGSFYYNYKNTNSIVLMAIAGPDFECLYADIGTNGRVSDGGVWNKCSLSQAIEGGTISLPPPKCLPHGVQKLPHIFVADDAFALKTNLMKPYPQKGLDAEKRVYNYHHSRARRIVENLFGIVANRWRVFRGVIQLAPSSIESLVIAALMPHNFLRKSSSRNQYCPSGLLDTELSNGERAEGLWRQETPGNSFLPLAMPTTGHNASKDAKLVQDTFKAYFVNEGAVEWQWDKIMAERKGRFKRCLSVLFVLDQLEEIEDRASKRGKTRQWIRRRQENGYFTNIVRELAAEDTPAYHHMMRMKFEDFTAILREIVADITPRQVPKGGHKVISAAERLTLTLRFLATGETFRSLSFQFRISRAAISYIVKEVCQAIEKRLGPKFLALPSSQEEWQAIALKFEERWNFPNCLGAIDGKHIVMEPPAGSGSFYYNYKNTNSIVLMAIAGPDFECLYADIGTNGRVSDGGVWNKCSLSQAIEGGTISLPPPKCLPHGVQKLPHIFVADDAFALKTNLMKPYPQKGLDAEKRVYNYHHSRARRIVENLFGIVANRWRVFRGVIQLAPSSIESLVIAALMPHNFLRKSSSRNQYCPSGLLDTELSNGERAEGLWRQETPGNSFLPLAMPTTGHNASKDAKLVQDTFKAYFVNEGAVEWQWDKI

Solvent-accessible surface area (backbone atoms only — not comparable to full-atom values): 45447 Å² total; per-residue (Å²): 136,79,72,83,68,69,80,76,63,86,73,64,69,69,46,55,48,66,52,37,55,49,42,55,58,51,54,71,67,69,86,73,69,79,55,68,74,40,72,41,20,82,72,67,8,36,58,67,36,57,51,47,50,22,64,73,73,33,58,69,60,28,24,67,58,60,65,41,50,69,68,57,50,51,54,54,43,67,67,32,38,84,72,50,42,72,86,67,76,51,88,84,71,50,77,72,73,49,41,66,49,46,50,50,54,37,41,40,36,38,37,58,42,59,52,57,65,61,48,18,68,44,45,30,43,57,49,71,57,47,57,50,41,41,50,48,48,20,45,30,39,38,68,58,40,29,71,73,46,51,48,61,71,85,41,42,65,52,42,48,52,42,12,50,44,21,27,72,75,39,66,33,70,45,27,60,31,12,44,52,49,30,30,44,30,31,43,68,58,83,88,47,79,64,64,29,38,19,94,80,78,41,29,20,34,28,39,39,37,28,17,32,78,79,48,32,54,37,41,77,46,64,68,50,49,29,60,54,38,44,36,56,47,45,63,68,30,67,63,48,44,27,56,75,69,58,73,49,64,70,50,71,62,41,56,45,77,92,46,85,53,68,39,59,46,25,32,34,38,53,74,40,43,69,49,35,70,48,28,43,46,56,72,60,79,77,84,62,48,71,57,50,37,46,34,34,49,43,49,48,56,46,34,45,35,28,55,43,34,55,39,49,50,37,64,58,30,23,31,45,42,36,71,33,72,51,54,68,73,55,45,45,34,42,52,47,35,56,49,41,56,49,31,49,36,63,71,38,94,47,25,54,75,68,53,38,90,55,42,46,68,40,76,45,96,74,65,46,74,43,78,18,40,53,71,72,50,69,78,41,72,14,53,37,76,55,57,61,56,87,70,80,73,85,53,50,70,64,21,49,49,51,52,49,49,50,29,53,34,43,70,50,73,55,46,58,94,48,49,78,77,73,93,136,78,71,85,67,71,82,75,64,86,72,67,71,66,48,55,48,67,53,38,54,49,42,56,58,48,54,72,67,69,82,76,69,80,54,69,73,40,72,40,20,83,73,66,7,36,57,68,37,58,49,48,49,23,64,74,74,32,60,69,60,28,24,67,58,60,64,40,49,68,67,58,50,50,55,54,43,67,67,32,37,84,73,50,42,72,86,69,73,52,87,82,72,50,77,72,72,48,38,68,51,47,50,49,53,36,42,40,36,37,38,57,43,61,52,57,64,59,48,18,68,43,44,30,42,56,48,68,57,48,56,50,43,40,52,48,46,20,45,32,39,36,67,60,40,30,73,73,48,51,49,61,69,85,41,42,66,54,42,48,53,41,12,49,44,21,26,72,74,39,66,34,70,46,27,60,32,11,43,53,50,31,31,42,32,31,43,68,58,82,87,48,78,63,61,28,38,20,94,80,78,40,26,20,34,29,40,38,35,28,17,32,78,80,47,32,56,38,40,78,47,64,70,51,50,30,61,53,36,42,36,57,47,46,64,70,30,68,64,48,44,27,55,75,68,59,73,49,65,69,51,72,60,40,56,45,76,93,48,87,55,67,38,58,46,25,32,33,37,53,75,40,42,69,49,35,68,50,29,44,47,55,71,60,77,78,86,61,48,70,58,50,36,47,34,34,49,44,49,48,56,46,31,45,36,30,57,43,35,54,40,49,49,36,64,57,31,25,30,45,43,36,72,33,73,53,55,70,73,54,45,45,34,44,52,47,35,56,48,40,56,50,31,48,38,61,71,40,92,48,25,54,74,67,52,36,90,56,42,48,68,40,76,44,96,73,66,46,74,44,78,18,42,52,69,70,50,68,78,41,71,14,52,37,74,58,55,63,57,88,70,79,71,85,55,50,70,66,20,50,49,50,53,49,49,49,28,53,33,42,71,52,71,56,46,57,92,48,51,77,77,74,94

Secondary structure (DSSP, 8-state):
--GGGGGG--------HHHHHHHHHHHHH-SSS--HHHHTHHHH-TIIIIIHHHHHH-HHHHHHHHSS-HHHHHHHHHHHHHHHS-SS--TTSPPPPPHHHHHHHHHHHHHH---HHHHHHHHT--HHHHHHHHHHHHHHHHHHHHHHHS----SHHHHHHHHHHHHHHHS-TTEEEEEEEEEEEBPPPTT-TTTTB-TTSSBEEEEEEEE-TTS-EEEEEEEEETTS-HHHHHHHSHHHHHHHHT-S-PPPPEEPTT--SEE--EEE--TTSPPBTTEE-PPPSTT--HHHHHHHHHHHHHHHHHHHHHHHHHHHSGGGGS-B-S-HHHHHHHHHHHHHHHHHHHHSTTHHHHS-TTTS-EE-TTS-EE--GGGGS---SSSEEPPPPSS-PPPPHHHHHHHHHHHHHHHTTT--TTGGG--/--GGGGGG--------HHHHHHHHHHHHH--SS--HHHHTHHHH-TIIIIIHHHHHH-HHHHHHHHSS-HHHHHHHHHHHHHHHS-SS--TTSPPP--HHHHHHHHHHHHHH---HHHHHHHHT--HHHHHHHHHHHHHHHHHHHHHHHS----SHHHHHHHHHHHHHHHS-TTEEEEEEEEEEEBPPPTT-TTTTB-TTSSBEEEEEEEE-TTS-EEEEEEEEETTS-HHHHHHHSHHHHHHHHT-S-PPPPEEPTT--SEE--EEE--TTSPPBTTEE-PPPSTT--HHHHHHHHHHHHHHHHHHHHHHHHHHHSGGGGS-B-S-HHHHHHHHHHHHHHHHHHHHSTTHHHHS-TTTS-EE-TTS-EE--GGGGS---SSSEEPPPPSS-PPPPHHHHHHHHHHHHHHHTTT--TTGGGG-

Nearest PDB structures (foldseek):
  5irm-assembly1_A  TM=3.660E-01  e=4.352E+00  Oryctolagus cuniculus
  5irm-assembly1_A  TM=3.662E-01  e=4.974E+00  Oryctolagus cuniculus

pLDDT: mean 82.29, std 16.86, range [20.41, 98.0]

InterPro domains:
  IPR027806 Harbinger transposase-derived nuclease domain [PF13359] (179-343)
  IPR045249 Putative nuclease HARBI1-like [PTHR22930] (65-338)

Foldseek 3Di:
DPPVPPPPPDLPQPPDVVRVVVVVVVCVPPVDDQDPLLQCLCPQALCNPPQVVCLPPPQVVNCLQQVDGPVLLVVLLVQQQVQQADPDDPPPPRGGQHSSNLSSLLSNCQQPVDQLVVSCVRNSDDSVVNQVSNLRSLVSCCVRLVCPQQAADQDQVVQQVQQVLCCVAQVAHLERWAKFKWWFFADDGPPCPCQQQAPVRTRTKMWIFTATSLLATNHIDIDHRRHAFGQRVLCVDPVVVCVVVVVGDHHFFDADVVGDDTAHRAYEYEPLHAQASRYDYADDPPPDDLLSLLLNLSSCSRNCSPVQSLLLLCNRGVSQLDHHRDDRVSVVSSVSSSSSSVSVCCPDPNNCVSPPPQQPWDADPLRDIRHGPSVVDPRHPGGHGGDRPPDHDDYDPSSVVSSVVSSVCCVPVSPDDNSSVVD/DPPVPPPPPDLPQPPDVVRVVVVVVVCVPPPDDQDPLLQCLCPQAQCNPPQVVCLPPPQVVNCLQQVDGPVLLVVLLVQQQVQQADPDDPPPPRGGQHSSNLSSLLSNCQQPVDQLVVSCVRNSDDSVVNQVSNLRSLVSCCVRLVCPQQAADQDQVVQQVQQVLCCVAQVAHLERWAKFKWWFFADDGPPCPCQQQAPVRTRTKMWIFTATSLLATNHIDIDHRRHAFGQRVLCVDPVVVCVVVVVGDHHFFDADVVGDDTAHRAYEYEPLHAQASRYDYADDPPPDDLLSQLLNLSRCSRNCSPVQSLLLLCNRRVSQLDHRRDDRVSVVSSVSSSSSSVSVCCPDPNNCVSPPPQQPWDADPLRDIRHRPSVVDPRHPGGHGGDRDPDHDDYDPSSVVSSVVSSVCCVPVSPDDNSSVVD